Protein AF-0000000080388816 (afdb_homodimer)

Secondary structure (DSSP, 8-state):
-EEEEEEEESGGGGS-HHHHHHHHHHHHHHHHHHHHHTT---SEEEEETTEEEEE-S-THHHHHHHTSTTEEEEEEEEEEESSHHHHHHHHHHHHTTTSPTT-EEEEEEEEES--SS-HHHHHHHHHHHHHHHHHHTT---EE-SSS-SEEEEEEEETTEEEEES--EE---SB-TTSS-EEEEE--SSSHHHHHHHHHHHBT-EEEEEEEE-TTSS-HHHHHHHHHHHHHHHTT-TTSPPEEEEEE-HHHHHHHHHHS-GGGHHHHHHHHHHHHHHHHHHHHT---EE----TTSSGGGSHHHHHHHHTT----EE-TTTT--HHHHHHHHHHHT-HHHHTS-----TT--SS--SS--TTHHHHHHTTTTHHHHHHHHHHT-EEEE----/-EEEEEEEESGGGGS-HHHHHHHHHHHHHHHHHHHHHTT---SEEEEETTEEEEE-S-THHHHHHHTSTTEEEEEEEEEEESSHHHHHHHHHHHHTTTSPTT-EEEEEEEEES--SS-HHHHHHHHHHHHHHHHHHTT---EE-SSS-SEEEEEEEETTEEEEES--EE---SB-TTSS-EEEEE--SSSHHHHHHHHHHHBT-EEEEEEEE-TTSS-HHHHHHHHHHHHHHHTT-TTSPPEEEEEE-HHHHHHHHHHS-GGGHHHHHHHHHHHHHHHHHHHHT---EE----TTSSGGGSHHHHHHHHTT----EE-TTTT--HHHHHHHHHHHT-HHHHTS-----TT--SS--SS--TTHHHHHHTTTTHHHHHHHHHHT-EEEE----

Structure (mmCIF, N/CA/C/O backbone):
data_AF-0000000080388816-model_v1
#
loop_
_entity.id
_entity.type
_entity.pdbx_description
1 polymer 'Probable tRNA sulfurtransferase'
#
loop_
_atom_site.group_PDB
_atom_site.id
_atom_site.type_symbol
_atom_site.label_atom_id
_atom_site.label_alt_id
_atom_site.label_comp_id
_atom_site.label_asym_id
_atom_site.label_entity_id
_atom_site.label_seq_id
_atom_site.pdbx_PDB_ins_code
_atom_site.Cartn_x
_atom_site.Cartn_y
_atom_site.Cartn_z
_atom_site.occupancy
_atom_site.B_iso_or_equiv
_atom_site.auth_seq_id
_atom_site.auth_comp_id
_atom_site.auth_asym_id
_atom_site.auth_atom_id
_atom_site.pdbx_PDB_model_num
ATOM 1 N N . MET A 1 1 ? -26.344 27.422 20.781 1 66.5 1 MET A N 1
ATOM 2 C CA . MET A 1 1 ? -25.297 26.922 19.891 1 66.5 1 MET A CA 1
ATOM 3 C C . MET A 1 1 ? -25.203 25.406 19.984 1 66.5 1 MET A C 1
ATOM 5 O O . MET A 1 1 ? -25.312 24.828 21.062 1 66.5 1 MET A O 1
ATOM 9 N N . GLU A 1 2 ? -25.359 24.797 18.859 1 89.94 2 GLU A N 1
ATOM 10 C CA . GLU A 1 2 ? -25.312 23.328 18.797 1 89.94 2 GLU A CA 1
ATOM 11 C C . GLU A 1 2 ? -23.969 22.844 18.25 1 89.94 2 GLU A C 1
ATOM 13 O O . GLU A 1 2 ? -23.359 23.516 17.406 1 89.94 2 GLU A O 1
ATOM 18 N N . ASN A 1 3 ? -23.422 21.875 18.969 1 96.12 3 ASN A N 1
ATOM 19 C CA . ASN A 1 3 ? -22.172 21.281 18.5 1 96.12 3 ASN A CA 1
ATOM 20 C C . ASN A 1 3 ? -22.438 20.016 17.672 1 96.12 3 ASN A C 1
ATOM 22 O O . ASN A 1 3 ? -23.344 19.25 17.984 1 96.12 3 ASN A O 1
ATOM 26 N N . VAL A 1 4 ? -21.641 19.953 16.594 1 97.44 4 VAL A N 1
ATOM 27 C CA . VAL A 1 4 ? -21.781 18.766 15.742 1 97.44 4 VAL A CA 1
ATOM 28 C C . VAL A 1 4 ? -20.406 18.312 15.273 1 97.44 4 VAL A C 1
ATOM 30 O O . VAL A 1 4 ? -19.453 19.094 15.273 1 97.44 4 VAL A O 1
ATOM 33 N N . ILE A 1 5 ? -20.297 17.031 15 1 98.44 5 ILE A N 1
ATOM 34 C CA . ILE A 1 5 ? -19.141 16.516 14.266 1 98.44 5 ILE A CA 1
ATOM 35 C C . ILE A 1 5 ? -19.516 16.328 12.797 1 98.44 5 ILE A C 1
ATOM 37 O O . ILE A 1 5 ? -20.438 15.586 12.469 1 98.44 5 ILE A O 1
ATOM 41 N N . ILE A 1 6 ? -18.781 17.016 11.945 1 97.75 6 ILE A N 1
ATOM 42 C CA . ILE A 1 6 ? -18.938 16.797 10.508 1 97.75 6 ILE A CA 1
ATOM 43 C C . ILE A 1 6 ? -18.094 15.602 10.07 1 97.75 6 ILE A C 1
ATOM 45 O O . ILE A 1 6 ? -16.891 15.547 10.328 1 97.75 6 ILE A O 1
ATOM 49 N N . VAL A 1 7 ? -18.703 14.633 9.453 1 98.19 7 VAL A N 1
ATOM 50 C CA . VAL A 1 7 ? -18.016 13.453 8.953 1 98.19 7 VAL A CA 1
ATOM 51 C C . VAL A 1 7 ? -18.016 13.469 7.426 1 98.19 7 VAL A C 1
ATOM 53 O O . VAL A 1 7 ? -19.062 13.531 6.797 1 98.19 7 VAL A O 1
ATOM 56 N N . ARG A 1 8 ? -16.797 13.438 6.926 1 96.12 8 ARG A N 1
ATOM 57 C CA . ARG A 1 8 ? -16.641 13.438 5.477 1 96.12 8 ARG A CA 1
ATOM 58 C C . ARG A 1 8 ? -16.156 12.078 4.98 1 96.12 8 ARG A 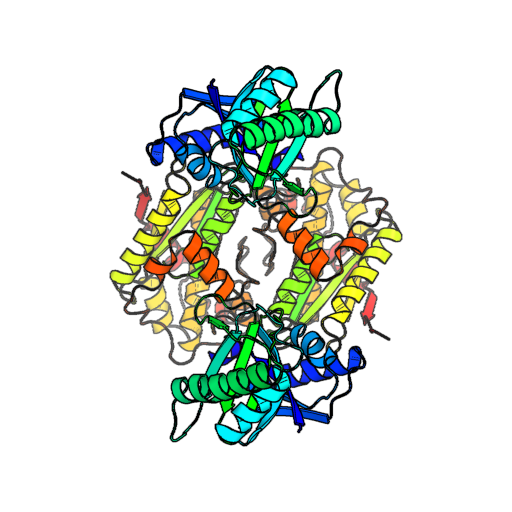C 1
ATOM 60 O O . ARG A 1 8 ? -15.312 11.438 5.613 1 96.12 8 ARG A O 1
ATOM 67 N N . TYR A 1 9 ? -16.75 11.602 3.883 1 93.44 9 TYR A N 1
ATOM 68 C CA . TYR A 1 9 ? -16.312 10.383 3.217 1 93.44 9 TYR A CA 1
ATOM 69 C C . TYR A 1 9 ? -15.914 10.656 1.774 1 93.44 9 TYR A C 1
ATOM 71 O O . TYR A 1 9 ? -16.297 11.68 1.201 1 93.44 9 TYR A O 1
ATOM 79 N N . GLY A 1 10 ? -15.016 9.812 1.164 1 84.56 10 GLY A N 1
ATOM 80 C CA . GLY A 1 10 ? -14.445 10.086 -0.144 1 84.56 10 GLY A CA 1
ATOM 81 C C . GLY A 1 10 ? -15.047 9.242 -1.25 1 84.56 10 GLY A C 1
ATOM 82 O O . GLY A 1 10 ? -16.016 9.648 -1.89 1 84.56 10 GLY A O 1
ATOM 83 N N . GLU A 1 11 ? -14.742 8.008 -1.357 1 83.19 11 GLU A N 1
ATOM 84 C CA . GLU A 1 11 ? -15.023 7.105 -2.473 1 83.19 11 GLU A CA 1
ATOM 85 C C . GLU A 1 11 ? -16.516 6.84 -2.596 1 83.19 11 GLU A C 1
ATOM 87 O O . GLU A 1 11 ? -17.016 6.508 -3.678 1 83.19 11 GLU A O 1
ATOM 92 N N . LEU A 1 12 ? -17.25 7.012 -1.536 1 85.06 12 LEU A N 1
ATOM 93 C CA . LEU A 1 12 ? -18.672 6.754 -1.532 1 85.06 12 LEU A CA 1
ATOM 94 C C . LEU A 1 12 ? -19.406 7.707 -2.477 1 85.06 12 LEU A C 1
ATOM 96 O O . LEU A 1 12 ? -20.438 7.352 -3.049 1 85.06 12 LEU A O 1
ATOM 100 N N . ALA A 1 13 ? -18.859 8.891 -2.584 1 78 13 ALA A N 1
ATOM 101 C CA . ALA A 1 13 ? -19.516 9.953 -3.348 1 78 13 ALA A CA 1
ATOM 102 C C . ALA A 1 13 ? -19.547 9.617 -4.836 1 78 13 ALA A C 1
ATOM 104 O O . ALA A 1 13 ? -20.344 10.172 -5.586 1 78 13 ALA A O 1
ATOM 105 N N . LEU A 1 14 ? -18.719 8.68 -5.25 1 77.12 14 LEU A N 1
ATOM 106 C CA . LEU A 1 14 ? -18.594 8.344 -6.664 1 77.12 14 LEU A CA 1
ATOM 107 C C . LEU A 1 14 ? -19.531 7.215 -7.047 1 77.12 14 LEU A C 1
ATOM 109 O O . LEU A 1 14 ? -19.719 6.918 -8.234 1 77.12 14 LEU A O 1
ATOM 113 N N . LYS A 1 15 ? -20.203 6.66 -6.062 1 80.31 15 LYS A N 1
ATOM 114 C CA . LYS A 1 15 ? -21.094 5.523 -6.312 1 80.31 15 LYS A CA 1
ATOM 115 C C . LYS A 1 15 ? -22.469 5.992 -6.785 1 80.31 15 LYS A C 1
ATOM 117 O O . LYS A 1 15 ? -22.812 7.164 -6.629 1 80.31 15 LYS A O 1
ATOM 122 N N . SER A 1 16 ? -23.203 5.012 -7.414 1 84.44 16 SER A N 1
ATOM 123 C CA . SER A 1 16 ? -24.578 5.301 -7.77 1 84.44 16 SER A CA 1
ATOM 124 C C . SER A 1 16 ? -25.406 5.648 -6.535 1 84.44 16 SER A C 1
ATOM 126 O O . SER A 1 16 ? -25.016 5.316 -5.41 1 84.44 16 SER A O 1
ATOM 128 N N . THR A 1 17 ? -26.516 6.289 -6.738 1 86.75 17 THR A N 1
ATOM 129 C CA . THR A 1 17 ? -27.328 6.789 -5.648 1 86.75 17 THR A CA 1
ATOM 130 C C . THR A 1 17 ? -27.75 5.652 -4.719 1 86.75 17 THR A C 1
ATOM 132 O O . THR A 1 17 ? -27.672 5.785 -3.496 1 86.75 17 THR A O 1
ATOM 135 N N . GLY A 1 18 ? -28.188 4.562 -5.277 1 87.94 18 GLY A N 1
ATOM 136 C CA . GLY A 1 18 ? -28.609 3.428 -4.473 1 87.94 18 GLY A CA 1
ATOM 137 C C . GLY A 1 18 ? -27.484 2.848 -3.631 1 87.94 18 GLY A C 1
ATOM 138 O O . GLY A 1 18 ? -27.656 2.621 -2.432 1 87.94 18 GLY A O 1
ATOM 139 N N . VAL A 1 19 ? -26.406 2.666 -4.258 1 87.69 19 VAL A N 1
ATOM 140 C CA . VAL A 1 19 ? -25.234 2.102 -3.58 1 87.69 19 VAL A CA 1
ATOM 141 C C . VAL A 1 19 ? -24.719 3.082 -2.529 1 87.69 19 VAL A C 1
ATOM 143 O O . VAL A 1 19 ? -24.375 2.684 -1.414 1 87.69 19 VAL A O 1
ATOM 146 N N . ARG A 1 20 ? -24.688 4.312 -2.877 1 91.62 20 ARG A N 1
ATOM 147 C CA . ARG A 1 20 ? -24.234 5.34 -1.94 1 91.62 20 ARG A CA 1
ATOM 148 C C . ARG A 1 20 ? -25.109 5.355 -0.688 1 91.62 20 ARG A C 1
ATOM 150 O O . ARG A 1 20 ? -24.594 5.41 0.431 1 91.62 20 ARG A O 1
ATOM 157 N N . ASN A 1 21 ? -26.406 5.285 -0.888 1 94.06 21 ASN A N 1
ATOM 158 C CA . ASN A 1 21 ? -27.328 5.254 0.235 1 94.06 21 ASN A CA 1
ATOM 159 C C . ASN A 1 21 ? -27.078 4.059 1.147 1 94.06 21 ASN A C 1
ATOM 161 O O . ASN A 1 21 ? -27.078 4.195 2.371 1 94.06 21 ASN A O 1
ATOM 165 N N . TRP A 1 22 ? -26.875 2.977 0.525 1 93.94 22 TRP A N 1
ATOM 166 C CA . TRP A 1 22 ? -26.578 1.759 1.271 1 93.94 22 TRP A CA 1
ATOM 167 C C . TRP A 1 22 ? -25.281 1.904 2.061 1 93.94 22 TRP A C 1
ATOM 169 O O . TRP A 1 22 ? -25.234 1.586 3.252 1 93.94 22 TRP A O 1
ATOM 179 N N . TYR A 1 23 ? -24.25 2.404 1.461 1 94.56 23 TYR A N 1
ATOM 180 C CA . TYR A 1 23 ? -22.953 2.6 2.098 1 94.56 23 TYR A CA 1
ATOM 181 C C . TYR A 1 23 ? -23.062 3.588 3.254 1 94.56 23 TYR A C 1
ATOM 183 O O . TYR A 1 23 ? -22.469 3.373 4.316 1 94.56 23 TYR A O 1
ATOM 191 N N . GLU A 1 24 ? -23.812 4.641 3.037 1 96.69 24 GLU A N 1
ATOM 192 C CA . GLU A 1 24 ? -23.984 5.645 4.082 1 96.69 24 GLU A CA 1
ATOM 193 C C . GLU A 1 24 ? -24.672 5.051 5.309 1 96.69 24 GLU A C 1
ATOM 195 O O . GLU A 1 24 ? -24.281 5.348 6.445 1 96.69 24 GLU A O 1
ATOM 200 N N . LYS A 1 25 ? -25.641 4.246 5.094 1 97.25 25 LYS A N 1
ATOM 201 C CA . LYS A 1 25 ? -26.359 3.613 6.203 1 97.25 25 LYS A CA 1
ATOM 202 C C . LYS A 1 25 ? -25.422 2.727 7.02 1 97.25 25 LYS A C 1
ATOM 204 O O . LYS A 1 25 ? -25.438 2.764 8.25 1 97.25 25 LYS A O 1
ATOM 209 N N . ILE A 1 26 ? -24.641 1.998 6.332 1 97.69 26 ILE A N 1
ATOM 210 C CA . ILE A 1 26 ? -23.688 1.13 7.008 1 97.69 26 ILE A CA 1
ATOM 211 C C . ILE A 1 26 ? -22.672 1.979 7.762 1 97.69 26 ILE A C 1
ATOM 213 O O . ILE A 1 26 ? -22.297 1.653 8.891 1 97.69 26 ILE A O 1
ATOM 217 N N . LEU A 1 27 ? -22.219 3.057 7.133 1 97.94 27 LEU A N 1
ATOM 218 C CA . LEU A 1 27 ? -21.25 3.945 7.758 1 97.94 27 LEU A CA 1
ATOM 219 C C . LEU A 1 27 ? -21.797 4.531 9.055 1 97.94 27 LEU A C 1
ATOM 221 O O . LEU A 1 27 ? -21.094 4.574 10.07 1 97.94 27 LEU A O 1
ATOM 225 N N . VAL A 1 28 ? -23.047 4.938 9.031 1 98.44 28 VAL A N 1
ATOM 226 C CA . VAL A 1 28 ? -23.703 5.496 10.211 1 98.44 28 VAL A CA 1
ATOM 227 C C . VAL A 1 28 ? -23.75 4.449 11.32 1 98.44 28 VAL A C 1
ATOM 229 O O . VAL A 1 28 ? -23.438 4.746 12.477 1 98.44 28 VAL A O 1
ATOM 232 N N . LYS A 1 29 ? -24.094 3.258 10.938 1 98.38 29 LYS A N 1
ATOM 233 C CA . LYS A 1 29 ? -24.125 2.168 11.906 1 98.38 29 LYS A CA 1
ATOM 234 C C . LYS A 1 29 ? -22.75 1.927 12.523 1 98.38 29 LYS A C 1
ATOM 236 O O . LYS A 1 29 ? -22.641 1.751 13.734 1 98.38 29 LYS A O 1
ATOM 241 N N . ASN A 1 30 ? -21.734 1.908 11.711 1 98.62 30 ASN A N 1
ATOM 242 C CA . ASN A 1 30 ? -20.375 1.684 12.18 1 98.62 30 ASN A CA 1
ATOM 243 C C . ASN A 1 30 ? -19.906 2.805 13.102 1 98.62 30 ASN A C 1
ATOM 245 O O . ASN A 1 30 ? -19.234 2.551 14.109 1 98.62 30 ASN A O 1
ATOM 249 N N . ILE A 1 31 ? -20.25 4.055 12.742 1 98.75 31 ILE A N 1
ATOM 250 C CA . ILE A 1 31 ? -19.891 5.211 13.555 1 98.75 31 ILE A CA 1
ATOM 251 C C . ILE A 1 31 ? -20.562 5.105 14.922 1 98.75 31 ILE A C 1
ATOM 253 O O . ILE A 1 31 ? -19.906 5.293 15.953 1 98.75 31 ILE A O 1
ATOM 257 N N . SER A 1 32 ? -21.859 4.773 14.898 1 98.69 32 SER A N 1
ATOM 258 C CA . SER A 1 32 ? -22.594 4.609 16.156 1 98.69 32 SER A CA 1
ATOM 259 C C . SER A 1 32 ? -21.938 3.547 17.031 1 98.69 32 SER A C 1
ATOM 261 O O . SER A 1 32 ? -21.734 3.764 18.234 1 98.69 32 SER A O 1
ATOM 263 N N . ALA A 1 33 ? -21.578 2.465 16.484 1 98.25 33 ALA A N 1
ATOM 264 C CA . ALA A 1 33 ? -20.953 1.369 17.219 1 98.25 33 ALA A CA 1
ATOM 265 C C . ALA A 1 33 ? -19.625 1.803 17.828 1 98.25 33 ALA A C 1
ATOM 267 O O . ALA A 1 33 ? -19.312 1.443 18.969 1 98.25 33 ALA A O 1
ATOM 268 N N . MET A 1 34 ? -18.859 2.541 17.094 1 98.62 34 MET A N 1
ATOM 269 C CA . MET A 1 34 ? -17.547 3.002 17.562 1 98.62 34 MET A CA 1
ATOM 270 C C . MET A 1 34 ? -17.703 3.986 18.719 1 98.62 34 MET A C 1
ATOM 272 O O . MET A 1 34 ? -17 3.891 19.719 1 98.62 34 MET A O 1
ATOM 276 N N . LEU A 1 35 ? -18.625 4.949 18.562 1 98.69 35 LEU A N 1
ATOM 277 C CA . LEU A 1 35 ? -18.875 5.91 19.625 1 98.69 35 LEU A CA 1
ATOM 278 C C . LEU A 1 35 ? -19.312 5.195 20.906 1 98.69 35 LEU A C 1
ATOM 280 O O . LEU A 1 35 ? -18.812 5.504 22 1 98.69 35 LEU A O 1
ATOM 284 N N . ASP A 1 36 ? -20.188 4.242 20.766 1 98.25 36 ASP A N 1
ATOM 285 C CA . ASP A 1 36 ? -20.656 3.471 21.922 1 98.25 36 ASP A CA 1
ATOM 286 C C . ASP A 1 36 ? -19.516 2.699 22.562 1 98.25 36 ASP A C 1
ATOM 288 O O . ASP A 1 36 ? -19.359 2.709 23.797 1 98.25 36 ASP A O 1
ATOM 292 N N . HIS A 1 37 ? -18.75 2.082 21.766 1 97.25 37 HIS A N 1
ATOM 293 C CA . HIS A 1 37 ? -17.641 1.279 22.234 1 97.25 37 HIS A CA 1
ATOM 294 C C . HIS A 1 37 ? -16.641 2.125 23.031 1 97.25 37 HIS A C 1
ATOM 296 O O . HIS A 1 37 ? -16.094 1.666 24.031 1 97.25 37 HIS A O 1
ATOM 302 N N . ARG A 1 38 ? -16.453 3.328 22.594 1 97.81 38 ARG A N 1
ATOM 303 C CA . ARG A 1 38 ? -15.477 4.203 23.234 1 97.81 38 ARG A CA 1
ATOM 304 C C . ARG A 1 38 ? -16.125 5.051 24.328 1 97.81 38 ARG A C 1
ATOM 306 O O . ARG A 1 38 ? -15.492 5.938 24.891 1 97.81 38 ARG A O 1
ATOM 313 N N . GLY A 1 39 ? -17.359 4.871 24.562 1 97.94 39 GLY A N 1
ATOM 314 C CA . GLY A 1 39 ? -18.078 5.57 25.625 1 97.94 39 GLY A CA 1
ATOM 315 C C . GLY A 1 39 ? -18.281 7.047 25.328 1 97.94 39 GLY A C 1
ATOM 316 O O . GLY A 1 39 ? -18.219 7.875 26.234 1 97.94 39 GLY A O 1
ATOM 317 N N . VAL A 1 40 ? -18.453 7.418 24.125 1 98.38 40 VAL A N 1
ATOM 318 C CA . VAL A 1 40 ? -18.641 8.812 23.734 1 98.38 40 VAL A CA 1
ATOM 319 C C . VAL A 1 40 ? -20.125 9.102 23.562 1 98.38 40 VAL A C 1
ATOM 321 O O . VAL A 1 40 ? -20.781 8.523 22.688 1 98.38 40 VAL A O 1
ATOM 324 N N . PRO A 1 41 ? -20.656 10.008 24.328 1 98.19 41 PRO A N 1
ATOM 325 C CA . PRO A 1 41 ? -22.078 10.32 24.219 1 98.19 41 PRO A CA 1
ATOM 326 C C . PRO A 1 41 ? -22.406 11.133 22.969 1 98.19 41 PRO A C 1
ATOM 328 O O . PRO A 1 41 ? -21.625 11.984 22.562 1 98.19 41 PRO A O 1
ATOM 331 N N . TYR A 1 42 ? -23.5 10.883 22.375 1 98.19 42 TYR A N 1
ATOM 332 C CA . TYR A 1 42 ? -24.062 11.617 21.25 1 98.19 42 TYR A CA 1
ATOM 333 C C . TYR A 1 42 ? -25.578 11.547 21.25 1 98.19 42 TYR A C 1
ATOM 335 O O . TYR A 1 42 ? -26.172 10.648 21.859 1 98.19 42 TYR A O 1
ATOM 343 N N . SER A 1 43 ? -26.25 12.508 20.609 1 97.69 43 SER A N 1
ATOM 344 C CA . SER A 1 43 ? -27.703 12.539 20.656 1 97.69 43 SER A CA 1
ATOM 345 C C . SER A 1 43 ? -28.312 12.008 19.359 1 97.69 43 SER A C 1
ATOM 347 O O . SER A 1 43 ? -29.422 11.461 19.359 1 97.69 43 SER A O 1
ATOM 349 N N . SER A 1 44 ? -27.609 12.25 18.188 1 97.31 44 SER A N 1
ATOM 350 C CA . SER A 1 44 ? -28.125 11.758 16.906 1 97.31 44 SER A CA 1
ATOM 351 C C . SER A 1 44 ? -27.016 11.727 15.852 1 97.31 44 SER A C 1
ATOM 353 O O . SER A 1 44 ? -25.984 12.383 16 1 97.31 44 SER A O 1
ATOM 355 N N . ILE A 1 45 ? -27.188 10.938 14.93 1 98.25 45 ILE A N 1
ATOM 356 C CA . ILE A 1 45 ? -26.391 10.875 13.711 1 98.25 45 ILE A CA 1
ATOM 357 C C . ILE A 1 45 ? -27.297 11 12.492 1 98.25 45 ILE A C 1
ATOM 359 O O . ILE A 1 45 ? -28.234 10.211 12.32 1 98.25 45 ILE A O 1
ATOM 363 N N . THR A 1 46 ? -27.031 11.93 11.664 1 96.38 46 THR A N 1
ATOM 364 C CA . THR A 1 46 ? -27.906 12.18 10.516 1 96.38 46 THR A CA 1
ATOM 365 C C . THR A 1 46 ? -27.094 12.266 9.227 1 96.38 46 THR A C 1
ATOM 367 O O . THR A 1 46 ? -25.891 12.547 9.266 1 96.38 46 THR A O 1
ATOM 370 N N . ARG A 1 47 ? -27.656 11.867 8.125 1 93.94 47 ARG A N 1
ATOM 371 C CA . ARG A 1 47 ? -27.094 11.992 6.789 1 93.94 47 ARG A CA 1
ATOM 372 C C . ARG A 1 47 ? -27.75 13.133 6.02 1 93.94 47 ARG A C 1
ATOM 374 O O . ARG A 1 47 ? -28.969 13.117 5.793 1 93.94 47 ARG A O 1
ATOM 381 N N . GLU A 1 48 ? -26.984 14.133 5.688 1 86.88 48 GLU A N 1
ATOM 382 C CA . GLU A 1 48 ? -27.531 15.297 4.996 1 86.88 48 GLU A CA 1
ATOM 383 C C . GLU A 1 48 ? -26.578 15.82 3.936 1 86.88 48 GLU A C 1
ATOM 385 O O . GLU A 1 48 ? -25.438 16.172 4.242 1 86.88 48 GLU A O 1
ATOM 390 N N . TRP A 1 49 ? -27.078 15.961 2.648 1 79.56 49 TRP A N 1
ATOM 391 C CA . TRP A 1 49 ? -26.406 16.656 1.557 1 79.56 49 TRP A CA 1
ATOM 392 C C . TRP A 1 49 ? -24.969 16.141 1.4 1 79.56 49 TRP A C 1
ATOM 394 O O . TRP A 1 49 ? -24.031 16.938 1.324 1 79.56 49 TRP A O 1
ATOM 404 N N . GLY A 1 50 ? -24.734 14.898 1.536 1 82.75 50 GLY A N 1
ATOM 405 C CA . GLY A 1 50 ? -23.438 14.305 1.234 1 82.75 50 GLY A CA 1
ATOM 406 C C . GLY A 1 50 ? -22.5 14.281 2.426 1 82.75 50 GLY A C 1
ATOM 407 O O . GLY A 1 50 ? -21.297 14.047 2.273 1 82.75 50 GLY A O 1
ATOM 408 N N . ARG A 1 51 ? -23.078 14.617 3.586 1 91.69 51 ARG A N 1
ATOM 409 C CA . ARG A 1 51 ? -22.328 14.562 4.832 1 91.69 51 ARG A CA 1
ATOM 410 C C . ARG A 1 51 ? -23.078 13.773 5.898 1 91.69 51 ARG A C 1
ATOM 412 O O . ARG A 1 51 ? -24.281 13.555 5.773 1 91.69 51 ARG A O 1
ATOM 419 N N . ILE A 1 52 ? -22.281 13.336 6.801 1 96.94 52 ILE A N 1
ATOM 420 C CA . ILE A 1 52 ? -22.844 12.773 8.023 1 96.94 52 ILE A CA 1
ATOM 421 C C . ILE A 1 52 ? -22.562 13.695 9.203 1 96.94 52 ILE A C 1
ATOM 423 O O . ILE A 1 52 ? -21.453 14.227 9.328 1 96.94 52 ILE A O 1
ATOM 427 N N . PHE A 1 53 ? -23.594 13.938 10.016 1 97.38 53 PHE A N 1
ATOM 428 C CA . PHE A 1 53 ? -23.453 14.82 11.164 1 97.38 53 PHE A CA 1
ATOM 429 C C . PHE A 1 53 ? -23.75 14.078 12.461 1 97.38 53 PHE A C 1
ATOM 431 O O . PHE A 1 53 ? -24.766 13.391 12.578 1 97.38 53 PHE A O 1
ATOM 438 N N . ILE A 1 54 ? -22.844 14.172 13.375 1 98.44 54 ILE A N 1
ATOM 439 C CA . ILE A 1 54 ? -23.016 13.625 14.719 1 98.44 54 ILE A CA 1
ATOM 440 C C . ILE A 1 54 ? -23.297 14.75 15.711 1 98.44 54 ILE A C 1
ATOM 442 O O . ILE A 1 54 ? -22.438 15.617 15.914 1 98.44 54 ILE A O 1
ATOM 446 N N . LYS A 1 55 ? -24.422 14.797 16.312 1 98.12 55 LYS A N 1
ATOM 447 C CA . LYS A 1 55 ? -24.688 15.781 17.359 1 98.12 55 LYS A CA 1
ATOM 448 C C . LYS A 1 55 ? -24.094 15.344 18.688 1 98.12 55 LYS A C 1
ATOM 450 O O . LYS A 1 55 ? -24.562 14.367 19.297 1 98.12 55 LYS A O 1
ATOM 455 N N . SER A 1 56 ? -23.062 15.984 19.094 1 97.94 56 SER A N 1
ATOM 456 C CA . SER A 1 56 ? -22.375 15.672 20.344 1 97.94 56 SER A CA 1
ATOM 457 C C . SER A 1 56 ? -21.594 16.875 20.859 1 97.94 56 SER A C 1
ATOM 459 O O . SER A 1 56 ? -21.031 17.641 20.078 1 97.94 56 SER A O 1
ATOM 461 N N . ASP A 1 57 ? -21.547 17.016 22.156 1 97 57 ASP A N 1
ATOM 462 C CA . ASP A 1 57 ? -20.75 18.047 22.797 1 97 57 ASP A CA 1
ATOM 463 C C . ASP A 1 57 ? -19.359 17.531 23.156 1 97 57 ASP A C 1
ATOM 465 O O . ASP A 1 57 ? -18.484 18.297 23.594 1 97 57 ASP A O 1
ATOM 469 N N . ASP A 1 58 ? -19.234 16.234 23.047 1 97.12 58 ASP A N 1
ATOM 470 C CA . ASP A 1 58 ? -17.969 15.602 23.391 1 97.12 58 ASP A CA 1
ATOM 471 C C . ASP A 1 58 ? -16.984 15.648 22.219 1 97.12 58 ASP A C 1
ATOM 473 O O . ASP A 1 58 ? -17.188 14.984 21.203 1 97.12 58 ASP A O 1
ATOM 477 N N . THR A 1 59 ? -15.883 16.344 22.359 1 95.69 59 THR A N 1
ATOM 478 C CA . THR A 1 59 ? -14.914 16.547 21.297 1 95.69 59 THR A CA 1
ATOM 479 C C . THR A 1 59 ? -14.25 15.227 20.906 1 95.69 59 THR A C 1
ATOM 481 O O . THR A 1 59 ? -13.695 15.109 19.812 1 95.69 59 THR A O 1
ATOM 484 N N . ARG A 1 60 ? -14.352 14.195 21.844 1 97.19 60 ARG A N 1
ATOM 485 C CA . ARG A 1 60 ? -13.781 12.883 21.562 1 97.19 60 ARG A CA 1
ATOM 486 C C . ARG A 1 60 ? -14.5 12.203 20.406 1 97.19 60 ARG A C 1
ATOM 488 O O . ARG A 1 60 ? -13.984 11.258 19.812 1 97.19 60 ARG A O 1
ATOM 495 N N . ALA A 1 61 ? -15.633 12.711 20.047 1 98.44 61 ALA A N 1
ATOM 496 C CA . ALA A 1 61 ? -16.453 12.109 18.984 1 98.44 61 ALA A CA 1
ATOM 497 C C . ALA A 1 61 ? -15.781 12.227 17.625 1 98.44 61 ALA A C 1
ATOM 499 O O . ALA A 1 61 ? -15.922 11.344 16.781 1 98.44 61 ALA A O 1
ATOM 500 N N . ALA A 1 62 ? -15.07 13.312 17.453 1 98.44 62 ALA A N 1
ATOM 501 C CA . ALA A 1 62 ? -14.406 13.523 16.172 1 98.44 62 ALA A CA 1
ATOM 502 C C . ALA A 1 62 ? -13.367 12.438 15.891 1 98.44 62 ALA A C 1
ATOM 504 O O . ALA A 1 62 ? -13.375 11.812 14.836 1 98.44 62 ALA A O 1
ATOM 505 N N . LYS A 1 63 ? -12.531 12.195 16.875 1 98.31 63 LYS A N 1
ATOM 506 C CA . LYS A 1 63 ? -11.508 11.172 16.703 1 98.31 63 LYS A CA 1
ATOM 507 C C . LYS A 1 63 ? -12.125 9.781 16.625 1 98.31 63 LYS A C 1
ATOM 509 O O . LYS A 1 63 ? -11.688 8.953 15.812 1 98.31 63 LYS A O 1
ATOM 514 N N . ALA A 1 64 ? -13.125 9.508 17.406 1 98.5 64 ALA A N 1
ATOM 515 C CA . ALA A 1 64 ? -13.805 8.211 17.375 1 98.5 64 ALA A CA 1
ATOM 516 C C . ALA A 1 64 ? -14.375 7.938 15.977 1 98.5 64 ALA A C 1
ATOM 518 O O . ALA A 1 64 ? -14.188 6.852 15.43 1 98.5 64 ALA A O 1
ATOM 519 N N . ALA A 1 65 ? -14.977 8.953 15.445 1 98.69 65 ALA A N 1
ATOM 520 C CA . ALA A 1 65 ? -15.57 8.805 14.125 1 98.69 65 ALA A CA 1
ATOM 521 C C . ALA A 1 65 ? -14.492 8.695 13.047 1 98.69 65 ALA A C 1
ATOM 523 O O . ALA A 1 65 ? -14.656 7.969 12.062 1 98.69 65 ALA A O 1
ATOM 524 N N . ALA A 1 66 ? -13.406 9.414 13.234 1 98.5 66 ALA A N 1
ATOM 525 C CA . ALA A 1 66 ? -12.312 9.422 12.266 1 98.5 66 ALA A CA 1
ATOM 526 C C . ALA A 1 66 ? -11.688 8.039 12.141 1 98.5 66 ALA A C 1
ATOM 528 O O . ALA A 1 66 ? -11.102 7.707 11.102 1 98.5 66 ALA A O 1
ATOM 529 N N . ASP A 1 67 ? -11.836 7.191 13.141 1 98.38 67 ASP A N 1
ATOM 530 C CA . ASP A 1 67 ? -11.219 5.867 13.172 1 98.38 67 ASP A CA 1
ATOM 531 C C . ASP A 1 67 ? -12.133 4.824 12.523 1 98.38 67 ASP A C 1
ATOM 533 O O . ASP A 1 67 ? -11.797 3.641 12.477 1 98.38 67 ASP A O 1
ATOM 537 N N . VAL A 1 68 ? -13.219 5.301 12.016 1 98.62 68 VAL A N 1
ATOM 538 C CA . VAL A 1 68 ? -14.148 4.371 11.375 1 98.62 68 VAL A CA 1
ATOM 539 C C . VAL A 1 68 ? -13.797 4.234 9.891 1 98.62 68 VAL A C 1
ATOM 541 O O . VAL A 1 68 ? -13.578 5.23 9.203 1 98.62 68 VAL A O 1
ATOM 544 N N . PHE A 1 69 ? -13.727 2.994 9.43 1 97.94 69 PHE A N 1
ATOM 545 C CA . PHE A 1 69 ? -13.406 2.738 8.031 1 97.94 69 PHE A CA 1
ATOM 546 C C . PHE A 1 69 ? -14.422 3.406 7.113 1 97.94 69 PHE A C 1
ATOM 548 O O . PHE A 1 69 ? -15.633 3.275 7.316 1 97.94 69 PHE A O 1
ATOM 555 N N . GLY A 1 70 ? -13.883 4.074 6.125 1 96.31 70 GLY A N 1
ATOM 556 C CA . GLY A 1 70 ? -14.734 4.812 5.211 1 96.31 70 GLY A CA 1
ATOM 557 C C . GLY A 1 70 ? -14.742 6.309 5.469 1 96.31 70 GLY A C 1
ATOM 558 O O . GLY A 1 70 ? -15.195 7.086 4.629 1 96.31 70 GLY A O 1
ATOM 559 N N . VAL A 1 71 ? -14.258 6.738 6.617 1 97.56 71 VAL A N 1
ATOM 560 C CA . VAL A 1 71 ? -14.242 8.148 6.977 1 97.56 71 VAL A CA 1
ATOM 561 C C . VAL A 1 71 ? -12.93 8.789 6.516 1 97.56 71 VAL A C 1
ATOM 563 O O . VAL A 1 71 ? -11.852 8.297 6.84 1 97.56 71 VAL A O 1
ATOM 566 N N . VAL A 1 72 ? -13.016 9.859 5.82 1 96.5 72 VAL A N 1
ATOM 567 C CA . VAL A 1 72 ? -11.836 10.539 5.285 1 96.5 72 VAL A CA 1
ATOM 568 C C . VAL A 1 72 ? -11.352 11.594 6.273 1 96.5 72 VAL A C 1
ATOM 570 O O . VAL A 1 72 ? -10.148 11.789 6.449 1 96.5 72 VAL A O 1
ATOM 573 N N . SER A 1 73 ? -12.352 12.258 6.895 1 97.69 73 SER A N 1
ATOM 574 C CA . SER A 1 73 ? -12 13.266 7.895 1 97.69 73 SER A CA 1
ATOM 575 C C . SER A 1 73 ? -13.203 13.641 8.75 1 97.69 73 SER A C 1
ATOM 577 O O . SER A 1 73 ? -14.344 13.305 8.406 1 97.69 73 SER A O 1
ATOM 579 N N . THR A 1 74 ? -12.898 14.25 9.828 1 98.44 74 THR A N 1
ATOM 580 C CA . THR A 1 74 ? -13.945 14.75 10.719 1 98.44 74 THR A CA 1
ATOM 581 C C . THR A 1 74 ? -13.578 16.125 11.266 1 98.44 74 THR A C 1
ATOM 583 O O . THR A 1 74 ? -12.406 16.516 11.258 1 98.44 74 THR A O 1
ATOM 586 N N . SER A 1 75 ? -14.578 16.906 11.648 1 98.06 75 SER A N 1
ATOM 587 C CA . SER A 1 75 ? -14.367 18.203 12.281 1 98.06 75 SER A CA 1
ATOM 588 C C . SER A 1 75 ? -15.414 18.453 13.367 1 98.06 75 SER A C 1
ATOM 590 O O . SER A 1 75 ? -16.609 18.328 13.125 1 98.06 75 SER A O 1
ATOM 592 N N . PHE A 1 76 ? -14.953 18.734 14.523 1 98.06 76 PHE A N 1
ATOM 593 C CA . PHE A 1 76 ? -15.844 19.266 15.547 1 98.06 76 PHE A CA 1
ATOM 594 C C . PHE A 1 76 ? -16.25 20.688 15.227 1 98.06 76 PHE A C 1
ATOM 596 O O . PHE A 1 76 ? -15.406 21.594 15.203 1 98.06 76 PHE A O 1
ATOM 603 N N . ALA A 1 77 ? -17.531 20.938 15.016 1 97.62 77 ALA A N 1
ATOM 604 C CA . ALA A 1 77 ? -17.984 22.234 14.531 1 97.62 77 ALA A CA 1
ATOM 605 C C . ALA A 1 77 ? -19.109 22.781 15.398 1 97.62 77 ALA A C 1
ATOM 607 O O . ALA A 1 77 ? -19.844 22.016 16.031 1 97.62 77 ALA A O 1
ATOM 608 N N . GLN A 1 78 ? -19.172 24.062 15.406 1 97.44 78 GLN A N 1
ATOM 609 C CA . GLN A 1 78 ? -20.328 24.766 15.961 1 97.44 78 GLN A CA 1
ATOM 610 C C . GLN A 1 78 ? -21.266 25.234 14.852 1 97.44 78 GLN A C 1
ATOM 612 O O . GLN A 1 78 ? -20.828 25.641 13.781 1 97.44 78 GLN A O 1
ATOM 617 N N . VAL A 1 79 ? -22.547 25.172 15.195 1 96.44 79 VAL A N 1
ATOM 618 C CA . VAL A 1 79 ? -23.562 25.391 14.164 1 96.44 79 VAL A CA 1
ATOM 619 C C . VAL A 1 79 ? -24.297 26.703 14.453 1 96.44 79 VAL A C 1
ATOM 621 O O . VAL A 1 79 ? -24.609 27.016 15.609 1 96.44 79 VAL A O 1
ATOM 624 N N . THR A 1 80 ? -24.5 27.484 13.422 1 95.62 80 THR A N 1
ATOM 625 C CA . THR A 1 80 ? -25.328 28.688 13.484 1 95.62 80 THR A CA 1
ATOM 626 C C . THR A 1 80 ? -26.141 28.844 12.211 1 95.62 80 THR A C 1
ATOM 628 O O . THR A 1 80 ? -26.172 27.938 11.367 1 95.62 80 THR A O 1
ATOM 631 N N . SER A 1 81 ? -26.922 29.938 12.18 1 94.19 81 SER A N 1
ATOM 632 C CA . SER A 1 81 ? -27.734 30.172 10.984 1 94.19 81 SER A CA 1
ATOM 633 C C . SER A 1 81 ? -26.859 30.469 9.781 1 94.19 81 SER A C 1
ATOM 635 O O . SER A 1 81 ? -25.719 30.922 9.93 1 94.19 81 SER A O 1
ATOM 637 N N . ALA A 1 82 ? -27.453 30.219 8.609 1 92.19 82 ALA A N 1
ATOM 638 C CA . ALA A 1 82 ? -26.703 30.406 7.375 1 92.19 82 ALA A CA 1
ATOM 639 C C . ALA A 1 82 ? -26.688 31.859 6.957 1 92.19 82 ALA A C 1
ATOM 641 O O . ALA A 1 82 ? -27.141 32.219 5.863 1 92.19 82 ALA A O 1
ATOM 642 N N . SER A 1 83 ? -26.172 32.75 7.77 1 94 83 SER A N 1
ATOM 643 C CA . SER A 1 83 ? -25.938 34.156 7.465 1 94 83 SER A CA 1
ATOM 644 C C . SER A 1 83 ? -24.484 34.562 7.742 1 94 83 SER A C 1
ATOM 646 O O . SER A 1 83 ? -23.859 34.031 8.664 1 94 83 SER A O 1
ATOM 648 N N . ILE A 1 84 ? -24.062 35.438 7.004 1 95.75 84 ILE A N 1
ATOM 649 C CA . ILE A 1 84 ? -22.672 35.875 7.117 1 95.75 84 ILE A CA 1
ATOM 650 C C . ILE A 1 84 ? -22.438 36.5 8.492 1 95.75 84 ILE A C 1
ATOM 652 O O . ILE A 1 84 ? -21.375 36.312 9.094 1 95.75 84 ILE A O 1
ATOM 656 N N . GLU A 1 85 ? -23.438 37.219 8.93 1 95.88 85 GLU A N 1
ATOM 657 C CA . GLU A 1 85 ? -23.344 37.875 10.227 1 95.88 85 GLU A CA 1
ATOM 658 C C . GLU A 1 85 ? -23.219 36.875 11.359 1 95.88 85 GLU A C 1
ATOM 660 O O . GLU A 1 85 ? -22.359 37 12.234 1 95.88 85 GLU A O 1
ATOM 665 N N . ALA A 1 86 ? -24.062 35.938 11.273 1 96.25 86 ALA A N 1
ATOM 666 C CA . ALA A 1 86 ? -24.047 34.906 12.305 1 96.25 86 ALA A CA 1
ATOM 667 C C . ALA A 1 86 ? -22.734 34.094 12.266 1 96.25 86 ALA A C 1
ATOM 669 O O . ALA A 1 86 ? -22.141 33.812 13.305 1 96.25 86 ALA A O 1
ATOM 670 N N . ALA A 1 87 ? -22.312 33.688 11.117 1 97.06 87 ALA A N 1
ATOM 671 C CA . ALA A 1 87 ? -21.062 32.969 10.953 1 97.06 87 ALA A CA 1
ATOM 672 C C . ALA A 1 87 ? -19.875 33.812 11.43 1 97.06 87 ALA A C 1
ATOM 674 O O . ALA A 1 87 ? -18.969 33.281 12.07 1 97.06 87 ALA A O 1
ATOM 675 N N . GLY A 1 88 ? -19.891 35.062 11.07 1 97.69 88 GLY A N 1
ATOM 676 C CA . GLY A 1 88 ? -18.828 35.969 11.492 1 97.69 88 GLY A CA 1
ATOM 677 C C . GLY A 1 88 ? -18.703 36.062 13 1 97.69 88 GLY A C 1
ATOM 678 O O . GLY A 1 88 ? -17.594 36.031 13.539 1 97.69 88 GLY A O 1
ATOM 679 N N . SER A 1 89 ? -19.859 36.281 13.586 1 97.25 89 SER A N 1
ATOM 680 C CA . SER A 1 89 ? -19.875 36.344 15.047 1 97.25 89 SER A CA 1
ATOM 681 C C . SER A 1 89 ? -19.297 35.062 15.672 1 97.25 89 SER A C 1
ATOM 683 O O . SER A 1 89 ? -18.516 35.156 16.625 1 97.25 89 SER A O 1
ATOM 685 N N . LEU A 1 90 ? -19.688 34 15.133 1 97 90 LEU A N 1
ATOM 686 C CA . LEU A 1 90 ? -19.203 32.719 15.648 1 97 90 LEU A CA 1
ATOM 687 C C . LEU A 1 90 ? -17.703 32.562 15.398 1 97 90 LEU A C 1
ATOM 689 O O . LEU A 1 90 ? -16.969 32.062 16.266 1 97 90 LEU A O 1
ATOM 693 N N . CYS A 1 91 ? -17.203 32.969 14.273 1 98.12 91 CYS A N 1
ATOM 694 C CA . CYS A 1 91 ? -15.766 32.938 13.977 1 98.12 91 CYS A CA 1
ATOM 695 C C . CYS A 1 91 ? -14.984 33.75 15 1 98.12 91 CYS A C 1
ATOM 697 O O . CYS A 1 91 ? -13.945 33.312 15.484 1 98.12 91 CYS A O 1
ATOM 699 N N . ALA A 1 92 ? -15.539 34.906 15.25 1 97.75 92 ALA A N 1
ATOM 700 C CA . ALA A 1 92 ? -14.883 35.781 16.219 1 97.75 92 ALA A CA 1
ATOM 701 C C . ALA A 1 92 ? -14.82 35.125 17.594 1 97.75 92 ALA A C 1
ATOM 703 O O . ALA A 1 92 ? -13.797 35.219 18.281 1 97.75 92 ALA A O 1
ATOM 704 N N . GLU A 1 93 ? -15.898 34.562 17.922 1 96.44 93 GLU A N 1
ATOM 705 C CA . GLU A 1 93 ? -15.953 33.875 19.203 1 96.44 93 GLU A CA 1
ATOM 706 C C . GLU A 1 93 ? -14.906 32.75 19.266 1 96.44 93 GLU A C 1
ATOM 708 O O . GLU A 1 93 ? -14.203 32.625 20.281 1 96.44 93 GLU A O 1
ATOM 713 N N . LEU A 1 94 ? -14.789 31.938 18.25 1 95.88 94 LEU A N 1
ATOM 714 C CA . LEU A 1 94 ? -13.859 30.828 18.219 1 95.88 94 LEU A CA 1
ATOM 715 C C . LEU A 1 94 ? -12.422 31.312 18.172 1 95.88 94 LEU A C 1
ATOM 717 O O . LEU A 1 94 ? -11.523 30.656 18.703 1 95.88 94 LEU A O 1
ATOM 721 N N . ALA A 1 95 ? -12.211 32.406 17.547 1 96.56 95 ALA A N 1
ATOM 722 C CA . ALA A 1 95 ? -10.867 32.969 17.406 1 96.56 95 ALA A CA 1
ATOM 723 C C . ALA A 1 95 ? -10.305 33.406 18.766 1 96.56 95 ALA A C 1
ATOM 725 O O . ALA A 1 95 ? -9.086 33.438 18.953 1 96.56 95 ALA A O 1
ATOM 726 N N . ASP A 1 96 ? -11.273 33.75 19.578 1 95.62 96 ASP A N 1
ATOM 727 C CA . ASP A 1 96 ? -10.867 34.188 20.922 1 95.62 96 ASP A CA 1
ATOM 728 C C . ASP A 1 96 ? -10.148 33.062 21.656 1 95.62 96 ASP A C 1
ATOM 730 O O . ASP A 1 96 ? -10.742 32 21.938 1 95.62 96 ASP A O 1
ATOM 734 N N . GLY A 1 97 ? -8.852 33.219 21.922 1 93.25 97 GLY A N 1
ATOM 735 C CA . GLY A 1 97 ? -8.047 32.219 22.594 1 93.25 97 GLY A CA 1
ATOM 736 C C . GLY A 1 97 ? -7.387 31.234 21.625 1 93.25 97 GLY A C 1
ATOM 737 O O . GLY A 1 97 ? -6.496 30.484 22.016 1 93.25 97 GLY A O 1
ATOM 738 N N . TYR A 1 98 ? -7.918 31.25 20.438 1 95.62 98 TYR A N 1
ATOM 739 C CA . TYR A 1 98 ? -7.367 30.359 19.422 1 95.62 98 TYR A CA 1
ATOM 740 C C . TYR A 1 98 ? -6.223 31.031 18.672 1 95.62 98 TYR A C 1
ATOM 742 O O . TYR A 1 98 ? -5.215 30.391 18.359 1 95.62 98 TYR A O 1
ATOM 750 N N . ILE A 1 99 ? -6.426 32.344 18.406 1 96.25 99 ILE A N 1
ATOM 751 C CA . ILE A 1 99 ? -5.402 33.125 17.719 1 96.25 99 ILE A CA 1
ATOM 752 C C . ILE A 1 99 ? -4.648 33.969 18.734 1 96.25 99 ILE A C 1
ATOM 754 O O . ILE A 1 99 ? -5.258 34.781 19.453 1 96.25 99 ILE A O 1
ATOM 758 N N . SER A 1 100 ? -3.377 33.844 18.719 1 95 100 SER A N 1
ATOM 759 C CA . SER A 1 100 ? -2.543 34.594 19.641 1 95 100 SER A CA 1
ATOM 760 C C . SER A 1 100 ? -1.914 35.812 18.938 1 95 100 SER A C 1
ATOM 762 O O . SER A 1 100 ? -1.91 35.875 17.703 1 95 100 SER A O 1
ATOM 764 N N . GLU A 1 101 ? -1.446 36.625 19.891 1 93.56 101 GLU A N 1
ATOM 765 C CA . GLU A 1 101 ? -0.765 37.812 19.344 1 93.56 101 GLU A CA 1
ATOM 766 C C . GLU A 1 101 ? 0.416 37.406 18.469 1 93.56 101 GLU A C 1
ATOM 768 O O . GLU A 1 101 ? 1.18 36.5 18.828 1 93.56 101 GLU A O 1
ATOM 773 N N . GLY A 1 102 ? 0.467 38.062 17.344 1 93.25 102 GLY A N 1
ATOM 774 C CA . GLY A 1 102 ? 1.578 37.812 16.453 1 93.25 102 GLY A CA 1
ATOM 775 C C . GLY A 1 102 ? 1.277 36.719 15.43 1 93.25 102 GLY A C 1
ATOM 776 O O . GLY A 1 102 ? 2.027 36.531 14.469 1 93.25 102 GLY A O 1
ATOM 777 N N . GLN A 1 103 ? 0.229 35.969 15.625 1 95.62 103 GLN A N 1
ATOM 778 C CA . GLN A 1 103 ? -0.14 34.906 14.703 1 95.62 103 GLN A CA 1
ATOM 779 C C . GLN A 1 103 ? -1.031 35.406 13.586 1 95.62 103 GLN A C 1
ATOM 781 O O . GLN A 1 103 ? -1.928 36.219 13.82 1 95.62 103 GLN A O 1
ATOM 786 N N . SER A 1 104 ? -0.706 35 12.438 1 97.44 104 SER A N 1
ATOM 787 C CA . SER A 1 104 ? -1.571 35.312 11.305 1 97.44 104 SER A CA 1
ATOM 788 C C . SER A 1 104 ? -2.721 34.312 11.203 1 97.44 104 SER A C 1
ATOM 790 O O . SER A 1 104 ? -2.635 33.188 11.727 1 97.44 104 SER A O 1
ATOM 792 N N . PHE A 1 105 ? -3.861 34.75 10.562 1 98.06 105 PHE A N 1
ATOM 793 C CA . PHE A 1 105 ? -4.988 33.844 10.43 1 98.06 105 PHE A CA 1
ATOM 794 C C . PHE A 1 105 ? -5.605 33.938 9.039 1 98.06 105 PHE A C 1
ATOM 796 O O . PHE A 1 105 ? -5.293 34.844 8.281 1 98.06 105 PHE A O 1
ATOM 803 N N . ALA A 1 106 ? -6.355 32.969 8.648 1 98.12 106 ALA A N 1
ATOM 804 C CA . ALA A 1 106 ? -7.145 32.938 7.422 1 98.12 106 ALA A CA 1
ATOM 805 C C . ALA A 1 106 ? -8.5 32.281 7.648 1 98.12 106 ALA A C 1
ATOM 807 O O . ALA A 1 106 ? -8.609 31.344 8.438 1 98.12 106 ALA A O 1
ATOM 808 N N . ILE A 1 107 ? -9.539 32.812 6.953 1 98.06 107 ILE A N 1
ATOM 809 C CA . ILE A 1 107 ? -10.844 32.156 6.906 1 98.06 107 ILE A CA 1
ATOM 810 C C . ILE A 1 107 ? -10.953 31.312 5.641 1 98.06 107 ILE A C 1
ATOM 812 O O . ILE A 1 107 ? -10.766 31.812 4.531 1 98.06 107 ILE A O 1
ATOM 816 N N . ARG A 1 108 ? -11.141 30.047 5.863 1 97.88 108 ARG A N 1
ATOM 817 C CA . ARG A 1 108 ? -11.406 29.156 4.746 1 97.88 108 ARG A CA 1
ATOM 818 C C . ARG A 1 108 ? -12.906 28.906 4.594 1 97.88 108 ARG A C 1
ATOM 820 O O . ARG A 1 108 ? -13.516 28.219 5.41 1 97.88 108 ARG A O 1
ATOM 827 N N . ALA A 1 109 ? -13.531 29.438 3.523 1 96.81 109 ALA A N 1
ATOM 828 C CA . ALA A 1 109 ? -14.977 29.406 3.369 1 96.81 109 ALA A CA 1
ATOM 829 C C . ALA A 1 109 ? -15.391 28.484 2.227 1 96.81 109 ALA A C 1
ATOM 831 O O . ALA A 1 109 ? -14.727 28.438 1.184 1 96.81 109 ALA A O 1
ATOM 832 N N . ARG A 1 110 ? -16.359 27.703 2.48 1 93.56 110 ARG A N 1
ATOM 833 C CA . ARG A 1 110 ? -17 26.891 1.461 1 93.56 110 ARG A CA 1
ATOM 834 C C . ARG A 1 110 ? -18.516 27.031 1.514 1 93.56 110 ARG A C 1
ATOM 836 O O . ARG A 1 110 ? -19.094 27.234 2.588 1 93.56 110 ARG A O 1
ATOM 843 N N . ARG A 1 111 ? -19.125 27.016 0.348 1 92.06 111 ARG A N 1
ATOM 844 C CA . ARG A 1 111 ? -20.562 27.203 0.272 1 92.06 111 ARG A CA 1
ATOM 845 C C . ARG A 1 111 ? -21.203 26.141 -0.62 1 92.06 111 ARG A C 1
ATOM 847 O O . ARG A 1 111 ? -20.656 25.797 -1.664 1 92.06 111 ARG A O 1
ATOM 854 N N . THR A 1 112 ? -22.203 25.531 -0.138 1 88.94 112 THR A N 1
ATOM 855 C CA . THR A 1 112 ? -23.031 24.609 -0.919 1 88.94 112 THR A CA 1
ATOM 856 C C . THR A 1 112 ? -24.5 24.984 -0.784 1 88.94 112 THR A C 1
ATOM 858 O O . THR A 1 112 ? -25.031 25.047 0.327 1 88.94 112 THR A O 1
ATOM 861 N N . GLY A 1 113 ? -25.172 25.156 -1.788 1 87.44 113 GLY A N 1
ATOM 862 C CA . GLY A 1 113 ? -26.562 25.578 -1.792 1 87.44 113 GLY A CA 1
ATOM 863 C C . GLY A 1 113 ? -26.797 26.906 -2.48 1 87.44 113 GLY A C 1
ATOM 864 O O . GLY A 1 113 ? -25.953 27.359 -3.268 1 87.44 113 GLY A O 1
ATOM 865 N N . ASN A 1 114 ? -28.016 27.438 -2.305 1 89.06 114 ASN A N 1
ATOM 866 C CA . ASN A 1 114 ? -28.375 28.688 -2.959 1 89.06 114 ASN A CA 1
ATOM 867 C C . ASN A 1 114 ? -28.344 29.859 -1.984 1 89.06 114 ASN A C 1
ATOM 869 O O . ASN A 1 114 ? -29.203 29.984 -1.121 1 89.06 114 ASN A O 1
ATOM 873 N N . HIS A 1 115 ? -27.312 30.656 -2.049 1 91.88 115 HIS A N 1
ATOM 874 C CA . HIS A 1 115 ? -27.141 31.828 -1.197 1 91.88 115 HIS A CA 1
ATOM 875 C C . HIS A 1 115 ? -26.922 33.094 -2.031 1 91.88 115 HIS A C 1
ATOM 877 O O . HIS A 1 115 ? -26.516 33 -3.189 1 91.88 115 HIS A O 1
ATOM 883 N N . SER A 1 116 ? -27.203 34.25 -1.449 1 93 116 SER A N 1
ATOM 884 C CA . SER A 1 116 ? -27.062 35.531 -2.135 1 93 116 SER A CA 1
ATOM 885 C C . SER A 1 116 ? -25.625 36.031 -2.059 1 93 116 SER A C 1
ATOM 887 O O . SER A 1 116 ? -25.328 37.125 -2.52 1 93 116 SER A O 1
ATOM 889 N N . PHE A 1 117 ? -24.781 35.312 -1.443 1 95.06 117 PHE A N 1
ATOM 890 C CA . PHE A 1 117 ? -23.391 35.688 -1.274 1 95.06 117 PHE A CA 1
ATOM 891 C C . PHE A 1 117 ? -22.469 34.562 -1.736 1 95.06 117 PHE A C 1
ATOM 893 O O . PHE A 1 117 ? -22.906 33.438 -1.912 1 95.06 117 PHE A O 1
ATOM 900 N N . SER A 1 118 ? -21.188 34.906 -1.97 1 94.56 118 SER A N 1
ATOM 901 C CA . SER A 1 118 ? -20.188 33.938 -2.412 1 94.56 118 SER A CA 1
ATOM 902 C C . SER A 1 118 ? -19.297 33.5 -1.257 1 94.56 118 SER A C 1
ATOM 904 O O . SER A 1 118 ? -19.359 34.062 -0.167 1 94.56 118 SER A O 1
ATOM 906 N N . SER A 1 119 ? -18.547 32.469 -1.498 1 95.12 119 SER A N 1
ATOM 907 C CA . SER A 1 119 ? -17.562 32.031 -0.513 1 95.12 119 SER A CA 1
ATOM 908 C C . SER A 1 119 ? -16.562 33.156 -0.195 1 95.12 119 SER A C 1
ATOM 910 O O . SER A 1 119 ? -16.078 33.25 0.938 1 95.12 119 SER A O 1
ATOM 912 N N . ARG A 1 120 ? -16.234 33.906 -1.188 1 94.31 120 ARG A N 1
ATOM 913 C CA . ARG A 1 120 ? -15.336 35.031 -0.988 1 94.31 120 ARG A CA 1
ATOM 914 C C . ARG A 1 120 ? -15.922 36.031 -0.001 1 94.31 120 ARG A C 1
ATOM 916 O O . ARG A 1 120 ? -15.211 36.562 0.858 1 94.31 120 ARG A O 1
ATOM 923 N N . ASP A 1 121 ? -17.203 36.281 -0.17 1 96.12 121 ASP A N 1
ATOM 924 C CA . ASP A 1 121 ? -17.906 37.188 0.747 1 96.12 121 ASP A CA 1
ATOM 925 C C . ASP A 1 121 ? -17.828 36.656 2.184 1 96.12 121 ASP A C 1
ATOM 927 O O . ASP A 1 121 ? -17.594 37.438 3.111 1 96.12 121 ASP A O 1
ATOM 931 N N . ILE A 1 122 ? -18.047 35.406 2.297 1 96.62 122 ILE A N 1
ATOM 932 C CA . ILE A 1 122 ? -17.969 34.75 3.611 1 96.62 122 ILE A CA 1
ATOM 933 C C . ILE A 1 122 ? -16.578 34.969 4.207 1 96.62 122 ILE A C 1
ATOM 935 O O . ILE A 1 122 ? -16.438 35.406 5.355 1 96.62 122 ILE A O 1
ATOM 939 N N . GLY A 1 123 ? -15.555 34.656 3.436 1 96.88 123 GLY A N 1
ATOM 940 C CA . GLY A 1 123 ? -14.18 34.812 3.891 1 96.88 123 GLY A CA 1
ATOM 941 C C . GLY A 1 123 ? -13.852 36.219 4.359 1 96.88 123 GLY A C 1
ATOM 942 O O . GLY A 1 123 ? -13.25 36.406 5.422 1 96.88 123 GLY A O 1
ATOM 943 N N . MET A 1 124 ? -14.297 37.156 3.623 1 96.81 124 MET A N 1
ATOM 944 C CA . MET A 1 124 ? -13.992 38.531 3.91 1 96.81 124 MET A CA 1
ATOM 945 C C . MET A 1 124 ? -14.719 39.031 5.164 1 96.81 124 MET A C 1
ATOM 947 O O . MET A 1 124 ? -14.109 39.594 6.059 1 96.81 124 MET A O 1
ATOM 951 N N . LYS A 1 125 ? -15.992 38.781 5.188 1 97.19 125 LYS A N 1
ATOM 952 C CA . LYS A 1 125 ? -16.812 39.312 6.277 1 97.19 125 LYS A CA 1
ATOM 953 C C . LYS A 1 125 ? -16.5 38.594 7.59 1 97.19 125 LYS A C 1
ATOM 955 O O . LYS A 1 125 ? -16.469 39.219 8.648 1 97.19 125 LYS A O 1
ATOM 960 N N . 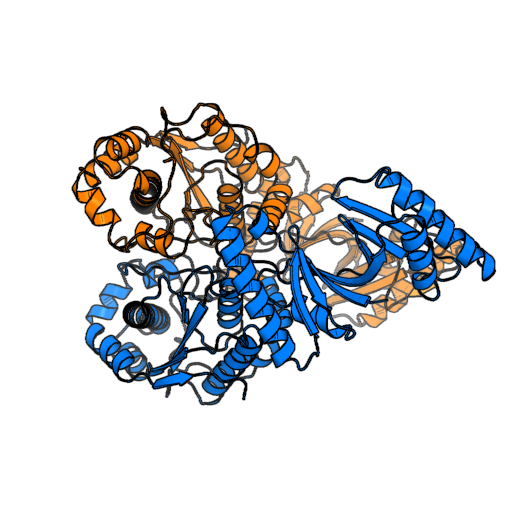CYS A 1 126 ? -16.375 37.312 7.527 1 97.69 126 CYS A N 1
ATOM 961 C CA . CYS A 1 126 ? -15.961 36.594 8.719 1 97.69 126 CYS A CA 1
ATOM 962 C C . CYS A 1 126 ? -14.555 37 9.156 1 97.69 126 CYS A C 1
ATOM 964 O O . CYS A 1 126 ? -14.273 37.094 10.352 1 97.69 126 CYS A O 1
ATOM 966 N N . GLY A 1 127 ? -13.68 37.188 8.18 1 97.94 127 GLY A N 1
ATOM 967 C CA . GLY A 1 127 ? -12.352 37.688 8.477 1 97.94 127 GLY A CA 1
ATOM 968 C C . GLY A 1 127 ? -12.375 39.031 9.195 1 97.94 127 GLY A C 1
ATOM 969 O O . GLY A 1 127 ? -11.625 39.25 10.148 1 97.94 127 GLY A O 1
ATOM 970 N N . ASP A 1 128 ? -13.211 39.906 8.703 1 97.88 128 ASP A N 1
ATOM 971 C CA . ASP A 1 128 ? -13.375 41.219 9.32 1 97.88 128 ASP A CA 1
ATOM 972 C C . ASP A 1 128 ? -13.82 41.062 10.781 1 97.88 128 ASP A C 1
ATOM 974 O O . ASP A 1 128 ? -13.352 41.812 11.641 1 97.88 128 ASP A O 1
ATOM 978 N N . ALA A 1 129 ? -14.766 40.188 10.93 1 97.88 129 ALA A N 1
ATOM 979 C CA . ALA A 1 129 ? -15.273 39.969 12.281 1 97.88 129 ALA A CA 1
ATOM 980 C C . ALA A 1 129 ? -14.164 39.531 13.219 1 97.88 129 ALA A C 1
ATOM 982 O O . ALA A 1 129 ? -14.047 40 14.344 1 97.88 129 ALA A O 1
ATOM 983 N N . VAL A 1 130 ? -13.344 38.594 12.805 1 98.12 130 VAL A N 1
ATOM 984 C CA . VAL A 1 130 ? -12.227 38.094 13.594 1 98.12 130 VAL A CA 1
ATOM 985 C C . VAL A 1 130 ? -11.203 39.188 13.82 1 98.12 130 VAL A C 1
ATOM 987 O O . VAL A 1 130 ? -10.688 39.344 14.93 1 98.12 130 VAL A O 1
ATOM 990 N N . TRP A 1 131 ? -10.969 39.938 12.781 1 97.81 131 TRP A N 1
ATOM 991 C CA . TRP A 1 131 ? -10.031 41.062 12.852 1 97.81 131 TRP A CA 1
ATOM 992 C C . TRP A 1 131 ? -10.438 42.031 13.945 1 97.81 131 TRP A C 1
ATOM 994 O O . TRP A 1 131 ? -9.617 42.406 14.789 1 97.81 131 TRP A O 1
ATOM 1004 N N . LYS A 1 132 ? -11.664 42.438 13.898 1 97.81 132 LYS A N 1
ATOM 1005 C CA . LYS A 1 132 ? -12.188 43.406 14.867 1 97.81 132 LYS A CA 1
ATOM 1006 C C . LYS A 1 132 ? -12.094 42.844 16.281 1 97.81 132 LYS A C 1
ATOM 1008 O O . LYS A 1 132 ? -11.742 43.594 17.219 1 97.81 132 LYS A O 1
ATOM 1013 N N . MET A 1 133 ? -12.422 41.625 16.406 1 97.44 133 MET A N 1
ATOM 1014 C CA . MET A 1 133 ? -12.336 41 17.719 1 97.44 133 MET A CA 1
ATOM 1015 C C . MET A 1 133 ? -10.906 41 18.234 1 97.44 133 MET A C 1
ATOM 1017 O O . MET A 1 133 ? -10.656 41.312 19.391 1 97.44 133 MET A O 1
ATOM 1021 N N . LEU A 1 134 ? -9.953 40.719 17.453 1 97.31 134 LEU A N 1
ATOM 1022 C CA . LEU A 1 134 ? -8.555 40.656 17.859 1 97.31 134 LEU A CA 1
ATOM 1023 C C . LEU A 1 134 ? -8.055 42.062 18.234 1 97.31 134 LEU A C 1
ATOM 1025 O O . LEU A 1 134 ? -7.336 42.219 19.219 1 97.31 134 LEU A O 1
ATOM 1029 N N . GLU A 1 135 ? -8.5 43 17.469 1 97.19 135 GLU A N 1
ATOM 1030 C CA . GLU A 1 135 ? -8.156 44.406 17.781 1 97.19 135 GLU A CA 1
ATOM 1031 C C . GLU A 1 135 ? -8.695 44.781 19.156 1 97.19 135 GLU A C 1
ATOM 1033 O O . GLU A 1 135 ? -8.016 45.5 19.906 1 97.19 135 GLU A O 1
ATOM 1038 N N . SER A 1 136 ? -9.812 44.375 19.328 1 97 136 SER A N 1
ATOM 1039 C CA . SER A 1 136 ? -10.461 44.719 20.594 1 97 136 SER A CA 1
ATOM 1040 C C . SER A 1 136 ? -9.711 44.125 21.781 1 97 136 SER A C 1
ATOM 1042 O O . SER A 1 136 ? -9.812 44.625 22.906 1 97 136 SER A O 1
ATOM 1044 N N . LYS A 1 137 ? -8.938 43.156 21.578 1 95.5 137 LYS A N 1
ATOM 1045 C CA . LYS A 1 137 ? -8.141 42.531 22.625 1 95.5 137 LYS A CA 1
ATOM 1046 C C . LYS A 1 137 ? -6.746 43.156 22.703 1 95.5 137 LYS A C 1
ATOM 1048 O O . LYS A 1 137 ? -5.902 42.688 23.484 1 95.5 137 LYS A O 1
ATOM 1053 N N . GLY A 1 138 ? -6.512 44.125 21.781 1 95.25 138 GLY A N 1
ATOM 1054 C CA . GLY A 1 138 ? -5.238 44.812 21.781 1 95.25 138 GLY A CA 1
ATOM 1055 C C . GLY A 1 138 ? -4.188 44.156 20.906 1 95.25 138 GLY A C 1
ATOM 1056 O O . GLY A 1 138 ? -3.002 44.469 21 1 95.25 138 GLY A O 1
ATOM 1057 N N . PHE A 1 139 ? -4.723 43.125 20.156 1 94.88 139 PHE A N 1
ATOM 1058 C CA . PHE A 1 139 ? -3.779 42.469 19.25 1 94.88 139 PHE A CA 1
ATOM 1059 C C . PHE A 1 139 ? -3.615 43.281 17.969 1 94.88 139 PHE A C 1
ATOM 1061 O O . PHE A 1 139 ? -4.457 44.094 17.641 1 94.88 139 PHE A O 1
ATOM 1068 N N . SER A 1 140 ? -2.504 43.062 17.312 1 95.38 140 SER A N 1
ATOM 1069 C CA . SER A 1 140 ? -2.318 43.5 15.93 1 95.38 140 SER A CA 1
ATOM 1070 C C . SER A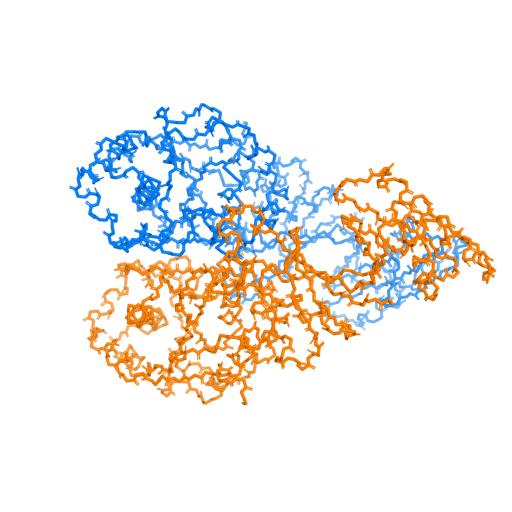 1 140 ? -2.559 42.344 14.953 1 95.38 140 SER A C 1
ATOM 1072 O O . SER A 1 140 ? -1.674 41.531 14.734 1 95.38 140 SER A O 1
ATOM 1074 N N . PRO A 1 141 ? -3.695 42.344 14.445 1 94.31 141 PRO A N 1
ATOM 1075 C CA . PRO A 1 141 ? -4.055 41.156 13.633 1 94.31 141 PRO A CA 1
ATOM 1076 C C . PRO A 1 141 ? -3.266 41.094 12.328 1 94.31 141 PRO A C 1
ATOM 1078 O O . PRO A 1 141 ? -2.77 42.125 11.844 1 94.31 141 PRO A O 1
ATOM 1081 N N . SER A 1 142 ? -3.104 40 11.797 1 96.19 142 SER A N 1
ATOM 1082 C CA . SER A 1 142 ? -2.473 39.75 10.508 1 96.19 142 SER A CA 1
ATOM 1083 C C . SER A 1 142 ? -3.17 38.594 9.766 1 96.19 142 SER A C 1
ATOM 1085 O O . SER A 1 142 ? -3.488 37.562 10.352 1 96.19 142 SER A O 1
ATOM 1087 N N . VAL A 1 143 ? -3.451 38.906 8.461 1 95.81 143 VAL A N 1
ATOM 1088 C CA . VAL A 1 143 ? -4.094 37.906 7.617 1 95.81 143 VAL A CA 1
ATOM 1089 C C . VAL A 1 143 ? -3.09 37.344 6.609 1 95.81 143 VAL A C 1
ATOM 1091 O O . VAL A 1 143 ? -2.336 38.094 5.996 1 95.81 143 VAL A O 1
ATOM 1094 N N . ASP A 1 144 ? -2.99 36.062 6.52 1 95.88 144 ASP A N 1
ATOM 1095 C CA . ASP A 1 144 ? -2.184 35.375 5.512 1 95.88 144 ASP A CA 1
ATOM 1096 C C . ASP A 1 144 ? -2.984 34.281 4.816 1 95.88 144 ASP A C 1
ATOM 1098 O O . ASP A 1 144 ? -3.238 33.25 5.398 1 95.88 144 ASP A O 1
ATOM 1102 N N . LEU A 1 145 ? -3.316 34.562 3.568 1 94.56 145 LEU A N 1
ATOM 1103 C CA . LEU A 1 145 ? -4.184 33.625 2.865 1 94.56 145 LEU A CA 1
ATOM 1104 C C . LEU A 1 145 ? -3.385 32.438 2.342 1 94.56 145 LEU A C 1
ATOM 1106 O O . LEU A 1 145 ? -3.961 31.406 1.994 1 94.56 145 LEU A O 1
ATOM 1110 N N . THR A 1 146 ? -2.102 32.562 2.309 1 92.69 146 THR A N 1
ATOM 1111 C CA . THR A 1 146 ? -1.268 31.516 1.708 1 92.69 146 THR A CA 1
ATOM 1112 C C . THR A 1 146 ? -0.759 30.547 2.771 1 92.69 146 THR A C 1
ATOM 1114 O O . THR A 1 146 ? -1.009 29.344 2.689 1 92.69 146 THR A O 1
ATOM 1117 N N . ASN A 1 147 ? -0.115 31.047 3.746 1 92.44 147 ASN A N 1
ATOM 1118 C CA . ASN A 1 147 ? 0.436 30.219 4.816 1 92.44 147 ASN A CA 1
ATOM 1119 C C . ASN A 1 147 ? 0.139 30.812 6.191 1 92.44 147 ASN A C 1
ATOM 1121 O O . ASN A 1 147 ? 1.052 31.25 6.895 1 92.44 147 ASN A O 1
ATOM 1125 N N . PRO A 1 148 ? -1.087 30.688 6.645 1 96.69 148 PRO A N 1
ATOM 1126 C CA . PRO A 1 148 ? -1.462 31.266 7.938 1 96.69 148 PRO A CA 1
ATOM 1127 C C . PRO A 1 148 ? -1.004 30.406 9.117 1 96.69 148 PRO A C 1
ATOM 1129 O O . PRO A 1 148 ? -0.86 29.188 8.977 1 96.69 148 PRO A O 1
ATOM 1132 N N . ASP A 1 149 ? -0.858 31 10.156 1 94.75 149 ASP A N 1
ATOM 1133 C CA . ASP A 1 149 ? -0.573 30.266 11.391 1 94.75 149 ASP A CA 1
ATOM 1134 C C . ASP A 1 149 ? -1.812 29.531 11.891 1 94.75 149 ASP A C 1
ATOM 1136 O O . ASP A 1 149 ? -1.703 28.453 12.484 1 94.75 149 ASP A O 1
ATOM 1140 N N . ARG A 1 150 ? -2.951 30.25 11.766 1 97.25 150 ARG A N 1
ATOM 1141 C CA . ARG A 1 150 ? -4.215 29.672 12.227 1 97.25 150 ARG A CA 1
ATOM 1142 C C . ARG A 1 150 ? -5.289 29.781 11.156 1 97.25 150 ARG A C 1
ATOM 1144 O O . ARG A 1 150 ? -5.359 30.781 10.43 1 97.25 150 ARG A O 1
ATOM 1151 N N . GLU A 1 151 ? -6.074 28.766 11.125 1 98.06 151 GLU A N 1
ATOM 1152 C CA . GLU A 1 151 ? -7.168 28.766 10.156 1 98.06 151 GLU A CA 1
ATOM 1153 C C . GLU A 1 151 ? -8.516 28.531 10.844 1 98.06 151 GLU A C 1
ATOM 1155 O O . GLU A 1 151 ? -8.602 27.75 11.797 1 98.06 151 GLU A O 1
ATOM 1160 N N . ILE A 1 152 ? -9.5 29.203 10.43 1 98.31 152 ILE A N 1
ATOM 1161 C CA . ILE A 1 152 ? -10.891 28.969 10.805 1 98.31 152 ILE A CA 1
ATOM 1162 C C . ILE A 1 152 ? -11.703 28.609 9.57 1 98.31 152 ILE A C 1
ATOM 1164 O O . ILE A 1 152 ? -11.609 29.297 8.539 1 98.31 152 ILE A O 1
ATOM 1168 N N . PHE A 1 153 ? -12.469 27.578 9.68 1 98.25 153 PHE A N 1
ATOM 1169 C CA . PHE A 1 153 ? -13.227 27.078 8.539 1 98.25 153 PHE A CA 1
ATOM 1170 C C . PHE A 1 153 ? -14.711 27.406 8.695 1 98.25 153 PHE A C 1
ATOM 1172 O O . PHE A 1 153 ? -15.266 27.281 9.789 1 98.25 153 PHE A O 1
ATOM 1179 N N . VAL A 1 154 ? -15.328 27.859 7.574 1 97.88 154 VAL A N 1
ATOM 1180 C CA . VAL A 1 154 ? -16.75 28.156 7.535 1 97.88 154 VAL A CA 1
ATOM 1181 C C . VAL A 1 154 ? -17.406 27.391 6.379 1 97.88 154 VAL A C 1
ATOM 1183 O O . VAL A 1 154 ? -17.109 27.656 5.215 1 97.88 154 VAL A O 1
ATOM 1186 N N . GLU A 1 155 ? -18.25 26.484 6.707 1 95.38 155 GLU A N 1
ATOM 1187 C CA . GLU A 1 155 ? -19.031 25.781 5.695 1 95.38 155 GLU A CA 1
ATOM 1188 C C . GLU A 1 155 ? -20.5 26.172 5.758 1 95.38 155 GLU A C 1
ATOM 1190 O O . GLU A 1 155 ? -21.188 25.875 6.742 1 95.38 155 GLU A O 1
ATOM 1195 N N . MET A 1 156 ? -20.906 26.891 4.727 1 94.25 156 MET A N 1
ATOM 1196 C CA . MET A 1 156 ? -22.312 27.266 4.605 1 94.25 156 MET A CA 1
ATOM 1197 C C . MET A 1 156 ? -23.078 26.234 3.766 1 94.25 156 MET A C 1
ATOM 1199 O O . MET A 1 156 ? -22.734 26.016 2.6 1 94.25 156 MET A O 1
ATOM 1203 N N . ARG A 1 157 ? -24 25.547 4.387 1 91.44 157 ARG A N 1
ATOM 1204 C CA . ARG A 1 157 ? -24.781 24.531 3.68 1 91.44 157 ARG A CA 1
ATOM 1205 C C . ARG A 1 157 ? -26.266 24.781 3.865 1 91.44 157 ARG A C 1
ATOM 1207 O O . ARG A 1 157 ? -26.812 24.516 4.941 1 91.44 157 ARG A O 1
ATOM 1214 N N . GLN A 1 158 ? -26.891 25.141 2.84 1 89.94 158 GLN A N 1
ATOM 1215 C CA . GLN A 1 158 ? -28.328 25.422 2.842 1 89.94 158 GLN A CA 1
ATOM 1216 C C . GLN A 1 158 ? -28.703 26.391 3.953 1 89.94 158 GLN A C 1
ATOM 1218 O O . GLN A 1 158 ? -28.281 27.547 3.934 1 89.94 158 GLN A O 1
ATOM 1223 N N . SER A 1 159 ? -29.266 25.844 5.062 1 91.06 159 SER A N 1
ATOM 1224 C CA . SER A 1 159 ? -29.812 26.781 6.047 1 91.06 159 SER A CA 1
ATOM 1225 C C . SER A 1 159 ? -28.938 26.859 7.285 1 91.06 159 SER A C 1
ATOM 1227 O O . SER A 1 159 ? -29.266 27.547 8.25 1 91.06 159 SER A O 1
ATOM 1229 N N . LYS A 1 160 ? -27.828 26.203 7.207 1 93.56 160 LYS A N 1
ATOM 1230 C CA . LYS A 1 160 ? -26.953 26.188 8.391 1 93.56 160 LYS A CA 1
ATOM 1231 C C . LYS A 1 160 ? -25.516 26.547 8.016 1 93.56 160 LYS A C 1
ATOM 1233 O O . LYS A 1 160 ? -25.125 26.406 6.859 1 93.56 160 LYS A O 1
ATOM 1238 N N . SER A 1 161 ? -24.844 27.078 8.992 1 95.31 161 SER A N 1
ATOM 1239 C CA . SER A 1 161 ? -23.406 27.328 8.883 1 95.31 161 SER A CA 1
ATOM 1240 C C . SER A 1 161 ? -22.625 26.531 9.93 1 95.31 161 SER A C 1
ATOM 1242 O O . SER A 1 161 ? -23.047 26.438 11.078 1 95.31 161 SER A O 1
ATOM 1244 N N . TYR A 1 162 ? -21.594 25.953 9.492 1 96.38 162 TYR A N 1
ATOM 1245 C CA . TYR A 1 162 ? -20.703 25.188 10.359 1 96.38 162 TYR A CA 1
ATOM 1246 C C . TYR A 1 162 ? -19.328 25.844 10.453 1 96.38 162 TYR A C 1
ATOM 1248 O O . TYR A 1 162 ? -18.672 26.047 9.438 1 96.38 162 TYR A O 1
ATOM 1256 N N . VAL A 1 163 ? -18.922 26.172 11.656 1 97.81 163 VAL A N 1
ATOM 1257 C CA . VAL A 1 163 ? -17.641 26.828 11.875 1 97.81 163 VAL A CA 1
ATOM 1258 C C . VAL A 1 163 ? -16.734 25.922 12.727 1 97.81 163 VAL A C 1
ATOM 1260 O O . VAL A 1 163 ? -17.156 25.406 13.758 1 97.81 163 VAL A O 1
ATOM 1263 N N . PHE A 1 164 ? -15.539 25.672 12.211 1 97.81 164 PHE A N 1
ATOM 1264 C CA . PHE A 1 164 ? -14.625 24.812 12.953 1 97.81 164 PHE A CA 1
ATOM 1265 C C . PHE A 1 164 ? -13.18 25.219 12.711 1 97.81 164 PHE A C 1
ATOM 1267 O O . PHE A 1 164 ? -12.898 26.016 11.812 1 97.81 164 PHE A O 1
ATOM 1274 N N . THR A 1 165 ? -12.211 24.703 13.539 1 97.06 165 THR A N 1
ATOM 1275 C CA . THR A 1 165 ? -10.828 25.156 13.477 1 97.06 165 THR A CA 1
ATOM 1276 C C . THR A 1 165 ? -9.891 23.984 13.203 1 97.06 165 THR A C 1
ATOM 1278 O O . THR A 1 165 ? -8.695 24.172 12.961 1 97.06 165 THR A O 1
ATOM 1281 N N . GLU A 1 166 ? -10.43 22.797 13.266 1 95.88 166 GLU A N 1
ATOM 1282 C CA . GLU A 1 166 ? -9.555 21.625 13.109 1 95.88 166 GLU A CA 1
ATOM 1283 C C . GLU A 1 166 ? -10.219 20.547 12.273 1 95.88 166 GLU A C 1
ATOM 1285 O O . GLU A 1 166 ? -11.445 20.438 12.25 1 95.88 166 GLU A O 1
ATOM 1290 N N . THR A 1 167 ? -9.43 19.859 11.547 1 97.38 167 THR A N 1
ATOM 1291 C CA . THR A 1 167 ? -9.836 18.672 10.82 1 97.38 167 THR A CA 1
ATOM 1292 C C . THR A 1 167 ? -9.023 17.453 11.258 1 97.38 167 THR A C 1
ATOM 1294 O O . THR A 1 167 ? -7.797 17.516 11.312 1 97.38 167 THR A O 1
ATOM 1297 N N . VAL A 1 168 ? -9.727 16.469 11.688 1 97.81 168 VAL A N 1
ATOM 1298 C CA . VAL A 1 168 ? -9.094 15.211 12.062 1 97.81 168 VAL A CA 1
ATOM 1299 C C . VAL A 1 168 ? -9.094 14.266 10.867 1 97.81 168 VAL A C 1
ATOM 1301 O O . VAL A 1 168 ? -10.133 14.016 10.266 1 97.81 168 VAL A O 1
ATOM 1304 N N . GLU A 1 169 ? -7.902 13.812 10.531 1 97.12 169 GLU A N 1
ATOM 1305 C CA . GLU A 1 169 ? -7.785 12.898 9.406 1 97.12 169 GLU A CA 1
ATOM 1306 C C . GLU A 1 169 ? -8.344 11.523 9.75 1 97.12 169 GLU A C 1
ATOM 1308 O O . GLU A 1 169 ? -8.055 10.984 10.82 1 97.12 169 GLU A O 1
ATOM 1313 N N . GLY A 1 170 ? -9.125 11.008 8.875 1 97.31 170 GLY A N 1
ATOM 1314 C CA . GLY A 1 170 ? -9.656 9.664 9.047 1 97.31 170 GLY A CA 1
ATOM 1315 C C . GLY A 1 170 ? -8.797 8.594 8.406 1 97.31 170 GLY A C 1
ATOM 1316 O O . GLY A 1 170 ? -7.809 8.906 7.742 1 97.31 170 GLY A O 1
ATOM 1317 N N . VAL A 1 171 ? -9.234 7.363 8.594 1 96.12 171 VAL A N 1
ATOM 1318 C CA . VAL A 1 171 ? -8.445 6.242 8.086 1 96.12 171 VAL A CA 1
ATOM 1319 C C . VAL A 1 171 ? -8.773 5.996 6.617 1 96.12 171 VAL A C 1
ATOM 1321 O O . VAL A 1 171 ? -8.031 5.309 5.918 1 96.12 171 VAL A O 1
ATOM 1324 N N . GLY A 1 172 ? -9.906 6.551 6.16 1 95.44 172 GLY A N 1
ATOM 1325 C CA . GLY A 1 172 ? -10.289 6.367 4.77 1 95.44 172 GLY A CA 1
ATOM 1326 C C . GLY A 1 172 ? -10.852 4.988 4.488 1 95.44 172 GLY A C 1
ATOM 1327 O O . GLY A 1 172 ? -11.336 4.309 5.395 1 95.44 172 GLY A O 1
ATOM 1328 N N . GLY A 1 173 ? -10.922 4.66 3.16 1 95.12 173 GLY A N 1
ATOM 1329 C CA . GLY A 1 173 ? -11.422 3.354 2.752 1 95.12 173 GLY A CA 1
ATOM 1330 C C . GLY A 1 173 ? -12.922 3.332 2.523 1 95.12 173 GLY A C 1
ATOM 1331 O O . GLY A 1 173 ? -13.5 4.316 2.061 1 95.12 173 GLY A O 1
ATOM 1332 N N . LEU A 1 174 ? -13.484 2.129 2.76 1 95.94 174 LEU A N 1
ATOM 1333 C CA . LEU A 1 174 ? -14.914 1.876 2.594 1 95.94 174 LEU A CA 1
ATOM 1334 C C . LEU A 1 174 ? -15.531 1.39 3.9 1 95.94 174 LEU A C 1
ATOM 1336 O O . LEU A 1 174 ? -14.844 0.813 4.742 1 95.94 174 LEU A O 1
ATOM 1340 N N . PRO A 1 175 ? -16.797 1.626 4.062 1 97.06 175 PRO A N 1
ATOM 1341 C CA . PRO A 1 175 ? -17.422 1.144 5.297 1 97.06 175 PRO A CA 1
ATOM 1342 C C . PRO A 1 175 ? -17.344 -0.374 5.445 1 97.06 175 PRO A C 1
ATOM 1344 O O . PRO A 1 175 ? -17.672 -1.109 4.512 1 97.06 175 PRO A O 1
ATOM 1347 N N . LEU A 1 176 ? -16.891 -0.792 6.602 1 97.88 176 LEU A N 1
ATOM 1348 C CA . LEU A 1 176 ? -16.812 -2.223 6.879 1 97.88 176 LEU A CA 1
ATOM 1349 C C . LEU A 1 176 ? -18.188 -2.879 6.688 1 97.88 176 LEU A C 1
ATOM 1351 O O . LEU A 1 176 ? -19.188 -2.361 7.164 1 97.88 176 LEU A O 1
ATOM 1355 N N . GLY A 1 177 ? -18.188 -4.016 5.941 1 96.31 177 GLY A N 1
ATOM 1356 C CA . GLY A 1 177 ? -19.438 -4.73 5.691 1 96.31 177 GLY A CA 1
ATOM 1357 C C . GLY A 1 177 ? -19.969 -4.52 4.285 1 96.31 177 GLY A C 1
ATOM 1358 O O . GLY A 1 177 ? -20.953 -5.148 3.891 1 96.31 177 GLY A O 1
ATOM 1359 N N . THR A 1 178 ? -19.312 -3.699 3.514 1 94.69 178 THR A N 1
ATOM 1360 C CA . THR A 1 178 ? -19.859 -3.357 2.199 1 94.69 178 THR A CA 1
ATOM 1361 C C . THR A 1 178 ? -19.234 -4.23 1.116 1 94.69 178 THR A C 1
ATOM 1363 O O . THR A 1 178 ? -19.719 -4.266 -0.017 1 94.69 178 THR A O 1
ATOM 1366 N N . GLN A 1 179 ? -18.172 -4.973 1.429 1 94.56 179 GLN A N 1
ATOM 1367 C CA . GLN A 1 179 ? -17.453 -5.699 0.382 1 94.56 179 GLN A CA 1
ATOM 1368 C C . GLN A 1 179 ? -17.406 -7.195 0.689 1 94.56 179 GLN A C 1
ATOM 1370 O O . GLN A 1 179 ? -16.453 -7.883 0.309 1 94.56 179 GLN A O 1
ATOM 1375 N N . GLY A 1 180 ? -18.312 -7.691 1.461 1 94.38 180 GLY A N 1
ATOM 1376 C CA . GLY A 1 180 ? -18.406 -9.117 1.721 1 94.38 180 GLY A CA 1
ATOM 1377 C C . GLY A 1 180 ? -17.422 -9.602 2.771 1 94.38 180 GLY A C 1
ATOM 1378 O O . GLY A 1 180 ? -17 -8.828 3.639 1 94.38 180 GLY A O 1
ATOM 1379 N N . LYS A 1 181 ? -17.172 -10.953 2.73 1 97 181 LYS A N 1
ATOM 1380 C CA . LYS A 1 181 ? -16.359 -11.594 3.766 1 97 181 LYS A CA 1
ATOM 1381 C C . LYS A 1 181 ? -15.148 -12.297 3.164 1 97 181 LYS A C 1
ATOM 1383 O O . LYS A 1 181 ? -15.219 -12.82 2.053 1 97 181 LYS A O 1
ATOM 1388 N N . MET A 1 182 ? -14.047 -12.273 3.91 1 98.38 182 MET A N 1
ATOM 1389 C CA . MET A 1 182 ? -12.859 -13.031 3.533 1 98.38 182 MET A CA 1
ATOM 1390 C C . MET A 1 182 ? -12.25 -13.719 4.75 1 98.38 182 MET A C 1
ATOM 1392 O O . MET A 1 182 ? -12.5 -13.32 5.887 1 98.38 182 MET A O 1
ATOM 1396 N N . ILE A 1 183 ? -11.477 -14.773 4.473 1 98.81 183 ILE A N 1
ATOM 1397 C CA . ILE A 1 183 ? -10.695 -15.461 5.492 1 98.81 183 ILE A CA 1
ATOM 1398 C C . ILE A 1 183 ? -9.344 -14.766 5.66 1 98.81 183 ILE A C 1
ATOM 1400 O O . ILE A 1 183 ? -8.688 -14.422 4.672 1 98.81 183 ILE A O 1
ATOM 1404 N N . SER A 1 184 ? -8.992 -14.477 6.902 1 98.75 184 SER A N 1
ATOM 1405 C CA . SER A 1 184 ? -7.676 -13.891 7.16 1 98.75 184 SER A CA 1
ATOM 1406 C C . SER A 1 184 ? -6.789 -14.852 7.941 1 98.75 184 SER A C 1
ATOM 1408 O O . SER A 1 184 ? -7.121 -15.234 9.07 1 98.75 184 SER A O 1
ATOM 1410 N N . LEU A 1 185 ? -5.715 -15.32 7.309 1 98.56 185 LEU A N 1
ATOM 1411 C CA . LEU A 1 185 ? -4.723 -16.094 8.039 1 98.56 185 LEU A CA 1
ATOM 1412 C C . LEU A 1 185 ? -3.914 -15.211 8.977 1 98.56 185 LEU A C 1
ATOM 1414 O O . LEU A 1 185 ? -3.201 -14.305 8.523 1 98.56 185 LEU A O 1
ATOM 1418 N N . VAL A 1 186 ? -4.008 -15.484 10.297 1 97.88 186 VAL A N 1
ATOM 1419 C CA . VAL A 1 186 ? -3.369 -14.609 11.281 1 97.88 186 VAL A CA 1
ATOM 1420 C C . VAL A 1 186 ? -2.408 -15.422 12.148 1 97.88 186 VAL A C 1
ATOM 1422 O O . VAL A 1 186 ? -2.709 -16.562 12.516 1 97.88 186 VAL A O 1
ATOM 1425 N N . SER A 1 187 ? -1.225 -14.953 12.461 1 93.56 187 SER A N 1
ATOM 1426 C CA . SER A 1 187 ? -0.221 -15.633 13.266 1 93.56 187 SER A CA 1
ATOM 1427 C C . SER A 1 187 ? 0.167 -14.805 14.484 1 93.56 187 SER A C 1
ATOM 1429 O O . SER A 1 187 ? 0.835 -15.305 15.398 1 93.56 187 SER A O 1
ATOM 1431 N N . GLY A 1 188 ? -0.075 -13.555 14.562 1 90.31 188 GLY A N 1
ATOM 1432 C CA . GLY A 1 188 ? 0.325 -12.664 15.641 1 90.31 188 GLY A CA 1
ATOM 1433 C C . GLY A 1 188 ? 1.623 -11.938 15.359 1 90.31 188 GLY A C 1
ATOM 1434 O O . GLY A 1 188 ? 2.016 -11.039 16.109 1 90.31 188 GLY A O 1
ATOM 1435 N N . GLY A 1 189 ? 2.301 -12.367 14.336 1 94.31 189 GLY A N 1
ATOM 1436 C CA . GLY A 1 189 ? 3.434 -11.57 13.898 1 94.31 189 GLY A CA 1
ATOM 1437 C C . GLY A 1 189 ? 3.039 -10.172 13.453 1 94.31 189 GLY A C 1
ATOM 1438 O O . GLY A 1 189 ? 1.871 -9.789 13.547 1 94.31 189 GLY A O 1
ATOM 1439 N N . ILE A 1 190 ? 3.971 -9.445 13.008 1 96.44 190 ILE A N 1
ATOM 1440 C CA . ILE A 1 190 ? 3.738 -8.039 12.688 1 96.44 190 ILE A CA 1
ATOM 1441 C C . ILE A 1 190 ? 2.855 -7.938 11.445 1 96.44 190 ILE A C 1
ATOM 1443 O O . ILE A 1 190 ? 1.948 -7.102 11.391 1 96.44 190 ILE A O 1
ATOM 1447 N N . ASP A 1 191 ? 3.004 -8.789 10.484 1 97.19 191 ASP A N 1
ATOM 1448 C CA . ASP A 1 191 ? 2.496 -8.578 9.133 1 97.19 191 ASP A CA 1
ATOM 1449 C C . ASP A 1 191 ? 1.02 -8.953 9.039 1 97.19 191 ASP A C 1
ATOM 1451 O O . ASP A 1 191 ? 0.214 -8.188 8.5 1 97.19 191 ASP A O 1
ATOM 1455 N N . SER A 1 192 ? 0.645 -10.102 9.555 1 97.94 192 SER A N 1
ATOM 1456 C CA . SER A 1 192 ? -0.69 -10.648 9.312 1 97.94 192 SER A CA 1
ATOM 1457 C C . SER A 1 192 ? -1.767 -9.734 9.891 1 97.94 192 SER A C 1
ATOM 1459 O O . SER A 1 192 ? -2.787 -9.484 9.25 1 97.94 192 SER A O 1
ATOM 1461 N N . PRO A 1 193 ? -1.577 -9.164 11.094 1 98.38 193 PRO A N 1
ATOM 1462 C CA . PRO A 1 193 ? -2.594 -8.219 11.57 1 98.38 193 PRO A CA 1
ATOM 1463 C C . PRO A 1 193 ? -2.682 -6.961 10.703 1 98.38 193 PRO A C 1
ATOM 1465 O O . PRO A 1 193 ? -3.775 -6.438 10.484 1 98.38 193 PRO A O 1
ATOM 1468 N N . VAL A 1 194 ? -1.582 -6.488 10.242 1 98.62 194 VAL A N 1
ATOM 1469 C CA . VAL A 1 194 ? -1.573 -5.301 9.398 1 98.62 194 VAL A CA 1
ATOM 1470 C C . VAL A 1 194 ? -2.307 -5.594 8.086 1 98.62 194 VAL A C 1
ATOM 1472 O O . VAL A 1 194 ? -3.131 -4.793 7.641 1 98.62 194 VAL A O 1
ATOM 1475 N N . ALA A 1 195 ? -2.018 -6.762 7.512 1 98.62 195 ALA A N 1
ATOM 1476 C CA . ALA A 1 195 ? -2.707 -7.18 6.293 1 98.62 195 ALA A CA 1
ATOM 1477 C C . ALA A 1 195 ? -4.215 -7.246 6.516 1 98.62 195 ALA A C 1
ATOM 1479 O O . ALA A 1 195 ? -4.992 -6.773 5.684 1 98.62 195 ALA A O 1
ATOM 1480 N N . THR A 1 196 ? -4.59 -7.801 7.594 1 98.75 196 THR A N 1
ATOM 1481 C CA . THR A 1 196 ? -6 -7.93 7.945 1 98.75 196 THR A CA 1
ATOM 1482 C C . THR A 1 196 ? -6.66 -6.555 8.055 1 98.75 196 THR A C 1
ATOM 1484 O O . THR A 1 196 ? -7.715 -6.32 7.465 1 98.75 196 THR A O 1
ATOM 1487 N N . TRP A 1 197 ? -6.031 -5.652 8.742 1 98.75 197 TRP A N 1
ATOM 1488 C CA . TRP A 1 197 ? -6.559 -4.309 8.945 1 98.75 197 TRP A CA 1
ATOM 1489 C C . TRP A 1 197 ? -6.73 -3.582 7.621 1 98.75 197 TRP A C 1
ATOM 1491 O O . TRP A 1 197 ? -7.734 -2.902 7.402 1 98.75 197 TRP A O 1
ATOM 1501 N N . LEU A 1 198 ? -5.777 -3.725 6.785 1 98.69 198 LEU A N 1
ATOM 1502 C CA . LEU A 1 198 ? -5.828 -3.051 5.492 1 98.69 198 LEU A CA 1
ATOM 1503 C C . LEU A 1 198 ? -7.031 -3.527 4.68 1 98.69 198 LEU A C 1
ATOM 1505 O O . LEU A 1 198 ? -7.676 -2.73 3.992 1 98.69 198 LEU A O 1
ATOM 1509 N N . MET A 1 199 ? -7.289 -4.805 4.766 1 98.5 199 MET A N 1
ATOM 1510 C CA . MET A 1 199 ? -8.422 -5.336 4.016 1 98.5 199 MET A CA 1
ATOM 1511 C C . MET A 1 199 ? -9.742 -4.922 4.664 1 98.5 199 MET A C 1
ATOM 1513 O O . MET A 1 199 ? -10.734 -4.68 3.967 1 98.5 199 MET A O 1
ATOM 1517 N N . MET A 1 200 ? -9.766 -4.832 5.953 1 98.5 200 MET A N 1
ATOM 1518 C CA . MET A 1 200 ? -10.922 -4.273 6.637 1 98.5 200 MET A CA 1
ATOM 1519 C C . MET A 1 200 ? -11.172 -2.834 6.195 1 98.5 200 MET A C 1
ATOM 1521 O O . MET A 1 200 ? -12.32 -2.438 5.98 1 98.5 200 MET A O 1
ATOM 1525 N N . LYS A 1 201 ? -10.117 -2.092 6.055 1 97.56 201 LYS A N 1
ATOM 1526 C CA . LYS A 1 201 ? -10.195 -0.701 5.617 1 97.56 201 LYS A CA 1
ATOM 1527 C C . LYS A 1 201 ? -10.914 -0.586 4.273 1 97.56 201 LYS A C 1
ATOM 1529 O O . LYS A 1 201 ? -11.531 0.438 3.982 1 97.56 201 LYS A O 1
ATOM 1534 N N . ARG A 1 202 ? -10.883 -1.7 3.547 1 96.81 202 ARG A N 1
ATOM 1535 C CA . ARG A 1 202 ? -11.523 -1.687 2.238 1 96.81 202 ARG A CA 1
ATOM 1536 C C . ARG A 1 202 ? -12.938 -2.248 2.32 1 96.81 202 ARG A C 1
ATOM 1538 O O . ARG A 1 202 ? -13.531 -2.607 1.299 1 96.81 202 ARG A O 1
ATOM 1545 N N . GLY A 1 203 ? -13.477 -2.391 3.504 1 96.69 203 GLY A N 1
ATOM 1546 C CA . GLY A 1 203 ? -14.883 -2.709 3.688 1 96.69 203 GLY A CA 1
ATOM 1547 C C . GLY A 1 203 ? -15.141 -4.195 3.834 1 96.69 203 GLY A C 1
ATOM 1548 O O . GLY A 1 203 ? -16.297 -4.637 3.785 1 96.69 203 GLY A O 1
ATOM 1549 N N . ILE A 1 204 ? -14.148 -5.004 4.055 1 97.81 204 ILE A N 1
ATOM 1550 C CA . ILE A 1 204 ? -14.273 -6.457 4.094 1 97.81 204 ILE A CA 1
ATOM 1551 C C . ILE A 1 204 ? -14.445 -6.922 5.539 1 97.81 204 ILE A C 1
ATOM 1553 O O . ILE A 1 204 ? -13.672 -6.535 6.418 1 97.81 204 ILE A O 1
ATOM 1557 N N . GLU A 1 205 ? -15.484 -7.703 5.766 1 98.06 205 GLU A N 1
ATOM 1558 C CA . GLU A 1 205 ? -15.57 -8.438 7.02 1 98.06 205 GLU A CA 1
ATOM 1559 C C . GLU A 1 205 ? -14.617 -9.633 7.035 1 98.06 205 GLU A C 1
ATOM 1561 O O . GLU A 1 205 ? -14.578 -10.414 6.082 1 98.06 205 GLU A O 1
ATOM 1566 N N . VAL A 1 206 ? -13.867 -9.773 8.117 1 98.38 206 VAL A N 1
ATOM 1567 C CA . VAL A 1 206 ? -12.844 -10.805 8.094 1 98.38 206 VAL A CA 1
ATOM 1568 C C . VAL A 1 206 ? -13.195 -11.906 9.086 1 98.38 206 VAL A C 1
ATOM 1570 O O . VAL A 1 206 ? -13.828 -11.648 10.117 1 98.38 206 VAL A O 1
ATOM 1573 N N . ILE A 1 207 ? -12.852 -13.086 8.727 1 98.69 207 ILE A N 1
ATOM 1574 C CA . ILE A 1 207 ? -12.859 -14.258 9.602 1 98.69 207 ILE A CA 1
ATOM 1575 C C . ILE A 1 207 ? -11.422 -14.734 9.828 1 98.69 207 ILE A C 1
ATOM 1577 O O . ILE A 1 207 ? -10.836 -15.383 8.961 1 98.69 207 ILE A O 1
ATOM 1581 N N . PRO A 1 208 ? -10.906 -14.391 11.016 1 98.62 208 PRO A N 1
ATOM 1582 C CA . PRO A 1 208 ? -9.531 -14.805 11.289 1 98.62 208 PRO A CA 1
ATOM 1583 C C . PRO A 1 208 ? -9.398 -16.312 11.5 1 98.62 208 PRO A C 1
ATOM 1585 O O . PRO A 1 208 ? -10.266 -16.938 12.125 1 98.62 208 PRO A O 1
ATOM 1588 N N . VAL A 1 209 ? -8.391 -16.859 10.93 1 98.75 209 VAL A N 1
ATOM 1589 C CA . VAL A 1 209 ? -8.016 -18.266 11.102 1 98.75 209 VAL A CA 1
ATOM 1590 C C . VAL A 1 209 ? -6.586 -18.359 11.633 1 98.75 209 VAL A C 1
ATOM 1592 O O . VAL A 1 209 ? -5.656 -17.828 11.023 1 98.75 209 VAL A O 1
ATOM 1595 N N . TYR A 1 210 ? -6.453 -18.938 12.734 1 97.94 210 TYR A N 1
ATOM 1596 C CA . TYR A 1 210 ? -5.156 -19.188 13.359 1 97.94 210 TYR A CA 1
ATOM 1597 C C . TYR A 1 210 ? -4.805 -20.672 13.32 1 97.94 210 TYR A C 1
ATOM 1599 O O . TYR A 1 210 ? -5.527 -21.5 13.867 1 97.94 210 TYR A O 1
ATOM 1607 N N . CYS A 1 211 ? -3.738 -21.031 12.594 1 97.69 211 CYS A N 1
ATOM 1608 C CA . CYS A 1 211 ? -3.223 -22.391 12.586 1 97.69 211 CYS A CA 1
ATOM 1609 C C . CYS A 1 211 ? -2.289 -22.625 13.766 1 97.69 211 CYS A C 1
ATOM 1611 O O . CYS A 1 211 ? -1.153 -22.141 13.773 1 97.69 211 CYS A O 1
ATOM 1613 N N . ASN A 1 212 ? -2.764 -23.344 14.719 1 96.62 212 ASN A N 1
ATOM 1614 C CA . ASN A 1 212 ? -2.021 -23.641 15.945 1 96.62 212 ASN A CA 1
ATOM 1615 C C . ASN A 1 212 ? -1.014 -24.766 15.734 1 96.62 212 ASN A C 1
ATOM 1617 O O . ASN A 1 212 ? -1.396 -25.922 15.57 1 96.62 212 ASN A O 1
ATOM 1621 N N . ASN A 1 213 ? 0.266 -24.438 15.82 1 95.31 213 ASN A N 1
ATOM 1622 C CA . ASN A 1 213 ? 1.353 -25.359 15.492 1 95.31 213 ASN A CA 1
ATOM 1623 C C . ASN A 1 213 ? 1.807 -26.156 16.703 1 95.31 213 ASN A C 1
ATOM 1625 O O . ASN A 1 213 ? 2.822 -26.859 16.656 1 95.31 213 ASN A O 1
ATOM 1629 N N . THR A 1 214 ? 1.146 -26.062 17.828 1 93.25 214 THR A N 1
ATOM 1630 C CA . THR A 1 214 ? 1.518 -26.859 18.984 1 93.25 214 THR A CA 1
ATOM 1631 C C . THR A 1 214 ? 1.681 -28.328 18.609 1 93.25 214 THR A C 1
ATOM 1633 O O . THR A 1 214 ? 0.83 -28.891 17.922 1 93.25 214 THR A O 1
ATOM 1636 N N . PRO A 1 215 ? 2.715 -28.969 18.953 1 93.94 215 PRO A N 1
ATOM 1637 C CA . PRO A 1 215 ? 3.67 -28.594 20 1 93.94 215 PRO A CA 1
ATOM 1638 C C . PRO A 1 215 ? 4.902 -27.891 19.438 1 93.94 215 PRO A C 1
ATOM 1640 O O . PRO A 1 215 ? 5.863 -27.656 20.172 1 93.94 215 PRO A O 1
ATOM 1643 N N . PHE A 1 216 ? 4.918 -27.562 18.234 1 92.75 216 PHE A N 1
ATOM 1644 C CA . PHE A 1 216 ? 6.09 -26.922 17.641 1 92.75 216 PHE A CA 1
ATOM 1645 C C . PHE A 1 216 ? 6.195 -25.469 18.094 1 92.75 216 PHE A C 1
ATOM 1647 O O . PHE A 1 216 ? 7.258 -24.859 17.969 1 92.75 216 PHE A O 1
ATOM 1654 N N . ASN A 1 217 ? 5.125 -24.859 18.391 1 90.75 217 ASN A N 1
ATOM 1655 C CA . ASN A 1 217 ? 5.121 -23.531 18.984 1 90.75 217 ASN A CA 1
ATOM 1656 C C . ASN A 1 217 ? 4.629 -23.562 20.438 1 90.75 217 ASN A C 1
ATOM 1658 O O . ASN A 1 217 ? 4.223 -24.625 20.922 1 90.75 217 ASN A O 1
ATOM 1662 N N . ASP A 1 218 ? 4.781 -22.422 21.125 1 89.19 218 ASP A N 1
ATOM 1663 C CA . ASP A 1 218 ? 4.406 -22.406 22.547 1 89.19 218 ASP A CA 1
ATOM 1664 C C . ASP A 1 218 ? 3.184 -21.516 22.766 1 89.19 218 ASP A C 1
ATOM 1666 O O . ASP A 1 218 ? 2.621 -20.969 21.828 1 89.19 218 ASP A O 1
ATOM 1670 N N . ASP A 1 219 ? 2.818 -21.438 24.031 1 91.38 219 ASP A N 1
ATOM 1671 C CA . ASP A 1 219 ? 1.594 -20.75 24.422 1 91.38 219 ASP A CA 1
ATOM 1672 C C . ASP A 1 219 ? 1.727 -19.25 24.203 1 91.38 219 ASP A C 1
ATOM 1674 O O . ASP A 1 219 ? 0.725 -18.547 24.031 1 91.38 219 ASP A O 1
ATOM 1678 N N . ARG A 1 220 ? 2.9 -18.766 24.297 1 92.75 220 ARG A N 1
ATOM 1679 C CA . ARG A 1 220 ? 3.133 -17.328 24.094 1 92.75 220 ARG A CA 1
ATOM 1680 C C . ARG A 1 220 ? 2.713 -16.891 22.703 1 92.75 220 ARG A C 1
ATOM 1682 O O . ARG A 1 220 ? 2.193 -15.789 22.531 1 92.75 220 ARG A O 1
ATOM 1689 N N . ALA A 1 221 ? 2.938 -17.766 21.703 1 92.69 221 ALA A N 1
ATOM 1690 C CA . ALA A 1 221 ? 2.523 -17.469 20.328 1 92.69 221 ALA A CA 1
ATOM 1691 C C . ALA A 1 221 ? 1.004 -17.359 20.234 1 92.69 221 ALA A C 1
ATOM 1693 O O . ALA A 1 221 ? 0.484 -16.469 19.562 1 92.69 221 ALA A O 1
ATOM 1694 N N . HIS A 1 222 ? 0.349 -18.25 20.875 1 94.25 222 HIS A N 1
ATOM 1695 C CA . HIS A 1 222 ? -1.109 -18.234 20.906 1 94.25 222 HIS A CA 1
ATOM 1696 C C . HIS A 1 222 ? -1.632 -16.953 21.547 1 94.25 222 HIS A C 1
ATOM 1698 O O . HIS A 1 222 ? -2.502 -16.281 20.984 1 94.25 222 HIS A O 1
ATOM 1704 N N . ARG A 1 223 ? -1.121 -16.609 22.656 1 95.12 223 ARG A N 1
ATOM 1705 C CA . ARG A 1 223 ? -1.546 -15.414 23.375 1 95.12 223 ARG A CA 1
ATOM 1706 C C . ARG A 1 223 ? -1.307 -14.164 22.547 1 95.12 223 ARG A C 1
ATOM 1708 O O . ARG A 1 223 ? -2.15 -13.266 22.5 1 95.12 223 ARG A O 1
ATOM 1715 N N . ARG A 1 224 ? -0.158 -14.125 21.953 1 95.69 224 ARG A N 1
ATOM 1716 C CA . ARG A 1 224 ? 0.168 -13 21.078 1 95.69 224 ARG A CA 1
ATOM 1717 C C . ARG A 1 224 ? -0.877 -12.836 19.984 1 95.69 224 ARG A C 1
ATOM 1719 O O . ARG A 1 224 ? -1.327 -11.727 19.703 1 95.69 224 ARG A O 1
ATOM 1726 N N . THR A 1 225 ? -1.233 -13.922 19.375 1 96.06 225 THR A N 1
ATOM 1727 C CA . THR A 1 225 ? -2.227 -13.898 18.312 1 96.06 225 THR A CA 1
ATOM 1728 C C . THR A 1 225 ? -3.574 -13.414 18.828 1 96.06 225 THR A C 1
ATOM 1730 O O . THR A 1 225 ? -4.207 -12.555 18.219 1 96.06 225 THR A O 1
ATOM 1733 N N . MET A 1 226 ? -3.973 -13.922 19.953 1 95.94 226 MET A N 1
ATOM 1734 C CA . MET A 1 226 ? -5.246 -13.523 20.547 1 95.94 226 MET A CA 1
ATOM 1735 C C . MET A 1 226 ? -5.25 -12.039 20.891 1 95.94 226 MET A C 1
ATOM 1737 O O . MET A 1 226 ? -6.23 -11.344 20.625 1 95.94 226 MET A O 1
ATOM 1741 N N . ASP A 1 227 ? -4.176 -11.586 21.422 1 97.06 227 ASP A N 1
ATOM 1742 C CA . ASP A 1 227 ? -4.082 -10.18 21.781 1 97.06 227 ASP A CA 1
ATOM 1743 C C . ASP A 1 227 ? -4.117 -9.289 20.547 1 97.06 227 ASP A C 1
ATOM 1745 O O . ASP A 1 227 ? -4.703 -8.211 20.562 1 97.06 227 ASP A O 1
ATOM 1749 N N . CYS A 1 228 ? -3.475 -9.727 19.5 1 97.5 228 CYS A N 1
ATOM 1750 C CA . CYS A 1 228 ? -3.531 -8.984 18.234 1 97.5 228 CYS A CA 1
ATOM 1751 C C . CYS A 1 228 ? -4.961 -8.914 17.719 1 97.5 228 CYS A C 1
ATOM 1753 O O . CYS A 1 228 ? -5.395 -7.863 17.234 1 97.5 228 CYS A O 1
ATOM 1755 N N . LEU A 1 229 ? -5.664 -10.023 17.797 1 97.38 229 LEU A N 1
ATOM 1756 C CA . LEU A 1 229 ? -7.043 -10.07 17.328 1 97.38 229 LEU A CA 1
ATOM 1757 C C . LEU A 1 229 ? -7.93 -9.133 18.156 1 97.38 229 LEU A C 1
ATOM 1759 O O . LEU A 1 229 ? -8.82 -8.484 17.609 1 97.38 229 LEU A O 1
ATOM 1763 N N . LYS A 1 230 ? -7.688 -9.086 19.406 1 96.94 230 LYS A N 1
ATOM 1764 C CA . LYS A 1 230 ? -8.438 -8.164 20.25 1 96.94 230 LYS A CA 1
ATOM 1765 C C . LYS A 1 230 ? -8.188 -6.715 19.844 1 96.94 230 LYS A C 1
ATOM 1767 O O . LYS A 1 230 ? -9.117 -5.91 19.781 1 96.94 230 LYS A O 1
ATOM 1772 N N . ALA A 1 231 ? -6.926 -6.426 19.641 1 97.25 231 ALA A N 1
ATOM 1773 C CA . ALA A 1 231 ? -6.582 -5.082 19.172 1 97.25 231 ALA A CA 1
ATOM 1774 C C . ALA A 1 231 ? -7.297 -4.746 17.875 1 97.25 231 ALA A C 1
ATOM 1776 O O . ALA A 1 231 ? -7.812 -3.639 17.703 1 97.25 231 ALA A O 1
ATOM 1777 N N . LEU A 1 232 ? -7.359 -5.688 16.953 1 97.69 232 LEU A N 1
ATOM 1778 C CA . LEU A 1 232 ? -8.055 -5.484 15.688 1 97.69 232 LEU A CA 1
ATOM 1779 C C . LEU A 1 232 ? -9.555 -5.332 15.906 1 97.69 232 LEU A C 1
ATOM 1781 O O . LEU A 1 232 ? -10.211 -4.551 15.219 1 97.69 232 LEU A O 1
ATOM 1785 N N . GLN A 1 233 ? -10.055 -6.121 16.828 1 97.5 233 GLN A N 1
ATOM 1786 C CA . GLN A 1 233 ? -11.484 -6.059 17.125 1 97.5 233 GLN A CA 1
ATOM 1787 C C . GLN A 1 233 ? -11.891 -4.652 17.578 1 97.5 233 GLN A C 1
ATOM 1789 O O . GLN A 1 233 ? -12.992 -4.199 17.281 1 97.5 233 GLN A O 1
ATOM 1794 N N . ASP A 1 234 ? -11.023 -3.938 18.203 1 96.81 234 ASP A N 1
ATOM 1795 C CA . ASP A 1 234 ? -11.281 -2.578 18.656 1 96.81 234 ASP A CA 1
ATOM 1796 C C . ASP A 1 234 ? -11.562 -1.64 17.484 1 96.81 234 ASP A C 1
ATOM 1798 O O . ASP A 1 234 ? -12.148 -0.572 17.672 1 96.81 234 ASP A O 1
ATOM 1802 N N . TRP A 1 235 ? -11.18 -2.008 16.328 1 97.75 235 TRP A N 1
ATOM 1803 C CA . TRP A 1 235 ? -11.375 -1.18 15.141 1 97.75 235 TRP A CA 1
ATOM 1804 C C . TRP A 1 235 ? -12.742 -1.44 14.516 1 97.75 235 TRP A C 1
ATOM 1806 O O . TRP A 1 235 ? -13.195 -0.686 13.656 1 97.75 235 TRP A O 1
ATOM 1816 N N . CYS A 1 236 ? -13.406 -2.498 14.953 1 96.88 236 CYS A N 1
ATOM 1817 C CA . CYS A 1 236 ? -14.688 -2.834 14.344 1 96.88 236 CYS A CA 1
ATOM 1818 C C . CYS A 1 236 ? -15.664 -3.361 15.383 1 96.88 236 CYS A C 1
ATOM 1820 O O . CYS A 1 236 ? -16.203 -4.457 15.234 1 96.88 236 CYS A O 1
ATOM 1822 N N . PRO A 1 237 ? -15.992 -2.604 16.359 1 96.19 237 PRO A N 1
ATOM 1823 C CA . PRO A 1 237 ? -16.844 -3.062 17.453 1 96.19 237 PRO A CA 1
ATOM 1824 C C . PRO A 1 237 ? -18.234 -3.512 16.984 1 96.19 237 PRO A C 1
ATOM 1826 O O . PRO A 1 237 ? -18.891 -4.312 17.641 1 96.19 237 PRO A O 1
ATOM 1829 N N . GLY A 1 238 ? -18.734 -3.148 15.938 1 94.38 238 GLY A N 1
ATOM 1830 C CA . GLY A 1 238 ? -20.031 -3.566 15.43 1 94.38 238 GLY A CA 1
ATOM 1831 C C . GLY A 1 238 ? -19.984 -4.887 14.688 1 94.38 238 GLY A C 1
ATOM 1832 O O . GLY A 1 238 ? -21.016 -5.406 14.273 1 94.38 238 GLY A O 1
ATOM 1833 N N . TYR A 1 239 ? -18.797 -5.457 14.547 1 96.06 239 TYR A N 1
ATOM 1834 C CA . TYR A 1 239 ? -18.594 -6.691 13.805 1 96.06 239 TYR A CA 1
ATOM 1835 C C . TYR A 1 239 ? -17.719 -7.66 14.594 1 96.06 239 TYR A C 1
ATOM 1837 O O . TYR A 1 239 ? -16.531 -7.832 14.281 1 96.06 239 TYR A O 1
ATOM 1845 N N . PRO A 1 240 ? -18.266 -8.344 15.539 1 95.88 240 PRO A N 1
ATOM 1846 C CA . PRO A 1 240 ? -17.453 -9.305 16.281 1 95.88 240 PRO A CA 1
ATOM 1847 C C . PRO A 1 240 ? -16.844 -10.383 15.391 1 95.88 240 PRO A C 1
ATOM 1849 O O . PRO A 1 240 ? -17.547 -10.961 14.555 1 95.88 240 PRO A O 1
ATOM 1852 N N . PHE A 1 241 ? -15.617 -10.641 15.594 1 97.12 241 PHE A N 1
ATOM 1853 C CA . PHE A 1 241 ? -14.938 -11.633 14.766 1 97.12 241 PHE A CA 1
ATOM 1854 C C . PHE A 1 241 ? -15.438 -13.039 15.094 1 97.12 241 PHE A C 1
ATOM 1856 O O . PHE A 1 241 ? -15.492 -13.43 16.266 1 97.12 241 PHE A O 1
ATOM 1863 N N . LYS A 1 242 ? -15.836 -13.742 14.086 1 97.69 242 LYS A N 1
ATOM 1864 C CA . LYS A 1 242 ? -15.82 -15.203 14.156 1 97.69 242 LYS A CA 1
ATOM 1865 C C . LYS A 1 242 ? -14.414 -15.75 13.945 1 97.69 242 LYS A C 1
ATOM 1867 O O . LYS A 1 242 ? -13.781 -15.477 12.922 1 97.69 242 LYS A O 1
ATOM 1872 N N . PHE A 1 243 ? -13.891 -16.5 14.922 1 97 243 PHE A N 1
ATOM 1873 C CA . PHE A 1 243 ? -12.484 -16.875 14.938 1 97 243 PHE A CA 1
ATOM 1874 C C . PHE A 1 243 ? -12.328 -18.391 14.867 1 97 243 PHE A C 1
ATOM 1876 O O . PHE A 1 243 ? -13.008 -19.125 15.594 1 97 243 PHE A O 1
ATOM 1883 N N . TYR A 1 244 ? -11.5 -18.875 13.906 1 98.44 244 TYR A N 1
ATOM 1884 C CA . TYR A 1 244 ? -11.148 -20.297 13.805 1 98.44 244 TYR A CA 1
ATOM 1885 C C . TYR A 1 244 ? -9.758 -20.547 14.375 1 98.44 244 TYR A C 1
ATOM 1887 O O . TYR A 1 244 ? -8.781 -19.938 13.945 1 98.44 244 TYR A O 1
ATOM 1895 N N . GLU A 1 245 ? -9.656 -21.375 15.336 1 97.94 245 GLU A N 1
ATOM 1896 C CA . GLU A 1 245 ? -8.383 -21.969 15.727 1 97.94 245 GLU A CA 1
ATOM 1897 C C . GLU A 1 245 ? -8.258 -23.391 15.203 1 97.94 245 GLU A C 1
ATOM 1899 O O . GLU A 1 245 ? -8.992 -24.281 15.625 1 97.94 245 GLU A O 1
ATOM 1904 N N . VAL A 1 246 ? -7.316 -23.625 14.375 1 98.44 246 VAL A N 1
ATOM 1905 C CA . VAL A 1 246 ? -7.191 -24.891 13.672 1 98.44 246 VAL A CA 1
ATOM 1906 C C . VAL A 1 246 ? -5.926 -25.609 14.133 1 98.44 246 VAL A C 1
ATOM 1908 O O . VAL A 1 246 ? -4.836 -25.047 14.109 1 98.44 246 VAL A O 1
ATOM 1911 N N . PRO A 1 247 ? -6.066 -26.891 14.57 1 98 247 PRO A N 1
ATOM 1912 C CA . PRO A 1 247 ? -4.852 -27.641 14.898 1 98 247 PRO A CA 1
ATOM 1913 C C . PRO A 1 247 ? -3.988 -27.922 13.672 1 98 247 PRO A C 1
ATOM 1915 O O . PRO A 1 247 ? -4.488 -28.422 12.664 1 98 247 PRO A O 1
ATOM 1918 N N . HIS A 1 248 ? -2.73 -27.609 13.758 1 97.5 248 HIS A N 1
ATOM 1919 C CA . HIS A 1 248 ? -1.833 -27.75 12.617 1 97.5 248 HIS A CA 1
ATOM 1920 C C . HIS A 1 248 ? -0.568 -28.5 13.008 1 97.5 248 HIS A C 1
ATOM 1922 O O . HIS A 1 248 ? 0.269 -28.797 12.148 1 97.5 248 HIS A O 1
ATOM 1928 N N . GLY A 1 249 ? -0.383 -28.875 14.242 1 96.31 249 GLY A N 1
ATOM 1929 C CA . GLY A 1 249 ? 0.785 -29.578 14.734 1 96.31 249 GLY A CA 1
ATOM 1930 C C . GLY A 1 249 ? 0.999 -30.922 14.055 1 96.31 249 GLY A C 1
ATOM 1931 O O . GLY A 1 249 ? 2.121 -31.25 13.672 1 96.31 249 GLY A O 1
ATOM 1932 N N . ASN A 1 250 ? -0.054 -31.656 13.914 1 96.5 250 ASN A N 1
ATOM 1933 C CA . ASN A 1 250 ? 0.018 -32.969 13.289 1 96.5 250 ASN A CA 1
ATOM 1934 C C . ASN A 1 250 ? 0.486 -32.875 11.844 1 96.5 250 ASN A C 1
ATOM 1936 O O . ASN A 1 250 ? 1.189 -33.75 11.352 1 96.5 250 ASN A O 1
ATOM 1940 N N . ASN A 1 251 ? 0.024 -31.875 11.133 1 97.56 251 ASN A N 1
ATOM 1941 C CA . ASN A 1 251 ? 0.5 -31.656 9.766 1 97.56 251 ASN A CA 1
ATOM 1942 C C . ASN A 1 251 ? 2.01 -31.438 9.734 1 97.56 251 ASN A C 1
ATOM 1944 O O . ASN A 1 251 ? 2.713 -32.094 8.945 1 97.56 251 ASN A O 1
ATOM 1948 N N . LEU A 1 252 ? 2.473 -30.562 10.609 1 96.44 252 LEU A N 1
ATOM 1949 C CA . LEU A 1 252 ? 3.9 -30.266 10.672 1 96.44 252 LEU A CA 1
ATOM 1950 C C . LEU A 1 252 ? 4.699 -31.516 11 1 96.44 252 LEU A C 1
ATOM 1952 O O . LEU A 1 252 ? 5.75 -31.766 10.398 1 96.44 252 LEU A O 1
ATOM 1956 N N . GLN A 1 253 ? 4.215 -32.25 11.945 1 96.44 253 GLN A N 1
ATOM 1957 C CA . GLN A 1 253 ? 4.883 -33.5 12.297 1 96.44 253 GLN A CA 1
ATOM 1958 C C . GLN A 1 253 ? 4.988 -34.406 11.086 1 96.44 253 GLN A C 1
ATOM 1960 O O . GLN A 1 253 ? 6.035 -35.031 10.859 1 96.44 253 GLN A O 1
ATOM 1965 N N . SER A 1 254 ? 3.951 -34.469 10.359 1 97.31 254 SER A N 1
ATOM 1966 C CA . SER A 1 254 ? 3.945 -35.312 9.164 1 97.31 254 SER A CA 1
ATOM 1967 C C . SER A 1 254 ? 4.988 -34.844 8.156 1 97.31 254 SER A C 1
ATOM 1969 O O . SER A 1 254 ? 5.668 -35.656 7.531 1 97.31 254 SER A O 1
ATOM 1971 N N . PHE A 1 255 ? 5.145 -33.531 7.934 1 96.88 255 PHE A N 1
ATOM 1972 C CA . PHE A 1 255 ? 6.129 -32.969 7.016 1 96.88 255 PHE A CA 1
ATOM 1973 C C . PHE A 1 255 ? 7.543 -33.312 7.465 1 96.88 255 PHE A C 1
ATOM 1975 O O . PHE A 1 255 ? 8.359 -33.781 6.66 1 96.88 255 PHE A O 1
ATOM 1982 N N . VAL A 1 256 ? 7.789 -33.062 8.742 1 94.88 256 VAL A N 1
ATOM 1983 C CA . VAL A 1 256 ? 9.117 -33.281 9.305 1 94.88 256 VAL A CA 1
ATOM 1984 C C . VAL A 1 256 ? 9.508 -34.75 9.164 1 94.88 256 VAL A C 1
ATOM 1986 O O . VAL A 1 256 ? 10.656 -35.094 8.859 1 94.88 256 VAL A O 1
ATOM 1989 N N . ASP A 1 257 ? 8.602 -35.625 9.305 1 96.5 257 ASP A N 1
ATOM 1990 C CA . ASP A 1 257 ? 8.859 -37.062 9.32 1 96.5 257 ASP A CA 1
ATOM 1991 C C . ASP A 1 257 ? 9.016 -37.625 7.906 1 96.5 257 ASP A C 1
ATOM 1993 O O . ASP A 1 257 ? 9.758 -38.594 7.684 1 96.5 257 ASP A O 1
ATOM 1997 N N . ASN A 1 258 ? 8.328 -37.031 6.977 1 97.12 258 ASN A N 1
ATOM 1998 C CA . ASN A 1 258 ? 8.148 -37.75 5.723 1 97.12 258 ASN A CA 1
ATOM 1999 C C . ASN A 1 258 ? 8.664 -36.938 4.535 1 97.12 258 ASN A C 1
ATOM 2001 O O . ASN A 1 258 ? 8.844 -37.5 3.441 1 97.12 258 ASN A O 1
ATOM 2005 N N . CYS A 1 259 ? 8.898 -35.656 4.703 1 96.44 259 CYS A N 1
ATOM 2006 C CA . CYS A 1 259 ? 9.242 -34.781 3.57 1 96.44 259 CYS A CA 1
ATOM 2007 C C . CYS A 1 259 ? 10.633 -34.188 3.74 1 96.44 259 CYS A C 1
ATOM 2009 O O . CYS A 1 259 ? 11.312 -34.469 4.734 1 96.44 259 CYS A O 1
ATOM 2011 N N . SER A 1 260 ? 11.094 -33.5 2.646 1 94.62 260 SER A N 1
ATOM 2012 C CA . SER A 1 260 ? 12.383 -32.812 2.715 1 94.62 260 SER A CA 1
ATOM 2013 C C . SER A 1 260 ? 12.359 -31.672 3.738 1 94.62 260 SER A C 1
ATOM 2015 O O . SER A 1 260 ? 11.523 -30.781 3.656 1 94.62 260 SER A O 1
ATOM 2017 N N . LYS A 1 261 ? 13.32 -31.641 4.543 1 92.25 261 LYS A N 1
ATOM 2018 C CA . LYS A 1 261 ? 13.336 -30.719 5.676 1 92.25 261 LYS A CA 1
ATOM 2019 C C . LYS A 1 261 ? 13.375 -29.266 5.207 1 92.25 261 LYS A C 1
ATOM 2021 O O . LYS A 1 261 ? 12.75 -28.406 5.812 1 92.25 261 LYS A O 1
ATOM 2026 N N . ASN A 1 262 ? 14.078 -29.016 4.18 1 92.38 262 ASN A N 1
ATOM 2027 C CA . ASN A 1 262 ? 14.234 -27.641 3.699 1 92.38 262 ASN A CA 1
ATOM 2028 C C . ASN A 1 262 ? 12.938 -27.109 3.105 1 92.38 262 ASN A C 1
ATOM 2030 O O . ASN A 1 262 ? 12.836 -25.906 2.83 1 92.38 262 ASN A O 1
ATOM 2034 N N . LYS A 1 263 ? 11.906 -27.953 2.967 1 94.12 263 LYS A N 1
ATOM 2035 C CA . LYS A 1 263 ? 10.648 -27.547 2.346 1 94.12 263 LYS A CA 1
ATOM 2036 C C . LYS A 1 263 ? 9.523 -27.453 3.375 1 94.12 263 LYS A C 1
ATOM 2038 O O . LYS A 1 263 ? 8.375 -27.203 3.021 1 94.12 263 LYS A O 1
ATOM 2043 N N . THR A 1 264 ? 9.859 -27.672 4.594 1 93.69 264 THR A N 1
ATOM 2044 C CA . THR A 1 264 ? 8.867 -27.75 5.66 1 93.69 264 THR A CA 1
ATOM 2045 C C . THR A 1 264 ? 8.023 -26.484 5.719 1 93.69 264 THR A C 1
ATOM 2047 O O . THR A 1 264 ? 6.797 -26.547 5.742 1 93.69 264 THR A O 1
ATOM 2050 N N . CYS A 1 265 ? 8.641 -25.328 5.637 1 92.5 265 CYS A N 1
ATOM 2051 C CA . CYS A 1 265 ? 7.93 -24.062 5.75 1 92.5 265 CYS A CA 1
ATOM 2052 C C . CYS A 1 265 ? 7.027 -23.844 4.543 1 92.5 265 CYS A C 1
ATOM 2054 O O . CYS A 1 265 ? 5.93 -23.281 4.676 1 92.5 265 CYS A O 1
ATOM 2056 N N . LEU A 1 266 ? 7.461 -24.203 3.396 1 94.56 266 LEU A N 1
ATOM 2057 C CA . LEU A 1 266 ? 6.652 -24.078 2.191 1 94.56 266 LEU A CA 1
ATOM 2058 C C . LEU A 1 266 ? 5.43 -24.984 2.252 1 94.56 266 LEU A C 1
ATOM 2060 O O . LEU A 1 266 ? 4.324 -24.562 1.905 1 94.56 266 LEU A O 1
ATOM 2064 N N . LEU A 1 267 ? 5.68 -26.203 2.723 1 96 267 LEU A N 1
ATOM 2065 C CA . LEU A 1 267 ? 4.582 -27.156 2.885 1 96 267 LEU A CA 1
ATOM 2066 C C . LEU A 1 267 ? 3.576 -26.641 3.914 1 96 267 LEU A C 1
ATOM 2068 O O . LEU A 1 267 ? 2.365 -26.797 3.734 1 96 267 LEU A O 1
ATOM 2072 N N . CYS A 1 268 ? 4.105 -26.109 4.926 1 95.75 268 CYS A N 1
ATOM 2073 C CA . CYS A 1 268 ? 3.273 -25.547 5.984 1 95.75 268 CYS A CA 1
ATOM 2074 C C . CYS A 1 268 ? 2.34 -24.469 5.43 1 95.75 268 CYS A C 1
ATOM 2076 O O . CYS A 1 268 ? 1.122 -24.562 5.594 1 95.75 268 CYS A O 1
ATOM 2078 N N . LYS A 1 269 ? 2.879 -23.531 4.742 1 95.5 269 LYS A N 1
ATOM 2079 C CA . LYS A 1 269 ? 2.1 -22.438 4.176 1 95.5 269 LYS A CA 1
ATOM 2080 C C . LYS A 1 269 ? 1.073 -22.953 3.17 1 95.5 269 LYS A C 1
ATOM 2082 O O . LYS A 1 269 ? -0.088 -22.547 3.193 1 95.5 269 LYS A O 1
ATOM 2087 N N . ARG A 1 270 ? 1.503 -23.766 2.32 1 96.81 270 ARG A N 1
ATOM 2088 C CA . ARG A 1 270 ? 0.626 -24.375 1.32 1 96.81 270 ARG A CA 1
ATOM 2089 C C . ARG A 1 270 ? -0.556 -25.078 1.979 1 96.81 270 ARG A C 1
ATOM 2091 O O . ARG A 1 270 ? -1.694 -24.938 1.526 1 96.81 270 ARG A O 1
ATOM 2098 N N . THR A 1 271 ? -0.287 -25.844 3.021 1 98 271 THR A N 1
ATOM 2099 C CA . THR A 1 271 ? -1.339 -26.547 3.746 1 98 271 THR A CA 1
ATOM 2100 C C . THR A 1 271 ? -2.293 -25.562 4.41 1 98 271 THR A C 1
ATOM 2102 O O . THR A 1 271 ? -3.506 -25.766 4.426 1 98 271 THR A O 1
ATOM 2105 N N . MET A 1 272 ? -1.771 -24.484 4.926 1 98.06 272 MET A N 1
ATOM 2106 C CA . MET A 1 272 ? -2.613 -23.438 5.492 1 98.06 272 MET A CA 1
ATOM 2107 C C . MET A 1 272 ? -3.562 -22.875 4.438 1 98.06 272 MET A C 1
ATOM 2109 O O . MET A 1 272 ? -4.719 -22.562 4.738 1 98.06 272 MET A O 1
ATOM 2113 N N . TYR A 1 273 ? -3.092 -22.703 3.207 1 98 273 TYR A N 1
ATOM 2114 C CA . TYR A 1 273 ? -3.945 -22.25 2.119 1 98 273 TYR A CA 1
ATOM 2115 C C . TYR A 1 273 ? -5.09 -23.219 1.872 1 98 273 TYR A C 1
ATOM 2117 O O . TYR A 1 273 ? -6.234 -22.812 1.684 1 98 273 TYR A O 1
ATOM 2125 N N . ARG A 1 274 ? -4.785 -24.5 1.884 1 98.06 274 ARG A N 1
ATOM 2126 C CA . ARG A 1 274 ? -5.805 -25.516 1.688 1 98.06 274 ARG A CA 1
ATOM 2127 C C . ARG A 1 274 ? -6.859 -25.453 2.787 1 98.06 274 ARG A C 1
ATOM 2129 O O . ARG A 1 274 ? -8.062 -25.531 2.508 1 98.06 274 ARG A O 1
ATOM 2136 N N . ILE A 1 275 ? -6.391 -25.359 4.023 1 98.62 275 ILE A N 1
ATOM 2137 C CA . ILE A 1 275 ? -7.277 -25.281 5.18 1 98.62 275 ILE A CA 1
ATOM 2138 C C . ILE A 1 275 ? -8.172 -24.047 5.055 1 98.62 275 ILE A C 1
ATOM 2140 O O . ILE A 1 275 ? -9.391 -24.141 5.203 1 98.62 275 ILE A O 1
ATOM 2144 N N . ALA A 1 276 ? -7.551 -22.906 4.742 1 98.62 276 ALA A N 1
ATOM 2145 C CA . ALA A 1 276 ? -8.281 -21.641 4.602 1 98.62 276 ALA A CA 1
ATOM 2146 C C . ALA A 1 276 ? -9.32 -21.734 3.488 1 98.62 276 ALA A C 1
ATOM 2148 O O . ALA A 1 276 ? -10.414 -21.188 3.605 1 98.62 276 ALA A O 1
ATOM 2149 N N . LEU A 1 277 ? -8.977 -22.406 2.41 1 97.88 277 LEU A N 1
ATOM 2150 C CA . LEU A 1 277 ? -9.906 -22.562 1.293 1 97.88 277 LEU A CA 1
ATOM 2151 C C . LEU A 1 277 ? -11.148 -23.344 1.725 1 97.88 277 LEU A C 1
ATOM 2153 O O . LEU A 1 277 ? -12.266 -22.969 1.372 1 97.88 277 LEU A O 1
ATOM 2157 N N . LYS A 1 278 ? -10.969 -24.406 2.453 1 98.25 278 LYS A N 1
ATOM 2158 C CA . LYS A 1 278 ? -12.094 -25.188 2.941 1 98.25 278 LYS A CA 1
ATOM 2159 C C . LYS A 1 278 ? -12.984 -24.359 3.859 1 98.25 278 LYS A C 1
ATOM 2161 O O . LYS A 1 278 ? -14.211 -24.391 3.74 1 98.25 278 LYS A O 1
ATOM 2166 N N . ILE A 1 279 ? -12.375 -23.609 4.723 1 98.62 279 ILE A N 1
ATOM 2167 C CA . ILE A 1 279 ? -13.133 -22.766 5.641 1 98.62 279 ILE A CA 1
ATOM 2168 C C . ILE A 1 279 ? -13.836 -21.656 4.859 1 98.62 279 ILE A C 1
ATOM 2170 O O . ILE A 1 279 ? -14.977 -21.297 5.172 1 98.62 279 ILE A O 1
ATOM 2174 N N . MET A 1 280 ? -13.141 -21.094 3.889 1 98.06 280 MET A N 1
ATOM 2175 C CA . MET A 1 280 ? -13.719 -20.078 3.014 1 98.06 280 MET A CA 1
ATOM 2176 C C . MET A 1 280 ? -15.023 -20.562 2.396 1 98.06 280 MET A C 1
ATOM 2178 O O . MET A 1 280 ? -16.031 -19.844 2.396 1 98.06 280 MET A O 1
ATOM 2182 N N . LYS A 1 281 ? -15.031 -21.766 1.905 1 96.62 281 LYS A N 1
ATOM 2183 C CA . LYS A 1 281 ? -16.219 -22.359 1.304 1 96.62 281 LYS A CA 1
ATOM 2184 C C . LYS A 1 281 ? -17.328 -22.547 2.34 1 96.62 281 LYS A C 1
ATOM 2186 O O . LYS A 1 281 ? -18.484 -22.219 2.088 1 96.62 281 LYS A O 1
ATOM 2191 N N . LYS A 1 282 ? -16.922 -23.062 3.496 1 97.69 282 LYS A N 1
ATOM 2192 C CA . LYS A 1 282 ? -17.875 -23.281 4.582 1 97.69 282 LYS A CA 1
ATOM 2193 C C . LYS A 1 282 ? -18.562 -21.969 4.977 1 97.69 282 LYS A C 1
ATOM 2195 O O . LYS A 1 282 ? -19.75 -21.953 5.273 1 97.69 282 LYS A O 1
ATOM 2200 N N . GLU A 1 283 ? -17.875 -20.859 4.938 1 97.69 283 GLU A N 1
ATOM 2201 C CA . GLU A 1 283 ? -18.344 -19.594 5.465 1 97.69 283 GLU A CA 1
ATOM 2202 C C . GLU A 1 283 ? -18.938 -18.719 4.359 1 97.69 283 GLU A C 1
ATOM 2204 O O . GLU A 1 283 ? -19.469 -17.641 4.625 1 97.69 283 GLU A O 1
ATOM 2209 N N . GLY A 1 284 ? -18.875 -19.188 3.115 1 96 284 GLY A N 1
ATOM 2210 C CA . GLY A 1 284 ? -19.359 -18.391 1.998 1 96 284 GLY A CA 1
ATOM 2211 C C . GLY A 1 284 ? -18.531 -17.141 1.759 1 96 284 GLY A C 1
ATOM 2212 O O . GLY A 1 284 ? -19.078 -16.094 1.371 1 96 284 GLY A O 1
ATOM 2213 N N . ALA A 1 285 ? -17.25 -17.172 2.162 1 97 285 ALA A N 1
ATOM 2214 C CA . ALA A 1 285 ? -16.344 -16.062 1.938 1 97 285 ALA A CA 1
ATOM 2215 C C . ALA A 1 285 ? -15.805 -16.062 0.508 1 97 285 ALA A C 1
ATOM 2217 O O . ALA A 1 285 ? -15.977 -17.047 -0.221 1 97 285 ALA A O 1
ATOM 2218 N N . SER A 1 286 ? -15.164 -14.977 0.104 1 95.62 286 SER A N 1
ATOM 2219 C CA . SER A 1 286 ? -14.82 -14.836 -1.31 1 95.62 286 SER A CA 1
ATOM 2220 C C . SER A 1 286 ? -13.32 -14.688 -1.506 1 95.62 286 SER A C 1
ATOM 2222 O O . SER A 1 286 ? -12.859 -14.391 -2.609 1 95.62 286 SER A O 1
ATOM 2224 N N . GLY A 1 287 ? -12.562 -14.867 -0.459 1 97.31 287 GLY A N 1
ATOM 2225 C CA . GLY A 1 287 ? -11.117 -14.734 -0.604 1 97.31 287 GLY A CA 1
ATOM 2226 C C . GLY A 1 287 ? -10.359 -15.047 0.669 1 97.31 287 GLY A C 1
ATOM 2227 O O . GLY A 1 287 ? -10.961 -15.234 1.729 1 97.31 287 GLY A O 1
ATOM 2228 N N . ILE A 1 288 ? -9.023 -15.164 0.524 1 98.5 288 ILE A N 1
ATOM 2229 C CA . ILE A 1 288 ? -8.109 -15.453 1.62 1 98.5 288 ILE A CA 1
ATOM 2230 C C . ILE A 1 288 ? -7.016 -14.391 1.678 1 98.5 288 ILE A C 1
ATOM 2232 O O . ILE A 1 288 ? -6.402 -14.07 0.659 1 98.5 288 ILE A O 1
ATOM 2236 N N . ILE A 1 289 ? -6.832 -13.828 2.859 1 98.5 289 ILE A N 1
ATOM 2237 C CA . ILE A 1 289 ? -5.867 -12.758 3.078 1 98.5 289 ILE A CA 1
ATOM 2238 C C . ILE A 1 289 ? -4.629 -13.305 3.777 1 98.5 289 ILE A C 1
ATOM 2240 O O . ILE A 1 289 ? -4.738 -14.086 4.727 1 98.5 289 ILE A O 1
ATOM 2244 N N . THR A 1 290 ? -3.457 -12.93 3.305 1 96.94 290 THR A N 1
ATOM 2245 C CA . THR A 1 290 ? -2.207 -13.273 3.971 1 96.94 290 THR A CA 1
ATOM 2246 C C . THR A 1 290 ? -1.326 -12.039 4.137 1 96.94 290 THR A C 1
ATOM 2248 O O . THR A 1 290 ? -1.509 -11.039 3.439 1 96.94 290 THR A O 1
ATOM 2251 N N . GLY A 1 291 ? -0.386 -12.133 5.043 1 96.5 291 GLY A N 1
ATOM 2252 C CA . GLY A 1 291 ? 0.514 -11.016 5.312 1 96.5 291 GLY A CA 1
ATOM 2253 C C . GLY A 1 291 ? 1.831 -11.125 4.57 1 96.5 291 GLY A C 1
ATOM 2254 O O . GLY A 1 291 ? 2.834 -10.539 4.988 1 96.5 291 GLY A O 1
ATOM 2255 N N . SER A 1 292 ? 1.831 -11.789 3.451 1 94.75 292 SER A N 1
ATOM 2256 C CA . SER A 1 292 ? 3.08 -12.008 2.729 1 94.75 292 SER A CA 1
ATOM 2257 C C . SER A 1 292 ? 3.551 -10.727 2.047 1 94.75 292 SER A C 1
ATOM 2259 O O . SER A 1 292 ? 2.738 -9.961 1.527 1 94.75 292 SER A O 1
ATOM 2261 N N . SER A 1 293 ? 4.836 -10.5 2.078 1 93.88 293 SER A N 1
ATOM 2262 C CA . SER A 1 293 ? 5.52 -9.398 1.405 1 93.88 293 SER A CA 1
ATOM 2263 C C . SER A 1 293 ? 6.781 -9.883 0.701 1 93.88 293 SER A C 1
ATOM 2265 O O . SER A 1 293 ? 7.598 -10.594 1.293 1 93.88 293 SER A O 1
ATOM 2267 N N . ILE A 1 294 ? 6.996 -9.484 -0.493 1 92.88 294 ILE A N 1
ATOM 2268 C CA . ILE A 1 294 ? 8.062 -10.023 -1.327 1 92.88 294 ILE A CA 1
ATOM 2269 C C . ILE A 1 294 ? 9.422 -9.672 -0.716 1 92.88 294 ILE A C 1
ATOM 2271 O O . ILE A 1 294 ? 9.664 -8.523 -0.346 1 92.88 294 ILE A O 1
ATOM 2275 N N . GLY A 1 295 ? 10.297 -10.672 -0.619 1 85.12 295 GLY A N 1
ATOM 2276 C CA . GLY A 1 295 ? 11.703 -10.484 -0.324 1 85.12 295 GLY A CA 1
ATOM 2277 C C . GLY A 1 295 ? 11.984 -10.234 1.146 1 85.12 295 GLY A C 1
ATOM 2278 O O . GLY A 1 295 ? 13.125 -9.984 1.536 1 85.12 295 GLY A O 1
ATOM 2279 N N . GLN A 1 296 ? 11 -10.219 1.999 1 73.75 296 GLN A N 1
ATOM 2280 C CA . GLN A 1 296 ? 11.172 -9.938 3.42 1 73.75 296 GLN A CA 1
ATOM 2281 C C . GLN A 1 296 ? 11.891 -11.086 4.125 1 73.75 296 GLN A C 1
ATOM 2283 O O . GLN A 1 296 ? 12.797 -10.852 4.934 1 73.75 296 GLN A O 1
ATOM 2288 N N . VAL A 1 297 ? 11.406 -12.211 3.865 1 72.62 297 VAL A N 1
ATOM 2289 C CA . VAL A 1 297 ? 12.062 -13.383 4.438 1 72.62 297 VAL A CA 1
ATOM 2290 C C . VAL A 1 297 ? 12.328 -14.414 3.342 1 72.62 297 VAL A C 1
ATOM 2292 O O . VAL A 1 297 ? 11.867 -14.258 2.209 1 72.62 297 VAL A O 1
ATOM 2295 N N . ALA A 1 298 ? 13.055 -15.453 3.695 1 66.19 298 ALA A N 1
ATOM 2296 C CA . ALA A 1 298 ? 13.539 -16.469 2.756 1 66.19 298 ALA A CA 1
ATOM 2297 C C . ALA A 1 298 ? 12.383 -17.203 2.1 1 66.19 298 ALA A C 1
ATOM 2299 O O . ALA A 1 298 ? 12.484 -17.641 0.951 1 66.19 298 ALA A O 1
ATOM 2300 N N . SER A 1 299 ? 11.375 -17.297 2.75 1 73.75 299 SER A N 1
ATOM 2301 C CA . SER A 1 299 ? 10.234 -18.047 2.238 1 73.75 299 SER A CA 1
ATOM 2302 C C . SER A 1 299 ? 9.367 -17.188 1.336 1 73.75 299 SER A C 1
ATOM 2304 O O . SER A 1 299 ? 8.461 -17.688 0.662 1 73.75 299 SER A O 1
ATOM 2306 N N . GLN A 1 300 ? 9.734 -15.953 1.254 1 81.5 300 GLN A N 1
ATOM 2307 C CA . GLN A 1 300 ? 8.852 -15.07 0.505 1 81.5 300 GLN A CA 1
ATOM 2308 C C . GLN A 1 300 ? 9.547 -14.516 -0.734 1 81.5 300 GLN A C 1
ATOM 2310 O O . GLN A 1 300 ? 9.516 -13.305 -0.988 1 81.5 300 GLN A O 1
ATOM 2315 N N . THR A 1 301 ? 10.336 -15.438 -1.32 1 85.31 301 THR A N 1
ATOM 2316 C CA . THR A 1 301 ? 10.789 -15.156 -2.678 1 85.31 301 THR A CA 1
ATOM 2317 C C . THR A 1 301 ? 9.672 -15.414 -3.686 1 85.31 301 THR A C 1
ATOM 2319 O O . THR A 1 301 ? 8.703 -16.109 -3.377 1 85.31 301 THR A O 1
ATOM 2322 N N . THR A 1 302 ? 9.812 -14.891 -4.867 1 90.88 302 THR A N 1
ATOM 2323 C CA . THR A 1 302 ? 8.773 -15.039 -5.883 1 90.88 302 THR A CA 1
ATOM 2324 C C . THR A 1 302 ? 8.617 -16.5 -6.281 1 90.88 302 THR A C 1
ATOM 2326 O O . THR A 1 302 ? 7.496 -16.984 -6.473 1 90.88 302 THR A O 1
ATOM 2329 N N . PHE A 1 303 ? 9.688 -17.25 -6.32 1 90.38 303 PHE A N 1
ATOM 2330 C CA . PHE A 1 303 ? 9.641 -18.656 -6.691 1 90.38 303 PHE A CA 1
ATOM 2331 C C . PHE A 1 303 ? 8.984 -19.484 -5.598 1 90.38 303 PHE A C 1
ATOM 2333 O O . PHE A 1 303 ? 8.164 -20.359 -5.887 1 90.38 303 PHE A O 1
ATOM 2340 N N . ASN A 1 304 ? 9.359 -19.188 -4.391 1 92.31 304 ASN A N 1
ATOM 2341 C CA . ASN A 1 304 ? 8.758 -19.922 -3.271 1 92.31 304 ASN A CA 1
ATOM 2342 C C . ASN A 1 304 ? 7.266 -19.625 -3.154 1 92.31 304 ASN A C 1
ATOM 2344 O O . ASN A 1 304 ? 6.473 -20.531 -2.91 1 92.31 304 ASN A O 1
ATOM 2348 N N . MET A 1 305 ? 6.902 -18.406 -3.375 1 93.81 305 MET A N 1
ATOM 2349 C CA . MET A 1 305 ? 5.488 -18.047 -3.305 1 93.81 305 MET A CA 1
ATOM 2350 C C . MET A 1 305 ? 4.691 -18.75 -4.395 1 93.81 305 MET A C 1
ATOM 2352 O O . MET A 1 305 ? 3.574 -19.219 -4.152 1 93.81 305 MET A O 1
ATOM 2356 N N . TYR A 1 306 ? 5.27 -18.797 -5.555 1 94.38 306 TYR A N 1
ATOM 2357 C CA . TYR A 1 306 ? 4.605 -19.516 -6.633 1 94.38 306 TYR A CA 1
ATOM 2358 C C . TYR A 1 306 ? 4.512 -21.016 -6.32 1 94.38 306 TYR A C 1
ATOM 2360 O O . TYR A 1 306 ? 3.473 -21.641 -6.543 1 94.38 306 TYR A O 1
ATOM 2368 N N . ALA A 1 307 ? 5.559 -21.562 -5.762 1 94 307 ALA A N 1
ATOM 2369 C CA . ALA A 1 307 ? 5.578 -22.984 -5.418 1 94 307 ALA A CA 1
ATOM 2370 C C . ALA A 1 307 ? 4.5 -23.312 -4.387 1 94 307 ALA A C 1
ATOM 2372 O O . ALA A 1 307 ? 3.869 -24.359 -4.457 1 94 307 ALA A O 1
ATOM 2373 N N . GLU A 1 308 ? 4.285 -22.438 -3.453 1 94.06 308 GLU A N 1
ATOM 2374 C CA . GLU A 1 308 ? 3.268 -22.641 -2.422 1 94.06 308 GLU A CA 1
ATOM 2375 C C . GLU A 1 308 ? 1.87 -22.703 -3.029 1 94.06 308 GLU A C 1
ATOM 2377 O O . GLU A 1 308 ? 0.994 -23.391 -2.512 1 94.06 308 GLU A O 1
ATOM 2382 N N . LEU A 1 309 ? 1.708 -21.984 -4.113 1 94 309 LEU A N 1
ATOM 2383 C CA . LEU A 1 309 ? 0.38 -21.812 -4.691 1 94 309 LEU A CA 1
ATOM 2384 C C . LEU A 1 309 ? 0.156 -22.766 -5.855 1 94 309 LEU A C 1
ATOM 2386 O O . LEU A 1 309 ? -0.983 -22.984 -6.27 1 94 309 LEU A O 1
ATOM 2390 N N . TYR A 1 310 ? 1.209 -23.328 -6.355 1 94.12 310 TYR A N 1
ATOM 2391 C CA . TYR A 1 310 ? 1.164 -24.078 -7.605 1 94.12 310 TYR A CA 1
ATOM 2392 C C . TYR A 1 310 ? 0.114 -25.172 -7.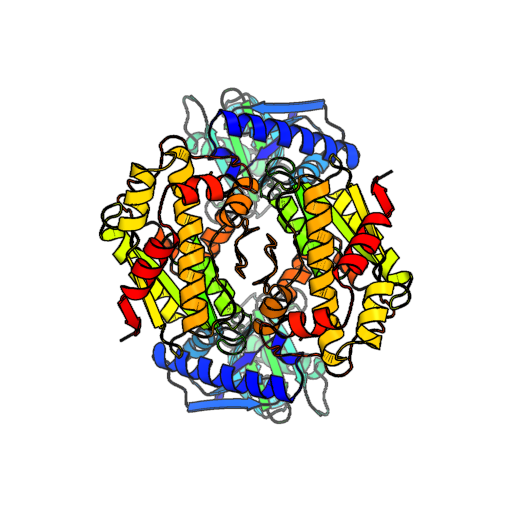539 1 94.12 310 TYR A C 1
ATOM 2394 O O . TYR A 1 310 ? 0.143 -26.016 -6.641 1 94.12 310 TYR A O 1
ATOM 2402 N N . GLY A 1 311 ? -0.803 -25.031 -8.492 1 93.06 311 GLY A N 1
ATOM 2403 C CA . GLY A 1 311 ? -1.817 -26.062 -8.602 1 93.06 311 GLY A CA 1
ATOM 2404 C C . GLY A 1 311 ? -3.004 -25.844 -7.688 1 93.06 311 GLY A C 1
ATOM 2405 O O . GLY A 1 311 ? -3.977 -26.609 -7.727 1 93.06 311 GLY A O 1
ATOM 2406 N N . LEU A 1 312 ? -2.889 -24.875 -6.82 1 93.94 312 LEU A N 1
ATOM 2407 C CA . LEU A 1 312 ? -4.012 -24.547 -5.949 1 93.94 312 LEU A CA 1
ATOM 2408 C C . LEU A 1 312 ? -4.855 -23.422 -6.543 1 93.94 312 LEU A C 1
ATOM 2410 O O . LEU A 1 312 ? -4.316 -22.438 -7.051 1 93.94 312 LEU A O 1
ATOM 2414 N N . CYS A 1 313 ? -6.102 -23.562 -6.762 1 93.62 313 CYS A N 1
ATOM 2415 C CA . CYS A 1 313 ? -7.02 -22.547 -7.262 1 93.62 313 CYS A CA 1
ATOM 2416 C C . CYS A 1 313 ? -7.621 -21.734 -6.113 1 93.62 313 CYS A C 1
ATOM 2418 O O . CYS A 1 313 ? -8.844 -21.719 -5.945 1 93.62 313 CYS A O 1
ATOM 2420 N N . VAL A 1 314 ? -6.75 -21.078 -5.391 1 94.06 314 VAL A N 1
ATOM 2421 C CA . VAL A 1 314 ? -7.164 -20.328 -4.207 1 94.06 314 VAL A CA 1
ATOM 2422 C C . VAL A 1 314 ? -7.137 -18.828 -4.512 1 94.06 314 VAL A C 1
ATOM 2424 O O . VAL A 1 314 ? -6.195 -18.328 -5.133 1 94.06 314 VAL A O 1
ATOM 2427 N N . PRO A 1 315 ? -8.242 -18.109 -4.254 1 96 315 PRO A N 1
ATOM 2428 C CA . PRO A 1 315 ? -8.203 -16.641 -4.359 1 96 315 PRO A CA 1
ATOM 2429 C C . PRO A 1 315 ? -7.438 -15.992 -3.215 1 96 315 PRO A C 1
ATOM 2431 O O . PRO A 1 315 ? -8.039 -15.57 -2.225 1 96 315 PRO A O 1
ATOM 2434 N N . LEU A 1 316 ? -6.176 -15.867 -3.393 1 96.62 316 LEU A N 1
ATOM 2435 C CA . LEU A 1 316 ? -5.27 -15.391 -2.354 1 96.62 316 LEU A CA 1
ATOM 2436 C C . LEU A 1 316 ? -4.91 -13.922 -2.578 1 96.62 316 LEU A C 1
ATOM 2438 O O . LEU A 1 316 ? -4.555 -13.531 -3.691 1 96.62 316 LEU A O 1
ATOM 2442 N N . TYR A 1 317 ? -5.039 -13.109 -1.549 1 97.31 317 TYR A N 1
ATOM 2443 C CA . TYR A 1 317 ? -4.738 -11.68 -1.609 1 97.31 317 TYR A CA 1
ATOM 2444 C C . TYR A 1 317 ? -3.631 -11.312 -0.628 1 97.31 317 TYR A C 1
ATOM 2446 O O . TYR A 1 317 ? -3.648 -11.75 0.527 1 97.31 317 TYR A O 1
ATOM 2454 N N . HIS A 1 318 ? -2.684 -10.562 -1.1 1 97.38 318 HIS A N 1
ATOM 2455 C CA . HIS A 1 318 ? -1.527 -10.125 -0.325 1 97.38 318 HIS A CA 1
ATOM 2456 C C . HIS A 1 318 ? -1.476 -8.609 -0.222 1 97.38 318 HIS A C 1
ATOM 2458 O O . HIS A 1 318 ? -0.675 -7.961 -0.901 1 97.38 318 HIS A O 1
ATOM 2464 N N . PRO A 1 319 ? -2.152 -8.023 0.723 1 97.94 319 PRO A N 1
ATOM 2465 C CA . PRO A 1 319 ? -2.188 -6.562 0.793 1 97.94 319 PRO A CA 1
ATOM 2466 C C . PRO A 1 319 ? -0.812 -5.953 1.047 1 97.94 319 PRO A C 1
ATOM 2468 O O . PRO A 1 319 ? -0.588 -4.777 0.738 1 97.94 319 PRO A O 1
ATOM 2471 N N . LEU A 1 320 ? 0.125 -6.684 1.539 1 97.81 320 LEU A N 1
ATOM 2472 C CA . LEU A 1 320 ? 1.433 -6.152 1.909 1 97.81 320 LEU A CA 1
ATOM 2473 C C . LEU A 1 320 ? 2.48 -6.508 0.861 1 97.81 320 LEU A C 1
ATOM 2475 O O . LEU A 1 320 ? 3.674 -6.266 1.062 1 97.81 320 LEU A O 1
ATOM 2479 N N . ILE A 1 321 ? 2.076 -7.012 -0.263 1 97.5 321 ILE A N 1
ATOM 2480 C CA . ILE A 1 321 ? 2.977 -7.699 -1.184 1 97.5 321 ILE A CA 1
ATOM 2481 C C . ILE A 1 321 ? 4.094 -6.75 -1.613 1 97.5 321 ILE A C 1
ATOM 2483 O O . ILE A 1 321 ? 5.234 -7.176 -1.815 1 97.5 321 ILE A O 1
ATOM 2487 N N . ALA A 1 322 ? 3.826 -5.441 -1.7 1 96.75 322 ALA A N 1
ATOM 2488 C CA . ALA A 1 322 ? 4.809 -4.492 -2.215 1 96.75 322 ALA A CA 1
ATOM 2489 C C . ALA A 1 322 ? 5.301 -3.559 -1.112 1 96.75 322 ALA A C 1
ATOM 2491 O O . ALA A 1 322 ? 5.941 -2.543 -1.391 1 96.75 322 ALA A O 1
ATOM 2492 N N . PHE A 1 323 ? 5.02 -3.863 0.143 1 95 323 PHE A N 1
ATOM 2493 C CA . PHE A 1 323 ? 5.43 -3.016 1.256 1 95 323 PHE A CA 1
ATOM 2494 C C . PHE A 1 323 ? 6.82 -3.404 1.75 1 95 323 PHE A C 1
ATOM 2496 O O . PHE A 1 323 ? 7.16 -4.586 1.787 1 95 323 PHE A O 1
ATOM 2503 N N . ASP A 1 324 ? 7.512 -2.414 2.125 1 90.69 324 ASP A N 1
ATOM 2504 C CA . ASP A 1 324 ? 8.742 -2.709 2.855 1 90.69 324 ASP A CA 1
ATOM 2505 C C . ASP A 1 324 ? 8.461 -2.891 4.348 1 90.69 324 ASP A C 1
ATOM 2507 O 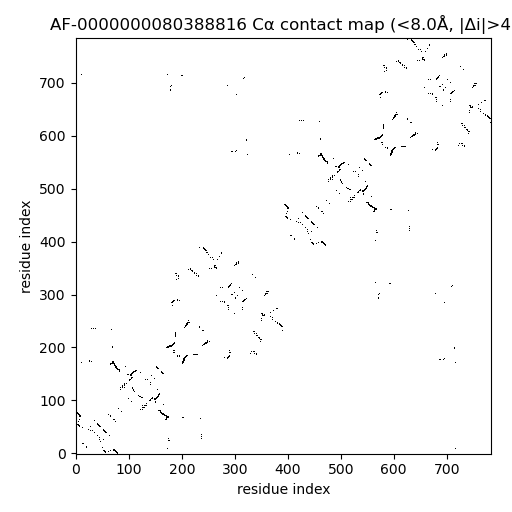O . ASP A 1 324 ? 7.359 -2.6 4.816 1 90.69 324 ASP A O 1
ATOM 2511 N N . LYS A 1 325 ? 9.406 -3.402 5 1 90.12 325 LYS A N 1
ATOM 2512 C CA . LYS A 1 325 ? 9.258 -3.746 6.414 1 90.12 325 LYS A CA 1
ATOM 2513 C C . LYS A 1 325 ? 8.906 -2.516 7.242 1 90.12 325 LYS A C 1
ATOM 2515 O O . LYS A 1 325 ? 8.039 -2.576 8.117 1 90.12 325 LYS A O 1
ATOM 2520 N N . ASN A 1 326 ? 9.531 -1.391 7.012 1 90.69 326 ASN A N 1
ATOM 2521 C CA . ASN A 1 326 ? 9.289 -0.186 7.801 1 90.69 326 ASN A CA 1
ATOM 2522 C C . ASN A 1 326 ? 7.871 0.344 7.594 1 90.69 326 ASN A C 1
ATOM 2524 O O . ASN A 1 326 ? 7.25 0.843 8.531 1 90.69 326 ASN A O 1
ATOM 2528 N N . GLU A 1 327 ? 7.453 0.318 6.359 1 93.75 327 GLU A N 1
ATOM 2529 C CA . GLU A 1 327 ? 6.074 0.717 6.09 1 93.75 327 GLU A CA 1
ATOM 2530 C C . GLU A 1 327 ? 5.09 -0.122 6.898 1 93.75 327 GLU A C 1
ATOM 2532 O O . GLU A 1 327 ? 4.133 0.411 7.465 1 93.75 327 GLU A O 1
ATOM 2537 N N . ILE A 1 328 ? 5.316 -1.406 6.969 1 96.25 328 ILE A N 1
ATOM 2538 C CA . ILE A 1 328 ? 4.449 -2.33 7.688 1 96.25 328 ILE A CA 1
ATOM 2539 C C . ILE A 1 328 ? 4.488 -2.021 9.18 1 96.25 328 ILE A C 1
ATOM 2541 O O . ILE A 1 328 ? 3.447 -1.959 9.836 1 96.25 328 ILE A O 1
ATOM 2545 N N . ILE A 1 329 ? 5.641 -1.8 9.656 1 96.38 329 ILE A N 1
ATOM 2546 C CA . ILE A 1 329 ? 5.832 -1.498 11.07 1 96.38 329 ILE A CA 1
ATOM 2547 C C . ILE A 1 329 ? 5.09 -0.213 11.43 1 96.38 329 ILE A C 1
ATOM 2549 O O . ILE A 1 329 ? 4.43 -0.139 12.469 1 96.38 329 ILE A O 1
ATOM 2553 N N . ASP A 1 330 ? 5.211 0.768 10.578 1 97 330 ASP A N 1
ATOM 2554 C CA . ASP A 1 330 ? 4.535 2.039 10.82 1 97 330 ASP A CA 1
ATOM 2555 C C . ASP A 1 330 ? 3.025 1.844 10.93 1 97 330 ASP A C 1
ATOM 2557 O O . ASP A 1 330 ? 2.387 2.414 11.82 1 97 330 ASP A O 1
ATOM 2561 N N . ILE A 1 331 ? 2.477 1.081 10.086 1 97.88 331 ILE A N 1
ATOM 2562 C CA . ILE A 1 331 ? 1.044 0.812 10.141 1 97.88 331 ILE A CA 1
ATOM 2563 C C . ILE A 1 331 ? 0.715 0.022 11.406 1 97.88 331 ILE A C 1
ATOM 2565 O O . ILE A 1 331 ? -0.266 0.318 12.094 1 97.88 331 ILE A O 1
ATOM 2569 N N . ALA A 1 332 ? 1.565 -0.97 11.719 1 98.5 332 ALA A N 1
ATOM 2570 C CA . ALA A 1 332 ? 1.347 -1.777 12.914 1 98.5 332 ALA A CA 1
ATOM 2571 C C . ALA A 1 332 ? 1.29 -0.902 14.164 1 98.5 332 ALA A C 1
ATOM 2573 O O . ALA A 1 332 ? 0.468 -1.133 15.055 1 98.5 332 ALA A O 1
ATOM 2574 N N . ARG A 1 333 ? 2.127 0.081 14.211 1 98.31 333 ARG A N 1
ATOM 2575 C CA . ARG A 1 333 ? 2.131 1.02 15.336 1 98.31 333 ARG A CA 1
ATOM 2576 C C . ARG A 1 333 ? 0.851 1.849 15.359 1 98.31 333 ARG A C 1
ATOM 2578 O O . ARG A 1 333 ? 0.24 2.027 16.406 1 98.31 333 ARG A O 1
ATOM 2585 N N . LYS A 1 334 ? 0.521 2.271 14.234 1 97.38 334 LYS A N 1
ATOM 2586 C CA . LYS A 1 334 ? -0.682 3.09 14.117 1 97.38 334 LYS A CA 1
ATOM 2587 C C . LYS A 1 334 ? -1.916 2.324 14.586 1 97.38 334 LYS A C 1
ATOM 2589 O O . LYS A 1 334 ? -2.801 2.895 15.227 1 97.38 334 LYS A O 1
ATOM 2594 N N . ILE A 1 335 ? -1.964 1.034 14.336 1 97.88 335 ILE A N 1
ATOM 2595 C CA . ILE A 1 335 ? -3.207 0.316 14.594 1 97.88 335 ILE A CA 1
ATOM 2596 C C . ILE A 1 335 ? -3.119 -0.404 15.938 1 97.88 335 ILE A C 1
ATOM 2598 O O . ILE A 1 335 ? -4.07 -1.073 16.344 1 97.88 335 ILE A O 1
ATOM 2602 N N . GLY A 1 336 ? -1.942 -0.343 16.609 1 97.81 336 GLY A N 1
ATOM 2603 C CA . GLY A 1 336 ? -1.819 -0.803 17.984 1 97.81 336 GLY A CA 1
ATOM 2604 C C . GLY A 1 336 ? -1.423 -2.264 18.094 1 97.81 336 GLY A C 1
ATOM 2605 O O . GLY A 1 336 ? -1.581 -2.879 19.141 1 97.81 336 GLY A O 1
ATOM 2606 N N . THR A 1 337 ? -0.929 -2.842 17.031 1 98.38 337 THR A N 1
ATOM 2607 C CA . THR A 1 337 ? -0.601 -4.262 17.078 1 98.38 337 THR A CA 1
ATOM 2608 C C . THR A 1 337 ? 0.906 -4.465 17.203 1 98.38 337 THR A C 1
ATOM 2610 O O . THR A 1 337 ? 1.363 -5.562 17.531 1 98.38 337 THR A O 1
ATOM 2613 N N . TYR A 1 338 ? 1.736 -3.428 17.016 1 98.44 338 TYR A N 1
ATOM 2614 C CA . TYR A 1 338 ? 3.186 -3.586 16.938 1 98.44 338 TYR A CA 1
ATOM 2615 C C . TYR A 1 338 ? 3.746 -4.133 18.25 1 98.44 338 TYR A C 1
ATOM 2617 O O . TYR A 1 338 ? 4.438 -5.152 18.25 1 98.44 338 TYR A O 1
ATOM 2625 N N . ASP A 1 339 ? 3.367 -3.482 19.328 1 98.19 339 ASP A N 1
ATOM 2626 C CA . ASP A 1 339 ? 3.924 -3.854 20.625 1 98.19 339 ASP A CA 1
ATOM 2627 C C . ASP A 1 339 ? 3.535 -5.281 21 1 98.19 339 ASP A C 1
ATOM 2629 O O . ASP A 1 339 ? 4.301 -5.988 21.656 1 98.19 339 ASP A O 1
ATOM 2633 N N . ILE A 1 340 ? 2.428 -5.699 20.609 1 98.06 340 ILE A N 1
ATOM 2634 C CA . ILE A 1 340 ? 1.963 -7.059 20.859 1 98.06 340 ILE A CA 1
ATOM 2635 C C . ILE A 1 340 ? 2.77 -8.047 20.016 1 98.06 340 ILE A C 1
ATOM 2637 O O . ILE A 1 340 ? 3.291 -9.031 20.531 1 98.06 340 ILE A O 1
ATOM 2641 N N . SER A 1 341 ? 2.93 -7.707 18.781 1 97.31 341 SER A N 1
ATOM 2642 C CA . SER A 1 341 ? 3.5 -8.602 17.781 1 97.31 341 SER A CA 1
ATOM 2643 C C . SER A 1 341 ? 4.98 -8.859 18.047 1 97.31 341 SER A C 1
ATOM 2645 O O . SER A 1 341 ? 5.535 -9.867 17.609 1 97.31 341 SER A O 1
ATOM 2647 N N . ILE A 1 342 ? 5.652 -7.953 18.719 1 96.12 342 ILE A N 1
ATOM 2648 C CA . ILE A 1 342 ? 7.094 -8.102 18.891 1 96.12 342 ILE A CA 1
ATOM 2649 C C . ILE A 1 342 ? 7.391 -8.805 20.219 1 96.12 342 ILE A C 1
ATOM 2651 O O . ILE A 1 342 ? 8.555 -9.008 20.562 1 96.12 342 ILE A O 1
ATOM 2655 N N . ARG A 1 343 ? 6.316 -9.141 20.938 1 95.5 343 ARG A N 1
ATOM 2656 C CA . ARG A 1 343 ? 6.535 -9.938 22.141 1 95.5 343 ARG A CA 1
ATOM 2657 C C . ARG A 1 343 ? 7.25 -11.242 21.812 1 95.5 343 ARG A C 1
ATOM 2659 O O . ARG A 1 343 ? 6.98 -11.859 20.781 1 95.5 343 ARG A O 1
ATOM 2666 N N . GLU A 1 344 ? 8.086 -11.625 22.656 1 90.06 344 GLU A N 1
ATOM 2667 C CA . GLU A 1 344 ? 8.922 -12.805 22.422 1 90.06 344 GLU A CA 1
ATOM 2668 C C . GLU A 1 344 ? 8.094 -14.078 22.469 1 90.06 344 GLU A C 1
ATOM 2670 O O . GLU A 1 344 ? 7.188 -14.211 23.281 1 90.06 344 GLU A O 1
ATOM 2675 N N . THR A 1 345 ? 8.43 -14.93 21.484 1 88.38 345 THR A N 1
ATOM 2676 C CA . THR A 1 345 ? 7.887 -16.281 21.469 1 88.38 345 THR A CA 1
ATOM 2677 C C . THR A 1 345 ? 9 -17.312 21.312 1 88.38 345 THR A C 1
ATOM 2679 O O . THR A 1 345 ? 10.164 -16.953 21.125 1 88.38 345 THR A O 1
ATOM 2682 N N . GLY A 1 346 ? 8.758 -18.578 21.531 1 80.56 346 GLY A N 1
ATOM 2683 C CA . GLY A 1 346 ? 9.75 -19.625 21.406 1 80.56 346 GLY A CA 1
ATOM 2684 C C . GLY A 1 346 ? 10.086 -19.953 19.953 1 80.56 346 GLY A C 1
ATOM 2685 O O . GLY A 1 346 ? 11.008 -20.719 19.688 1 80.56 346 GLY A O 1
ATOM 2686 N N . GLY A 1 347 ? 9.438 -19.234 19.062 1 80.62 347 GLY A N 1
ATOM 2687 C CA . GLY A 1 347 ? 9.617 -19.594 17.656 1 80.62 347 GLY A CA 1
ATOM 2688 C C . GLY A 1 347 ? 9.008 -20.938 17.312 1 80.62 347 GLY A C 1
ATOM 2689 O O . GLY A 1 347 ? 8.398 -21.594 18.172 1 80.62 347 GLY A O 1
ATOM 2690 N N . CYS A 1 348 ? 9.086 -21.25 16.016 1 83.81 348 CYS A N 1
ATOM 2691 C CA . CYS A 1 348 ? 8.586 -22.547 15.578 1 83.81 348 CYS A CA 1
ATOM 2692 C C . CYS A 1 348 ? 9.719 -23.578 15.492 1 83.81 348 CYS A C 1
ATOM 2694 O O . CYS A 1 348 ? 10.68 -23.375 14.742 1 83.81 348 CYS A O 1
ATOM 2696 N N . GLY A 1 349 ? 9.594 -24.594 16.141 1 82.81 349 GLY A N 1
ATOM 2697 C CA . GLY A 1 349 ? 10.609 -25.625 16.203 1 82.81 349 GLY A CA 1
ATOM 2698 C C . GLY A 1 349 ? 10.734 -26.422 14.914 1 82.81 349 GLY A C 1
ATOM 2699 O O . GLY A 1 349 ? 11.688 -27.172 14.734 1 82.81 349 GLY A O 1
ATOM 2700 N N . ALA A 1 350 ? 9.875 -26.203 13.977 1 83.12 350 ALA A N 1
ATOM 2701 C CA . ALA A 1 350 ? 9.883 -26.969 12.734 1 83.12 350 ALA A CA 1
ATOM 2702 C C . ALA A 1 350 ? 10.633 -26.234 11.633 1 83.12 350 ALA A C 1
ATOM 2704 O O . ALA A 1 350 ? 10.82 -26.766 10.531 1 83.12 350 ALA A O 1
ATOM 2705 N N . VAL A 1 351 ? 11.102 -25.031 11.867 1 82.56 351 VAL A N 1
ATOM 2706 C CA . VAL A 1 351 ? 11.812 -24.25 10.859 1 82.56 351 VAL A CA 1
ATOM 2707 C C . VAL A 1 351 ? 13.148 -24.922 10.555 1 82.56 351 VAL A C 1
ATOM 2709 O O . VAL A 1 351 ? 13.945 -25.188 11.461 1 82.56 351 VAL A O 1
ATOM 2712 N N . PRO A 1 352 ? 13.398 -25.156 9.305 1 83.81 352 PRO A N 1
ATOM 2713 C CA . PRO A 1 352 ? 14.672 -25.797 8.969 1 83.81 352 PRO A CA 1
ATOM 2714 C C . PRO A 1 352 ? 15.859 -24.844 9.102 1 83.81 352 PRO A C 1
ATOM 2716 O O . PRO A 1 352 ? 15.688 -23.609 9.023 1 83.81 352 PRO A O 1
ATOM 2719 N N . VAL A 1 353 ? 17.031 -25.328 9.273 1 79.56 353 VAL A N 1
ATOM 2720 C CA . VAL A 1 353 ? 18.266 -24.562 9.383 1 79.56 353 VAL A CA 1
ATOM 2721 C C . VAL A 1 353 ? 18.547 -23.844 8.07 1 79.56 353 VAL A C 1
ATOM 2723 O O . VAL A 1 353 ? 18.938 -22.672 8.062 1 79.56 353 VAL A O 1
ATOM 2726 N N . HIS A 1 354 ? 18.281 -24.562 6.988 1 81.25 354 HIS A N 1
ATOM 2727 C CA . HIS A 1 354 ? 18.469 -23.984 5.66 1 81.25 354 HIS A CA 1
ATOM 2728 C C . HIS A 1 354 ? 17.188 -24.047 4.844 1 81.25 354 HIS A C 1
ATOM 2730 O O . HIS A 1 354 ? 17 -24.953 4.031 1 81.25 354 HIS A O 1
ATOM 2736 N N . PRO A 1 355 ? 16.438 -23.062 4.973 1 80.75 355 PRO A N 1
ATOM 2737 C CA . PRO A 1 355 ? 15.172 -23.062 4.242 1 80.75 355 PRO A CA 1
ATOM 2738 C C . PRO A 1 355 ? 15.359 -22.875 2.734 1 80.75 355 PRO A C 1
ATOM 2740 O O . PRO A 1 355 ? 16.328 -22.25 2.299 1 80.75 355 PRO A O 1
ATOM 2743 N N . GLU A 1 356 ? 14.461 -23.5 2.008 1 82.06 356 GLU A N 1
ATOM 2744 C CA . GLU A 1 356 ? 14.477 -23.391 0.552 1 82.06 356 GLU A CA 1
ATOM 2745 C C . GLU A 1 356 ? 14.219 -21.969 0.104 1 82.06 356 GLU A C 1
ATOM 2747 O O . GLU A 1 356 ? 13.266 -21.328 0.563 1 82.06 356 GLU A O 1
ATOM 2752 N N . VAL A 1 357 ? 15.109 -21.422 -0.778 1 77.62 357 VAL A N 1
ATOM 2753 C CA . VAL A 1 357 ? 14.992 -20.031 -1.195 1 77.62 357 VAL A CA 1
ATOM 2754 C C . VAL A 1 357 ? 14.477 -19.969 -2.631 1 77.62 357 VAL A C 1
ATOM 2756 O O . VAL A 1 357 ? 13.898 -18.953 -3.043 1 77.62 357 VAL A O 1
ATOM 2759 N N . LYS A 1 358 ? 14.703 -21.031 -3.359 1 84.94 358 LYS A N 1
ATOM 2760 C CA . LYS A 1 358 ? 14.258 -21.094 -4.746 1 84.94 358 LYS A CA 1
ATOM 2761 C C . LYS A 1 358 ? 13.719 -22.484 -5.082 1 84.94 358 LYS A C 1
ATOM 2763 O O . LYS A 1 358 ? 14.414 -23.297 -5.699 1 84.94 358 LYS A O 1
ATOM 2768 N N . ALA A 1 359 ? 12.477 -22.625 -4.805 1 86 359 ALA A N 1
ATOM 2769 C CA . ALA A 1 359 ? 11.836 -23.922 -5.008 1 86 359 ALA A CA 1
ATOM 2770 C C . ALA A 1 359 ? 11.367 -24.078 -6.453 1 86 359 ALA A C 1
ATOM 2772 O O . ALA A 1 359 ? 10.922 -23.125 -7.078 1 86 359 ALA A O 1
ATOM 2773 N N . ALA A 1 360 ? 11.523 -25.297 -6.891 1 86.75 360 ALA A N 1
ATOM 2774 C CA . ALA A 1 360 ? 10.867 -25.609 -8.156 1 86.75 360 ALA A CA 1
ATOM 2775 C C . ALA A 1 360 ? 9.352 -25.469 -8.047 1 86.75 360 ALA A C 1
ATOM 2777 O O . ALA A 1 360 ? 8.773 -25.766 -6.996 1 86.75 360 ALA A O 1
ATOM 2778 N N . ILE A 1 361 ? 8.711 -25.109 -9.102 1 88.81 361 ILE A N 1
ATOM 2779 C CA . ILE A 1 361 ? 7.309 -24.703 -9.07 1 88.81 361 ILE A CA 1
ATOM 2780 C C . ILE A 1 361 ? 6.445 -25.891 -8.641 1 88.81 361 ILE A C 1
ATOM 2782 O O . ILE A 1 361 ? 5.445 -25.719 -7.941 1 88.81 361 ILE A O 1
ATOM 2786 N N . ASP A 1 362 ? 6.816 -27.094 -8.969 1 91.38 362 ASP A N 1
ATOM 2787 C CA . ASP A 1 362 ? 5.961 -28.25 -8.695 1 91.38 362 ASP A CA 1
ATOM 2788 C C . ASP A 1 362 ? 6.547 -29.109 -7.574 1 91.38 362 ASP A C 1
ATOM 2790 O O . ASP A 1 362 ? 6.094 -30.234 -7.348 1 91.38 362 ASP A O 1
ATOM 2794 N N . SER A 1 363 ? 7.5 -28.594 -6.895 1 92.44 363 SER A N 1
ATOM 2795 C CA . SER A 1 363 ? 8.211 -29.391 -5.895 1 92.44 363 SER A CA 1
ATOM 2796 C C . SER A 1 363 ? 7.297 -29.734 -4.723 1 92.44 363 SER A C 1
ATOM 2798 O O . SER A 1 363 ? 7.445 -30.797 -4.113 1 92.44 363 SER A O 1
ATOM 2800 N N . MET A 1 364 ? 6.336 -28.875 -4.43 1 93.75 364 MET A N 1
ATOM 2801 C CA . MET A 1 364 ? 5.453 -29.141 -3.297 1 93.75 364 MET A CA 1
ATOM 2802 C C . MET A 1 364 ? 4.508 -30.297 -3.605 1 93.75 364 MET A C 1
ATOM 2804 O O . MET A 1 364 ? 4.113 -31.047 -2.703 1 93.75 364 MET A O 1
ATOM 2808 N N . ILE A 1 365 ? 4.148 -30.422 -4.812 1 94.88 365 ILE A N 1
ATOM 2809 C CA . ILE A 1 365 ? 3.273 -31.531 -5.207 1 94.88 365 ILE A CA 1
ATOM 2810 C C . ILE A 1 365 ? 3.971 -32.875 -4.953 1 94.88 365 ILE A C 1
ATOM 2812 O O . ILE A 1 365 ? 3.357 -33.812 -4.438 1 94.88 365 ILE A O 1
ATOM 2816 N N . THR A 1 366 ? 5.23 -32.875 -5.32 1 95.44 366 THR A N 1
ATOM 2817 C CA . THR A 1 366 ? 6.031 -34.094 -5.102 1 95.44 366 THR A CA 1
ATOM 2818 C C . THR A 1 366 ? 6.113 -34.406 -3.615 1 95.44 366 THR A C 1
ATOM 2820 O O . THR A 1 366 ? 5.984 -35.594 -3.229 1 95.44 366 THR A O 1
ATOM 2823 N N . GLU A 1 367 ? 6.312 -33.438 -2.836 1 96.06 367 GLU A N 1
ATOM 2824 C CA . GLU A 1 367 ? 6.406 -33.625 -1.393 1 96.06 367 GLU A CA 1
ATOM 2825 C C . GLU A 1 367 ? 5.062 -34.062 -0.811 1 96.06 367 GLU A C 1
ATOM 2827 O O . GLU A 1 367 ? 5.012 -34.969 0.034 1 96.06 367 GLU A O 1
ATOM 2832 N N . GLU A 1 368 ? 3.971 -33.469 -1.253 1 96.62 368 GLU A N 1
ATOM 2833 C CA . GLU A 1 368 ? 2.635 -33.781 -0.754 1 96.62 368 GLU A CA 1
ATOM 2834 C C . GLU A 1 368 ? 2.246 -35.219 -1.08 1 96.62 368 GLU A C 1
ATOM 2836 O O . GLU A 1 368 ? 1.454 -35.844 -0.362 1 96.62 368 GLU A O 1
ATOM 2841 N N . ALA A 1 369 ? 2.811 -35.75 -2.131 1 96.5 369 ALA A N 1
ATOM 2842 C CA . ALA A 1 369 ? 2.514 -37.125 -2.537 1 96.5 369 ALA A CA 1
ATOM 2843 C C . ALA A 1 369 ? 3.064 -38.125 -1.526 1 96.5 369 ALA A C 1
ATOM 2845 O O . ALA A 1 369 ? 2.646 -39.281 -1.503 1 96.5 369 ALA A O 1
ATOM 2846 N N . LYS A 1 370 ? 3.967 -37.688 -0.709 1 97.25 370 LYS A N 1
ATOM 2847 C CA . LYS A 1 370 ? 4.586 -38.562 0.292 1 97.25 370 LYS A CA 1
ATOM 2848 C C . LYS A 1 370 ? 3.699 -38.688 1.526 1 97.25 370 LYS A C 1
ATOM 2850 O O . LYS A 1 370 ? 3.963 -39.531 2.398 1 97.25 370 LYS A O 1
ATOM 2855 N N . ILE A 1 371 ? 2.664 -37.906 1.626 1 97.38 371 ILE A N 1
ATOM 2856 C CA . ILE A 1 371 ? 1.778 -37.906 2.785 1 97.38 371 ILE A CA 1
ATOM 2857 C C . ILE A 1 371 ? 0.324 -37.875 2.324 1 97.38 371 ILE A C 1
ATOM 2859 O O . ILE A 1 371 ? 0.047 -37.688 1.137 1 97.38 371 ILE A O 1
ATOM 2863 N N . ASP A 1 372 ? -0.612 -38.094 3.225 1 96.69 372 ASP A N 1
ATOM 2864 C CA . ASP A 1 372 ? -2.033 -37.969 2.92 1 96.69 372 ASP A CA 1
ATOM 2865 C C . ASP A 1 372 ? -2.539 -36.562 3.23 1 96.69 372 ASP A C 1
ATOM 2867 O O . ASP A 1 372 ? -3.291 -36.344 4.188 1 96.69 372 ASP A O 1
ATOM 2871 N N . ILE A 1 373 ? -2.18 -35.688 2.359 1 97.75 373 ILE A N 1
ATOM 2872 C CA . ILE A 1 373 ? -2.377 -34.281 2.607 1 97.75 373 ILE A CA 1
ATOM 2873 C C . ILE A 1 373 ? -3.869 -33.969 2.723 1 97.75 373 ILE A C 1
ATOM 2875 O O . ILE A 1 373 ? -4.281 -33.156 3.541 1 97.75 373 ILE A O 1
ATOM 2879 N N . GLU A 1 374 ? -4.703 -34.594 1.932 1 97.5 374 GLU A N 1
ATOM 2880 C CA . GLU A 1 374 ? -6.141 -34.344 1.958 1 97.5 374 GLU A CA 1
ATOM 2881 C C . GLU A 1 374 ? -6.746 -34.719 3.309 1 97.5 374 GLU A C 1
ATOM 2883 O O . GLU A 1 374 ? -7.555 -33.969 3.861 1 97.5 374 GLU A O 1
ATOM 2888 N N . ASP A 1 375 ? -6.332 -35.812 3.807 1 98 375 ASP A N 1
ATOM 2889 C CA . ASP A 1 375 ? -6.82 -36.281 5.109 1 98 375 ASP A CA 1
ATOM 2890 C C . ASP A 1 375 ? -6.348 -35.344 6.223 1 98 375 ASP A C 1
ATOM 2892 O O . ASP A 1 375 ? -7.098 -35.031 7.156 1 98 375 ASP A O 1
ATOM 2896 N N . LEU A 1 376 ? -5.121 -34.938 6.109 1 98.25 376 LEU A N 1
ATOM 2897 C CA . LEU A 1 376 ? -4.562 -34.031 7.105 1 98.25 376 LEU A CA 1
ATOM 2898 C C . LEU A 1 376 ? -5.332 -32.719 7.141 1 98.25 376 LEU A C 1
ATOM 2900 O O . LEU A 1 376 ? -5.684 -32.219 8.211 1 98.25 376 LEU A O 1
ATOM 2904 N N . VAL A 1 377 ? -5.625 -32.188 5.98 1 98.44 377 VAL A N 1
ATOM 2905 C CA . VAL A 1 377 ? -6.355 -30.922 5.859 1 98.44 377 VAL A CA 1
ATOM 2906 C C . VAL A 1 377 ? -7.77 -31.094 6.41 1 98.44 377 VAL A C 1
ATOM 2908 O O . VAL A 1 377 ? -8.242 -30.25 7.188 1 98.44 377 VAL A O 1
ATOM 2911 N N . GLU A 1 378 ? -8.406 -32.156 6.023 1 98.31 378 GLU A N 1
ATOM 2912 C CA . GLU A 1 378 ? -9.766 -32.438 6.484 1 98.31 378 GLU A CA 1
ATOM 2913 C C . GLU A 1 378 ? -9.82 -32.531 8.008 1 98.31 378 GLU A C 1
ATOM 2915 O O . GLU A 1 378 ? -10.711 -31.969 8.648 1 98.31 378 GLU A O 1
ATOM 2920 N N . ALA A 1 379 ? -8.914 -33.281 8.531 1 98.19 379 ALA A N 1
ATOM 2921 C CA . ALA A 1 379 ? -8.852 -33.438 9.984 1 98.19 379 ALA A CA 1
ATOM 2922 C C . ALA A 1 379 ? -8.648 -32.125 10.688 1 98.19 379 ALA A C 1
ATOM 2924 O O . ALA A 1 379 ? -9.258 -31.859 11.734 1 98.19 379 ALA A O 1
ATOM 2925 N N . SER A 1 380 ? -7.793 -31.25 10.164 1 98.44 380 SER A N 1
ATOM 2926 C CA . SER A 1 380 ? -7.535 -29.938 10.742 1 98.44 380 SER A CA 1
ATOM 2927 C C . SER A 1 380 ? -8.805 -29.094 10.781 1 98.44 380 SER A C 1
ATOM 2929 O O . SER A 1 380 ? -9.117 -28.484 11.805 1 98.44 380 SER A O 1
ATOM 2931 N N . VAL A 1 381 ? -9.555 -29.062 9.648 1 98.56 381 VAL A N 1
ATOM 2932 C CA . VAL A 1 381 ? -10.75 -28.25 9.531 1 98.56 381 VAL A CA 1
ATOM 2933 C C . VAL A 1 381 ? -11.844 -28.797 10.453 1 98.56 381 VAL A C 1
ATOM 2935 O O . VAL A 1 381 ? -12.516 -28.031 11.141 1 98.56 381 VAL A O 1
ATOM 2938 N N . GLU A 1 382 ? -11.992 -30.109 10.508 1 98.06 382 GLU A N 1
ATOM 2939 C CA . GLU A 1 382 ? -13.016 -30.75 11.312 1 98.06 382 GLU A CA 1
ATOM 2940 C C . GLU A 1 382 ? -12.773 -30.531 12.805 1 98.06 382 GLU A C 1
ATOM 2942 O O . GLU A 1 382 ? -13.727 -30.438 13.586 1 98.06 382 GLU A O 1
ATOM 2947 N N . ASN A 1 383 ? -11.602 -30.438 13.172 1 98.19 383 ASN A N 1
ATOM 2948 C CA . ASN A 1 383 ? -11.266 -30.328 14.586 1 98.19 383 ASN A CA 1
ATOM 2949 C C . ASN A 1 383 ? -10.992 -28.875 14.977 1 98.19 383 ASN A C 1
ATOM 2951 O O . ASN A 1 383 ? -10.469 -28.609 16.062 1 98.19 383 ASN A O 1
ATOM 2955 N N . ALA A 1 384 ? -11.336 -27.969 14.156 1 98.38 384 ALA A N 1
ATOM 2956 C CA . ALA A 1 384 ? -11.141 -26.547 14.453 1 98.38 384 ALA A CA 1
ATOM 2957 C C . ALA A 1 384 ? -12.062 -26.094 15.578 1 98.38 384 ALA A C 1
ATOM 2959 O O . ALA A 1 384 ? -13.219 -26.516 15.656 1 98.38 384 ALA A O 1
ATOM 2960 N N . SER A 1 385 ? -11.523 -25.266 16.469 1 97.75 385 SER A N 1
ATOM 2961 C CA . SER A 1 385 ? -12.336 -24.594 17.469 1 97.75 385 SER A CA 1
ATOM 2962 C C . SER A 1 385 ? -12.836 -23.25 16.953 1 97.75 385 SER A C 1
ATOM 2964 O O . SER A 1 385 ? -12.055 -22.453 16.422 1 97.75 385 SER A O 1
ATOM 2966 N N . ILE A 1 386 ? -14.141 -23.047 17.031 1 97.38 386 ILE A N 1
ATOM 2967 C CA . ILE A 1 386 ? -14.75 -21.812 16.547 1 97.38 386 ILE A CA 1
ATOM 2968 C C . ILE A 1 386 ? -15.234 -20.969 17.734 1 97.38 386 ILE A C 1
ATOM 2970 O O . ILE A 1 386 ? -15.922 -21.484 18.625 1 97.38 386 ILE A O 1
ATOM 2974 N N . SER A 1 387 ? -14.797 -19.734 17.766 1 95.12 387 SER A N 1
ATOM 2975 C CA . SER A 1 387 ? -15.203 -18.844 18.844 1 95.12 387 SER A CA 1
ATOM 2976 C C . SER A 1 387 ? -15.422 -17.422 18.328 1 95.12 387 SER A C 1
ATOM 2978 O O . SER A 1 387 ? -15.289 -17.172 17.141 1 95.12 387 SER A O 1
ATOM 2980 N N . ARG A 1 388 ? -15.977 -16.609 19.172 1 92.62 388 ARG A N 1
ATOM 2981 C CA . ARG A 1 388 ? -16.125 -15.188 18.875 1 92.62 388 ARG A CA 1
ATOM 2982 C C . ARG A 1 388 ? -15.227 -14.336 19.766 1 92.62 388 ARG A C 1
ATOM 2984 O O . ARG A 1 388 ? -15.055 -14.633 20.953 1 92.62 388 ARG A O 1
ATOM 2991 N N . ILE A 1 389 ? -14.617 -13.422 19.109 1 83.12 389 ILE A N 1
ATOM 2992 C CA . ILE A 1 389 ? -13.797 -12.484 19.859 1 83.12 389 ILE A CA 1
ATOM 2993 C C . ILE A 1 389 ? -14.664 -11.344 20.375 1 83.12 389 ILE A C 1
ATOM 2995 O O . ILE A 1 389 ? -15.383 -10.695 19.609 1 83.12 389 ILE A O 1
ATOM 2999 N N . ASN A 1 390 ? -15.211 -11.336 21.594 1 68.81 390 ASN A N 1
ATOM 3000 C CA . ASN A 1 390 ? -16.031 -10.25 22.109 1 68.81 390 ASN A CA 1
ATOM 3001 C C . ASN A 1 390 ? -15.203 -9.258 22.922 1 68.81 390 ASN A C 1
ATOM 3003 O O . ASN A 1 390 ? -14.195 -9.633 23.516 1 68.81 390 ASN A O 1
ATOM 3007 N N . ASN A 1 391 ? -15.359 -7.91 22.562 1 60.97 391 ASN A N 1
ATOM 3008 C CA . ASN A 1 391 ? -14.758 -6.855 23.375 1 60.97 391 ASN A CA 1
ATOM 3009 C C . ASN A 1 391 ? -15.328 -6.848 24.797 1 60.97 391 ASN A C 1
ATOM 3011 O O . ASN A 1 391 ? -15.047 -5.934 25.562 1 60.97 391 ASN A O 1
ATOM 3015 N N . GLU A 1 392 ? -16.109 -7.805 25.328 1 49.09 392 GLU A N 1
ATOM 3016 C CA . GLU A 1 392 ? -16.562 -7.625 26.703 1 49.09 392 GLU A CA 1
ATOM 3017 C C . GLU A 1 392 ? -15.461 -7.957 27.703 1 49.09 392 GLU A C 1
ATOM 3019 O O . GLU A 1 392 ? -14.625 -8.828 27.453 1 49.09 392 GLU A O 1
ATOM 3024 N N . MET B 1 1 ? 39.688 18.469 -1.436 1 66.25 1 MET B N 1
ATOM 3025 C CA . MET B 1 1 ? 38.375 18.062 -0.945 1 66.25 1 MET B CA 1
ATOM 3026 C C . MET B 1 1 ? 37.625 17.219 -1.991 1 66.25 1 MET B C 1
ATOM 3028 O O . MET B 1 1 ? 37.688 17.547 -3.182 1 66.25 1 MET B O 1
ATOM 3032 N N . GLU B 1 2 ? 37.281 16.047 -1.606 1 89.69 2 GLU B N 1
ATOM 3033 C CA . GLU B 1 2 ? 36.594 15.133 -2.508 1 89.69 2 GLU B CA 1
ATOM 3034 C C . GLU B 1 2 ? 35.094 15.07 -2.186 1 89.69 2 GLU B C 1
ATOM 3036 O O . GLU B 1 2 ? 34.688 15.172 -1.022 1 89.69 2 GLU B O 1
ATOM 3041 N N . ASN B 1 3 ? 34.312 15.203 -3.254 1 96.12 3 ASN B N 1
ATOM 3042 C CA . ASN B 1 3 ? 32.875 15.078 -3.09 1 96.12 3 ASN B CA 1
ATOM 3043 C C . ASN B 1 3 ? 32.406 13.656 -3.369 1 96.12 3 ASN B C 1
ATOM 3045 O O . ASN B 1 3 ? 32.906 12.992 -4.277 1 96.12 3 ASN B O 1
ATOM 3049 N N . VAL B 1 4 ? 31.469 13.242 -2.49 1 97.44 4 VAL B N 1
ATOM 3050 C CA . VAL B 1 4 ? 30.922 11.906 -2.68 1 97.44 4 VAL B CA 1
ATOM 3051 C C . VAL B 1 4 ? 29.422 11.922 -2.391 1 97.44 4 VAL B C 1
ATOM 3053 O O . VAL B 1 4 ? 28.922 12.812 -1.692 1 97.44 4 VAL B O 1
ATOM 3056 N N . ILE B 1 5 ? 28.703 11.016 -3.004 1 98.44 5 ILE B N 1
ATOM 3057 C CA . ILE B 1 5 ? 27.328 10.719 -2.615 1 98.44 5 ILE B CA 1
ATOM 3058 C C . ILE B 1 5 ? 27.312 9.469 -1.741 1 98.44 5 ILE B C 1
ATOM 3060 O O . ILE B 1 5 ? 27.75 8.398 -2.166 1 98.44 5 ILE B O 1
ATOM 3064 N N . ILE B 1 6 ? 26.812 9.633 -0.531 1 97.75 6 ILE B N 1
ATOM 3065 C CA . ILE B 1 6 ? 26.594 8.484 0.34 1 97.75 6 ILE B CA 1
ATOM 3066 C C . ILE B 1 6 ? 25.25 7.84 0.008 1 97.75 6 ILE B C 1
ATOM 3068 O O . ILE B 1 6 ? 24.219 8.508 0.006 1 97.75 6 ILE B O 1
ATOM 3072 N N . VAL B 1 7 ? 25.25 6.578 -0.301 1 98.19 7 VAL B N 1
ATOM 3073 C CA . VAL B 1 7 ? 24.031 5.836 -0.596 1 98.19 7 VAL B CA 1
ATOM 3074 C C . VAL B 1 7 ? 23.75 4.832 0.518 1 98.19 7 VAL B C 1
ATOM 3076 O O . VAL B 1 7 ? 24.594 3.98 0.818 1 98.19 7 VAL B O 1
ATOM 3079 N N . ARG B 1 8 ? 22.594 5.008 1.075 1 96.12 8 ARG B N 1
ATOM 3080 C CA . ARG B 1 8 ? 22.188 4.117 2.158 1 96.12 8 ARG B CA 1
ATOM 3081 C C . ARG B 1 8 ? 21.062 3.176 1.704 1 96.12 8 ARG B C 1
ATOM 3083 O O . ARG B 1 8 ? 20.156 3.586 0.978 1 96.12 8 ARG B O 1
ATOM 3090 N N . TYR B 1 9 ? 21.172 1.907 2.08 1 93.38 9 TYR B N 1
ATOM 3091 C CA . TYR B 1 9 ? 20.141 0.919 1.83 1 93.38 9 TYR B CA 1
ATOM 3092 C C . TYR B 1 9 ? 19.641 0.304 3.135 1 93.38 9 TYR B C 1
ATOM 3094 O O . TYR B 1 9 ? 20.328 0.372 4.156 1 93.38 9 TYR B O 1
ATOM 3102 N N . GLY B 1 10 ? 18.375 -0.226 3.182 1 84.62 10 GLY B N 1
ATOM 3103 C CA . GLY B 1 10 ? 17.766 -0.675 4.426 1 84.62 10 GLY B CA 1
ATOM 3104 C C . GLY B 1 10 ? 17.703 -2.186 4.543 1 84.62 10 GLY B C 1
ATOM 3105 O O . GLY B 1 10 ? 18.609 -2.811 5.09 1 84.62 10 GLY B O 1
ATOM 3106 N N . GLU B 1 11 ? 16.875 -2.865 3.85 1 83.12 11 GLU B N 1
ATOM 3107 C CA . GLU B 1 11 ? 16.516 -4.273 4 1 83.12 11 GLU B CA 1
ATOM 3108 C C . GLU B 1 11 ? 17.688 -5.18 3.637 1 83.12 11 GLU B C 1
ATOM 3110 O O . GLU B 1 11 ? 17.781 -6.312 4.109 1 83.12 11 GLU B O 1
ATOM 3115 N N . LEU B 1 12 ? 18.594 -4.676 2.846 1 85.12 12 LEU B N 1
ATOM 3116 C CA . LEU B 1 12 ? 19.734 -5.465 2.406 1 85.12 12 LEU B CA 1
ATOM 3117 C C . LEU B 1 12 ? 20.625 -5.836 3.588 1 85.12 12 LEU B C 1
ATOM 3119 O O . LEU B 1 12 ? 21.281 -6.883 3.576 1 85.12 12 LEU B O 1
ATOM 3123 N N . ALA B 1 13 ? 20.641 -4.949 4.559 1 78.12 13 ALA B N 1
ATOM 3124 C CA . ALA B 1 13 ? 21.547 -5.105 5.691 1 78.12 13 ALA B CA 1
ATOM 3125 C C . ALA B 1 13 ? 21.156 -6.312 6.543 1 78.12 13 ALA B C 1
ATOM 3127 O O . ALA B 1 13 ? 21.984 -6.832 7.305 1 78.12 13 ALA B O 1
ATOM 3128 N N . LEU B 1 14 ? 19.953 -6.793 6.367 1 77.38 14 LEU B N 1
ATOM 3129 C CA . LEU B 1 14 ? 19.438 -7.875 7.191 1 77.38 14 LEU B CA 1
ATOM 3130 C C . LEU B 1 14 ? 19.703 -9.227 6.543 1 77.38 14 LEU B C 1
ATOM 3132 O O . LEU B 1 14 ? 19.5 -10.273 7.168 1 77.38 14 LEU B O 1
ATOM 3136 N N . LYS B 1 15 ? 20.219 -9.203 5.34 1 80.38 15 LYS B N 1
ATOM 3137 C CA . LYS B 1 15 ? 20.453 -10.445 4.605 1 80.38 15 LYS B CA 1
ATOM 3138 C C . LYS B 1 15 ? 21.781 -11.078 5.004 1 80.38 15 LYS B C 1
ATOM 3140 O O . LYS B 1 15 ? 22.625 -10.422 5.605 1 80.38 15 LYS B O 1
ATOM 3145 N N . SER B 1 16 ? 21.875 -12.406 4.684 1 84.69 16 SER B N 1
ATOM 3146 C CA . SER B 1 16 ? 23.156 -13.078 4.875 1 84.69 16 SER B CA 1
ATOM 3147 C C . SER B 1 16 ? 24.266 -12.406 4.059 1 84.69 16 SER B C 1
ATOM 3149 O O . SER B 1 16 ? 23.969 -11.688 3.096 1 84.69 16 SER B O 1
ATOM 3151 N N . THR B 1 17 ? 25.469 -12.633 4.426 1 87 17 THR B N 1
ATOM 3152 C CA . THR B 1 17 ? 26.609 -11.969 3.816 1 87 17 THR B CA 1
ATOM 3153 C C . THR B 1 17 ? 26.641 -12.227 2.311 1 87 17 THR B C 1
ATOM 3155 O O . THR B 1 17 ? 26.859 -11.297 1.525 1 87 17 THR B O 1
ATOM 3158 N N . GLY B 1 18 ? 26.453 -13.453 1.915 1 88.25 18 GLY B N 1
ATOM 3159 C CA . GLY B 1 18 ? 26.469 -13.789 0.5 1 88.25 18 GLY B CA 1
ATOM 3160 C C . GLY B 1 18 ? 25.375 -13.086 -0.286 1 88.25 18 GLY B C 1
ATOM 3161 O O . GLY B 1 18 ? 25.641 -12.5 -1.337 1 88.25 18 GLY B O 1
ATOM 3162 N N . VAL B 1 19 ? 24.219 -13.133 0.249 1 87.81 19 VAL B N 1
ATOM 3163 C CA . VAL B 1 19 ? 23.078 -12.508 -0.405 1 87.81 19 VAL B CA 1
ATOM 3164 C C . VAL B 1 19 ? 23.25 -10.992 -0.421 1 87.81 19 VAL B C 1
ATOM 3166 O O . VAL B 1 19 ? 22.969 -10.344 -1.431 1 87.81 19 VAL B O 1
ATOM 3169 N N . ARG B 1 20 ? 23.703 -10.461 0.654 1 91.69 20 ARG B N 1
ATOM 3170 C CA . ARG B 1 20 ? 23.922 -9.023 0.738 1 91.69 20 ARG B CA 1
ATOM 3171 C C . ARG B 1 20 ? 24.922 -8.57 -0.319 1 91.69 20 ARG B C 1
ATOM 3173 O O . ARG B 1 20 ? 24.703 -7.562 -1 1 91.69 20 ARG B O 1
ATOM 3180 N N . ASN B 1 21 ? 26 -9.312 -0.462 1 94.06 21 ASN B N 1
ATOM 3181 C CA . ASN B 1 21 ? 27 -9 -1.47 1 94.06 21 ASN B CA 1
ATOM 3182 C C . ASN B 1 21 ? 26.406 -9 -2.875 1 94.06 21 ASN B C 1
ATOM 3184 O O . ASN B 1 21 ? 26.688 -8.102 -3.674 1 94.06 21 ASN B O 1
ATOM 3188 N N . TRP B 1 22 ? 25.641 -9.977 -3.1 1 94 22 TRP B N 1
ATOM 3189 C CA . TRP B 1 22 ? 24.984 -10.086 -4.395 1 94 22 TRP B CA 1
ATOM 3190 C C . TRP B 1 22 ? 24.047 -8.906 -4.633 1 94 22 TRP B C 1
ATOM 3192 O O . TRP B 1 22 ? 24.078 -8.281 -5.699 1 94 22 TRP B O 1
ATOM 3202 N N . TYR B 1 23 ? 23.266 -8.539 -3.672 1 94.56 23 TYR B N 1
ATOM 3203 C CA . TYR B 1 23 ? 22.328 -7.426 -3.766 1 94.56 23 TYR B CA 1
ATOM 3204 C C . TYR B 1 23 ? 23.062 -6.109 -3.969 1 94.56 23 TYR B C 1
ATOM 3206 O O . TYR B 1 23 ? 22.641 -5.273 -4.773 1 94.56 23 TYR B O 1
ATOM 3214 N N . GLU B 1 24 ? 24.156 -5.949 -3.25 1 96.75 24 GLU B N 1
ATOM 3215 C CA . GLU B 1 24 ? 24.938 -4.723 -3.375 1 96.75 24 GLU B CA 1
ATOM 3216 C C . GLU B 1 24 ? 25.5 -4.566 -4.785 1 96.75 24 GLU B C 1
ATOM 3218 O O . GLU B 1 24 ? 25.5 -3.469 -5.34 1 96.75 24 GLU B O 1
ATOM 3223 N N . LYS B 1 25 ? 25.953 -5.633 -5.344 1 97.25 25 LYS B N 1
ATOM 3224 C CA . LYS B 1 25 ? 26.5 -5.59 -6.699 1 97.25 25 LYS B CA 1
ATOM 3225 C C . LYS B 1 25 ? 25.438 -5.164 -7.707 1 97.25 25 LYS B C 1
ATOM 3227 O O . LYS B 1 25 ? 25.703 -4.332 -8.578 1 97.25 25 LYS B O 1
ATOM 3232 N N . ILE B 1 26 ? 24.312 -5.719 -7.547 1 97.62 26 ILE B N 1
ATOM 3233 C CA . ILE B 1 26 ? 23.203 -5.371 -8.438 1 97.62 26 ILE B CA 1
ATOM 3234 C C . ILE B 1 26 ? 22.828 -3.906 -8.227 1 97.62 26 ILE B C 1
ATOM 3236 O O . ILE B 1 26 ? 22.547 -3.186 -9.195 1 97.62 26 ILE B O 1
ATOM 3240 N N . LEU B 1 27 ? 22.797 -3.475 -6.977 1 97.94 27 LEU B N 1
ATOM 3241 C CA . LEU B 1 27 ? 22.453 -2.094 -6.66 1 97.94 27 LEU B CA 1
ATOM 3242 C C . LEU B 1 27 ? 23.438 -1.122 -7.309 1 97.94 27 LEU B C 1
ATOM 3244 O O . LEU B 1 27 ? 23.016 -0.114 -7.891 1 97.94 27 LEU B O 1
ATOM 3248 N N . VAL B 1 28 ? 24.703 -1.446 -7.25 1 98.44 28 VAL B N 1
ATOM 3249 C CA . VAL B 1 28 ? 25.734 -0.615 -7.855 1 98.44 28 VAL B CA 1
ATOM 3250 C C . VAL B 1 28 ? 25.516 -0.525 -9.367 1 98.44 28 VAL B C 1
ATOM 3252 O O . VAL B 1 28 ? 25.578 0.561 -9.945 1 98.44 28 VAL B O 1
ATOM 3255 N N . LYS B 1 29 ? 25.219 -1.653 -9.953 1 98.38 29 LYS B N 1
ATOM 3256 C CA . LYS B 1 29 ? 24.953 -1.683 -11.383 1 98.38 29 LYS B CA 1
ATOM 3257 C C . LYS B 1 29 ? 23.75 -0.813 -11.734 1 98.38 29 LYS B C 1
ATOM 3259 O O . LYS B 1 29 ? 23.781 -0.059 -12.711 1 98.38 29 LYS B O 1
ATOM 3264 N N . ASN B 1 30 ? 22.703 -0.914 -10.961 1 98.62 30 ASN B N 1
ATOM 3265 C CA . ASN B 1 30 ? 21.484 -0.134 -11.195 1 98.62 30 ASN B CA 1
ATOM 3266 C C . ASN B 1 30 ? 21.734 1.361 -11.031 1 98.62 30 ASN B C 1
ATOM 3268 O O . ASN B 1 30 ? 21.219 2.172 -11.805 1 98.62 30 ASN B O 1
ATOM 3272 N N . ILE B 1 31 ? 22.531 1.72 -10.008 1 98.75 31 ILE B N 1
ATOM 3273 C CA . ILE B 1 31 ? 22.875 3.117 -9.766 1 98.75 31 ILE B CA 1
ATOM 3274 C C . ILE B 1 31 ? 23.656 3.672 -10.953 1 98.75 31 ILE B C 1
ATOM 3276 O O . ILE B 1 31 ? 23.359 4.758 -11.453 1 98.75 31 ILE B O 1
ATOM 3280 N N . SER B 1 32 ? 24.656 2.883 -11.391 1 98.62 32 SER B N 1
ATOM 3281 C CA . SER B 1 32 ? 25.453 3.299 -12.547 1 98.62 32 SER B CA 1
ATOM 3282 C C . SER B 1 32 ? 24.562 3.529 -13.766 1 98.62 32 SER B C 1
ATOM 3284 O O . SER B 1 32 ? 24.703 4.547 -14.445 1 98.62 32 SER B O 1
ATOM 3286 N N . ALA B 1 33 ? 23.672 2.662 -14.016 1 98.31 33 ALA B N 1
ATOM 3287 C CA . ALA B 1 33 ? 22.766 2.77 -15.164 1 98.31 33 ALA B CA 1
ATOM 3288 C C . ALA B 1 33 ? 21.906 4.023 -15.07 1 98.31 33 ALA B C 1
ATOM 3290 O O . ALA B 1 33 ? 21.672 4.703 -16.062 1 98.31 33 ALA B O 1
ATOM 3291 N N . MET B 1 34 ? 21.422 4.316 -13.898 1 98.62 34 MET B N 1
ATOM 3292 C CA . MET B 1 34 ? 20.562 5.484 -13.695 1 98.62 34 MET B CA 1
ATOM 3293 C C . MET B 1 34 ? 21.344 6.773 -13.906 1 98.62 34 MET B C 1
ATOM 3295 O O . MET B 1 34 ? 20.859 7.699 -14.562 1 98.62 34 MET B O 1
ATOM 3299 N N . LEU B 1 35 ? 22.547 6.844 -13.32 1 98.69 35 LEU B N 1
ATOM 3300 C CA . LEU B 1 35 ? 23.391 8.016 -13.508 1 98.69 35 LEU B CA 1
ATOM 3301 C C . LEU B 1 35 ? 23.688 8.242 -14.984 1 98.69 35 LEU B C 1
ATOM 3303 O O . LEU B 1 35 ? 23.578 9.375 -15.477 1 98.69 35 LEU B O 1
ATOM 3307 N N . ASP B 1 36 ? 24.016 7.195 -15.68 1 98.25 36 ASP B N 1
ATOM 3308 C CA . ASP B 1 36 ? 24.297 7.289 -17.109 1 98.25 36 ASP B CA 1
ATOM 3309 C C . ASP B 1 36 ? 23.062 7.758 -17.875 1 98.25 36 ASP B C 1
ATOM 3311 O O . ASP B 1 36 ? 23.156 8.641 -18.734 1 98.25 36 ASP B O 1
ATOM 3315 N N . HIS B 1 37 ? 21.984 7.195 -17.578 1 97.25 37 HIS B N 1
ATOM 3316 C CA . HIS B 1 37 ? 20.719 7.52 -18.234 1 97.25 37 HIS B CA 1
ATOM 3317 C C . HIS B 1 37 ? 20.375 8.992 -18.062 1 97.25 37 HIS B C 1
ATOM 3319 O O . HIS B 1 37 ? 19.859 9.625 -19 1 97.25 37 HIS B O 1
ATOM 3325 N N . ARG B 1 38 ? 20.672 9.508 -16.922 1 97.81 38 ARG B N 1
ATOM 3326 C CA . ARG B 1 38 ? 20.312 10.891 -16.625 1 97.81 38 ARG B CA 1
ATOM 3327 C C . ARG B 1 38 ? 21.453 11.836 -16.969 1 97.81 38 ARG B C 1
ATOM 3329 O O . ARG B 1 38 ? 21.391 13.031 -16.672 1 97.81 38 ARG B O 1
ATOM 3336 N N . GLY B 1 39 ? 22.5 11.344 -17.484 1 97.94 39 GLY B N 1
ATOM 3337 C CA . GLY B 1 39 ? 23.625 12.148 -17.922 1 97.94 39 GLY B CA 1
ATOM 3338 C C . GLY B 1 39 ? 24.391 12.766 -16.766 1 97.94 39 GLY B C 1
ATOM 3339 O O . GLY B 1 39 ? 24.875 13.898 -16.859 1 97.94 39 GLY B O 1
ATOM 3340 N N . VAL B 1 40 ? 24.5 12.109 -15.672 1 98.38 40 VAL B N 1
ATOM 3341 C CA . VAL B 1 40 ? 25.203 12.609 -14.492 1 98.38 40 VAL B CA 1
ATOM 3342 C C . VAL B 1 40 ? 26.609 12.008 -14.438 1 98.38 40 VAL B C 1
ATOM 3344 O O . VAL B 1 40 ? 26.766 10.797 -14.312 1 98.38 40 VAL B O 1
ATOM 3347 N N . PRO B 1 41 ? 27.609 12.836 -14.492 1 98.19 41 PRO B N 1
ATOM 3348 C CA . PRO B 1 41 ? 28.984 12.32 -14.477 1 98.19 41 PRO B CA 1
ATOM 3349 C C . PRO B 1 41 ? 29.406 11.828 -13.094 1 98.19 41 PRO B C 1
ATOM 3351 O O . PRO B 1 41 ? 29.016 12.414 -12.078 1 98.19 41 PRO B O 1
ATOM 3354 N N . TYR B 1 42 ? 30.141 10.805 -13.031 1 98.19 42 TYR B N 1
ATOM 3355 C CA . TYR B 1 42 ? 30.75 10.25 -11.828 1 98.19 42 TYR B CA 1
ATOM 3356 C C . TYR B 1 42 ? 32.062 9.539 -12.164 1 98.19 42 TYR B C 1
ATOM 3358 O O . TYR B 1 42 ? 32.281 9.148 -13.312 1 98.19 42 TYR B O 1
ATOM 3366 N N . SER B 1 43 ? 32.969 9.398 -11.164 1 97.62 43 SER B N 1
ATOM 3367 C CA . SER B 1 43 ? 34.25 8.805 -11.445 1 97.62 43 SER B CA 1
ATOM 3368 C C . SER B 1 43 ? 34.312 7.355 -10.977 1 97.62 43 SER B C 1
ATOM 3370 O O . SER B 1 43 ? 35.062 6.543 -11.547 1 97.62 43 SER B O 1
ATOM 3372 N N . SER B 1 44 ? 33.594 7.035 -9.852 1 97.31 44 SER B N 1
ATOM 3373 C CA . SER B 1 44 ? 33.594 5.664 -9.352 1 97.31 44 SER B CA 1
ATOM 3374 C C . SER B 1 44 ? 32.406 5.43 -8.406 1 97.31 44 SER B C 1
ATOM 3376 O O . SER B 1 44 ? 31.812 6.383 -7.895 1 97.31 44 SER B O 1
ATOM 3378 N N . ILE B 1 45 ? 32.031 4.258 -8.289 1 98.25 45 ILE B N 1
ATOM 3379 C CA . ILE B 1 45 ? 31.094 3.764 -7.301 1 98.25 45 ILE B CA 1
ATOM 3380 C C . ILE B 1 45 ? 31.719 2.621 -6.504 1 98.25 45 ILE B C 1
ATOM 3382 O O . ILE B 1 45 ? 32.156 1.621 -7.078 1 98.25 45 ILE B O 1
ATOM 3386 N N . THR B 1 46 ? 31.766 2.754 -5.242 1 96.44 46 THR B N 1
ATOM 3387 C CA . THR B 1 46 ? 32.438 1.759 -4.414 1 96.44 46 THR B CA 1
ATOM 3388 C C . THR B 1 46 ? 31.516 1.309 -3.271 1 96.44 46 THR B C 1
ATOM 3390 O O . THR B 1 46 ? 30.609 2.031 -2.881 1 96.44 46 THR B O 1
ATOM 3393 N N . ARG B 1 47 ? 31.641 0.086 -2.846 1 94.06 47 ARG B N 1
ATOM 3394 C CA . ARG B 1 47 ? 30.953 -0.479 -1.688 1 94.06 47 ARG B CA 1
ATOM 3395 C C . ARG B 1 47 ? 31.906 -0.594 -0.495 1 94.06 47 ARG B C 1
ATOM 3397 O O . ARG B 1 47 ? 32.906 -1.288 -0.566 1 94.06 47 ARG B O 1
ATOM 3404 N N . GLU B 1 48 ? 31.609 0.13 0.56 1 86.94 48 GLU B N 1
ATOM 3405 C CA . GLU B 1 48 ? 32.5 0.124 1.725 1 86.94 48 GLU B CA 1
ATOM 3406 C C . GLU B 1 48 ? 31.688 0.158 3.023 1 86.94 48 GLU B C 1
ATOM 3408 O O . GLU B 1 48 ? 30.906 1.077 3.246 1 86.94 48 GLU B O 1
ATOM 3413 N N . TRP B 1 49 ? 31.953 -0.842 3.955 1 79.69 49 TRP B N 1
ATOM 3414 C CA . TRP B 1 49 ? 31.469 -0.855 5.328 1 79.69 49 TRP B CA 1
ATOM 3415 C C . TRP B 1 49 ? 29.953 -0.634 5.367 1 79.69 49 TRP B C 1
ATOM 3417 O O . TRP B 1 49 ? 29.469 0.209 6.121 1 79.69 49 TRP B O 1
ATOM 3427 N N . GLY B 1 50 ? 29.219 -1.191 4.48 1 82.69 50 GLY B N 1
ATOM 3428 C CA . GLY B 1 50 ? 27.766 -1.176 4.547 1 82.69 50 GLY B CA 1
ATOM 3429 C C . GLY B 1 50 ? 27.156 0.017 3.842 1 82.69 50 GLY B C 1
ATOM 3430 O O . GLY B 1 50 ? 25.969 0.301 4.012 1 82.69 50 GLY B O 1
ATOM 3431 N N . ARG B 1 51 ? 28.031 0.745 3.121 1 91.69 51 ARG B N 1
ATOM 3432 C CA . ARG B 1 51 ? 27.562 1.873 2.32 1 91.69 51 ARG B CA 1
ATOM 3433 C C . ARG B 1 51 ? 28.078 1.774 0.886 1 91.69 51 ARG B C 1
ATOM 3435 O O . ARG B 1 51 ? 29.016 1.03 0.606 1 91.69 51 ARG B O 1
ATOM 3442 N N . ILE B 1 52 ? 27.344 2.463 0.098 1 96.94 52 ILE B N 1
ATOM 3443 C CA . ILE B 1 52 ? 27.797 2.682 -1.269 1 96.94 52 ILE B CA 1
ATOM 3444 C C . ILE B 1 52 ? 28.172 4.148 -1.46 1 96.94 52 ILE B C 1
ATOM 3446 O O . ILE B 1 52 ? 27.453 5.043 -0.994 1 96.94 52 ILE B O 1
ATOM 3450 N N . PHE B 1 53 ? 29.344 4.383 -2.078 1 97.38 53 PHE B N 1
ATOM 3451 C CA . PHE B 1 53 ? 29.812 5.746 -2.295 1 97.38 53 PHE B CA 1
ATOM 3452 C C . PHE B 1 53 ? 29.969 6.031 -3.783 1 97.38 53 PHE B C 1
ATOM 3454 O O . PHE B 1 53 ? 30.594 5.25 -4.512 1 97.38 53 PHE B O 1
ATOM 3461 N N . ILE B 1 54 ? 29.391 7.094 -4.215 1 98.5 54 ILE B N 1
ATOM 3462 C CA . ILE B 1 54 ? 29.547 7.57 -5.582 1 98.5 54 ILE B CA 1
ATOM 3463 C C . ILE B 1 54 ? 30.469 8.797 -5.602 1 98.5 54 ILE B C 1
ATOM 3465 O O . ILE B 1 54 ? 30.141 9.828 -5.02 1 98.5 54 ILE B O 1
ATOM 3469 N N . LYS B 1 55 ? 31.578 8.734 -6.207 1 98.12 55 LYS B N 1
ATOM 3470 C CA . LYS B 1 55 ? 32.438 9.898 -6.363 1 98.12 55 LYS B CA 1
ATOM 3471 C C . LYS B 1 55 ? 31.969 10.789 -7.512 1 98.12 55 LYS B C 1
ATOM 3473 O O . LYS B 1 55 ? 32.062 10.398 -8.68 1 98.12 55 LYS B O 1
ATOM 3478 N N . SER B 1 56 ? 31.422 11.891 -7.188 1 97.88 56 SER B N 1
ATOM 3479 C CA . SER B 1 56 ? 30.906 12.836 -8.172 1 97.88 56 SER B CA 1
ATOM 3480 C C . SER B 1 56 ? 30.859 14.25 -7.605 1 97.88 56 SER B C 1
ATOM 3482 O O . SER B 1 56 ? 30.562 14.445 -6.426 1 97.88 56 SER B O 1
ATOM 3484 N N . ASP B 1 57 ? 31.094 15.227 -8.453 1 96.94 57 ASP B N 1
ATOM 3485 C CA . ASP B 1 57 ? 30.969 16.625 -8.078 1 96.94 57 ASP B CA 1
ATOM 3486 C C . ASP B 1 57 ? 29.594 17.172 -8.43 1 96.94 57 ASP B C 1
ATOM 3488 O O . ASP B 1 57 ? 29.25 18.297 -8.07 1 96.94 57 ASP B O 1
ATOM 3492 N N . ASP B 1 58 ? 28.875 16.375 -9.172 1 97.06 58 ASP B N 1
ATOM 3493 C CA . ASP B 1 58 ? 27.547 16.781 -9.617 1 97.06 58 ASP B CA 1
ATOM 3494 C C . ASP B 1 58 ? 26.5 16.453 -8.555 1 97.06 58 ASP B C 1
ATOM 3496 O O . ASP B 1 58 ? 26.203 15.289 -8.297 1 97.06 58 ASP B O 1
ATOM 3500 N N . THR B 1 59 ? 25.859 17.453 -7.996 1 95.69 59 THR B N 1
ATOM 3501 C CA . THR B 1 59 ? 24.906 17.281 -6.902 1 95.69 59 THR B CA 1
ATOM 3502 C C . THR B 1 59 ? 23.672 16.516 -7.371 1 95.69 59 THR B C 1
ATOM 3504 O O . THR B 1 59 ? 22.938 15.961 -6.559 1 95.69 59 THR B O 1
ATOM 3507 N N . ARG B 1 60 ? 23.484 16.469 -8.75 1 97.19 60 ARG B N 1
ATOM 3508 C CA . ARG B 1 60 ? 22.344 15.75 -9.312 1 97.19 60 ARG B CA 1
ATOM 3509 C C . ARG B 1 60 ? 22.469 14.25 -9.062 1 97.19 60 ARG B C 1
ATOM 3511 O O . ARG B 1 60 ? 21.484 13.508 -9.164 1 97.19 60 ARG B O 1
ATOM 3518 N N . ALA B 1 61 ? 23.625 13.812 -8.672 1 98.44 61 ALA B N 1
ATOM 3519 C CA . ALA B 1 61 ? 23.891 12.391 -8.469 1 98.44 61 ALA B CA 1
ATOM 3520 C C . ALA B 1 61 ? 23.094 11.852 -7.277 1 98.44 61 ALA B C 1
ATOM 3522 O O . ALA B 1 61 ? 22.688 10.695 -7.281 1 98.44 61 ALA B O 1
ATOM 3523 N N . ALA B 1 62 ? 22.922 12.703 -6.297 1 98.44 62 ALA B N 1
ATOM 3524 C CA . ALA B 1 62 ? 22.203 12.273 -5.102 1 98.44 62 ALA B CA 1
ATOM 3525 C C . ALA B 1 62 ? 20.75 11.891 -5.438 1 98.44 62 ALA B C 1
ATOM 3527 O O . ALA B 1 62 ? 20.297 10.797 -5.09 1 98.44 62 ALA B O 1
ATOM 3528 N N . LYS B 1 63 ? 20.094 12.75 -6.156 1 98.31 63 LYS B N 1
ATOM 3529 C CA . LYS B 1 63 ? 18.703 12.469 -6.523 1 98.31 63 LYS B CA 1
ATOM 3530 C C . LYS B 1 63 ? 18.625 11.305 -7.504 1 98.31 63 LYS B C 1
ATOM 3532 O O . LYS B 1 63 ? 17.734 10.461 -7.395 1 98.31 63 LYS B O 1
ATOM 3537 N N . ALA B 1 64 ? 19.531 11.234 -8.445 1 98.5 64 ALA B N 1
ATOM 3538 C CA . ALA B 1 64 ? 19.547 10.125 -9.398 1 98.5 64 ALA B CA 1
ATOM 3539 C C . ALA B 1 64 ? 19.672 8.789 -8.68 1 98.5 64 ALA B C 1
ATOM 3541 O O . ALA B 1 64 ? 18.938 7.848 -8.969 1 98.5 64 ALA B O 1
ATOM 3542 N N . ALA B 1 65 ? 20.547 8.781 -7.73 1 98.69 65 ALA B N 1
ATOM 3543 C CA . ALA B 1 65 ? 20.781 7.555 -6.973 1 98.69 65 ALA B CA 1
ATOM 3544 C C . ALA B 1 65 ? 19.578 7.246 -6.066 1 98.69 65 ALA B C 1
ATOM 3546 O O . ALA B 1 65 ? 19.234 6.078 -5.875 1 98.69 65 ALA B O 1
ATOM 3547 N N . ALA B 1 66 ? 18.984 8.281 -5.531 1 98.5 66 ALA B N 1
ATOM 3548 C CA . ALA B 1 66 ? 17.859 8.125 -4.621 1 98.5 66 ALA B CA 1
ATOM 3549 C C . ALA B 1 66 ? 16.672 7.48 -5.332 1 98.5 66 ALA B C 1
ATOM 3551 O O . ALA B 1 66 ? 15.828 6.844 -4.695 1 98.5 66 ALA B O 1
ATOM 3552 N N . ASP B 1 67 ? 16.594 7.57 -6.645 1 98.38 67 ASP B N 1
ATOM 3553 C CA . ASP B 1 67 ? 15.477 7.062 -7.43 1 98.38 67 ASP B CA 1
ATOM 3554 C C . ASP B 1 67 ? 15.695 5.602 -7.82 1 98.38 67 ASP B C 1
ATOM 3556 O O . ASP B 1 67 ? 14.867 5.008 -8.508 1 98.38 67 ASP B O 1
ATOM 3560 N N . VAL B 1 68 ? 16.781 5.074 -7.344 1 98.62 68 VAL B N 1
ATOM 3561 C CA . VAL B 1 68 ? 17.062 3.68 -7.668 1 98.62 68 VAL B CA 1
ATOM 3562 C C . VAL B 1 68 ? 16.422 2.766 -6.621 1 98.62 68 VAL B C 1
ATOM 3564 O O . VAL B 1 68 ? 16.562 3.004 -5.418 1 98.62 68 VAL B O 1
ATOM 3567 N N . PHE B 1 69 ? 15.734 1.742 -7.105 1 97.94 69 PHE B N 1
ATOM 3568 C CA . PHE B 1 69 ? 15.086 0.801 -6.199 1 97.94 69 PHE B CA 1
ATOM 3569 C C . PHE B 1 69 ? 16.109 0.142 -5.277 1 97.94 69 PHE B C 1
ATOM 3571 O O . PHE B 1 69 ? 17.141 -0.338 -5.734 1 97.94 69 PHE B O 1
ATOM 3578 N N . GLY B 1 70 ? 15.75 0.122 -4.012 1 96.31 70 GLY B N 1
ATOM 3579 C CA . GLY B 1 70 ? 16.656 -0.42 -3.016 1 96.31 70 GLY B CA 1
ATOM 3580 C C . GLY B 1 70 ? 17.359 0.651 -2.209 1 96.31 70 GLY B C 1
ATOM 3581 O O . GLY B 1 70 ? 17.953 0.361 -1.168 1 96.31 70 GLY B O 1
ATOM 3582 N N . VAL B 1 71 ? 17.344 1.886 -2.668 1 97.62 71 VAL B N 1
ATOM 3583 C CA . VAL B 1 71 ? 18.016 2.986 -1.988 1 97.62 71 VAL B CA 1
ATOM 3584 C C . VAL B 1 71 ? 17.062 3.639 -0.988 1 97.62 71 VAL B C 1
ATOM 3586 O O . VAL B 1 71 ? 15.961 4.035 -1.348 1 97.62 71 VAL B O 1
ATOM 3589 N N . VAL B 1 72 ? 17.484 3.793 0.209 1 96.5 72 VAL B N 1
ATOM 3590 C CA . VAL B 1 72 ? 16.656 4.363 1.266 1 96.5 72 VAL B CA 1
ATOM 3591 C C . VAL B 1 72 ? 16.875 5.875 1.34 1 96.5 72 VAL B C 1
ATOM 3593 O O . VAL B 1 72 ? 15.938 6.637 1.565 1 96.5 72 VAL B O 1
ATOM 3596 N N . SER B 1 73 ? 18.156 6.246 1.146 1 97.69 73 SER B N 1
ATOM 3597 C CA . SER B 1 73 ? 18.469 7.672 1.15 1 97.69 73 SER B CA 1
ATOM 3598 C C . SER B 1 73 ? 19.844 7.934 0.559 1 97.69 73 SER B C 1
ATOM 3600 O O . SER B 1 73 ? 20.641 7.004 0.38 1 97.69 73 SER B O 1
ATOM 3602 N N . THR B 1 74 ? 20.062 9.156 0.252 1 98.44 74 THR B N 1
ATOM 3603 C CA . THR B 1 74 ? 21.359 9.586 -0.258 1 98.44 74 THR B CA 1
ATOM 3604 C C . THR B 1 74 ? 21.734 10.945 0.324 1 98.44 74 THR B C 1
ATOM 3606 O O . THR B 1 74 ? 20.875 11.688 0.805 1 98.44 74 THR B O 1
ATOM 3609 N N . SER B 1 75 ? 23.031 11.227 0.378 1 98.06 75 SER B N 1
ATOM 3610 C CA . SER B 1 75 ? 23.531 12.523 0.819 1 98.06 75 SER B CA 1
ATOM 3611 C C . SER B 1 75 ? 24.766 12.945 0.016 1 98.06 75 SER B C 1
ATOM 3613 O O . SER B 1 75 ? 25.719 12.18 -0.112 1 98.06 75 SER B O 1
ATOM 3615 N N . PHE B 1 76 ? 24.688 14.078 -0.554 1 98.06 76 PHE B N 1
ATOM 3616 C CA . PHE B 1 76 ? 25.891 14.688 -1.11 1 98.06 76 PHE B CA 1
ATOM 3617 C C . PHE B 1 76 ? 26.828 15.164 -0.001 1 98.06 76 PHE B C 1
ATOM 3619 O O . PHE B 1 76 ? 26.469 16.062 0.768 1 98.06 76 PHE B O 1
ATOM 3626 N N . ALA B 1 77 ? 28.016 14.594 0.072 1 97.62 77 ALA B N 1
ATOM 3627 C CA . ALA B 1 77 ? 28.906 14.859 1.206 1 97.62 77 ALA B CA 1
ATOM 3628 C C . ALA B 1 77 ? 30.297 15.266 0.735 1 97.62 77 ALA B C 1
ATOM 3630 O O . ALA B 1 77 ? 30.703 14.914 -0.37 1 97.62 77 ALA B O 1
ATOM 3631 N N . GLN B 1 78 ? 30.922 16.031 1.569 1 97.44 78 GLN B N 1
ATOM 3632 C CA . GLN B 1 78 ? 32.344 16.297 1.418 1 97.44 78 GLN B CA 1
ATOM 3633 C C . GLN B 1 78 ? 33.188 15.43 2.354 1 97.44 78 GLN B C 1
ATOM 3635 O O . GLN B 1 78 ? 32.781 15.164 3.484 1 97.44 78 GLN B O 1
ATOM 3640 N N . VAL B 1 79 ? 34.344 15.047 1.831 1 96.44 79 VAL B N 1
ATOM 3641 C CA . VAL B 1 79 ? 35.125 14.062 2.549 1 96.44 79 VAL B CA 1
ATOM 3642 C C . VAL B 1 79 ? 36.406 14.711 3.066 1 96.44 79 VAL B C 1
ATOM 3644 O O . VAL B 1 79 ? 37.031 15.539 2.379 1 96.44 79 VAL B O 1
ATOM 3647 N N . THR B 1 80 ? 36.75 14.43 4.297 1 95.56 80 THR B N 1
ATOM 3648 C CA . THR B 1 80 ? 38 14.828 4.891 1 95.56 80 THR B CA 1
ATOM 3649 C C . THR B 1 80 ? 38.562 13.711 5.77 1 95.56 80 THR B C 1
ATOM 3651 O O . THR B 1 80 ? 38.031 12.594 5.773 1 95.56 80 THR B O 1
ATOM 3654 N N . SER B 1 81 ? 39.719 14.016 6.379 1 94 81 SER B N 1
ATOM 3655 C CA . SER B 1 81 ? 40.312 13.008 7.246 1 94 81 SER B CA 1
ATOM 3656 C C . SER B 1 81 ? 39.469 12.766 8.492 1 94 81 SER B C 1
ATOM 3658 O O . SER B 1 81 ? 38.688 13.633 8.883 1 94 81 SER B O 1
ATOM 3660 N N . ALA B 1 82 ? 39.656 11.578 9.047 1 91.94 82 ALA B N 1
ATOM 3661 C CA . ALA B 1 82 ? 38.844 11.195 10.203 1 91.94 82 ALA B CA 1
ATOM 3662 C C . ALA B 1 82 ? 39.406 11.812 11.484 1 91.94 82 ALA B C 1
ATOM 3664 O O . ALA B 1 82 ? 39.75 11.094 12.422 1 91.94 82 ALA B O 1
ATOM 3665 N N . SER B 1 83 ? 39.531 13.117 11.578 1 93.81 83 SER B N 1
ATOM 3666 C CA . SER B 1 83 ? 39.875 13.867 12.781 1 93.81 83 SER B CA 1
ATOM 3667 C C . SER B 1 83 ? 38.812 14.922 13.109 1 93.81 83 SER B C 1
ATOM 3669 O O . SER B 1 83 ? 38.219 15.484 12.203 1 93.81 83 SER B O 1
ATOM 3671 N N . ILE B 1 84 ? 38.719 15.164 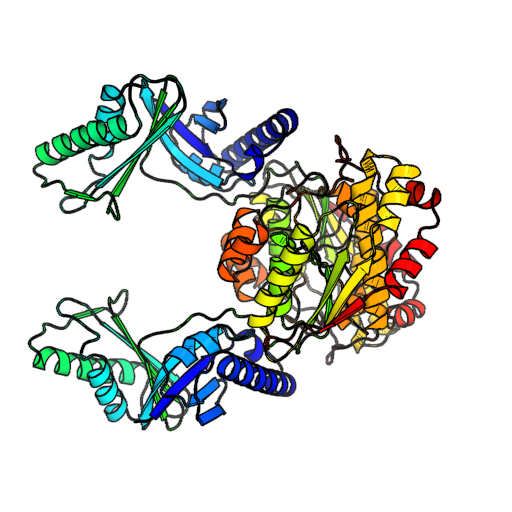14.312 1 95.62 84 ILE B N 1
ATOM 3672 C CA . ILE B 1 84 ? 37.688 16.109 14.773 1 95.62 84 ILE B CA 1
ATOM 3673 C C . ILE B 1 84 ? 38.031 17.5 14.227 1 95.62 84 ILE B C 1
ATOM 3675 O O . ILE B 1 84 ? 37.125 18.25 13.852 1 95.62 84 ILE B O 1
ATOM 3679 N N . GLU B 1 85 ? 39.281 17.781 14.203 1 95.81 85 GLU B N 1
ATOM 3680 C CA . GLU B 1 85 ? 39.719 19.078 13.727 1 95.81 85 GLU B CA 1
ATOM 3681 C C . GLU B 1 85 ? 39.375 19.281 12.258 1 95.81 85 GLU B C 1
ATOM 3683 O O . GLU B 1 85 ? 38.844 20.328 11.883 1 95.81 85 GLU B O 1
ATOM 3688 N N . ALA B 1 86 ? 39.688 18.297 11.539 1 96.19 86 ALA B N 1
ATOM 3689 C CA . ALA B 1 86 ? 39.406 18.375 10.109 1 96.19 86 ALA B CA 1
ATOM 3690 C C . ALA B 1 86 ? 37.906 18.438 9.852 1 96.19 86 ALA B C 1
ATOM 3692 O O . ALA B 1 86 ? 37.438 19.219 9.023 1 96.19 86 ALA B O 1
ATOM 3693 N N . ALA B 1 87 ? 37.156 17.609 10.492 1 97 87 ALA B N 1
ATOM 3694 C CA . ALA B 1 87 ? 35.688 17.609 10.352 1 97 87 ALA B CA 1
ATOM 3695 C C . ALA B 1 87 ? 35.094 18.938 10.789 1 97 87 ALA B C 1
ATOM 3697 O O . ALA B 1 87 ? 34.188 19.469 10.141 1 97 87 ALA B O 1
ATOM 3698 N N . GLY B 1 88 ? 35.625 19.469 11.883 1 97.62 88 GLY B N 1
ATOM 3699 C CA . GLY B 1 88 ? 35.156 20.766 12.367 1 97.62 88 GLY B CA 1
ATOM 3700 C C . GLY B 1 88 ? 35.375 21.891 11.375 1 97.62 88 GLY B C 1
ATOM 3701 O O . GLY B 1 88 ? 34.469 22.719 11.156 1 97.62 88 GLY B O 1
ATOM 3702 N N . SER B 1 89 ? 36.562 21.875 10.859 1 97.19 89 SER B N 1
ATOM 3703 C CA . SER B 1 89 ? 36.875 22.891 9.852 1 97.19 89 SER B CA 1
ATOM 3704 C C . SER B 1 89 ? 35.938 22.797 8.664 1 97.19 89 SER B C 1
ATOM 3706 O O . SER B 1 89 ? 35.469 23.812 8.156 1 97.19 89 SER B O 1
ATOM 3708 N N . LEU B 1 90 ? 35.688 21.625 8.266 1 96.94 90 LEU B N 1
ATOM 3709 C CA . LEU B 1 90 ? 34.812 21.406 7.133 1 96.94 90 LEU B CA 1
ATOM 3710 C C . LEU B 1 90 ? 33.375 21.812 7.488 1 96.94 90 LEU B C 1
ATOM 3712 O O . LEU B 1 90 ? 32.656 22.406 6.668 1 96.94 90 LEU B O 1
ATOM 3716 N N . CYS B 1 91 ? 32.906 21.516 8.672 1 98.12 91 CYS B N 1
ATOM 3717 C CA . CYS B 1 91 ? 31.594 21.938 9.133 1 98.12 91 CYS B CA 1
ATOM 3718 C C . CYS B 1 91 ? 31.453 23.453 9.07 1 98.12 91 CYS B C 1
ATOM 3720 O O . CYS B 1 91 ? 30.422 23.969 8.617 1 98.12 91 CYS B O 1
ATOM 3722 N N . ALA B 1 92 ? 32.5 24.062 9.555 1 97.75 92 ALA B N 1
ATOM 3723 C CA . ALA B 1 92 ? 32.469 25.531 9.555 1 97.75 92 ALA B CA 1
ATOM 3724 C C . ALA B 1 92 ? 32.375 26.078 8.133 1 97.75 92 ALA B C 1
ATOM 3726 O O . ALA B 1 92 ? 31.641 27.031 7.875 1 97.75 92 ALA B O 1
ATOM 3727 N N . GLU B 1 93 ? 33.125 25.484 7.328 1 96.44 93 GLU B N 1
ATOM 3728 C CA . GLU B 1 93 ? 33.094 25.891 5.926 1 96.44 93 GLU B CA 1
ATOM 3729 C C . GLU B 1 93 ? 31.703 25.719 5.328 1 96.44 93 GLU B C 1
ATOM 3731 O O . GLU B 1 93 ? 31.203 26.625 4.648 1 96.44 93 GLU B O 1
ATOM 3736 N N . LEU B 1 94 ? 31.062 24.609 5.547 1 95.81 94 LEU B N 1
ATOM 3737 C CA . LEU B 1 94 ? 29.734 24.312 5 1 95.81 94 LEU B CA 1
ATOM 3738 C C . LEU B 1 94 ? 28.688 25.219 5.621 1 95.81 94 LEU B C 1
ATOM 3740 O O . LEU B 1 94 ? 27.703 25.578 4.965 1 95.81 94 LEU B O 1
ATOM 3744 N N . ALA B 1 95 ? 28.875 25.562 6.848 1 96.56 95 ALA B N 1
ATOM 3745 C CA . ALA B 1 95 ? 27.922 26.406 7.57 1 96.56 95 ALA B CA 1
ATOM 3746 C C . ALA B 1 95 ? 27.859 27.797 6.969 1 96.56 95 ALA B C 1
ATOM 3748 O O . ALA B 1 95 ? 26.844 28.484 7.074 1 96.56 95 ALA B O 1
ATOM 3749 N N . ASP B 1 96 ? 29.016 28.125 6.43 1 95.62 96 ASP B N 1
ATOM 3750 C CA . ASP B 1 96 ? 29.094 29.453 5.828 1 95.62 96 ASP B CA 1
ATOM 3751 C C . ASP B 1 96 ? 28.109 29.594 4.672 1 95.62 96 ASP B C 1
ATOM 3753 O O . ASP B 1 96 ? 28.203 28.891 3.668 1 95.62 96 ASP B O 1
ATOM 3757 N N . GLY B 1 97 ? 27.062 30.422 4.832 1 93.19 97 GLY B N 1
ATOM 3758 C CA . GLY B 1 97 ? 26.031 30.609 3.824 1 93.19 97 GLY B CA 1
ATOM 3759 C C . GLY B 1 97 ? 24.844 29.688 3.998 1 93.19 97 GLY B C 1
ATOM 3760 O O . GLY B 1 97 ? 23.797 29.875 3.371 1 93.19 97 GLY B O 1
ATOM 3761 N N . TYR B 1 98 ? 25.109 28.672 4.793 1 95.62 98 TYR B N 1
ATOM 3762 C CA . TYR B 1 98 ? 24.047 27.703 5.039 1 95.62 98 TYR B CA 1
ATOM 3763 C C . TYR B 1 98 ? 23.203 28.109 6.242 1 95.62 98 TYR B C 1
ATOM 3765 O O . TYR B 1 98 ? 21.969 27.953 6.23 1 95.62 98 TYR B O 1
ATOM 3773 N N . ILE B 1 99 ? 23.922 28.641 7.254 1 96.25 99 ILE B N 1
ATOM 3774 C CA . ILE B 1 99 ? 23.234 29.109 8.461 1 96.25 99 ILE B CA 1
ATOM 3775 C C . ILE B 1 99 ? 23.141 30.625 8.445 1 96.25 99 ILE B C 1
ATOM 3777 O O . ILE B 1 99 ? 24.156 31.312 8.352 1 96.25 99 ILE B O 1
ATOM 3781 N N . SER B 1 100 ? 21.953 31.094 8.594 1 94.94 100 SER B N 1
ATOM 3782 C CA . SER B 1 100 ? 21.734 32.531 8.594 1 94.94 100 SER B CA 1
ATOM 3783 C C . SER B 1 100 ? 21.578 33.062 10.016 1 94.94 100 SER B C 1
ATOM 3785 O O . SER B 1 100 ? 21.391 32.312 10.961 1 94.94 100 SER B O 1
ATOM 3787 N N . GLU B 1 101 ? 21.703 34.406 9.953 1 93.44 101 GLU B N 1
ATOM 3788 C CA . GLU B 1 101 ? 21.516 35.031 11.258 1 93.44 101 GLU B CA 1
ATOM 3789 C C . GLU B 1 101 ? 20.141 34.719 11.828 1 93.44 101 GLU B C 1
ATOM 3791 O O . GLU B 1 101 ? 19.141 34.75 11.117 1 93.44 101 GLU B O 1
ATOM 3796 N N . GLY B 1 102 ? 20.188 34.406 13.102 1 93.19 102 GLY B N 1
ATOM 3797 C CA . GLY B 1 102 ? 18.922 34.125 13.773 1 93.19 102 GLY B CA 1
ATOM 3798 C C . GLY B 1 102 ? 18.531 32.688 13.727 1 93.19 102 GLY B C 1
ATOM 3799 O O . GLY B 1 102 ? 17.609 32.25 14.438 1 93.19 102 GLY B O 1
ATOM 3800 N N . GLN B 1 103 ? 19.172 31.891 12.898 1 95.56 103 GLN B N 1
ATOM 3801 C CA . GLN B 1 103 ? 18.859 30.469 12.789 1 95.56 103 GLN B CA 1
ATOM 3802 C C . GLN B 1 103 ? 19.672 29.656 13.781 1 95.56 103 GLN B C 1
ATOM 3804 O O . GLN B 1 103 ? 20.859 29.906 13.977 1 95.56 103 GLN B O 1
ATOM 3809 N N . SER B 1 104 ? 19 28.781 14.383 1 97.38 104 SER B N 1
ATOM 3810 C CA . SER B 1 104 ? 19.688 27.828 15.25 1 97.38 104 SER B CA 1
ATOM 3811 C C . SER B 1 104 ? 20.234 26.656 14.453 1 97.38 104 SER B C 1
ATOM 3813 O O . SER B 1 104 ? 19.75 26.375 13.352 1 97.38 104 SER B O 1
ATOM 3815 N N . PHE B 1 105 ? 21.312 26 15.008 1 98 105 PHE B N 1
ATOM 3816 C CA . PHE B 1 105 ? 21.875 24.859 14.289 1 98 105 PHE B CA 1
ATOM 3817 C C . PHE B 1 105 ? 22.219 23.719 15.242 1 98 105 PHE B C 1
ATOM 3819 O O . PHE B 1 105 ? 22.219 23.906 16.469 1 98 105 PHE B O 1
ATOM 3826 N N . ALA B 1 106 ? 22.375 22.547 14.734 1 98.12 106 ALA B N 1
ATOM 3827 C CA . ALA B 1 106 ? 22.828 21.375 15.469 1 98.12 106 ALA B CA 1
ATOM 3828 C C . ALA B 1 106 ? 23.766 20.516 14.609 1 98.12 106 ALA B C 1
ATOM 3830 O O . ALA B 1 106 ? 23.594 20.422 13.391 1 98.12 106 ALA B O 1
ATOM 3831 N N . ILE B 1 107 ? 24.781 19.922 15.273 1 98.06 107 ILE B N 1
ATOM 3832 C CA . ILE B 1 107 ? 25.641 18.922 14.633 1 98.06 107 ILE B CA 1
ATOM 3833 C C . ILE B 1 107 ? 25.141 17.516 14.969 1 98.06 107 ILE B C 1
ATOM 3835 O O . ILE B 1 107 ? 24.984 17.172 16.141 1 98.06 107 ILE B O 1
ATOM 3839 N N . ARG B 1 108 ? 24.781 16.828 13.938 1 97.88 108 ARG B N 1
ATOM 3840 C CA . ARG B 1 108 ? 24.406 15.422 14.094 1 97.88 108 ARG B CA 1
ATOM 3841 C C . ARG B 1 108 ? 25.594 14.516 13.766 1 97.88 108 ARG B C 1
ATOM 3843 O O . ARG B 1 108 ? 25.969 14.367 12.602 1 97.88 108 ARG B O 1
ATOM 3850 N N . ALA B 1 109 ? 26.188 13.852 14.789 1 96.81 109 ALA B N 1
ATOM 3851 C CA . ALA B 1 109 ? 27.422 13.094 14.602 1 96.81 109 ALA B CA 1
ATOM 3852 C C . ALA B 1 109 ? 27.156 11.594 14.742 1 96.81 109 ALA B C 1
ATOM 3854 O O . ALA B 1 109 ? 26.375 11.172 15.602 1 96.81 109 ALA B O 1
ATOM 3855 N N . ARG B 1 110 ? 27.703 10.859 13.867 1 93.56 110 ARG B N 1
ATOM 3856 C CA . ARG B 1 110 ? 27.719 9.406 13.945 1 93.56 110 ARG B CA 1
ATOM 3857 C C . ARG B 1 110 ? 29.125 8.859 13.719 1 93.56 110 ARG B C 1
ATOM 3859 O O . ARG B 1 110 ? 29.906 9.438 12.961 1 93.56 110 ARG B O 1
ATOM 3866 N N . ARG B 1 111 ? 29.438 7.82 14.445 1 92.06 111 ARG B N 1
ATOM 3867 C CA . ARG B 1 111 ? 30.766 7.242 14.344 1 92.06 111 ARG B CA 1
ATOM 3868 C C . ARG B 1 111 ? 30.703 5.73 14.164 1 92.06 111 ARG B C 1
ATOM 3870 O O . ARG B 1 111 ? 29.875 5.062 14.789 1 92.06 111 ARG B O 1
ATOM 3877 N N . THR B 1 112 ? 31.375 5.234 13.219 1 88.88 112 THR B N 1
ATOM 3878 C CA . THR B 1 112 ? 31.562 3.799 13.016 1 88.88 112 THR B CA 1
ATOM 3879 C C . THR B 1 112 ? 33.031 3.455 12.891 1 88.88 112 THR B C 1
ATOM 3881 O O . THR B 1 112 ? 33.75 4.004 12.031 1 88.88 112 THR B O 1
ATOM 3884 N N . GLY B 1 113 ? 33.5 2.605 13.617 1 87.31 113 GLY B N 1
ATOM 3885 C CA . GLY B 1 113 ? 34.906 2.234 13.641 1 87.31 113 GLY B CA 1
ATOM 3886 C C . GLY B 1 113 ? 35.594 2.496 14.977 1 87.31 113 GLY B C 1
ATOM 3887 O O . GLY B 1 113 ? 34.906 2.635 16 1 87.31 113 GLY B O 1
ATOM 3888 N N . ASN B 1 114 ? 36.906 2.387 14.977 1 88.88 114 ASN B N 1
ATOM 3889 C CA . ASN B 1 114 ? 37.688 2.561 16.219 1 88.88 114 ASN B CA 1
ATOM 3890 C C . ASN B 1 114 ? 38.344 3.934 16.281 1 88.88 114 ASN B C 1
ATOM 3892 O O . ASN B 1 114 ? 39.281 4.207 15.539 1 88.88 114 ASN B O 1
ATOM 3896 N N . HIS B 1 115 ? 37.812 4.797 17.094 1 91.5 115 HIS B N 1
ATOM 3897 C CA . HIS B 1 115 ? 38.312 6.152 17.281 1 91.5 115 HIS B CA 1
ATOM 3898 C C . HIS B 1 115 ? 38.531 6.453 18.75 1 91.5 115 HIS B C 1
ATOM 3900 O O . HIS B 1 115 ? 37.938 5.824 19.625 1 91.5 115 HIS B O 1
ATOM 3906 N N . SER B 1 116 ? 39.375 7.422 19.047 1 92.88 116 SER B N 1
ATOM 3907 C CA . SER B 1 116 ? 39.719 7.809 20.422 1 92.88 116 SER B CA 1
ATOM 3908 C C . SER B 1 116 ? 38.688 8.805 20.969 1 92.88 116 SER B C 1
ATOM 3910 O O . SER B 1 116 ? 38.844 9.305 22.078 1 92.88 116 SER B O 1
ATOM 3912 N N . PHE B 1 117 ? 37.75 9.141 20.188 1 95 117 PHE B N 1
ATOM 3913 C CA . PHE B 1 117 ? 36.719 10.094 20.578 1 95 117 PHE B CA 1
ATOM 3914 C C . PHE B 1 117 ? 35.344 9.516 20.344 1 95 117 PHE B C 1
ATOM 3916 O O . PHE B 1 117 ? 35.188 8.516 19.641 1 95 117 PHE B O 1
ATOM 3923 N N . SER B 1 118 ? 34.312 10.133 20.969 1 94.44 118 SER B N 1
ATOM 3924 C CA . SER B 1 118 ? 32.938 9.695 20.828 1 94.44 118 SER B CA 1
ATOM 3925 C C . SER B 1 118 ? 32.156 10.594 19.875 1 94.44 118 SER B C 1
ATOM 3927 O O . SER B 1 118 ? 32.656 11.641 19.453 1 94.44 118 SER B O 1
ATOM 3929 N N . SER B 1 119 ? 31 10.148 19.516 1 95.06 119 SER B N 1
ATOM 3930 C CA . SER B 1 119 ? 30.125 10.969 18.688 1 95.06 119 SER B CA 1
ATOM 3931 C C . SER B 1 119 ? 29.797 12.289 19.375 1 95.06 119 SER B C 1
ATOM 3933 O O . SER B 1 119 ? 29.625 13.32 18.719 1 95.06 119 SER B O 1
ATOM 3935 N N . ARG B 1 120 ? 29.672 12.234 20.656 1 94.25 120 ARG B N 1
ATOM 3936 C CA . ARG B 1 120 ? 29.406 13.445 21.422 1 94.25 120 ARG B CA 1
ATOM 3937 C C . ARG B 1 120 ? 30.547 14.445 21.266 1 94.25 120 ARG B C 1
ATOM 3939 O O . ARG B 1 120 ? 30.312 15.648 21.125 1 94.25 120 ARG B O 1
ATOM 3946 N N . ASP B 1 121 ? 31.766 13.906 21.328 1 96.12 121 ASP B N 1
ATOM 3947 C CA . ASP B 1 121 ? 32.938 14.75 21.125 1 96.12 121 ASP B CA 1
ATOM 3948 C C . ASP B 1 121 ? 32.906 15.43 19.766 1 96.12 121 ASP B C 1
ATOM 3950 O O . ASP B 1 121 ? 33.219 16.625 19.641 1 96.12 121 ASP B O 1
ATOM 3954 N N . ILE B 1 122 ? 32.531 14.641 18.797 1 96.62 122 ILE B N 1
ATOM 3955 C CA . ILE B 1 122 ? 32.438 15.164 17.438 1 96.62 122 ILE B CA 1
ATOM 3956 C C . ILE B 1 122 ? 31.422 16.297 17.406 1 96.62 122 ILE B C 1
ATOM 3958 O O . ILE B 1 122 ? 31.703 17.375 16.875 1 96.62 122 ILE B O 1
ATOM 3962 N N . GLY B 1 123 ? 30.25 16.062 17.953 1 96.88 123 GLY B N 1
ATOM 3963 C CA . GLY B 1 123 ? 29.188 17.062 17.969 1 96.88 123 GLY B CA 1
ATOM 3964 C C . GLY B 1 123 ? 29.609 18.359 18.609 1 96.88 123 GLY B C 1
ATOM 3965 O O . GLY B 1 123 ? 29.359 19.438 18.078 1 96.88 123 GLY B O 1
ATOM 3966 N N . MET B 1 124 ? 30.281 18.234 19.688 1 96.81 124 MET B N 1
ATOM 3967 C CA . MET B 1 124 ? 30.688 19.406 20.469 1 96.81 124 MET B CA 1
ATOM 3968 C C . MET B 1 124 ? 31.766 20.188 19.734 1 96.81 124 MET B C 1
ATOM 3970 O O . MET B 1 124 ? 31.656 21.406 19.578 1 96.81 124 MET B O 1
ATOM 3974 N N . LYS B 1 125 ? 32.781 19.5 19.328 1 97.19 125 LYS B N 1
ATOM 3975 C CA . LYS B 1 125 ? 33.938 20.188 18.75 1 97.19 125 LYS B CA 1
ATOM 3976 C C . LYS B 1 125 ? 33.562 20.766 17.375 1 97.19 125 LYS B C 1
ATOM 3978 O O . LYS B 1 125 ? 34 21.859 17.031 1 97.19 125 LYS B O 1
ATOM 3983 N N . CYS B 1 126 ? 32.875 20.016 16.594 1 97.69 126 CYS B N 1
ATOM 3984 C CA . CYS B 1 126 ? 32.406 20.547 15.328 1 97.69 126 CYS B CA 1
ATOM 3985 C C . CYS B 1 126 ? 31.453 21.703 15.547 1 97.69 126 CYS B C 1
ATOM 3987 O O . CYS B 1 126 ? 31.453 22.688 14.789 1 97.69 126 CYS B O 1
ATOM 3989 N N . GLY B 1 127 ? 30.578 21.547 16.531 1 97.88 127 GLY B N 1
ATOM 3990 C CA . GLY B 1 127 ? 29.688 22.656 16.891 1 97.88 127 GLY B CA 1
ATOM 3991 C C . GLY B 1 127 ? 30.438 23.922 17.266 1 97.88 127 GLY B C 1
ATOM 3992 O O . GLY B 1 127 ? 30.047 25.016 16.844 1 97.88 127 GLY B O 1
ATOM 3993 N N . ASP B 1 128 ? 31.469 23.734 18.031 1 97.88 128 ASP B N 1
ATOM 3994 C CA . ASP B 1 128 ? 32.312 24.875 18.422 1 97.88 128 ASP B CA 1
ATOM 3995 C C . ASP B 1 128 ? 32.906 25.562 17.203 1 97.88 128 ASP B C 1
ATOM 3997 O O . ASP B 1 128 ? 32.969 26.797 17.156 1 97.88 128 ASP B O 1
ATOM 4001 N N . ALA B 1 129 ? 33.375 24.719 16.344 1 97.88 129 ALA B N 1
ATOM 4002 C CA . ALA B 1 129 ? 33.969 25.266 15.125 1 97.88 129 ALA B CA 1
ATOM 4003 C C . ALA B 1 129 ? 32.938 26.094 14.344 1 97.88 129 ALA B C 1
ATOM 4005 O O . ALA B 1 129 ? 33.281 27.188 13.867 1 97.88 129 ALA B O 1
ATOM 4006 N N . VAL B 1 130 ? 31.75 25.625 14.18 1 98.06 130 VAL B N 1
ATOM 4007 C CA . VAL B 1 130 ? 30.688 26.344 13.469 1 98.06 130 VAL B CA 1
ATOM 4008 C C . VAL B 1 130 ? 30.312 27.609 14.227 1 98.06 130 VAL B C 1
ATOM 4010 O O . VAL B 1 130 ? 30.125 28.672 13.625 1 98.06 130 VAL B O 1
ATOM 4013 N N . TRP B 1 131 ? 30.266 27.484 15.523 1 97.81 131 TRP B N 1
ATOM 4014 C CA . TRP B 1 131 ? 29.938 28.609 16.391 1 97.81 131 TRP B CA 1
ATOM 4015 C C . TRP B 1 131 ? 30.938 29.75 16.172 1 97.81 131 TRP B C 1
ATOM 4017 O O . TRP B 1 131 ? 30.531 30.906 15.953 1 97.81 131 TRP B O 1
ATOM 4027 N N . LYS B 1 132 ? 32.188 29.422 16.25 1 97.81 132 LYS B N 1
ATOM 4028 C CA . LYS B 1 132 ? 33.25 30.406 16.094 1 97.81 132 LYS B CA 1
ATOM 4029 C C . LYS B 1 132 ? 33.156 31.062 14.711 1 97.81 132 LYS B C 1
ATOM 4031 O O . LYS B 1 132 ? 33.375 32.281 14.594 1 97.81 132 LYS B O 1
ATOM 4036 N N . MET B 1 133 ? 32.938 30.25 13.75 1 97.38 133 MET B N 1
ATOM 4037 C CA . MET B 1 133 ? 32.812 30.781 12.391 1 97.38 133 MET B CA 1
ATOM 4038 C C . MET B 1 133 ? 31.656 31.766 12.289 1 97.38 133 MET B C 1
ATOM 4040 O O . MET B 1 133 ? 31.812 32.844 11.719 1 97.38 133 MET B O 1
ATOM 4044 N N . LEU B 1 134 ? 30.562 31.5 12.844 1 97.31 134 LEU B N 1
ATOM 4045 C CA . LEU B 1 134 ? 29.375 32.375 12.781 1 97.31 134 LEU B CA 1
ATOM 4046 C C . LEU B 1 134 ? 29.641 33.688 13.531 1 97.31 134 LEU B C 1
ATOM 4048 O O . LEU B 1 134 ? 29.25 34.75 13.062 1 97.31 134 LEU B O 1
ATOM 4052 N N . GLU B 1 135 ? 30.297 33.531 14.617 1 97.19 135 GLU B N 1
ATOM 4053 C CA . GLU B 1 135 ? 30.672 34.719 15.375 1 97.19 135 GLU B CA 1
ATOM 4054 C C . GLU B 1 135 ? 31.578 35.656 14.547 1 97.19 135 GLU B C 1
ATOM 4056 O O . GLU B 1 135 ? 31.438 36.875 14.594 1 97.19 135 GLU B O 1
ATOM 4061 N N . SER B 1 136 ? 32.406 35 13.938 1 97 136 SER B N 1
ATOM 4062 C CA . SER B 1 136 ? 33.344 35.781 13.141 1 97 136 SER B CA 1
ATOM 4063 C C . SER B 1 136 ? 32.656 36.531 12.023 1 97 136 SER B C 1
ATOM 4065 O O . SER B 1 136 ? 33.156 37.531 11.523 1 97 136 SER B O 1
ATOM 4067 N N . LYS B 1 137 ? 31.5 36.156 11.664 1 95.44 137 LYS B N 1
ATOM 4068 C CA . LYS B 1 137 ? 30.703 36.812 10.633 1 95.44 137 LYS B CA 1
ATOM 4069 C C . LYS B 1 137 ? 29.781 37.875 11.242 1 95.44 137 LYS B C 1
ATOM 4071 O O . LYS B 1 137 ? 28.969 38.469 10.531 1 95.44 137 LYS B O 1
ATOM 4076 N N . GLY B 1 138 ? 29.828 37.938 12.609 1 95.19 138 GLY B N 1
ATOM 4077 C CA . GLY B 1 138 ? 29.016 38.906 13.297 1 95.19 138 GLY B CA 1
ATOM 4078 C C . GLY B 1 138 ? 27.641 38.406 13.695 1 95.19 138 GLY B C 1
ATOM 4079 O O . GLY B 1 138 ? 26.766 39.188 14.055 1 95.19 138 GLY B O 1
ATOM 4080 N N . PHE B 1 139 ? 27.531 37.031 13.461 1 94.81 139 PHE B N 1
ATOM 4081 C CA . PHE B 1 139 ? 26.25 36.469 13.844 1 94.81 139 PHE B CA 1
ATOM 4082 C C . PHE B 1 139 ? 26.219 36.156 15.336 1 94.81 139 PHE B C 1
ATOM 4084 O O . PHE B 1 139 ? 27.281 36.062 15.977 1 94.81 139 PHE B O 1
ATOM 4091 N N . SER B 1 140 ? 25.047 36.094 15.891 1 95.38 140 SER B N 1
ATOM 4092 C CA . SER B 1 140 ? 24.828 35.531 17.203 1 95.38 140 SER B CA 1
ATOM 4093 C C . SER B 1 140 ? 24.359 34.094 17.109 1 95.38 140 SER B C 1
ATOM 4095 O O . SER B 1 140 ? 23.172 33.844 16.891 1 95.38 140 SER B O 1
ATOM 4097 N N . PRO B 1 141 ? 25.234 33.219 17.25 1 94.25 141 PRO B N 1
ATOM 4098 C CA . PRO B 1 141 ? 24.891 31.828 17 1 94.25 141 PRO B CA 1
ATOM 4099 C C . PRO B 1 141 ? 23.922 31.266 18.047 1 94.25 141 PRO B C 1
ATOM 4101 O O . PRO B 1 141 ? 23.859 31.781 19.172 1 94.25 141 PRO B O 1
ATOM 4104 N N . SER B 1 142 ? 23.203 30.328 17.734 1 96.12 142 SER B N 1
ATOM 4105 C CA . SER B 1 142 ? 22.297 29.594 18.609 1 96.12 142 SER B CA 1
ATOM 4106 C C . SER B 1 142 ? 22.281 28.109 18.266 1 96.12 142 SER B C 1
ATOM 4108 O O . SER B 1 142 ? 22.203 27.734 17.094 1 96.12 142 SER B O 1
ATOM 4110 N N . VAL B 1 143 ? 22.406 27.281 19.344 1 95.75 143 VAL B N 1
ATOM 4111 C CA . VAL B 1 143 ? 22.391 25.844 19.172 1 95.75 143 VAL B CA 1
ATOM 4112 C C . VAL B 1 143 ? 21.078 25.281 19.734 1 95.75 143 VAL B C 1
ATOM 4114 O O . VAL B 1 143 ? 20.641 25.656 20.812 1 95.75 143 VAL B O 1
ATOM 4117 N N . ASP B 1 144 ? 20.422 24.484 18.969 1 95.88 144 ASP B N 1
ATOM 4118 C CA . ASP B 1 144 ? 19.219 23.766 19.391 1 95.88 144 ASP B CA 1
ATOM 4119 C C . ASP B 1 144 ? 19.312 22.281 19.016 1 95.88 144 ASP B C 1
ATOM 4121 O O . ASP B 1 144 ? 19.188 21.922 17.844 1 95.88 144 ASP B O 1
ATOM 4125 N N . LEU B 1 145 ? 19.5 21.469 20.047 1 94.56 145 LEU B N 1
ATOM 4126 C CA . LEU B 1 145 ? 19.719 20.062 19.781 1 94.56 145 LEU B CA 1
ATOM 4127 C C . LEU B 1 145 ? 18.406 19.344 19.516 1 94.56 145 LEU B C 1
ATOM 4129 O O . LEU B 1 145 ? 18.391 18.234 18.969 1 94.56 145 LEU B O 1
ATOM 4133 N N . THR B 1 146 ? 17.312 19.938 19.859 1 92.75 146 THR B N 1
ATOM 4134 C CA . THR B 1 146 ? 16.016 19.281 19.75 1 92.75 146 THR B CA 1
ATOM 4135 C C . THR B 1 146 ? 15.336 19.625 18.438 1 92.75 146 THR B C 1
ATOM 4137 O O . THR B 1 146 ? 15.016 18.734 17.641 1 92.75 146 THR B O 1
ATOM 4140 N N . ASN B 1 147 ? 15.172 20.875 18.188 1 92.5 147 ASN B N 1
ATOM 4141 C CA . ASN B 1 147 ? 14.516 21.328 16.969 1 92.5 147 ASN B CA 1
ATOM 4142 C C . ASN B 1 147 ? 15.289 22.469 16.312 1 92.5 147 ASN B C 1
ATOM 4144 O O . ASN B 1 147 ? 14.805 23.594 16.25 1 92.5 147 ASN B O 1
ATOM 4148 N N . PRO B 1 148 ? 16.391 22.156 15.664 1 96.75 148 PRO B N 1
ATOM 4149 C CA . PRO B 1 148 ? 17.203 23.203 15.031 1 96.75 148 PRO B CA 1
ATOM 4150 C C . PRO B 1 148 ? 16.641 23.656 13.695 1 96.75 148 PRO B C 1
ATOM 4152 O O . PRO B 1 148 ? 15.953 22.891 13.016 1 96.75 148 PRO B O 1
ATOM 4155 N N . ASP B 1 149 ? 16.953 24.781 13.359 1 94.75 149 ASP B N 1
ATOM 4156 C CA . ASP B 1 149 ? 16.594 25.297 12.039 1 94.75 149 ASP B CA 1
ATOM 4157 C C . ASP B 1 149 ? 17.453 24.641 10.953 1 94.75 149 ASP B C 1
ATOM 4159 O O . ASP B 1 149 ? 16.984 24.422 9.828 1 94.75 149 ASP B O 1
ATOM 4163 N N . ARG B 1 150 ? 18.734 24.469 11.305 1 97.25 150 ARG B N 1
ATOM 4164 C CA . ARG B 1 150 ? 19.672 23.891 10.359 1 97.25 150 ARG B CA 1
ATOM 4165 C C . ARG B 1 150 ? 20.484 22.766 11.008 1 97.25 150 ARG B C 1
ATOM 4167 O O . ARG B 1 150 ? 20.844 22.859 12.18 1 97.25 150 ARG B O 1
ATOM 4174 N N . GLU B 1 151 ? 20.719 21.781 10.203 1 98 151 GLU B N 1
ATOM 4175 C CA . GLU B 1 151 ? 21.5 20.672 10.703 1 98 151 GLU B CA 1
ATOM 4176 C C . GLU B 1 151 ? 22.703 20.391 9.805 1 98 151 GLU B C 1
ATOM 4178 O O . GLU B 1 151 ? 22.609 20.516 8.578 1 98 151 GLU B O 1
ATOM 4183 N N . ILE B 1 152 ? 23.781 20.078 10.375 1 98.25 152 ILE B N 1
ATOM 4184 C CA . ILE B 1 152 ? 24.969 19.578 9.688 1 98.25 152 ILE B CA 1
ATOM 4185 C C . ILE B 1 152 ? 25.312 18.172 10.195 1 98.25 152 ILE B C 1
ATOM 4187 O O . ILE B 1 152 ? 25.344 17.938 11.406 1 98.25 152 ILE B O 1
ATOM 4191 N N . PHE B 1 153 ? 25.531 17.281 9.289 1 98.25 153 PHE B N 1
ATOM 4192 C CA . PHE B 1 153 ? 25.781 15.891 9.641 1 98.25 153 PHE B CA 1
ATOM 4193 C C . PHE B 1 153 ? 27.25 15.539 9.469 1 98.25 153 PHE B C 1
ATOM 4195 O O . PHE B 1 153 ? 27.891 15.945 8.492 1 98.25 153 PHE B O 1
ATOM 4202 N N . VAL B 1 154 ? 27.797 14.797 10.469 1 97.88 154 VAL B N 1
ATOM 4203 C CA . VAL B 1 154 ? 29.172 14.32 10.422 1 97.88 154 VAL B CA 1
ATOM 4204 C C . VAL B 1 154 ? 29.203 12.805 10.641 1 97.88 154 VAL B C 1
ATOM 4206 O O . VAL B 1 154 ? 28.844 12.32 11.711 1 97.88 154 VAL B O 1
ATOM 4209 N N . GLU B 1 155 ? 29.594 12.102 9.633 1 95.38 155 GLU B N 1
ATOM 4210 C CA . GLU B 1 155 ? 29.781 10.664 9.758 1 95.38 155 GLU B CA 1
ATOM 4211 C C . GLU B 1 155 ? 31.266 10.289 9.695 1 95.38 155 GLU B C 1
ATOM 4213 O O . GLU B 1 155 ? 31.906 10.469 8.664 1 95.38 155 GLU B O 1
ATOM 4218 N N . MET B 1 156 ? 31.75 9.859 10.859 1 94.19 156 MET B N 1
ATOM 4219 C CA . MET B 1 156 ? 33.125 9.375 10.922 1 94.19 156 MET B CA 1
ATOM 4220 C C . MET B 1 156 ? 33.188 7.867 10.703 1 94.19 156 MET B C 1
ATOM 4222 O O . MET B 1 156 ? 32.594 7.102 11.461 1 94.19 156 MET B O 1
ATOM 4226 N N . ARG B 1 157 ? 33.781 7.461 9.625 1 91.38 157 ARG B N 1
ATOM 4227 C CA . ARG B 1 157 ? 33.906 6.039 9.32 1 91.38 157 ARG B CA 1
ATOM 4228 C C . ARG B 1 157 ? 35.344 5.645 9.062 1 91.38 157 ARG B C 1
ATOM 4230 O O . ARG B 1 157 ? 35.906 5.965 8.016 1 91.38 157 ARG B O 1
ATOM 4237 N N . GLN B 1 158 ? 35.875 4.906 9.93 1 89.81 158 GLN B N 1
ATOM 4238 C CA . GLN B 1 158 ? 37.25 4.438 9.844 1 89.81 158 GLN B CA 1
ATOM 4239 C C . GLN B 1 158 ? 38.219 5.602 9.625 1 89.81 158 GLN B C 1
ATOM 4241 O O . GLN B 1 158 ? 38.375 6.469 10.492 1 89.81 158 GLN B O 1
ATOM 4246 N N . SER B 1 159 ? 38.688 5.773 8.359 1 90.81 159 SER B N 1
ATOM 4247 C CA . SER B 1 159 ? 39.75 6.746 8.164 1 90.81 159 SER B CA 1
ATOM 4248 C C 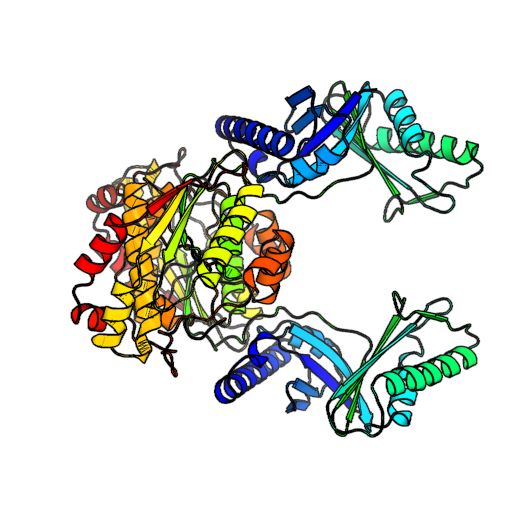. SER B 1 159 ? 39.25 8.008 7.484 1 90.81 159 SER B C 1
ATOM 4250 O O . SER B 1 159 ? 40 8.922 7.184 1 90.81 159 SER B O 1
ATOM 4252 N N . LYS B 1 160 ? 37.969 8.055 7.324 1 93.44 160 LYS B N 1
ATOM 4253 C CA . LYS B 1 160 ? 37.406 9.211 6.621 1 93.44 160 LYS B CA 1
ATOM 4254 C C . LYS B 1 160 ? 36.219 9.812 7.387 1 93.44 160 LYS B C 1
ATOM 4256 O O . LYS B 1 160 ? 35.625 9.141 8.211 1 93.44 160 LYS B O 1
ATOM 4261 N N . SER B 1 161 ? 36.062 11.078 7.168 1 95.25 161 SER B N 1
ATOM 4262 C CA . SER B 1 161 ? 34.875 11.789 7.68 1 95.25 161 SER B CA 1
ATOM 4263 C C . SER B 1 161 ? 34.031 12.352 6.543 1 95.25 161 SER B C 1
ATOM 4265 O O . SER B 1 161 ? 34.594 12.883 5.566 1 95.25 161 SER B O 1
ATOM 4267 N N . TYR B 1 162 ? 32.781 12.172 6.664 1 96.38 162 TYR B N 1
ATOM 4268 C CA . TYR B 1 162 ? 31.828 12.672 5.688 1 96.38 162 TYR B CA 1
ATOM 4269 C C . TYR B 1 162 ? 30.938 13.734 6.305 1 96.38 162 TYR B C 1
ATOM 4271 O O . TYR B 1 162 ? 30.25 13.477 7.305 1 96.38 162 TYR B O 1
ATOM 4279 N N . VAL B 1 163 ? 30.938 14.914 5.719 1 97.75 163 VAL B N 1
ATOM 4280 C CA . VAL B 1 163 ? 30.141 16.016 6.234 1 97.75 163 VAL B CA 1
ATOM 4281 C C . VAL B 1 163 ? 29.109 16.438 5.188 1 97.75 163 VAL B C 1
ATOM 4283 O O . VAL B 1 163 ? 29.453 16.641 4.02 1 97.75 163 VAL B O 1
ATOM 4286 N N . PHE B 1 164 ? 27.844 16.469 5.605 1 97.81 164 PHE B N 1
ATOM 4287 C CA . PHE B 1 164 ? 26.797 16.844 4.668 1 97.81 164 PHE B CA 1
ATOM 4288 C C . PHE B 1 164 ? 25.672 17.578 5.391 1 97.81 164 PHE B C 1
ATOM 4290 O O . PHE B 1 164 ? 25.609 17.578 6.621 1 97.81 164 PHE B O 1
ATOM 4297 N N . THR B 1 165 ? 24.75 18.234 4.625 1 97.06 165 THR B N 1
ATOM 4298 C CA . THR B 1 165 ? 23.719 19.078 5.223 1 97.06 165 THR B CA 1
ATOM 4299 C C . THR B 1 165 ? 22.328 18.594 4.82 1 97.06 165 THR B C 1
ATOM 4301 O O . THR B 1 165 ? 21.312 19.078 5.352 1 97.06 165 THR B O 1
ATOM 4304 N N . GLU B 1 166 ? 22.281 17.688 3.881 1 95.88 166 GLU B N 1
ATOM 4305 C CA . GLU B 1 166 ? 20.969 17.281 3.385 1 95.88 166 GLU B CA 1
ATOM 4306 C C . GLU B 1 166 ? 20.922 15.766 3.148 1 95.88 166 GLU B C 1
ATOM 4308 O O . GLU B 1 166 ? 21.953 15.141 2.867 1 95.88 166 GLU B O 1
ATOM 4313 N N . THR B 1 167 ? 19.797 15.227 3.365 1 97.38 167 THR B N 1
ATOM 4314 C CA . THR B 1 167 ? 19.5 13.836 3.027 1 97.38 167 THR B CA 1
ATOM 4315 C C . THR B 1 167 ? 18.328 13.758 2.049 1 97.38 167 THR B C 1
ATOM 4317 O O . THR B 1 167 ? 17.281 14.375 2.273 1 97.38 167 THR B O 1
ATOM 4320 N N . VAL B 1 168 ? 18.578 13.141 0.952 1 97.81 168 VAL B N 1
ATOM 4321 C CA . VAL B 1 168 ? 17.547 12.906 -0.04 1 97.81 168 VAL B CA 1
ATOM 4322 C C . VAL B 1 168 ? 16.906 11.539 0.195 1 97.81 168 VAL B C 1
ATOM 4324 O O . VAL B 1 168 ? 17.594 10.523 0.275 1 97.81 168 VAL B O 1
ATOM 4327 N N . GLU B 1 169 ? 15.602 11.57 0.364 1 97.12 169 GLU B N 1
ATOM 4328 C CA . GLU B 1 169 ? 14.891 10.312 0.597 1 97.12 169 GLU B CA 1
ATOM 4329 C C . GLU B 1 169 ? 14.836 9.469 -0.671 1 97.12 169 GLU B C 1
ATOM 4331 O O . GLU B 1 169 ? 14.531 9.984 -1.753 1 97.12 169 GLU B O 1
ATOM 4336 N N . GLY B 1 170 ? 15.133 8.234 -0.526 1 97.31 170 GLY B N 1
ATOM 4337 C CA . GLY B 1 170 ? 15.047 7.301 -1.638 1 97.31 170 GLY B CA 1
ATOM 4338 C C . GLY B 1 170 ? 13.695 6.609 -1.728 1 97.31 170 GLY B C 1
ATOM 4339 O O . GLY B 1 170 ? 12.844 6.789 -0.855 1 97.31 170 GLY B O 1
ATOM 4340 N N . VAL B 1 171 ? 13.5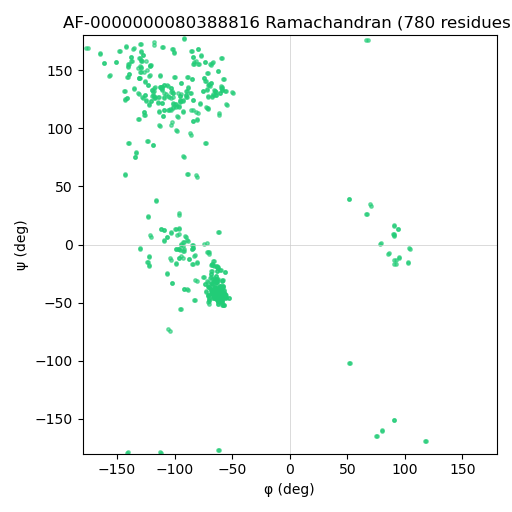62 5.797 -2.762 1 96.19 171 VAL B N 1
ATOM 4341 C CA . VAL B 1 171 ? 12.281 5.137 -2.998 1 96.19 171 VAL B CA 1
ATOM 4342 C C . VAL B 1 171 ? 12.195 3.865 -2.16 1 96.19 171 VAL B C 1
ATOM 4344 O O . VAL B 1 171 ? 11.102 3.314 -1.968 1 96.19 171 VAL B O 1
ATOM 4347 N N . GLY B 1 172 ? 13.344 3.393 -1.662 1 95.44 172 GLY B N 1
ATOM 4348 C CA . GLY B 1 172 ? 13.352 2.186 -0.85 1 95.44 172 GLY B CA 1
ATOM 4349 C C . GLY B 1 172 ? 13.18 0.918 -1.665 1 95.44 172 GLY B C 1
ATOM 4350 O O . GLY B 1 172 ? 13.461 0.904 -2.865 1 95.44 172 GLY B O 1
ATOM 4351 N N . GLY B 1 173 ? 12.859 -0.194 -0.937 1 95.19 173 GLY B N 1
ATOM 4352 C CA . GLY B 1 173 ? 12.648 -1.471 -1.599 1 95.19 173 GLY B CA 1
ATOM 4353 C C . GLY B 1 173 ? 13.914 -2.299 -1.726 1 95.19 173 GLY B C 1
ATOM 4354 O O . GLY B 1 173 ? 14.773 -2.266 -0.844 1 95.19 173 GLY B O 1
ATOM 4355 N N . LEU B 1 174 ? 13.914 -3.111 -2.805 1 95.94 174 LEU B N 1
ATOM 4356 C CA . LEU B 1 174 ? 15.031 -4.004 -3.117 1 95.94 174 LEU B CA 1
ATOM 4357 C C . LEU B 1 174 ? 15.594 -3.701 -4.5 1 95.94 174 LEU B C 1
ATOM 4359 O O . LEU B 1 174 ? 14.883 -3.186 -5.367 1 95.94 174 LEU B O 1
ATOM 4363 N N . PRO B 1 175 ? 16.844 -4.008 -4.699 1 97.06 175 PRO B N 1
ATOM 4364 C CA . PRO B 1 175 ? 17.406 -3.748 -6.027 1 97.06 175 PRO B CA 1
ATOM 4365 C C . PRO B 1 175 ? 16.688 -4.527 -7.129 1 97.06 175 PRO B C 1
ATOM 4367 O O . PRO B 1 175 ? 16.484 -5.738 -7.004 1 97.06 175 PRO B O 1
ATOM 4370 N N . LEU B 1 176 ? 16.312 -3.818 -8.156 1 97.88 176 LEU B N 1
ATOM 4371 C CA . LEU B 1 176 ? 15.672 -4.465 -9.297 1 97.88 176 LEU B CA 1
ATOM 4372 C C . LEU B 1 176 ? 16.547 -5.586 -9.844 1 97.88 176 LEU B C 1
ATOM 4374 O O . LEU B 1 176 ? 17.75 -5.402 -10.031 1 97.88 176 LEU B O 1
ATOM 4378 N N . GLY B 1 177 ? 15.914 -6.77 -10.062 1 96.31 177 GLY B N 1
ATOM 4379 C CA . GLY B 1 177 ? 16.641 -7.914 -10.586 1 96.31 177 GLY B CA 1
ATOM 4380 C C . GLY B 1 177 ? 16.953 -8.953 -9.531 1 96.31 177 GLY B C 1
ATOM 4381 O O . GLY B 1 177 ? 17.469 -10.031 -9.844 1 96.31 177 GLY B O 1
ATOM 4382 N N . THR B 1 178 ? 16.609 -8.688 -8.305 1 94.69 178 THR B N 1
ATOM 4383 C CA . THR B 1 178 ? 16.984 -9.594 -7.227 1 94.69 178 THR B CA 1
ATOM 4384 C C . THR B 1 178 ? 15.852 -10.562 -6.91 1 94.69 178 THR B C 1
ATOM 4386 O O . THR B 1 178 ? 16.047 -11.555 -6.199 1 94.69 178 THR B O 1
ATOM 4389 N N . GLN B 1 179 ? 14.641 -10.336 -7.438 1 94.56 179 GLN B N 1
ATOM 4390 C CA . GLN B 1 179 ? 13.508 -11.156 -7.035 1 94.56 179 GLN B CA 1
ATOM 4391 C C . GLN B 1 179 ? 12.859 -11.828 -8.242 1 94.56 179 GLN B C 1
ATOM 4393 O O . GLN B 1 179 ? 11.648 -12.062 -8.25 1 94.56 179 GLN B O 1
ATOM 4398 N N . GLY B 1 180 ? 13.57 -12.016 -9.297 1 94.38 180 GLY B N 1
ATOM 4399 C CA . GLY B 1 180 ? 13.062 -12.734 -10.453 1 94.38 180 GLY B CA 1
ATOM 4400 C C . GLY B 1 180 ? 12.18 -11.891 -11.344 1 94.38 180 GLY B C 1
ATOM 4401 O O . GLY B 1 180 ? 12.305 -10.664 -11.375 1 94.38 180 GLY B O 1
ATOM 4402 N N . LYS B 1 181 ? 11.359 -12.617 -12.172 1 97 181 LYS B N 1
ATOM 4403 C CA . LYS B 1 181 ? 10.555 -11.961 -13.195 1 97 181 LYS B CA 1
ATOM 4404 C C . LYS B 1 181 ? 9.07 -12.25 -13 1 97 181 LYS B C 1
ATOM 4406 O O . LYS B 1 181 ? 8.695 -13.336 -12.562 1 97 181 LYS B O 1
ATOM 4411 N N . MET B 1 182 ? 8.25 -11.25 -13.328 1 98.38 182 MET B N 1
ATOM 4412 C CA . MET B 1 182 ? 6.801 -11.438 -13.344 1 98.38 182 MET B CA 1
ATOM 4413 C C . MET B 1 182 ? 6.18 -10.773 -14.57 1 98.38 182 MET B C 1
ATOM 4415 O O . MET B 1 182 ? 6.789 -9.891 -15.172 1 98.38 182 MET B O 1
ATOM 4419 N N . ILE B 1 183 ? 4.992 -11.258 -14.93 1 98.81 183 ILE B N 1
ATOM 4420 C CA . ILE B 1 183 ? 4.188 -10.641 -15.977 1 98.81 183 ILE B CA 1
ATOM 4421 C C . ILE B 1 183 ? 3.344 -9.516 -15.391 1 98.81 183 ILE B C 1
ATOM 4423 O O . ILE B 1 183 ? 2.742 -9.68 -14.32 1 98.81 183 ILE B O 1
ATOM 4427 N N . SER B 1 184 ? 3.383 -8.359 -16.031 1 98.75 184 SER B N 1
ATOM 4428 C CA . SER B 1 184 ? 2.529 -7.258 -15.586 1 98.75 184 SER B CA 1
ATOM 4429 C C . SER B 1 184 ? 1.47 -6.926 -16.641 1 98.75 184 SER B C 1
ATOM 4431 O O . SER B 1 184 ? 1.798 -6.551 -17.766 1 98.75 184 SER B O 1
ATOM 4433 N N . LEU B 1 185 ? 0.208 -7.152 -16.281 1 98.56 185 LEU B N 1
ATOM 4434 C CA . LEU B 1 185 ? -0.875 -6.699 -17.156 1 98.56 185 LEU B CA 1
ATOM 4435 C C . LEU B 1 185 ? -1.022 -5.184 -17.094 1 98.56 185 LEU B C 1
ATOM 4437 O O . LEU B 1 185 ? -1.335 -4.629 -16.031 1 98.56 185 LEU B O 1
ATOM 4441 N N . VAL B 1 186 ? -0.818 -4.504 -18.234 1 97.88 186 VAL B N 1
ATOM 4442 C CA . VAL B 1 186 ? -0.813 -3.047 -18.25 1 97.88 186 VAL B CA 1
ATOM 4443 C C . VAL B 1 186 ? -1.853 -2.531 -19.234 1 97.88 186 VAL B C 1
ATOM 4445 O O . VAL B 1 186 ? -2.018 -3.098 -20.328 1 97.88 186 VAL B O 1
ATOM 4448 N N . SER B 1 187 ? -2.633 -1.522 -18.938 1 93.69 187 SER B N 1
ATOM 4449 C CA . SER B 1 187 ? -3.67 -0.955 -19.797 1 93.69 187 SER B CA 1
ATOM 4450 C C . SER B 1 187 ? -3.424 0.527 -20.062 1 93.69 187 SER B C 1
ATOM 4452 O O . SER B 1 187 ? -4.062 1.125 -20.922 1 93.69 187 SER B O 1
ATOM 4454 N N . GLY B 1 188 ? -2.629 1.218 -19.312 1 90.5 188 GLY B N 1
ATOM 4455 C CA . GLY B 1 188 ? -2.389 2.646 -19.438 1 90.5 188 GLY B CA 1
ATOM 4456 C C . GLY B 1 188 ? -3.26 3.477 -18.516 1 90.5 188 GLY B C 1
ATOM 4457 O O . GLY B 1 188 ? -3.078 4.691 -18.406 1 90.5 188 GLY B O 1
ATOM 4458 N N . GLY B 1 189 ? -4.238 2.84 -17.922 1 94.31 189 GLY B N 1
ATOM 4459 C CA . GLY B 1 189 ? -4.961 3.535 -16.875 1 94.31 189 GLY B CA 1
ATOM 4460 C C . GLY B 1 189 ? -4.086 3.906 -15.695 1 94.31 189 GLY B C 1
ATOM 4461 O O . GLY B 1 189 ? -2.873 3.686 -15.719 1 94.31 189 GLY B O 1
ATOM 4462 N N . ILE B 1 190 ? -4.664 4.457 -14.727 1 96.44 190 ILE B N 1
ATOM 4463 C CA . ILE B 1 190 ? -3.898 4.988 -13.602 1 96.44 190 ILE B CA 1
ATOM 4464 C C . ILE B 1 190 ? -3.305 3.838 -12.789 1 96.44 190 ILE B C 1
ATOM 4466 O O . ILE B 1 190 ? -2.152 3.908 -12.352 1 96.44 190 ILE B O 1
ATOM 4470 N N . ASP B 1 191 ? -3.982 2.748 -12.641 1 97.19 191 ASP B N 1
ATOM 4471 C CA . ASP B 1 191 ? -3.691 1.75 -11.617 1 97.19 191 ASP B CA 1
ATOM 4472 C C . ASP B 1 191 ? -2.574 0.81 -12.062 1 97.19 191 ASP B C 1
ATOM 4474 O O . ASP B 1 191 ? -1.628 0.56 -11.32 1 97.19 191 ASP B O 1
ATOM 4478 N N . SER B 1 192 ? -2.654 0.301 -13.266 1 98 192 SER B N 1
ATOM 4479 C CA . SER B 1 192 ? -1.765 -0.772 -13.695 1 98 192 SER B CA 1
ATOM 4480 C C . SER B 1 192 ? -0.31 -0.315 -13.703 1 98 192 SER B C 1
ATOM 4482 O O . SER B 1 192 ? 0.579 -1.044 -13.258 1 98 192 SER B O 1
ATOM 4484 N N . PRO B 1 193 ? 0.003 0.911 -14.172 1 98.38 193 PRO B N 1
ATOM 4485 C CA . PRO B 1 193 ? 1.399 1.342 -14.078 1 98.38 193 PRO B CA 1
ATOM 4486 C C . PRO B 1 193 ? 1.874 1.481 -12.633 1 98.38 193 PRO B C 1
ATOM 4488 O O . PRO B 1 193 ? 3.025 1.165 -12.32 1 98.38 193 PRO B O 1
ATOM 4491 N N . VAL B 1 194 ? 1.027 1.944 -11.766 1 98.62 194 VAL B N 1
ATOM 4492 C CA . VAL B 1 194 ? 1.386 2.098 -10.359 1 98.62 194 VAL B CA 1
ATOM 4493 C C . VAL B 1 194 ? 1.661 0.727 -9.742 1 98.62 194 VAL B C 1
ATOM 4495 O O . VAL B 1 194 ? 2.654 0.546 -9.039 1 98.62 194 VAL B O 1
ATOM 4498 N N . ALA B 1 195 ? 0.79 -0.225 -10.055 1 98.62 195 ALA B N 1
ATOM 4499 C CA . ALA B 1 195 ? 0.987 -1.592 -9.578 1 98.62 195 ALA B CA 1
ATOM 4500 C C . ALA B 1 195 ? 2.32 -2.154 -10.062 1 98.62 195 ALA B C 1
ATOM 4502 O O . ALA B 1 195 ? 3.061 -2.764 -9.289 1 98.62 195 ALA B O 1
ATOM 4503 N N . THR B 1 196 ? 2.604 -1.935 -11.281 1 98.75 196 THR B N 1
ATOM 4504 C CA . THR B 1 196 ? 3.85 -2.4 -11.875 1 98.75 196 THR B CA 1
ATOM 4505 C C . THR B 1 196 ? 5.055 -1.795 -11.164 1 98.75 196 THR B C 1
ATOM 4507 O O . THR B 1 196 ? 5.98 -2.514 -10.773 1 98.75 196 THR B O 1
ATOM 4510 N N . TRP B 1 197 ? 5.027 -0.515 -10.945 1 98.75 197 TRP B N 1
ATOM 4511 C CA . TRP B 1 197 ? 6.125 0.197 -10.297 1 98.75 197 TRP B CA 1
ATOM 4512 C C . TRP B 1 197 ? 6.352 -0.326 -8.883 1 98.75 197 TRP B C 1
ATOM 4514 O O . TRP B 1 197 ? 7.496 -0.507 -8.461 1 98.75 197 TRP B O 1
ATOM 4524 N N . LEU B 1 198 ? 5.301 -0.547 -8.203 1 98.69 198 LEU B N 1
ATOM 4525 C CA . LEU B 1 198 ? 5.402 -1.026 -6.824 1 98.69 198 LEU B CA 1
ATOM 4526 C C . LEU B 1 198 ? 6.098 -2.383 -6.773 1 98.69 198 LEU B C 1
ATOM 4528 O O . LEU B 1 198 ? 6.887 -2.646 -5.863 1 98.69 198 LEU B O 1
ATOM 4532 N N . MET B 1 199 ? 5.777 -3.209 -7.73 1 98.5 199 MET B N 1
ATOM 4533 C CA . MET B 1 199 ? 6.402 -4.527 -7.75 1 98.5 199 MET B CA 1
ATOM 4534 C C . MET B 1 199 ? 7.863 -4.434 -8.188 1 98.5 199 MET B C 1
ATOM 4536 O O . MET B 1 199 ? 8.711 -5.184 -7.695 1 98.5 199 MET B O 1
ATOM 4540 N N . MET B 1 200 ? 8.156 -3.529 -9.062 1 98.56 200 MET B N 1
ATOM 4541 C CA . MET B 1 200 ? 9.555 -3.25 -9.398 1 98.56 200 MET B CA 1
ATOM 4542 C C . MET B 1 200 ? 10.328 -2.787 -8.172 1 98.56 200 MET B C 1
ATOM 4544 O O . MET B 1 200 ? 11.469 -3.197 -7.961 1 98.56 200 MET B O 1
ATOM 4548 N N . LYS B 1 201 ? 9.695 -1.974 -7.375 1 97.62 201 LYS B N 1
ATOM 4549 C CA . LYS B 1 201 ? 10.297 -1.462 -6.145 1 97.62 201 LYS B CA 1
ATOM 4550 C C . LYS B 1 201 ? 10.742 -2.604 -5.23 1 97.62 201 LYS B C 1
ATOM 4552 O O . LYS B 1 201 ? 11.68 -2.453 -4.453 1 97.62 201 LYS B O 1
ATOM 4557 N N . ARG B 1 202 ? 10.086 -3.738 -5.449 1 96.81 202 ARG B N 1
ATOM 4558 C CA . ARG B 1 202 ? 10.422 -4.887 -4.609 1 96.81 202 ARG B CA 1
ATOM 4559 C C . ARG B 1 202 ? 11.43 -5.793 -5.305 1 96.81 202 ARG B C 1
ATOM 4561 O O . ARG B 1 202 ? 11.609 -6.949 -4.91 1 96.81 202 ARG B O 1
ATOM 4568 N N . GLY B 1 203 ? 12.047 -5.324 -6.355 1 96.69 203 GLY B N 1
ATOM 4569 C CA . GLY B 1 203 ? 13.172 -6.016 -6.961 1 96.69 203 GLY B CA 1
ATOM 4570 C C . GLY B 1 203 ? 12.773 -6.93 -8.102 1 96.69 203 GLY B C 1
ATOM 4571 O O . GLY B 1 203 ? 13.578 -7.734 -8.57 1 96.69 203 GLY B O 1
ATOM 4572 N N . ILE B 1 204 ? 11.578 -6.836 -8.617 1 97.81 204 ILE B N 1
ATOM 4573 C CA . ILE B 1 204 ? 11.055 -7.738 -9.641 1 97.81 204 ILE B CA 1
ATOM 4574 C C . ILE B 1 204 ? 11.266 -7.133 -11.023 1 97.81 204 ILE B C 1
ATOM 4576 O O . ILE B 1 204 ? 10.914 -5.973 -11.258 1 97.81 204 ILE B O 1
ATOM 4580 N N . GLU B 1 205 ? 11.867 -7.906 -11.891 1 98.06 205 GLU B N 1
ATOM 4581 C CA . GLU B 1 205 ? 11.852 -7.555 -13.305 1 98.06 205 GLU B CA 1
ATOM 4582 C C . GLU B 1 205 ? 10.492 -7.84 -13.93 1 98.06 205 GLU B C 1
ATOM 4584 O O . GLU B 1 205 ? 9.938 -8.922 -13.758 1 98.06 205 GLU B O 1
ATOM 4589 N N . VAL B 1 206 ? 9.969 -6.875 -14.672 1 98.38 206 VAL B N 1
ATOM 4590 C CA . VAL B 1 206 ? 8.609 -7.055 -15.156 1 98.38 206 VAL B CA 1
ATOM 4591 C C . VAL B 1 206 ? 8.617 -7.215 -16.672 1 98.38 206 VAL B C 1
ATOM 4593 O O . VAL B 1 206 ? 9.469 -6.648 -17.359 1 98.38 206 VAL B O 1
ATOM 4596 N N . ILE B 1 207 ? 7.727 -8.023 -17.141 1 98.69 207 ILE B N 1
ATOM 4597 C CA . ILE B 1 207 ? 7.375 -8.141 -18.547 1 98.69 207 ILE B CA 1
ATOM 4598 C C . ILE B 1 207 ? 5.949 -7.645 -18.766 1 98.69 207 ILE B C 1
ATOM 4600 O O . ILE B 1 207 ? 4.984 -8.352 -18.469 1 98.69 207 ILE B O 1
ATOM 4604 N N . PRO B 1 208 ? 5.859 -6.414 -19.297 1 98.62 208 PRO B N 1
ATOM 4605 C CA . PRO B 1 208 ? 4.516 -5.871 -19.531 1 98.62 208 PRO B CA 1
ATOM 4606 C C . PRO B 1 208 ? 3.771 -6.586 -20.656 1 98.62 208 PRO B C 1
ATOM 4608 O O . PRO B 1 208 ? 4.371 -6.93 -21.672 1 98.62 208 PRO B O 1
ATOM 4611 N N . VAL B 1 209 ? 2.541 -6.855 -20.422 1 98.75 209 VAL B N 1
ATOM 4612 C CA . VAL B 1 209 ? 1.628 -7.418 -21.406 1 98.75 209 VAL B CA 1
ATOM 4613 C C . VAL B 1 209 ? 0.429 -6.488 -21.594 1 98.75 209 VAL B C 1
ATOM 4615 O O . VAL B 1 209 ? -0.265 -6.164 -20.625 1 98.75 209 VAL B O 1
ATOM 4618 N N . TYR B 1 210 ? 0.249 -6.047 -22.766 1 97.94 210 TYR B N 1
ATOM 4619 C CA . TYR B 1 210 ? -0.885 -5.211 -23.141 1 97.94 210 TYR B CA 1
ATOM 4620 C C . TYR B 1 210 ? -1.858 -5.977 -24.016 1 97.94 210 TYR B C 1
ATOM 4622 O O . TYR B 1 210 ? -1.492 -6.426 -25.109 1 97.94 210 TYR B O 1
ATOM 4630 N N . CYS B 1 211 ? -3.078 -6.199 -23.531 1 97.62 211 CYS B N 1
ATOM 4631 C CA . CYS B 1 211 ? -4.137 -6.801 -24.344 1 97.62 211 CYS B CA 1
ATOM 4632 C C . CYS B 1 211 ? -4.848 -5.746 -25.188 1 97.62 211 CYS B C 1
ATOM 4634 O O . CYS B 1 211 ? -5.633 -4.957 -24.656 1 97.62 211 CYS B O 1
ATOM 4636 N N . ASN B 1 212 ? -4.578 -5.766 -26.438 1 96.56 212 ASN B N 1
ATOM 4637 C CA . ASN B 1 212 ? -5.133 -4.797 -27.375 1 96.56 212 ASN B CA 1
ATOM 4638 C C . ASN B 1 212 ? -6.555 -5.168 -27.797 1 96.56 212 ASN B C 1
ATOM 4640 O O . ASN B 1 212 ? -6.762 -6.145 -28.516 1 96.56 212 ASN B O 1
ATOM 4644 N N . ASN B 1 213 ? -7.523 -4.348 -27.406 1 95.31 213 ASN B N 1
ATOM 4645 C CA . ASN B 1 213 ? -8.945 -4.641 -27.578 1 95.31 213 ASN B CA 1
ATOM 4646 C C . ASN B 1 213 ? -9.477 -4.109 -28.906 1 95.31 213 ASN B C 1
ATOM 4648 O O . ASN B 1 213 ? -10.68 -4.105 -29.141 1 95.31 213 ASN B O 1
ATOM 4652 N N . THR B 1 214 ? -8.641 -3.611 -29.781 1 93.25 214 THR B N 1
ATOM 4653 C CA . THR B 1 214 ? -9.109 -3.152 -31.078 1 93.25 214 THR B CA 1
ATOM 4654 C C . THR B 1 214 ? -9.969 -4.215 -31.75 1 93.25 214 THR B C 1
ATOM 4656 O O . THR B 1 214 ? -9.602 -5.395 -31.781 1 93.25 214 THR B O 1
ATOM 4659 N N . PRO B 1 215 ? -11.102 -3.908 -32.25 1 93.94 215 PRO B N 1
ATOM 4660 C CA . PRO B 1 215 ? -11.578 -2.562 -32.562 1 93.94 215 PRO B CA 1
ATOM 4661 C C . PRO B 1 215 ? -12.445 -1.958 -31.469 1 93.94 215 PRO B C 1
ATOM 4663 O O . PRO B 1 215 ? -13.039 -0.897 -31.656 1 93.94 215 PRO B O 1
ATOM 4666 N N . PHE B 1 216 ? -12.531 -2.555 -30.375 1 92.75 216 PHE B N 1
ATOM 4667 C CA . PHE B 1 216 ? -13.383 -2.047 -29.312 1 92.75 216 PHE B CA 1
ATOM 4668 C C . PHE B 1 216 ? -12.75 -0.837 -28.641 1 92.75 216 PHE B C 1
ATOM 4670 O O . PHE B 1 216 ? -13.422 -0.077 -27.938 1 92.75 216 PHE B O 1
ATOM 4677 N N . ASN B 1 217 ? -11.484 -0.737 -28.641 1 90.81 217 ASN B N 1
ATOM 4678 C CA . ASN B 1 217 ? -10.773 0.46 -28.203 1 90.81 217 ASN B CA 1
ATOM 4679 C C . ASN B 1 217 ? -10.102 1.179 -29.359 1 90.81 217 ASN B C 1
ATOM 4681 O O . ASN B 1 217 ? -10.109 0.688 -30.484 1 90.81 217 ASN B O 1
ATOM 4685 N N . ASP B 1 218 ? -9.602 2.402 -29.078 1 89.19 218 ASP B N 1
ATOM 4686 C CA . ASP B 1 218 ? -9.008 3.191 -30.156 1 89.19 218 ASP B CA 1
ATOM 4687 C C . ASP B 1 218 ? -7.5 3.336 -29.953 1 89.19 218 ASP B C 1
ATOM 4689 O O . ASP B 1 218 ? -6.938 2.787 -29.016 1 89.19 218 ASP B O 1
ATOM 4693 N N . ASP B 1 219 ? -6.922 4.051 -30.891 1 91.44 219 ASP B N 1
ATOM 4694 C CA . ASP B 1 219 ? -5.469 4.188 -30.922 1 91.44 219 ASP B CA 1
ATOM 4695 C C . ASP B 1 219 ? -4.961 5.008 -29.75 1 91.44 219 ASP B C 1
ATOM 4697 O O . ASP B 1 219 ? -3.801 4.883 -29.344 1 91.44 219 ASP B O 1
ATOM 4701 N N . ARG B 1 220 ? -5.766 5.875 -29.281 1 92.88 220 ARG B N 1
ATOM 4702 C CA . ARG B 1 220 ? -5.375 6.711 -28.141 1 92.88 220 ARG B CA 1
ATOM 4703 C C . ARG B 1 220 ? -5.07 5.859 -26.922 1 92.88 220 ARG B C 1
ATOM 4705 O O . ARG B 1 220 ? -4.16 6.18 -26.141 1 92.88 220 ARG B O 1
ATOM 4712 N N . ALA B 1 221 ? -5.832 4.773 -26.734 1 92.75 221 ALA B N 1
ATOM 4713 C CA . ALA B 1 221 ? -5.59 3.852 -25.625 1 92.75 221 ALA B CA 1
ATOM 4714 C C . ALA B 1 221 ? -4.227 3.182 -25.766 1 92.75 221 ALA B C 1
ATOM 4716 O O . ALA B 1 221 ? -3.5 3.041 -24.781 1 92.75 221 ALA B O 1
ATOM 4717 N N . HIS B 1 222 ? -3.932 2.787 -26.953 1 94.25 222 HIS B N 1
ATOM 4718 C CA . HIS B 1 222 ? -2.639 2.174 -27.219 1 94.25 222 HIS B CA 1
ATOM 4719 C C . HIS B 1 222 ? -1.496 3.141 -26.922 1 94.25 222 HIS B C 1
ATOM 4721 O O . HIS B 1 222 ? -0.538 2.787 -26.234 1 94.25 222 HIS B O 1
ATOM 4727 N N . ARG B 1 223 ? -1.582 4.305 -27.391 1 95.19 223 ARG B N 1
ATOM 4728 C CA . ARG B 1 223 ? -0.55 5.316 -27.203 1 95.19 223 ARG B CA 1
ATOM 4729 C C . ARG B 1 223 ? -0.359 5.629 -25.719 1 95.19 223 ARG B C 1
ATOM 4731 O O . ARG B 1 223 ? 0.771 5.773 -25.25 1 95.19 223 ARG B O 1
ATOM 4738 N N . ARG B 1 224 ? -1.463 5.758 -25.062 1 95.75 224 ARG B N 1
ATOM 4739 C CA . ARG B 1 224 ? -1.413 6 -23.625 1 95.75 224 ARG B CA 1
ATOM 4740 C C . ARG B 1 224 ? -0.623 4.906 -22.906 1 95.75 224 ARG B C 1
ATOM 4742 O O . ARG B 1 224 ? 0.214 5.199 -22.047 1 95.75 224 ARG B O 1
ATOM 4749 N N . THR B 1 225 ? -0.903 3.697 -23.266 1 96.12 225 THR B N 1
ATOM 4750 C CA . THR B 1 225 ? -0.217 2.562 -22.656 1 96.12 225 THR B CA 1
ATOM 4751 C C . THR B 1 225 ? 1.277 2.607 -22.953 1 96.12 225 THR B C 1
ATOM 4753 O O . THR B 1 225 ? 2.105 2.445 -22.062 1 96.12 225 THR B O 1
ATOM 4756 N N . MET B 1 226 ? 1.609 2.869 -24.172 1 96 226 MET B N 1
ATOM 4757 C CA . MET B 1 226 ? 3.012 2.941 -24.578 1 96 226 MET B CA 1
ATOM 4758 C C . MET B 1 226 ? 3.734 4.059 -23.828 1 96 226 MET B C 1
ATOM 4760 O O . MET B 1 226 ? 4.855 3.873 -23.359 1 96 226 MET B O 1
ATOM 4764 N N . ASP B 1 227 ? 3.092 5.164 -23.734 1 97.12 227 ASP B N 1
ATOM 4765 C CA . ASP B 1 227 ? 3.701 6.293 -23.031 1 97.12 227 ASP B CA 1
ATOM 4766 C C . ASP B 1 227 ? 3.895 5.988 -21.547 1 97.12 227 ASP B C 1
ATOM 4768 O O . ASP B 1 227 ? 4.891 6.395 -20.953 1 97.12 227 ASP B O 1
ATOM 4772 N N . CYS B 1 228 ? 2.943 5.309 -20.969 1 97.56 228 CYS B N 1
ATOM 4773 C CA . CYS B 1 228 ? 3.092 4.898 -19.578 1 97.56 228 CYS B CA 1
ATOM 4774 C C . CYS B 1 228 ? 4.285 3.963 -19.406 1 97.56 228 CYS B C 1
ATOM 4776 O O . CYS B 1 228 ? 5.043 4.082 -18.438 1 97.56 228 CYS B O 1
ATOM 4778 N N . LEU B 1 229 ? 4.426 3.049 -20.328 1 97.44 229 LEU B N 1
ATOM 4779 C CA . LEU B 1 229 ? 5.527 2.096 -20.281 1 97.44 229 LEU B CA 1
ATOM 4780 C C . LEU B 1 229 ? 6.871 2.809 -20.422 1 97.44 229 LEU B C 1
ATOM 4782 O O . LEU B 1 229 ? 7.844 2.443 -19.75 1 97.44 229 LEU B O 1
ATOM 4786 N N . LYS B 1 230 ? 6.91 3.777 -21.25 1 97 230 LYS B N 1
ATOM 4787 C CA . LYS B 1 230 ? 8.133 4.566 -21.391 1 97 230 LYS B CA 1
ATOM 4788 C C . LYS B 1 230 ? 8.477 5.281 -20.078 1 97 230 LYS B C 1
ATOM 4790 O O . LYS B 1 230 ? 9.641 5.309 -19.672 1 97 230 LYS B O 1
ATOM 4795 N N . ALA B 1 231 ? 7.461 5.875 -19.5 1 97.31 231 ALA B N 1
ATOM 4796 C CA . ALA B 1 231 ? 7.668 6.527 -18.203 1 97.31 231 ALA B CA 1
ATOM 4797 C C . ALA B 1 231 ? 8.211 5.547 -17.172 1 97.31 231 ALA B C 1
ATOM 4799 O O . ALA B 1 231 ? 9.117 5.875 -16.406 1 97.31 231 ALA B O 1
ATOM 4800 N N . LEU B 1 232 ? 7.68 4.348 -17.156 1 97.75 232 LEU B N 1
ATOM 4801 C CA . LEU B 1 232 ? 8.148 3.32 -16.234 1 97.75 232 LEU B CA 1
ATOM 4802 C C . LEU B 1 232 ? 9.57 2.898 -16.562 1 97.75 232 LEU B C 1
ATOM 4804 O O . LEU B 1 232 ? 10.367 2.615 -15.664 1 97.75 232 LEU B O 1
ATOM 4808 N N . GLN B 1 233 ? 9.828 2.803 -17.844 1 97.56 233 GLN B N 1
ATOM 4809 C CA . GLN B 1 233 ? 11.164 2.414 -18.281 1 97.56 233 GLN B CA 1
ATOM 4810 C C . GLN B 1 233 ? 12.227 3.375 -17.75 1 97.56 233 GLN B C 1
ATOM 4812 O O . GLN B 1 233 ? 13.344 2.963 -17.438 1 97.56 233 GLN B O 1
ATOM 4817 N N . ASP B 1 234 ? 11.898 4.605 -17.562 1 96.88 234 ASP B N 1
ATOM 4818 C CA . ASP B 1 234 ? 12.812 5.617 -17.047 1 96.88 234 ASP B CA 1
ATOM 4819 C C . ASP B 1 234 ? 13.258 5.285 -15.625 1 96.88 234 ASP B C 1
ATOM 4821 O O . ASP B 1 234 ? 14.273 5.789 -15.148 1 96.88 234 ASP B O 1
ATOM 4825 N N . TRP B 1 235 ? 12.547 4.449 -14.961 1 97.75 235 TRP B N 1
ATOM 4826 C CA . TRP B 1 235 ? 12.867 4.074 -13.586 1 97.75 235 TRP B CA 1
ATOM 4827 C C . TRP B 1 235 ? 13.836 2.898 -13.555 1 97.75 235 TRP B C 1
ATOM 4829 O O . TRP B 1 235 ? 14.406 2.58 -12.508 1 97.75 235 TRP B O 1
ATOM 4839 N N . CYS B 1 236 ? 14.031 2.262 -14.695 1 96.88 236 CYS B N 1
ATOM 4840 C CA . CYS B 1 236 ? 14.898 1.087 -14.711 1 96.88 236 CYS B CA 1
ATOM 4841 C C . CYS B 1 236 ? 15.719 1.027 -15.992 1 96.88 236 CYS B C 1
ATOM 4843 O O . CYS B 1 236 ? 15.68 0.027 -16.719 1 96.88 236 CYS B O 1
ATOM 4845 N N . PRO B 1 237 ? 16.516 1.99 -16.266 1 96.19 237 PRO B N 1
ATOM 4846 C CA . PRO B 1 237 ? 17.266 2.057 -17.531 1 96.19 237 PRO B CA 1
ATOM 4847 C C . PRO B 1 237 ? 18.188 0.859 -17.734 1 96.19 237 PRO B C 1
ATOM 4849 O O . PRO B 1 237 ? 18.531 0.521 -18.859 1 96.19 237 PRO B O 1
ATOM 4852 N N . GLY B 1 238 ? 18.594 0.16 -16.828 1 94.25 238 GLY B N 1
ATOM 4853 C CA . GLY B 1 238 ? 19.453 -1.003 -16.969 1 94.25 238 GLY B CA 1
ATOM 4854 C C . GLY B 1 238 ? 18.688 -2.273 -17.297 1 94.25 238 GLY B C 1
ATOM 4855 O O . GLY B 1 238 ? 19.297 -3.324 -17.531 1 94.25 238 GLY B O 1
ATOM 4856 N N . TYR B 1 239 ? 17.375 -2.188 -17.359 1 96.12 239 TYR B N 1
ATOM 4857 C CA . TYR B 1 239 ? 16.516 -3.334 -17.609 1 96.12 239 TYR B CA 1
ATOM 4858 C C . TYR B 1 239 ? 15.453 -3.012 -18.656 1 96.12 239 TYR B C 1
ATOM 4860 O O . TYR B 1 239 ? 14.289 -2.797 -18.328 1 96.12 239 TYR B O 1
ATOM 4868 N N . PRO B 1 240 ? 15.812 -3.031 -19.891 1 96 240 PRO B N 1
ATOM 4869 C CA . PRO B 1 240 ? 14.805 -2.754 -20.922 1 96 240 PRO B CA 1
ATOM 4870 C C . PRO B 1 240 ? 13.633 -3.73 -20.875 1 96 240 PRO B C 1
ATOM 4872 O O . PRO B 1 240 ? 13.836 -4.941 -20.781 1 96 240 PRO B O 1
ATOM 4875 N N . PHE B 1 241 ? 12.469 -3.205 -20.984 1 97.12 241 PHE B N 1
ATOM 4876 C CA . PHE B 1 241 ? 11.281 -4.047 -20.922 1 97.12 241 PHE B CA 1
ATOM 4877 C C . PHE B 1 241 ? 11.156 -4.898 -22.172 1 97.12 241 PHE B C 1
ATOM 4879 O O . PHE B 1 241 ? 11.242 -4.383 -23.297 1 97.12 241 PHE B O 1
ATOM 4886 N N . LYS B 1 242 ? 11.023 -6.176 -21.984 1 97.75 242 LYS B N 1
ATOM 4887 C CA . LYS B 1 242 ? 10.383 -7 -23.016 1 97.75 242 LYS B CA 1
ATOM 4888 C C . LYS B 1 242 ? 8.867 -6.848 -22.969 1 97.75 242 LYS B C 1
ATOM 4890 O O . LYS B 1 242 ? 8.242 -7.082 -21.922 1 97.75 242 LYS B O 1
ATOM 4895 N N . PHE B 1 243 ? 8.258 -6.406 -24.078 1 97 243 PHE B N 1
ATOM 4896 C CA . PHE B 1 243 ? 6.855 -6 -24.094 1 97 243 PHE B CA 1
ATOM 4897 C C . PHE B 1 243 ? 6.039 -6.895 -25.016 1 97 243 PHE B C 1
ATOM 4899 O O . PHE B 1 243 ? 6.441 -7.152 -26.156 1 97 243 PHE B O 1
ATOM 4906 N N . TYR B 1 244 ? 4.922 -7.473 -24.484 1 98.44 244 TYR B N 1
ATOM 4907 C CA . TYR B 1 244 ? 3.971 -8.234 -25.297 1 98.44 244 TYR B CA 1
ATOM 4908 C C . TYR B 1 244 ? 2.74 -7.398 -25.625 1 98.44 244 TYR B C 1
ATOM 4910 O O . TYR B 1 244 ? 2.072 -6.887 -24.719 1 98.44 244 TYR B O 1
ATOM 4918 N N . GLU B 1 245 ? 2.465 -7.203 -26.844 1 97.94 245 GLU B N 1
ATOM 4919 C CA . GLU B 1 245 ? 1.153 -6.738 -27.281 1 97.94 245 GLU B CA 1
ATOM 4920 C C . GLU B 1 245 ? 0.314 -7.891 -27.828 1 97.94 245 GLU B C 1
ATOM 4922 O O . GLU B 1 245 ? 0.646 -8.469 -28.859 1 97.94 245 GLU B O 1
ATOM 4927 N N . VAL B 1 246 ? -0.761 -8.156 -27.219 1 98.44 246 VAL B N 1
ATOM 4928 C CA . VAL B 1 246 ? -1.563 -9.336 -27.531 1 98.44 246 VAL B CA 1
ATOM 4929 C C . VAL B 1 246 ? -2.91 -8.906 -28.109 1 98.44 246 VAL B C 1
ATOM 4931 O O . VAL B 1 246 ? -3.621 -8.094 -27.5 1 98.44 246 VAL B O 1
ATOM 4934 N N . PRO B 1 247 ? -3.273 -9.445 -29.297 1 97.94 247 PRO B N 1
ATOM 4935 C CA . PRO B 1 247 ? -4.613 -9.156 -29.797 1 97.94 247 PRO B CA 1
ATOM 4936 C C . PRO B 1 247 ? -5.719 -9.75 -28.938 1 97.94 247 PRO B C 1
ATOM 4938 O O . PRO B 1 247 ? -5.688 -10.945 -28.625 1 97.94 247 PRO B O 1
ATOM 4941 N N . HIS B 1 248 ? -6.664 -8.938 -28.562 1 97.44 248 HIS B N 1
ATOM 4942 C CA . HIS B 1 248 ? -7.727 -9.383 -27.656 1 97.44 248 HIS B CA 1
ATOM 4943 C C . HIS B 1 248 ? -9.102 -9.023 -28.219 1 97.44 248 HIS B C 1
ATOM 4945 O O . HIS B 1 248 ? -10.125 -9.398 -27.641 1 97.44 248 HIS B O 1
ATOM 4951 N N . GLY B 1 249 ? -9.195 -8.344 -29.328 1 96.25 249 GLY B N 1
ATOM 4952 C CA . GLY B 1 249 ? -10.445 -7.926 -29.938 1 96.25 249 GLY B CA 1
ATOM 4953 C C . GLY B 1 249 ? -11.352 -9.086 -30.297 1 96.25 249 GLY B C 1
ATOM 4954 O O . GLY B 1 249 ? -12.555 -9.047 -30.047 1 96.25 249 GLY B O 1
ATOM 4955 N N . ASN B 1 250 ? -10.773 -10.094 -30.891 1 96.44 250 ASN B N 1
ATOM 4956 C CA . ASN B 1 250 ? -11.539 -11.266 -31.297 1 96.44 250 ASN B CA 1
ATOM 4957 C C . ASN B 1 250 ? -12.172 -11.969 -30.094 1 96.44 250 ASN B C 1
ATOM 4959 O O . ASN B 1 250 ? -13.273 -12.516 -30.203 1 96.44 250 ASN B O 1
ATOM 4963 N N . ASN B 1 251 ? -11.453 -12.039 -29 1 97.56 251 ASN B N 1
ATOM 4964 C CA . ASN B 1 251 ? -12.023 -12.602 -27.781 1 97.56 251 ASN B CA 1
ATOM 4965 C C . ASN B 1 251 ? -13.258 -11.828 -27.328 1 97.56 251 ASN B C 1
ATOM 4967 O O . ASN B 1 251 ? -14.305 -12.422 -27.062 1 97.56 251 ASN B O 1
ATOM 4971 N N . LEU B 1 252 ? -13.117 -10.508 -27.297 1 96.38 252 LEU B N 1
ATOM 4972 C CA . LEU B 1 252 ? -14.234 -9.664 -26.875 1 96.38 252 LEU B CA 1
ATOM 4973 C C . LEU B 1 252 ? -15.43 -9.844 -27.812 1 96.38 252 LEU B C 1
ATOM 4975 O O . LEU B 1 252 ? -16.578 -9.93 -27.344 1 96.38 252 LEU B O 1
ATOM 4979 N N . GLN B 1 253 ? -15.141 -9.859 -29.062 1 96.38 253 GLN B N 1
ATOM 4980 C CA . GLN B 1 253 ? -16.219 -10.078 -30.031 1 96.38 253 GLN B CA 1
ATOM 4981 C C . GLN B 1 253 ? -16.938 -11.398 -29.766 1 96.38 253 GLN B C 1
ATOM 4983 O O . GLN B 1 253 ? -18.172 -11.453 -29.812 1 96.38 253 GLN B O 1
ATOM 4988 N N . SER B 1 254 ? -16.188 -12.383 -29.469 1 97.31 254 SER B N 1
ATOM 4989 C CA . SER B 1 254 ? -16.781 -13.68 -29.156 1 97.31 254 SER B CA 1
ATOM 4990 C C . SER B 1 254 ? -17.672 -13.609 -27.922 1 97.31 254 SER B C 1
ATOM 4992 O O . SER B 1 254 ? -18.734 -14.219 -27.891 1 97.31 254 SER B O 1
ATOM 4994 N N . PHE B 1 255 ? -17.266 -12.891 -26.859 1 96.88 255 PHE B N 1
ATOM 4995 C CA . PHE B 1 255 ? -18.062 -12.734 -25.641 1 96.88 255 PHE B CA 1
ATOM 4996 C C . PHE B 1 255 ? -19.375 -12.016 -25.938 1 96.88 255 PHE B C 1
ATOM 4998 O O . PHE B 1 255 ? -20.438 -12.461 -25.516 1 96.88 255 PHE B O 1
ATOM 5005 N N . VAL B 1 256 ? -19.25 -10.914 -26.656 1 94.88 256 VAL B N 1
ATOM 5006 C CA . VAL B 1 256 ? -20.406 -10.086 -26.969 1 94.88 256 VAL B CA 1
ATOM 5007 C C . VAL B 1 256 ? -21.422 -10.898 -27.781 1 94.88 256 VAL B C 1
ATOM 5009 O O . VAL B 1 256 ? -22.625 -10.781 -27.562 1 94.88 256 VAL B O 1
ATOM 5012 N N . ASP B 1 257 ? -20.984 -11.734 -28.609 1 96.5 257 ASP B N 1
ATOM 5013 C CA . ASP B 1 257 ? -21.844 -12.469 -29.547 1 96.5 257 ASP B CA 1
ATOM 5014 C C . ASP B 1 257 ? -22.469 -13.68 -28.859 1 96.5 257 ASP B C 1
ATOM 5016 O O . ASP B 1 257 ? -23.594 -14.07 -29.203 1 96.5 257 ASP B O 1
ATOM 5020 N N . ASN B 1 258 ? -21.781 -14.242 -27.906 1 97.12 258 ASN B N 1
ATOM 5021 C CA . ASN B 1 258 ? -22.188 -15.586 -27.516 1 97.12 258 ASN B CA 1
ATOM 5022 C C . ASN B 1 258 ? -22.5 -15.664 -26.016 1 97.12 258 ASN B C 1
ATOM 5024 O O . ASN B 1 258 ? -23.094 -16.625 -25.562 1 97.12 258 ASN B O 1
ATOM 5028 N N . CYS B 1 259 ? -22.094 -14.664 -25.234 1 96.44 259 CYS B N 1
ATOM 5029 C CA . CYS B 1 259 ? -22.234 -14.75 -23.781 1 96.44 259 CYS B CA 1
ATOM 5030 C C . CYS B 1 259 ? -23.156 -13.664 -23.266 1 96.44 259 CYS B C 1
ATOM 5032 O O . CYS B 1 259 ? -23.672 -12.859 -24.031 1 96.44 259 CYS B O 1
ATOM 5034 N N . SER B 1 260 ? -23.453 -13.75 -21.906 1 94.62 260 SER B N 1
ATOM 5035 C CA . SER B 1 260 ? -24.266 -12.727 -21.266 1 94.62 260 SER B CA 1
ATOM 5036 C C . SER B 1 260 ? -23.547 -11.375 -21.266 1 94.62 260 SER B C 1
ATOM 5038 O O . SER B 1 260 ? -22.438 -11.266 -20.75 1 94.62 260 SER B O 1
ATOM 5040 N N . LYS B 1 261 ? -24.234 -10.391 -21.641 1 92.31 261 LYS B N 1
ATOM 5041 C CA . LYS B 1 261 ? -23.625 -9.078 -21.844 1 92.31 261 LYS B CA 1
ATOM 5042 C C . LYS B 1 261 ? -23.109 -8.5 -20.531 1 92.31 261 LYS B C 1
ATOM 5044 O O . LYS B 1 261 ? -22.062 -7.855 -20.5 1 92.31 261 LYS B O 1
ATOM 5049 N N . ASN B 1 262 ? -23.797 -8.727 -19.5 1 92.31 262 ASN B N 1
ATOM 5050 C CA . ASN B 1 262 ? -23.422 -8.156 -18.203 1 92.31 262 ASN B CA 1
ATOM 5051 C C . ASN B 1 262 ? -22.156 -8.797 -17.656 1 92.31 262 ASN B C 1
ATOM 5053 O O . ASN B 1 262 ? -21.578 -8.312 -16.688 1 92.31 262 ASN B O 1
ATOM 5057 N N . LYS B 1 263 ? -21.656 -9.867 -18.312 1 94.12 263 LYS B N 1
ATOM 5058 C CA . LYS B 1 263 ? -20.484 -10.586 -17.812 1 94.12 263 LYS B CA 1
ATOM 5059 C C . LYS B 1 263 ? -19.266 -10.344 -18.703 1 94.12 263 LYS B C 1
ATOM 5061 O O . LYS B 1 263 ? -18.219 -10.938 -18.5 1 94.12 263 LYS B O 1
ATOM 5066 N N . THR B 1 264 ? -19.422 -9.508 -19.672 1 93.69 264 THR B N 1
ATOM 5067 C CA . THR B 1 264 ? -18.391 -9.289 -20.688 1 93.69 264 THR B CA 1
ATOM 5068 C C . THR B 1 264 ? -17.094 -8.859 -20.031 1 93.69 264 THR B C 1
ATOM 5070 O O . THR B 1 264 ? -16.031 -9.422 -20.328 1 93.69 264 THR B O 1
ATOM 5073 N N . CYS B 1 265 ? -17.141 -7.949 -19.094 1 92.5 265 CYS B N 1
ATOM 5074 C CA . CYS B 1 265 ? -15.93 -7.426 -18.469 1 92.5 265 CYS B CA 1
ATOM 5075 C C . CYS B 1 265 ? -15.258 -8.492 -17.609 1 92.5 265 CYS B C 1
ATOM 5077 O O . CYS B 1 265 ? -14.031 -8.555 -17.531 1 92.5 265 CYS B O 1
ATOM 5079 N N . LEU B 1 266 ? -16.016 -9.289 -16.953 1 94.62 266 LEU B N 1
ATOM 5080 C CA . LEU B 1 266 ? -15.469 -10.367 -16.141 1 94.62 266 LEU B CA 1
ATOM 5081 C C . LEU B 1 266 ? -14.789 -11.414 -17.016 1 94.62 266 LEU B C 1
ATOM 5083 O O . LEU B 1 266 ? -13.695 -11.883 -16.688 1 94.62 266 LEU B O 1
ATOM 5087 N N . LEU B 1 267 ? -15.461 -11.727 -18.125 1 96 267 LEU B N 1
ATOM 5088 C CA . LEU B 1 267 ? -14.875 -12.672 -19.062 1 96 267 LEU B CA 1
ATOM 5089 C C . LEU B 1 267 ? -13.586 -12.125 -19.656 1 96 267 LEU B C 1
ATOM 5091 O O . LEU B 1 267 ? -12.617 -12.867 -19.844 1 96 267 LEU B O 1
ATOM 5095 N N . CYS B 1 268 ? -13.633 -10.891 -19.938 1 95.69 268 CYS B N 1
ATOM 5096 C CA . CYS B 1 268 ? -12.453 -10.219 -20.469 1 95.69 268 CYS B CA 1
ATOM 5097 C C . CYS B 1 268 ? -11.266 -10.352 -19.531 1 95.69 268 CYS B C 1
ATOM 5099 O O . CYS B 1 268 ? -10.203 -10.836 -19.938 1 95.69 268 CYS B O 1
ATOM 5101 N N . LYS B 1 269 ? -11.453 -10.008 -18.312 1 95.5 269 LYS B N 1
ATOM 5102 C CA . LYS B 1 269 ? -10.391 -10.07 -17.312 1 95.5 269 LYS B CA 1
ATOM 5103 C C . LYS B 1 269 ? -9.898 -11.508 -17.125 1 95.5 269 LYS B C 1
ATOM 5105 O O . LYS B 1 269 ? -8.695 -11.758 -17.078 1 95.5 269 LYS B O 1
ATOM 5110 N N . ARG B 1 270 ? -10.789 -12.375 -16.969 1 96.88 270 ARG B N 1
ATOM 5111 C CA . ARG B 1 270 ? -10.469 -13.789 -16.797 1 96.88 270 ARG B CA 1
ATOM 5112 C C . ARG B 1 270 ? -9.617 -14.297 -17.969 1 96.88 270 ARG B C 1
ATOM 5114 O O . ARG B 1 270 ? -8.641 -15.016 -17.75 1 96.88 270 ARG B O 1
ATOM 5121 N N . THR B 1 271 ? -10 -13.945 -19.188 1 98 271 THR B N 1
ATOM 5122 C CA . THR B 1 271 ? -9.25 -14.352 -20.375 1 98 271 THR B CA 1
ATOM 5123 C C . THR B 1 271 ? -7.855 -13.734 -20.359 1 98 271 THR B C 1
ATOM 5125 O O . THR B 1 271 ? -6.883 -14.391 -20.734 1 98 271 THR B O 1
ATOM 5128 N N . MET B 1 272 ? -7.75 -12.516 -19.938 1 98.06 272 MET B N 1
ATOM 5129 C CA . MET B 1 272 ? -6.441 -11.883 -19.797 1 98.06 272 MET B CA 1
ATOM 5130 C C . MET B 1 272 ? -5.555 -12.664 -18.828 1 98.06 272 MET B C 1
ATOM 5132 O O . MET B 1 272 ? -4.348 -12.789 -19.062 1 98.06 272 MET B O 1
ATOM 5136 N N . TYR B 1 273 ? -6.125 -13.172 -17.75 1 98 273 TYR B N 1
ATOM 5137 C CA . TYR B 1 273 ? -5.371 -14 -16.812 1 98 273 TYR B CA 1
ATOM 5138 C C . TYR B 1 273 ? -4.84 -15.258 -17.5 1 98 273 TYR B C 1
ATOM 5140 O O . TYR B 1 273 ? -3.686 -15.633 -17.297 1 98 273 TYR B O 1
ATOM 5148 N N . ARG B 1 274 ? -5.668 -15.883 -18.297 1 98.06 274 ARG B N 1
ATOM 5149 C CA . ARG B 1 274 ? -5.262 -17.078 -19.016 1 98.06 274 ARG B CA 1
ATOM 5150 C C . ARG B 1 274 ? -4.105 -16.781 -19.969 1 98.06 274 ARG B C 1
ATOM 5152 O O . ARG B 1 274 ? -3.135 -17.531 -20.031 1 98.06 274 ARG B O 1
ATOM 5159 N N . ILE B 1 275 ? -4.246 -15.68 -20.703 1 98.62 275 ILE B N 1
ATOM 5160 C CA . ILE B 1 275 ? -3.219 -15.258 -21.656 1 98.62 275 ILE B CA 1
ATOM 5161 C C . ILE B 1 275 ? -1.911 -14.992 -20.906 1 98.62 275 ILE B C 1
ATOM 5163 O O . ILE B 1 275 ? -0.853 -15.484 -21.297 1 98.62 275 ILE B O 1
ATOM 5167 N N . ALA B 1 276 ? -2.01 -14.234 -19.812 1 98.62 276 ALA B N 1
ATOM 5168 C CA . ALA B 1 276 ? -0.838 -13.891 -19.016 1 98.62 276 ALA B CA 1
ATOM 5169 C C . ALA B 1 276 ? -0.168 -15.141 -18.453 1 98.62 276 ALA B C 1
ATOM 5171 O O . ALA B 1 276 ? 1.061 -15.211 -18.359 1 98.62 276 ALA B O 1
ATOM 5172 N N . LEU B 1 277 ? -0.955 -16.109 -18.047 1 97.88 277 LEU B N 1
ATOM 5173 C CA . LEU B 1 277 ? -0.419 -17.359 -17.516 1 97.88 277 LEU B CA 1
ATOM 5174 C C . LEU B 1 277 ? 0.412 -18.078 -18.562 1 97.88 277 LEU B C 1
ATOM 5176 O O . LEU B 1 277 ? 1.498 -18.578 -18.266 1 97.88 277 LEU B O 1
ATOM 5180 N N . LYS B 1 278 ? -0.086 -18.172 -19.781 1 98.25 278 LYS B N 1
ATOM 5181 C CA . LYS B 1 278 ? 0.654 -18.828 -20.859 1 98.25 278 LYS B CA 1
ATOM 5182 C C . LYS B 1 278 ? 1.97 -18.094 -21.125 1 98.25 278 LYS B C 1
ATOM 5184 O O . LYS B 1 278 ? 3.014 -18.734 -21.281 1 98.25 278 LYS B O 1
ATOM 5189 N N . ILE B 1 279 ? 1.919 -16.797 -21.141 1 98.62 279 ILE B N 1
ATOM 5190 C CA . ILE B 1 279 ? 3.121 -16.016 -21.391 1 98.62 279 ILE B CA 1
ATOM 5191 C C . ILE B 1 279 ? 4.086 -16.172 -20.219 1 98.62 279 ILE B C 1
ATOM 5193 O O . ILE B 1 279 ? 5.305 -16.25 -20.406 1 98.62 279 ILE B O 1
ATOM 5197 N N . MET B 1 280 ? 3.547 -16.172 -19 1 98.06 280 MET B N 1
ATOM 5198 C CA . MET B 1 280 ? 4.344 -16.391 -17.797 1 98.06 280 MET B CA 1
ATOM 5199 C C . MET B 1 280 ? 5.16 -17.672 -17.922 1 98.06 280 MET B C 1
ATOM 5201 O O . MET B 1 280 ? 6.359 -17.672 -17.625 1 98.06 280 MET B O 1
ATOM 5205 N N . LYS B 1 281 ? 4.547 -18.734 -18.359 1 96.69 281 LYS B N 1
ATOM 5206 C CA . LYS B 1 281 ? 5.223 -20.016 -18.547 1 96.69 281 LYS B CA 1
ATOM 5207 C C . LYS B 1 281 ? 6.293 -19.922 -19.625 1 96.69 281 LYS B C 1
ATOM 5209 O O . LYS B 1 281 ? 7.414 -20.406 -19.438 1 96.69 281 LYS B O 1
ATOM 5214 N N . LYS B 1 282 ? 5.934 -19.297 -20.734 1 97.75 282 LYS B N 1
ATOM 5215 C CA . LYS B 1 282 ? 6.871 -19.125 -21.828 1 97.75 282 LYS B CA 1
ATOM 5216 C C . LYS B 1 282 ? 8.125 -18.375 -21.375 1 97.75 282 LYS B C 1
ATOM 5218 O O . LYS B 1 282 ? 9.234 -18.703 -21.797 1 97.75 282 LYS B O 1
ATOM 5223 N N . GLU B 1 283 ? 7.996 -17.422 -20.484 1 97.69 283 GLU B N 1
ATOM 5224 C CA . GLU B 1 283 ? 9.078 -16.516 -20.109 1 97.69 283 GLU B CA 1
ATOM 5225 C C . GLU B 1 283 ? 9.781 -17 -18.844 1 97.69 283 GLU B C 1
ATOM 5227 O O . GLU B 1 283 ? 10.766 -16.391 -18.406 1 97.69 283 GLU B O 1
ATOM 5232 N N . GLY B 1 284 ? 9.281 -18.062 -18.25 1 96 284 GLY B N 1
ATOM 5233 C CA . GLY B 1 284 ? 9.852 -18.547 -17 1 96 284 GLY B CA 1
ATOM 5234 C C . GLY B 1 284 ? 9.641 -17.594 -15.836 1 96 284 GLY B C 1
ATOM 5235 O O . GLY B 1 284 ? 10.508 -17.469 -14.969 1 96 284 GLY B O 1
ATOM 5236 N N . ALA B 1 285 ? 8.578 -16.781 -15.914 1 97 285 ALA B N 1
ATOM 5237 C CA . ALA B 1 285 ? 8.227 -15.859 -14.836 1 97 285 ALA B CA 1
ATOM 5238 C C . ALA B 1 285 ? 7.496 -16.578 -13.703 1 97 285 ALA B C 1
ATOM 5240 O O . ALA B 1 285 ? 7.07 -17.719 -13.867 1 97 285 ALA B O 1
ATOM 5241 N N . SER B 1 286 ? 7.34 -15.906 -12.578 1 95.62 286 SER B N 1
ATOM 5242 C CA . SER B 1 286 ? 6.844 -16.609 -11.398 1 95.62 286 SER B CA 1
ATOM 5243 C C . SER B 1 286 ? 5.547 -16 -10.883 1 95.62 286 SER B C 1
ATOM 5245 O O . SER B 1 286 ? 5.066 -16.359 -9.812 1 95.62 286 SER B O 1
ATOM 5247 N N . GLY B 1 287 ? 5.004 -15.062 -11.609 1 97.31 287 GLY B N 1
ATOM 5248 C CA . GLY B 1 287 ? 3.766 -14.445 -11.156 1 97.31 287 GLY B CA 1
ATOM 5249 C C . GLY B 1 287 ? 3.193 -13.453 -12.148 1 97.31 287 GLY B C 1
ATOM 5250 O O . GLY B 1 287 ? 3.838 -13.125 -13.148 1 97.31 287 GLY B O 1
ATOM 5251 N N . ILE B 1 288 ? 1.947 -13.031 -11.875 1 98.5 288 ILE B N 1
ATOM 5252 C CA . ILE B 1 288 ? 1.216 -12.07 -12.703 1 98.5 288 ILE B CA 1
ATOM 5253 C C . ILE B 1 288 ? 0.732 -10.914 -11.836 1 98.5 288 ILE B C 1
ATOM 5255 O O . ILE B 1 288 ? 0.142 -11.125 -10.773 1 98.5 288 ILE B O 1
ATOM 5259 N N . ILE B 1 289 ? 1.044 -9.703 -12.281 1 98.5 289 ILE B N 1
ATOM 5260 C CA . ILE B 1 289 ? 0.711 -8.484 -11.547 1 98.5 289 ILE B CA 1
ATOM 5261 C C . ILE B 1 289 ? -0.493 -7.809 -12.195 1 98.5 289 ILE B C 1
ATOM 5263 O O . ILE B 1 289 ? -0.566 -7.695 -13.422 1 98.5 289 ILE B O 1
ATOM 5267 N N . THR B 1 290 ? -1.443 -7.379 -11.391 1 97 290 THR B N 1
ATOM 5268 C CA . THR B 1 290 ? -2.572 -6.59 -11.867 1 97 290 THR B CA 1
ATOM 5269 C C . THR B 1 290 ? -2.764 -5.344 -11.008 1 97 290 THR B C 1
ATOM 5271 O O . THR B 1 290 ? -2.283 -5.285 -9.875 1 97 290 THR B O 1
ATOM 5274 N N . GLY B 1 291 ? -3.467 -4.379 -11.547 1 96.56 291 GLY B N 1
ATOM 5275 C CA . GLY B 1 291 ? -3.717 -3.135 -10.844 1 96.56 291 GLY B CA 1
ATOM 5276 C C . GLY B 1 291 ? -5.055 -3.113 -10.125 1 96.56 291 GLY B C 1
ATOM 5277 O O . GLY B 1 291 ? -5.602 -2.041 -9.852 1 96.56 291 GLY B O 1
ATOM 5278 N N . SER B 1 292 ? -5.562 -4.262 -9.766 1 94.88 292 SER B N 1
ATOM 5279 C CA . SER B 1 292 ? -6.887 -4.32 -9.156 1 94.88 292 SER B CA 1
ATOM 5280 C C . SER B 1 292 ? -6.859 -3.795 -7.727 1 94.88 292 SER B C 1
ATOM 5282 O O . SER B 1 292 ? -5.902 -4.039 -6.988 1 94.88 292 SER B O 1
ATOM 5284 N N . SER B 1 293 ? -7.879 -3.07 -7.367 1 93.88 293 SER B N 1
ATOM 5285 C CA . SER B 1 293 ? -8.117 -2.553 -6.023 1 93.88 293 SER B CA 1
ATOM 5286 C C . SER B 1 293 ? -9.57 -2.756 -5.605 1 93.88 293 SER B C 1
ATOM 5288 O O . SER B 1 293 ? -10.492 -2.432 -6.355 1 93.88 293 SER B O 1
ATOM 5290 N N . ILE B 1 294 ? -9.797 -3.227 -4.441 1 92.81 294 ILE B N 1
ATOM 5291 C CA . ILE B 1 294 ? -11.125 -3.633 -3.998 1 92.81 294 ILE B CA 1
ATOM 5292 C C . ILE B 1 294 ? -12.055 -2.42 -3.967 1 92.81 294 ILE B C 1
ATOM 5294 O O . ILE B 1 294 ? -11.695 -1.37 -3.428 1 92.81 294 ILE B O 1
ATOM 5298 N N . GLY B 1 295 ? -13.234 -2.57 -4.547 1 85.19 295 GLY B N 1
ATOM 5299 C CA . GLY B 1 295 ? -14.344 -1.638 -4.387 1 85.19 295 GLY B CA 1
ATOM 5300 C C . GLY B 1 295 ? -14.203 -0.393 -5.242 1 85.19 295 GLY B C 1
ATOM 5301 O O . GLY B 1 295 ? -15.023 0.524 -5.156 1 85.19 295 GLY B O 1
ATOM 5302 N N . GLN B 1 296 ? -13.172 -0.26 -6.027 1 73.69 296 GLN B N 1
ATOM 5303 C CA . GLN B 1 296 ? -12.938 0.929 -6.84 1 73.69 296 GLN B CA 1
ATOM 5304 C C . GLN B 1 296 ? -13.945 1.029 -7.98 1 73.69 296 GLN B C 1
ATOM 5306 O O . GLN B 1 296 ? -14.477 2.107 -8.25 1 73.69 296 GLN B O 1
ATOM 5311 N N . VAL B 1 297 ? -14.078 -0.04 -8.617 1 72.56 297 VAL B N 1
ATOM 5312 C CA . VAL B 1 297 ? -15.07 -0.072 -9.688 1 72.56 297 VAL B CA 1
ATOM 5313 C C . VAL B 1 297 ? -15.961 -1.299 -9.523 1 72.56 297 VAL B C 1
ATOM 5315 O O . VAL B 1 297 ? -15.703 -2.158 -8.68 1 72.56 297 VAL B O 1
ATOM 5318 N N . ALA B 1 298 ? -17 -1.369 -10.344 1 66.25 298 ALA B N 1
ATOM 5319 C CA . ALA B 1 298 ? -18.047 -2.383 -10.242 1 66.25 298 ALA B CA 1
ATOM 5320 C C . ALA B 1 298 ? -17.469 -3.783 -10.461 1 66.25 298 ALA B C 1
ATOM 5322 O O . ALA B 1 298 ? -17.969 -4.758 -9.883 1 66.25 298 ALA B O 1
ATOM 5323 N N . SER B 1 299 ? -16.516 -3.857 -11.172 1 74 299 SER B N 1
ATOM 5324 C CA . SER B 1 299 ? -15.938 -5.156 -11.5 1 74 299 SER B CA 1
ATOM 5325 C C . SER B 1 299 ? -14.953 -5.613 -10.43 1 74 299 SER B C 1
ATOM 5327 O O . SER B 1 299 ? -14.508 -6.766 -10.438 1 74 299 SER B O 1
ATOM 5329 N N . GLN B 1 300 ? -14.75 -4.762 -9.492 1 81.5 300 GLN B N 1
ATOM 5330 C CA . GLN B 1 300 ? -13.719 -5.113 -8.516 1 81.5 300 GLN B CA 1
ATOM 5331 C C . GLN B 1 300 ? -14.312 -5.297 -7.125 1 81.5 300 GLN B C 1
ATOM 5333 O O . GLN B 1 300 ? -13.789 -4.758 -6.148 1 81.5 300 GLN B O 1
ATOM 5338 N N . THR B 1 301 ? -15.523 -5.887 -7.172 1 85.44 301 THR B N 1
ATOM 5339 C CA . THR B 1 301 ? -16.047 -6.418 -5.918 1 85.44 301 THR B CA 1
ATOM 5340 C C . THR B 1 301 ? -15.367 -7.742 -5.57 1 85.44 301 THR B C 1
ATOM 5342 O O . THR B 1 301 ? -14.766 -8.383 -6.438 1 85.44 301 THR B O 1
ATOM 5345 N N . THR B 1 302 ? -15.469 -8.148 -4.336 1 91 302 THR B N 1
ATOM 5346 C CA . THR B 1 302 ? -14.812 -9.375 -3.891 1 91 302 THR B CA 1
ATOM 5347 C C . THR B 1 302 ? -15.398 -10.586 -4.602 1 91 302 THR B C 1
ATOM 5349 O O . THR B 1 302 ? -14.672 -11.508 -4.984 1 91 302 THR B O 1
ATOM 5352 N N . PHE B 1 303 ? -16.672 -10.586 -4.883 1 90.5 303 PHE B N 1
ATOM 5353 C CA . PHE B 1 303 ? -17.328 -11.703 -5.559 1 90.5 303 PHE B CA 1
ATOM 5354 C C . PHE B 1 303 ? -16.906 -11.766 -7.023 1 90.5 303 PHE B C 1
ATOM 5356 O O . PHE B 1 303 ? -16.625 -12.852 -7.543 1 90.5 303 PHE B O 1
ATOM 5363 N N . ASN B 1 304 ? -16.891 -10.617 -7.629 1 92.38 304 ASN B N 1
ATOM 5364 C CA . ASN B 1 304 ? -16.484 -10.578 -9.031 1 92.38 304 ASN B CA 1
ATOM 5365 C C . ASN B 1 304 ? -15.016 -10.992 -9.195 1 92.38 304 ASN B C 1
ATOM 5367 O O . ASN B 1 304 ? -14.68 -11.727 -10.125 1 92.38 304 ASN B O 1
ATOM 5371 N N . MET B 1 305 ? -14.195 -10.562 -8.289 1 93.88 305 MET B N 1
ATOM 5372 C CA . MET B 1 305 ? -12.789 -10.922 -8.359 1 93.88 305 MET B CA 1
ATOM 5373 C C . MET B 1 305 ? -12.602 -12.43 -8.188 1 93.88 305 MET B C 1
ATOM 5375 O O . MET B 1 305 ? -11.781 -13.039 -8.875 1 93.88 305 MET B O 1
ATOM 5379 N N . TYR B 1 306 ? -13.344 -12.969 -7.277 1 94.44 306 TYR B N 1
ATOM 5380 C CA . TYR B 1 306 ? -13.281 -14.422 -7.098 1 94.44 306 TYR B CA 1
ATOM 5381 C C . TYR B 1 306 ? -13.797 -15.141 -8.328 1 94.44 306 TYR B C 1
ATOM 5383 O O . TYR B 1 306 ? -13.203 -16.125 -8.773 1 94.44 306 TYR B O 1
ATOM 5391 N N . ALA B 1 307 ? -14.859 -14.641 -8.906 1 94.06 307 ALA B N 1
ATOM 5392 C CA . ALA B 1 307 ? -15.445 -15.25 -10.094 1 94.06 307 ALA B CA 1
ATOM 5393 C C . ALA B 1 307 ? -14.453 -15.242 -11.258 1 94.06 307 ALA B C 1
ATOM 5395 O O . ALA B 1 307 ? -14.375 -16.203 -12.023 1 94.06 307 ALA B O 1
ATOM 5396 N N . GLU B 1 308 ? -13.703 -14.203 -11.398 1 94.12 308 GLU B N 1
ATOM 5397 C CA . GLU B 1 308 ? -12.703 -14.078 -12.461 1 94.12 308 GLU B CA 1
ATOM 5398 C C . GLU B 1 308 ? -11.625 -15.141 -12.32 1 94.12 308 GLU B C 1
ATOM 5400 O O . GLU B 1 308 ? -11.07 -15.609 -13.32 1 94.12 308 GLU B O 1
ATOM 5405 N N . LEU B 1 309 ? -11.367 -15.508 -11.094 1 94.06 309 LEU B N 1
ATOM 5406 C CA . LEU B 1 309 ? -10.227 -16.375 -10.797 1 94.06 309 LEU B CA 1
ATOM 5407 C C . LEU B 1 309 ? -10.672 -17.812 -10.633 1 94.06 309 LEU B C 1
ATOM 5409 O O . LEU B 1 309 ? -9.852 -18.734 -10.688 1 94.06 309 LEU B O 1
ATOM 5413 N N . TYR B 1 310 ? -11.938 -18.016 -10.445 1 94.06 310 TYR B N 1
ATOM 5414 C CA . TYR B 1 310 ? -12.461 -19.312 -10.055 1 94.06 310 TYR B CA 1
ATOM 5415 C C . TYR B 1 310 ? -12.016 -20.406 -11.023 1 94.06 310 TYR B C 1
ATOM 5417 O O . TYR B 1 310 ? -12.242 -20.297 -12.234 1 94.06 310 TYR B O 1
ATOM 5425 N N . GLY B 1 311 ? -11.32 -21.344 -10.398 1 93 311 GLY B N 1
ATOM 5426 C CA . GLY B 1 311 ? -10.906 -22.5 -11.188 1 93 311 GLY B CA 1
ATOM 5427 C C . GLY B 1 311 ? -9.602 -22.281 -11.922 1 93 311 GLY B C 1
ATOM 5428 O O . GLY B 1 311 ? -9.086 -23.188 -12.578 1 93 311 GLY B O 1
ATOM 5429 N N . LEU B 1 312 ? -9.109 -21.062 -11.867 1 93.88 312 LEU B N 1
ATOM 5430 C CA . LEU B 1 312 ? -7.82 -20.781 -12.484 1 93.88 312 LEU B CA 1
ATOM 5431 C C . LEU B 1 312 ? -6.691 -20.875 -11.461 1 93.88 312 LEU B C 1
ATOM 5433 O O . LEU B 1 312 ? -6.828 -20.391 -10.336 1 93.88 312 LEU B O 1
ATOM 5437 N N . CYS B 1 313 ? -5.688 -21.641 -11.633 1 93.62 313 CYS B N 1
ATOM 5438 C CA . CYS B 1 313 ? -4.52 -21.766 -10.773 1 93.62 313 CYS B CA 1
ATOM 5439 C C . CYS B 1 313 ? -3.428 -20.781 -11.188 1 93.62 313 CYS B C 1
ATOM 5441 O O . CYS B 1 313 ? -2.311 -21.188 -11.508 1 93.62 313 CYS B O 1
ATOM 5443 N N . VAL B 1 314 ? -3.768 -19.516 -11.117 1 94.06 314 VAL B N 1
ATOM 5444 C CA . VAL B 1 314 ? -2.861 -18.453 -11.547 1 94.06 314 VAL B CA 1
ATOM 5445 C C . VAL B 1 314 ? -2.277 -17.75 -10.336 1 94.06 314 VAL B C 1
ATOM 5447 O O . VAL B 1 314 ? -2.998 -17.438 -9.383 1 94.06 314 VAL B O 1
ATOM 5450 N N . PRO B 1 315 ? -0.945 -17.625 -10.242 1 96 315 PRO B N 1
ATOM 5451 C CA . PRO B 1 315 ? -0.349 -16.812 -9.188 1 96 315 PRO B CA 1
ATOM 5452 C C . PRO B 1 315 ? -0.518 -15.312 -9.438 1 96 315 PRO B C 1
ATOM 5454 O O . PRO B 1 315 ? 0.381 -14.672 -9.984 1 96 315 PRO B O 1
ATOM 5457 N N . LEU B 1 316 ? -1.598 -14.789 -8.992 1 96.62 316 LEU B N 1
ATOM 5458 C CA . LEU B 1 316 ? -1.985 -13.406 -9.258 1 96.62 316 LEU B CA 1
ATOM 5459 C C . LEU B 1 316 ? -1.684 -12.523 -8.055 1 96.62 316 LEU B C 1
ATOM 5461 O O . LEU B 1 316 ? -2.012 -12.875 -6.918 1 96.62 316 LEU B O 1
ATOM 5465 N N . TYR B 1 317 ? -1.021 -11.406 -8.281 1 97.38 317 TYR B N 1
ATOM 5466 C CA . TYR B 1 317 ? -0.661 -10.453 -7.234 1 97.38 317 TYR B CA 1
ATOM 5467 C C . TYR B 1 317 ? -1.287 -9.094 -7.496 1 97.38 317 TYR B C 1
ATOM 5469 O O . TYR B 1 317 ? -1.246 -8.594 -8.625 1 97.38 317 TYR B O 1
ATOM 5477 N N . HIS B 1 318 ? -1.881 -8.531 -6.484 1 97.44 318 HIS B N 1
ATOM 5478 C CA . HIS B 1 318 ? -2.561 -7.246 -6.543 1 97.44 318 HIS B CA 1
ATOM 5479 C C . HIS B 1 318 ? -1.918 -6.238 -5.594 1 97.44 318 HIS B C 1
ATOM 5481 O O . HIS B 1 318 ? -2.463 -5.953 -4.527 1 97.44 318 HIS B O 1
ATOM 5487 N N . PRO B 1 319 ? -0.891 -5.559 -6.016 1 97.94 319 PRO B N 1
ATOM 5488 C CA . PRO B 1 319 ? -0.206 -4.648 -5.098 1 97.94 319 PRO B CA 1
ATOM 5489 C C . PRO B 1 319 ? -1.101 -3.506 -4.621 1 97.94 319 PRO B C 1
ATOM 5491 O O . PRO B 1 319 ? -0.841 -2.908 -3.574 1 97.94 319 PRO B O 1
ATOM 5494 N N . LEU B 1 320 ? -2.152 -3.211 -5.293 1 97.81 320 LEU B N 1
ATOM 5495 C CA . LEU B 1 320 ? -3 -2.068 -4.969 1 97.81 320 LEU B CA 1
ATOM 5496 C C . LEU B 1 320 ? -4.273 -2.52 -4.258 1 97.81 320 LEU B C 1
ATOM 5498 O O . LEU B 1 320 ? -5.176 -1.715 -4.023 1 97.81 320 LEU B O 1
ATOM 5502 N N . ILE B 1 321 ? -4.348 -3.746 -3.861 1 97.5 321 ILE B N 1
ATOM 5503 C CA . ILE B 1 321 ? -5.613 -4.375 -3.486 1 97.5 321 ILE B CA 1
ATOM 5504 C C . ILE B 1 321 ? -6.25 -3.6 -2.336 1 97.5 321 ILE B C 1
ATOM 5506 O O . ILE B 1 321 ? -7.477 -3.488 -2.26 1 97.5 321 ILE B O 1
ATOM 5510 N N . ALA B 1 322 ? -5.449 -2.994 -1.451 1 96.69 322 ALA B N 1
ATOM 5511 C CA . ALA B 1 322 ? -5.984 -2.334 -0.263 1 96.69 322 ALA B CA 1
ATOM 5512 C C . ALA B 1 322 ? -5.801 -0.821 -0.345 1 96.69 322 ALA B C 1
ATOM 5514 O O . ALA B 1 322 ? -5.957 -0.115 0.653 1 96.69 322 ALA B O 1
ATOM 5515 N N . PHE B 1 323 ? -5.465 -0.286 -1.501 1 95 323 PHE B N 1
ATOM 5516 C CA . PHE B 1 323 ? -5.246 1.146 -1.662 1 95 323 PHE B CA 1
ATOM 5517 C C . PHE B 1 323 ? -6.547 1.855 -2.023 1 95 323 PHE B C 1
ATOM 5519 O O . PHE B 1 323 ? -7.359 1.323 -2.781 1 95 323 PHE B O 1
ATOM 5526 N N . ASP B 1 324 ? -6.656 3.002 -1.506 1 90.75 324 ASP B N 1
ATOM 5527 C CA . ASP B 1 324 ? -7.73 3.855 -2.006 1 90.75 324 ASP B CA 1
ATOM 5528 C C . ASP B 1 324 ? -7.289 4.613 -3.256 1 90.75 324 ASP B C 1
ATOM 5530 O O . ASP B 1 324 ? -6.109 4.617 -3.604 1 90.75 324 ASP B O 1
ATOM 5534 N N . LYS B 1 325 ? -8.234 5.16 -3.906 1 90.12 325 LYS B N 1
ATOM 5535 C CA . LYS B 1 325 ? -7.992 5.824 -5.184 1 90.12 325 LYS B CA 1
ATOM 5536 C C . LYS B 1 325 ? -6.988 6.965 -5.027 1 90.12 325 LYS B C 1
ATOM 5538 O O . LYS B 1 325 ? -6.094 7.129 -5.859 1 90.12 325 LYS B O 1
ATOM 5543 N N . ASN B 1 326 ? -7.078 7.762 -4 1 90.75 326 ASN B N 1
ATOM 5544 C CA . ASN B 1 326 ? -6.191 8.906 -3.811 1 90.75 326 ASN B CA 1
ATOM 5545 C C . ASN B 1 326 ? -4.75 8.461 -3.568 1 90.75 326 ASN B C 1
ATOM 5547 O O . ASN B 1 326 ? -3.811 9.109 -4.031 1 90.75 326 ASN B O 1
ATOM 5551 N N . GLU B 1 327 ? -4.625 7.438 -2.77 1 93.75 327 GLU B N 1
ATOM 5552 C CA . GLU B 1 327 ? -3.285 6.891 -2.561 1 93.75 327 GLU B CA 1
ATOM 5553 C C . GLU B 1 327 ? -2.643 6.488 -3.885 1 93.75 327 GLU B C 1
ATOM 5555 O O . GLU B 1 327 ? -1.465 6.766 -4.117 1 93.75 327 GLU B O 1
ATOM 5560 N N . ILE B 1 328 ? -3.402 5.863 -4.754 1 96.25 328 ILE B N 1
ATOM 5561 C CA . ILE B 1 328 ? -2.918 5.402 -6.051 1 96.25 328 ILE B CA 1
ATOM 5562 C C . ILE B 1 328 ? -2.541 6.602 -6.914 1 96.25 328 ILE B C 1
ATOM 5564 O O . ILE B 1 328 ? -1.478 6.617 -7.539 1 96.25 328 ILE B O 1
ATOM 5568 N N . ILE B 1 329 ? -3.359 7.562 -6.898 1 96.38 329 ILE B N 1
ATOM 5569 C CA . ILE B 1 329 ? -3.135 8.766 -7.688 1 96.38 329 ILE B CA 1
ATOM 5570 C C . ILE B 1 329 ? -1.851 9.453 -7.227 1 96.38 329 ILE B C 1
ATOM 5572 O O . ILE B 1 329 ? -1.049 9.898 -8.055 1 96.38 329 ILE B O 1
ATOM 5576 N N . ASP B 1 330 ? -1.684 9.531 -5.934 1 97 330 ASP B N 1
ATOM 5577 C CA . ASP B 1 330 ? -0.484 10.156 -5.387 1 97 330 ASP B CA 1
ATOM 5578 C C . ASP B 1 330 ? 0.777 9.453 -5.879 1 97 330 ASP B C 1
ATOM 5580 O O . ASP B 1 330 ? 1.754 10.102 -6.254 1 97 330 ASP B O 1
ATOM 5584 N N . ILE B 1 331 ? 0.766 8.18 -5.871 1 97.94 331 ILE B N 1
ATOM 5585 C CA . ILE B 1 331 ? 1.915 7.422 -6.355 1 97.94 331 ILE B CA 1
ATOM 5586 C C . ILE B 1 331 ? 2.086 7.645 -7.855 1 97.94 331 ILE B C 1
ATOM 5588 O O . ILE B 1 331 ? 3.203 7.848 -8.336 1 97.94 331 ILE B O 1
ATOM 5592 N N . ALA B 1 332 ? 0.961 7.633 -8.586 1 98.5 332 ALA B N 1
ATOM 5593 C CA . ALA B 1 332 ? 1.015 7.852 -10.031 1 98.5 332 ALA B CA 1
ATOM 5594 C C . ALA B 1 332 ? 1.68 9.188 -10.359 1 98.5 332 ALA B C 1
ATOM 5596 O O . ALA B 1 332 ? 2.463 9.273 -11.305 1 98.5 332 ALA B O 1
ATOM 5597 N N . ARG B 1 333 ? 1.386 10.172 -9.594 1 98.31 333 ARG B N 1
ATOM 5598 C CA . ARG B 1 333 ? 2 11.484 -9.773 1 98.31 333 ARG B CA 1
ATOM 5599 C C . ARG B 1 333 ? 3.494 11.438 -9.477 1 98.31 333 ARG B C 1
ATOM 5601 O O . ARG B 1 333 ? 4.305 11.977 -10.227 1 98.31 333 ARG B O 1
ATOM 5608 N N . LYS B 1 334 ? 3.768 10.797 -8.445 1 97.38 334 LYS B N 1
ATOM 5609 C CA . LYS B 1 334 ? 5.164 10.68 -8.031 1 97.38 334 LYS B CA 1
ATOM 5610 C C . LYS B 1 334 ? 5.996 9.984 -9.109 1 97.38 334 LYS B C 1
ATOM 5612 O O . LYS B 1 334 ? 7.141 10.367 -9.359 1 97.38 334 LYS B O 1
ATOM 5617 N N . ILE B 1 335 ? 5.426 9.023 -9.797 1 97.88 335 ILE B N 1
ATOM 5618 C CA . ILE B 1 335 ? 6.25 8.211 -10.688 1 97.88 335 ILE B CA 1
ATOM 5619 C C . ILE B 1 335 ? 6.102 8.711 -12.117 1 97.88 335 ILE B C 1
ATOM 5621 O O . ILE B 1 335 ? 6.715 8.172 -13.039 1 97.88 335 ILE B O 1
ATOM 5625 N N . GLY B 1 336 ? 5.215 9.719 -12.352 1 97.81 336 GLY B N 1
ATOM 5626 C CA . GLY B 1 336 ? 5.156 10.406 -13.625 1 97.81 336 GLY B CA 1
ATOM 5627 C C . GLY B 1 336 ? 4.184 9.773 -14.609 1 97.81 336 GLY B C 1
ATOM 5628 O O . GLY B 1 336 ? 4.25 10.039 -15.812 1 97.81 336 GLY B O 1
ATOM 5629 N N . THR B 1 337 ? 3.301 8.945 -14.141 1 98.44 337 THR B N 1
ATOM 5630 C CA . THR B 1 337 ? 2.395 8.258 -15.055 1 98.44 337 THR B CA 1
ATOM 5631 C C . THR B 1 337 ? 1.006 8.891 -15.016 1 98.44 337 THR B C 1
ATOM 5633 O O . THR B 1 337 ? 0.18 8.648 -15.891 1 98.44 337 THR B O 1
ATOM 5636 N N . TYR B 1 338 ? 0.691 9.758 -14.023 1 98.44 338 TYR B N 1
ATOM 5637 C CA . TYR B 1 338 ? -0.665 10.25 -13.805 1 98.44 338 TYR B CA 1
ATOM 5638 C C . TYR B 1 338 ? -1.16 11.039 -15.008 1 98.44 338 TYR B C 1
ATOM 5640 O O . TYR B 1 338 ? -2.217 10.734 -15.57 1 98.44 338 TYR B O 1
ATOM 5648 N N . ASP B 1 339 ? -0.339 11.984 -15.43 1 98.19 339 ASP B N 1
ATOM 5649 C CA . ASP B 1 339 ? -0.756 12.867 -16.516 1 98.19 339 ASP B CA 1
ATOM 5650 C C . ASP B 1 339 ? -0.972 12.086 -17.812 1 98.19 339 ASP B C 1
ATOM 5652 O O . ASP B 1 339 ? -1.836 12.438 -18.609 1 98.19 339 ASP B O 1
ATOM 5656 N N . ILE B 1 340 ? -0.25 11.086 -18 1 98.06 340 ILE B N 1
ATOM 5657 C CA . ILE B 1 340 ? -0.393 10.227 -19.172 1 98.06 340 ILE B CA 1
ATOM 5658 C C . ILE B 1 340 ? -1.689 9.43 -19.078 1 98.06 340 ILE B C 1
ATOM 5660 O O . ILE B 1 340 ? -2.488 9.406 -20.016 1 98.06 340 ILE B O 1
ATOM 5664 N N . SER B 1 341 ? -1.91 8.875 -17.938 1 97.31 341 SER B N 1
ATOM 5665 C CA . SER B 1 341 ? -2.99 7.918 -17.703 1 97.31 341 SER B CA 1
ATOM 5666 C C . SER B 1 341 ? -4.355 8.594 -17.797 1 97.31 341 SER B C 1
ATOM 5668 O O . SER B 1 341 ? -5.363 7.934 -18.047 1 97.31 341 SER B O 1
ATOM 5670 N N . ILE B 1 342 ? -4.43 9.891 -17.562 1 96.12 342 ILE B N 1
ATOM 5671 C CA . ILE B 1 342 ? -5.734 10.547 -17.516 1 96.12 342 ILE B CA 1
ATOM 5672 C C . ILE B 1 342 ? -6.066 11.133 -18.875 1 96.12 342 ILE B C 1
ATOM 5674 O O . ILE B 1 342 ? -7.113 11.758 -19.062 1 96.12 342 ILE B O 1
ATOM 5678 N N . ARG B 1 343 ? -5.133 10.945 -19.828 1 95.5 343 ARG B N 1
ATOM 5679 C CA . ARG B 1 343 ? -5.457 11.367 -21.188 1 95.5 343 ARG B CA 1
ATOM 5680 C C . ARG B 1 343 ? -6.723 10.672 -21.688 1 95.5 343 ARG B C 1
ATOM 5682 O O . ARG B 1 343 ? -6.938 9.492 -21.406 1 95.5 343 ARG B O 1
ATOM 5689 N N . GLU B 1 344 ? -7.488 11.359 -22.391 1 90.06 344 GLU B N 1
ATOM 5690 C CA . GLU B 1 344 ? -8.781 10.859 -22.844 1 90.06 344 GLU B CA 1
ATOM 5691 C C . GLU B 1 344 ? -8.609 9.758 -23.891 1 90.06 344 GLU B C 1
ATOM 5693 O O . GLU B 1 344 ? -7.727 9.836 -24.75 1 90.06 344 GLU B O 1
ATOM 5698 N N . THR B 1 345 ? -9.453 8.75 -23.688 1 88.38 345 THR B N 1
ATOM 5699 C CA . THR B 1 345 ? -9.57 7.688 -24.672 1 88.38 345 THR B CA 1
ATOM 5700 C C . THR B 1 345 ? -11.031 7.445 -25.031 1 88.38 345 THR B C 1
ATOM 5702 O O . THR B 1 345 ? -11.93 8.047 -24.438 1 88.38 345 THR B O 1
ATOM 5705 N N . GLY B 1 346 ? -11.328 6.742 -26.094 1 80.56 346 GLY B N 1
ATOM 5706 C CA . GLY B 1 346 ? -12.688 6.445 -26.5 1 80.56 346 GLY B CA 1
ATOM 5707 C C . GLY B 1 346 ? -13.383 5.438 -25.609 1 80.56 346 GLY B C 1
ATOM 5708 O O . GLY B 1 346 ? -14.578 5.176 -25.766 1 80.56 346 GLY B O 1
ATOM 5709 N N . GLY B 1 347 ? -12.656 5 -24.578 1 80.31 347 GLY B N 1
ATOM 5710 C CA . GLY B 1 347 ? -13.219 3.926 -23.781 1 80.31 347 GLY B CA 1
ATOM 5711 C C . GLY B 1 347 ? -13.344 2.617 -24.531 1 80.31 347 GLY B C 1
ATOM 5712 O O . GLY B 1 347 ? -12.945 2.523 -25.703 1 80.31 347 GLY B O 1
ATOM 5713 N N . CYS B 1 348 ? -13.781 1.589 -23.797 1 83.56 348 CYS B N 1
ATOM 5714 C CA . CYS B 1 348 ? -14 0.293 -24.422 1 83.56 348 CYS B CA 1
ATOM 5715 C C . CYS B 1 348 ? -15.461 0.128 -24.828 1 83.56 348 CYS B C 1
ATOM 5717 O O . CYS B 1 348 ? -16.359 0.174 -23.984 1 83.56 348 CYS B O 1
ATOM 5719 N N . GLY B 1 349 ? -15.688 -0.096 -26 1 82.62 349 GLY B N 1
ATOM 5720 C CA . GLY B 1 349 ? -17.031 -0.229 -26.547 1 82.62 349 GLY B CA 1
ATOM 5721 C C . GLY B 1 349 ? -17.719 -1.506 -26.125 1 82.62 349 GLY B C 1
ATOM 5722 O O . GLY B 1 349 ? -18.922 -1.66 -26.328 1 82.62 349 GLY B O 1
ATOM 5723 N N . ALA B 1 350 ? -17.031 -2.371 -25.469 1 82.56 350 ALA B N 1
ATOM 5724 C CA . ALA B 1 350 ? -17.609 -3.656 -25.078 1 82.56 350 ALA B CA 1
ATOM 5725 C C . ALA B 1 350 ? -18.156 -3.615 -23.656 1 82.56 350 ALA B C 1
ATOM 5727 O O . ALA B 1 350 ? -18.75 -4.586 -23.172 1 82.56 350 ALA B O 1
ATOM 5728 N N . VAL B 1 351 ? -17.984 -2.529 -22.938 1 82.25 351 VAL B N 1
ATOM 5729 C CA . VAL B 1 351 ? -18.453 -2.418 -21.562 1 82.25 351 VAL B CA 1
ATOM 5730 C C . VAL B 1 351 ? -19.984 -2.426 -21.531 1 82.25 351 VAL B C 1
ATOM 5732 O O . VAL B 1 351 ? -20.625 -1.626 -22.219 1 82.25 351 VAL B O 1
ATOM 5735 N N . PRO B 1 352 ? -20.531 -3.297 -20.75 1 83.62 352 PRO B N 1
ATOM 5736 C CA . PRO B 1 352 ? -22 -3.336 -20.703 1 83.62 352 PRO B CA 1
ATOM 5737 C C . PRO B 1 352 ? -22.594 -2.148 -19.938 1 83.62 352 PRO B C 1
ATOM 5739 O O . PRO B 1 352 ? -21.922 -1.552 -19.094 1 83.62 352 PRO B O 1
ATOM 5742 N N . VAL B 1 353 ? -23.797 -1.813 -20.188 1 79.25 353 VAL B N 1
ATOM 5743 C CA . VAL B 1 353 ? -24.531 -0.727 -19.531 1 79.25 353 VAL B CA 1
ATOM 5744 C C . VAL B 1 353 ? -24.703 -1.047 -18.047 1 79.25 353 VAL B C 1
ATOM 5746 O O . VAL B 1 353 ? -24.531 -0.176 -17.203 1 79.25 353 VAL B O 1
ATOM 5749 N N . HIS B 1 354 ? -25 -2.324 -17.797 1 81.19 354 HIS B N 1
ATOM 5750 C CA . HIS B 1 354 ? -25.156 -2.777 -16.422 1 81.19 354 HIS B CA 1
ATOM 5751 C C . HIS B 1 354 ? -24.203 -3.926 -16.109 1 81.19 354 HIS B C 1
ATOM 5753 O O . HIS B 1 354 ? -24.594 -5.094 -16.156 1 81.19 354 HIS B O 1
ATOM 5759 N N . PRO B 1 355 ? -23.094 -3.578 -15.68 1 80.75 355 PRO B N 1
ATOM 5760 C CA . PRO B 1 355 ? -22.109 -4.629 -15.383 1 80.75 355 PRO B CA 1
ATOM 5761 C C . PRO B 1 355 ? -22.469 -5.438 -14.141 1 80.75 355 PRO B C 1
ATOM 5763 O O . PRO B 1 355 ? -23.125 -4.922 -13.234 1 80.75 355 PRO B O 1
ATOM 5766 N N . GLU B 1 356 ? -22.094 -6.688 -14.195 1 82.19 356 GLU B N 1
ATOM 5767 C CA . GLU B 1 356 ? -22.328 -7.582 -13.07 1 82.19 356 GLU B CA 1
ATOM 5768 C C . GLU B 1 356 ? -21.547 -7.137 -11.836 1 82.19 356 GLU B C 1
ATOM 5770 O O . GLU B 1 356 ? -20.344 -6.871 -11.922 1 82.19 356 GLU B O 1
ATOM 5775 N N . VAL B 1 357 ? -22.266 -7.012 -10.672 1 77.88 357 VAL B N 1
ATOM 5776 C CA . VAL B 1 357 ? -21.625 -6.504 -9.469 1 77.88 357 VAL B CA 1
ATOM 5777 C C . VAL B 1 357 ? -21.391 -7.652 -8.484 1 77.88 357 VAL B C 1
ATOM 5779 O O . VAL B 1 357 ? -20.516 -7.574 -7.621 1 77.88 357 VAL B O 1
ATOM 5782 N N . LYS B 1 358 ? -22.203 -8.664 -8.617 1 84.94 358 LYS B N 1
ATOM 5783 C CA . LYS B 1 358 ? -22.094 -9.836 -7.742 1 84.94 358 LYS B CA 1
ATOM 5784 C C . LYS B 1 358 ? -22.297 -11.125 -8.523 1 84.94 358 LYS B C 1
ATOM 5786 O O . LYS B 1 358 ? -23.375 -11.711 -8.5 1 84.94 358 LYS B O 1
ATOM 5791 N N . ALA B 1 359 ? -21.219 -11.586 -9.047 1 86.06 359 ALA B N 1
ATOM 5792 C CA . ALA B 1 359 ? -21.266 -12.781 -9.875 1 86.06 359 ALA B CA 1
ATOM 5793 C C . ALA B 1 359 ? -21.188 -14.047 -9.023 1 86.06 359 ALA B C 1
ATOM 5795 O O . ALA B 1 359 ? -20.484 -14.078 -8.008 1 86.06 359 ALA B O 1
ATOM 5796 N N . ALA B 1 360 ? -21.953 -15 -9.492 1 86.81 360 ALA B N 1
ATOM 5797 C CA . ALA B 1 360 ? -21.75 -16.312 -8.898 1 86.81 360 ALA B CA 1
ATOM 5798 C C . ALA B 1 360 ? -20.328 -16.828 -9.164 1 86.81 360 ALA B C 1
ATOM 5800 O O . ALA B 1 360 ? -19.766 -16.562 -10.227 1 86.81 360 ALA B O 1
ATOM 5801 N N . ILE B 1 361 ? -19.812 -17.609 -8.266 1 88.69 361 ILE B N 1
ATOM 5802 C CA . ILE B 1 361 ? -18.406 -17.969 -8.281 1 88.69 361 ILE B CA 1
ATOM 5803 C C . ILE B 1 361 ? -18.094 -18.781 -9.547 1 88.69 361 ILE B C 1
ATOM 5805 O O . ILE B 1 361 ? -17 -18.641 -10.117 1 88.69 361 ILE B O 1
ATOM 5809 N N . ASP B 1 362 ? -19.016 -19.547 -10.047 1 91.31 362 ASP B N 1
ATOM 5810 C CA . ASP B 1 362 ? -18.734 -20.422 -11.172 1 91.31 362 ASP B CA 1
ATOM 5811 C C . ASP B 1 362 ? -19.422 -19.938 -12.445 1 91.31 362 ASP B C 1
ATOM 5813 O O . ASP B 1 362 ? -19.484 -20.656 -13.438 1 91.31 362 ASP B O 1
ATOM 5817 N N . SER B 1 363 ? -19.906 -18.75 -12.414 1 92.44 363 SER B N 1
ATOM 5818 C CA . SER B 1 363 ? -20.672 -18.234 -13.531 1 92.44 363 SER B CA 1
ATOM 5819 C C . SER B 1 363 ? -19.812 -18.078 -14.781 1 92.44 363 SER B C 1
ATOM 5821 O O . SER B 1 363 ? -20.297 -18.234 -15.906 1 92.44 363 SER B O 1
ATOM 5823 N N . MET B 1 364 ? -18.531 -17.797 -14.602 1 93.75 364 MET B N 1
ATOM 5824 C CA . MET B 1 364 ? -17.672 -17.594 -15.758 1 93.75 364 MET B CA 1
ATOM 5825 C C . MET B 1 364 ? -17.406 -18.922 -16.469 1 93.75 364 MET B C 1
ATOM 5827 O O . MET B 1 364 ? -17.219 -18.938 -17.688 1 93.75 364 MET B O 1
ATOM 5831 N N . ILE B 1 365 ? -17.375 -19.953 -15.75 1 94.94 365 ILE B N 1
ATOM 5832 C CA . ILE B 1 365 ? -17.172 -21.266 -16.359 1 94.94 365 ILE B CA 1
ATOM 5833 C C . ILE B 1 365 ? -18.328 -21.594 -17.297 1 94.94 365 ILE B C 1
ATOM 5835 O O . ILE B 1 365 ? -18.125 -22.078 -18.406 1 94.94 365 ILE B O 1
ATOM 5839 N N . THR B 1 366 ? -19.516 -21.281 -16.828 1 95.5 366 THR B N 1
ATOM 5840 C CA . THR B 1 366 ? -20.703 -21.5 -17.641 1 95.5 366 THR B CA 1
ATOM 5841 C C . THR B 1 366 ? -20.641 -20.672 -18.922 1 95.5 366 THR B C 1
ATOM 5843 O O . THR B 1 366 ? -20.984 -21.172 -20 1 95.5 366 THR B O 1
ATOM 5846 N N . GLU B 1 367 ? -20.25 -19.484 -18.797 1 96.12 367 GLU B N 1
ATOM 5847 C CA . GLU B 1 367 ? -20.141 -18.594 -19.953 1 96.12 367 GLU B CA 1
ATOM 5848 C C . GLU B 1 367 ? -19.047 -19.078 -20.906 1 96.12 367 GLU B C 1
ATOM 5850 O O . GLU B 1 367 ? -19.25 -19.078 -22.125 1 96.12 367 GLU B O 1
ATOM 5855 N N . GLU B 1 368 ? -17.922 -19.5 -20.391 1 96.69 368 GLU B N 1
ATOM 5856 C CA . GLU B 1 368 ? -16.797 -19.953 -21.203 1 96.69 368 GLU B CA 1
ATOM 5857 C C . GLU B 1 368 ? -17.141 -21.203 -22 1 96.69 368 GLU B C 1
ATOM 5859 O O . GLU B 1 368 ? -16.594 -21.453 -23.062 1 96.69 368 GLU B O 1
ATOM 5864 N N . ALA B 1 369 ? -18.062 -21.969 -21.484 1 96.69 369 ALA B N 1
ATOM 5865 C CA . ALA B 1 369 ? -18.484 -23.203 -22.156 1 96.69 369 ALA B CA 1
ATOM 5866 C C . ALA B 1 369 ? -19.219 -22.891 -23.453 1 96.69 369 ALA B C 1
ATOM 5868 O O . ALA B 1 369 ? -19.359 -23.75 -24.328 1 96.69 369 ALA B O 1
ATOM 5869 N N . LYS B 1 370 ? -19.656 -21.672 -23.609 1 97.31 370 LYS B N 1
ATOM 5870 C CA . LYS B 1 370 ? -20.406 -21.25 -24.797 1 97.31 370 LYS B CA 1
ATOM 5871 C C . LYS B 1 370 ? -19.453 -20.906 -25.938 1 97.31 370 LYS B C 1
ATOM 5873 O O . LYS B 1 370 ? -19.891 -20.703 -27.078 1 97.31 370 LYS B O 1
ATOM 5878 N N . ILE B 1 371 ? -18.188 -20.828 -25.688 1 97.5 371 ILE B N 1
ATOM 5879 C CA . ILE B 1 371 ? -17.188 -20.438 -26.672 1 97.5 371 ILE B CA 1
ATOM 5880 C C . ILE B 1 371 ? -15.977 -21.359 -26.578 1 97.5 371 ILE B C 1
ATOM 5882 O O . ILE B 1 371 ? -15.867 -22.156 -25.641 1 97.5 371 ILE B O 1
ATOM 5886 N N . ASP B 1 372 ? -15.078 -21.312 -27.547 1 96.94 372 ASP B N 1
ATOM 5887 C CA . ASP B 1 372 ? -13.828 -22.078 -27.5 1 96.94 372 ASP B CA 1
ATOM 5888 C C . ASP B 1 372 ? -12.711 -21.234 -26.891 1 96.94 372 ASP B C 1
ATOM 5890 O O . ASP B 1 372 ? -11.789 -20.812 -27.578 1 96.94 372 ASP B O 1
ATOM 5894 N N . ILE B 1 373 ? -12.805 -21.141 -25.625 1 97.81 373 ILE B N 1
ATOM 5895 C CA . ILE B 1 373 ? -11.961 -20.219 -24.875 1 97.81 373 ILE B CA 1
ATOM 5896 C C . ILE B 1 373 ? -10.492 -20.625 -25.047 1 97.81 373 ILE B C 1
ATOM 5898 O O . ILE B 1 373 ? -9.617 -19.766 -25.156 1 97.81 373 ILE B O 1
ATOM 5902 N N . GLU B 1 374 ? -10.188 -21.891 -25.047 1 97.56 374 GLU B N 1
ATOM 5903 C CA . GLU B 1 374 ? -8.805 -22.344 -25.156 1 97.56 374 GLU B CA 1
ATOM 5904 C C . GLU B 1 374 ? -8.195 -21.938 -26.5 1 97.56 374 GLU B C 1
ATOM 5906 O O . GLU B 1 374 ? -7.051 -21.484 -26.547 1 97.56 374 GLU B O 1
ATOM 5911 N N . ASP B 1 375 ? -8.969 -22.094 -27.531 1 98 375 ASP B N 1
ATOM 5912 C CA . ASP B 1 375 ? -8.492 -21.703 -28.859 1 98 375 ASP B CA 1
ATOM 5913 C C . ASP B 1 375 ? -8.289 -20.188 -28.938 1 98 375 ASP B C 1
ATOM 5915 O O . ASP B 1 375 ? -7.328 -19.719 -29.562 1 98 375 ASP B O 1
ATOM 5919 N N . LEU B 1 376 ? -9.203 -19.484 -28.359 1 98.31 376 LEU B N 1
ATOM 5920 C CA . LEU B 1 376 ? -9.117 -18.031 -28.375 1 98.31 376 LEU B CA 1
ATOM 5921 C C . LEU B 1 376 ? -7.848 -17.562 -27.656 1 98.31 376 LEU B C 1
ATOM 5923 O O . LEU B 1 376 ? -7.125 -16.703 -28.172 1 98.31 376 LEU B O 1
ATOM 5927 N N . VAL B 1 377 ? -7.574 -18.141 -26.516 1 98.44 377 VAL B N 1
ATOM 5928 C CA . VAL B 1 377 ? -6.398 -17.797 -25.734 1 98.44 377 VAL B CA 1
ATOM 5929 C C . VAL B 1 377 ? -5.129 -18.156 -26.5 1 98.44 377 VAL B C 1
ATOM 5931 O O . VAL B 1 377 ? -4.203 -17.344 -26.594 1 98.44 377 VAL B O 1
ATOM 5934 N N . GLU B 1 378 ? -5.109 -19.328 -27.062 1 98.31 378 GLU B N 1
ATOM 5935 C CA . GLU B 1 378 ? -3.953 -19.781 -27.828 1 98.31 378 GLU B CA 1
ATOM 5936 C C . GLU B 1 378 ? -3.676 -18.859 -29.016 1 98.31 378 GLU B C 1
ATOM 5938 O O . GLU B 1 378 ? -2.527 -18.484 -29.25 1 98.31 378 GLU B O 1
ATOM 5943 N N . ALA B 1 379 ? -4.695 -18.547 -29.719 1 98.25 379 ALA B N 1
ATOM 5944 C CA . ALA B 1 379 ? -4.562 -17.656 -30.859 1 98.25 379 ALA B CA 1
ATOM 5945 C C . ALA B 1 379 ? -4.02 -16.297 -30.438 1 98.25 379 ALA B C 1
ATOM 5947 O O . ALA B 1 379 ? -3.182 -15.711 -31.141 1 98.25 379 ALA B O 1
ATOM 5948 N N . SER B 1 380 ? -4.492 -15.766 -29.328 1 98.44 380 SER B N 1
ATOM 5949 C CA . SER B 1 380 ? -4.031 -14.477 -28.828 1 98.44 380 SER B CA 1
ATOM 5950 C C . SER B 1 380 ? -2.535 -14.5 -28.516 1 98.44 380 SER B C 1
ATOM 5952 O O . SER B 1 380 ? -1.802 -13.594 -28.906 1 98.44 380 SER B O 1
ATOM 5954 N N . VAL B 1 381 ? -2.078 -15.562 -27.828 1 98.56 381 VAL B N 1
ATOM 5955 C CA . VAL B 1 381 ? -0.683 -15.68 -27.422 1 98.56 381 VAL B CA 1
ATOM 5956 C C . VAL B 1 381 ? 0.202 -15.883 -28.641 1 98.56 381 VAL B C 1
ATOM 5958 O O . VAL B 1 381 ? 1.262 -15.258 -28.766 1 98.56 381 VAL B O 1
ATOM 5961 N N . GLU B 1 382 ? -0.234 -16.703 -29.578 1 98.12 382 GLU B N 1
ATOM 5962 C CA . GLU B 1 382 ? 0.532 -17 -30.781 1 98.12 382 GLU B CA 1
ATOM 5963 C C . GLU B 1 382 ? 0.688 -15.773 -31.672 1 98.12 382 GLU B C 1
ATOM 5965 O O . GLU B 1 382 ? 1.701 -15.617 -32.344 1 98.12 382 GLU B O 1
ATOM 5970 N N . ASN B 1 383 ? -0.238 -14.953 -31.656 1 98.19 383 ASN B N 1
ATOM 5971 C CA . ASN B 1 383 ? -0.223 -13.797 -32.531 1 98.19 383 ASN B CA 1
ATOM 5972 C C . ASN B 1 383 ? 0.251 -12.539 -31.812 1 98.19 383 ASN B C 1
ATOM 5974 O O . ASN B 1 383 ? 0.11 -11.43 -32.344 1 98.19 383 ASN B O 1
ATOM 5978 N N . ALA B 1 384 ? 0.81 -12.703 -30.672 1 98.38 384 ALA B N 1
ATOM 5979 C CA . ALA B 1 384 ? 1.322 -11.57 -29.906 1 98.38 384 ALA B CA 1
ATOM 5980 C C . ALA B 1 384 ? 2.539 -10.953 -30.594 1 98.38 384 ALA B C 1
ATOM 5982 O O . ALA B 1 384 ? 3.385 -11.664 -31.141 1 98.38 384 ALA B O 1
ATOM 5983 N N . SER B 1 385 ? 2.592 -9.625 -30.594 1 97.75 385 SER B N 1
ATOM 5984 C CA . SER B 1 385 ? 3.791 -8.906 -31.016 1 97.75 385 SER B CA 1
ATOM 5985 C C . SER B 1 385 ? 4.73 -8.664 -29.844 1 97.75 385 SER B C 1
ATOM 5987 O O . SER B 1 385 ? 4.305 -8.188 -28.781 1 97.75 385 SER B O 1
ATOM 5989 N N . ILE B 1 386 ? 5.984 -9.07 -30 1 97.38 386 ILE B N 1
ATOM 5990 C CA . ILE B 1 386 ? 6.977 -8.914 -28.938 1 97.38 386 ILE B CA 1
ATOM 5991 C C . ILE B 1 386 ? 7.984 -7.836 -29.344 1 97.38 386 ILE B C 1
ATOM 5993 O O . ILE B 1 386 ? 8.523 -7.859 -30.438 1 97.38 386 ILE B O 1
ATOM 5997 N N . SER B 1 387 ? 8.164 -6.871 -28.469 1 95.19 387 SER B N 1
ATOM 5998 C CA . SER B 1 387 ? 9.109 -5.789 -28.734 1 95.19 387 SER B CA 1
ATOM 5999 C C . SER B 1 387 ? 9.836 -5.383 -27.453 1 95.19 387 SER B C 1
ATOM 6001 O O . SER B 1 387 ? 9.609 -5.969 -26.391 1 95.19 387 SER B O 1
ATOM 6003 N N . ARG B 1 388 ? 10.82 -4.57 -27.609 1 92.75 388 ARG B N 1
ATOM 6004 C CA . ARG B 1 388 ? 11.523 -3.992 -26.469 1 92.75 388 ARG B CA 1
ATOM 6005 C C . ARG B 1 388 ? 11.273 -2.49 -26.375 1 92.75 388 ARG B C 1
ATOM 6007 O O . ARG B 1 388 ? 11.219 -1.8 -27.391 1 92.75 388 ARG B O 1
ATOM 6014 N N . ILE B 1 389 ? 11.023 -2.111 -25.172 1 83.44 389 ILE B N 1
ATOM 6015 C CA . ILE B 1 389 ? 10.867 -0.68 -24.938 1 83.44 389 ILE B CA 1
ATOM 6016 C C . ILE B 1 389 ? 12.234 -0.05 -24.688 1 83.44 389 ILE B C 1
ATOM 6018 O O . ILE B 1 389 ? 12.984 -0.506 -23.828 1 83.44 389 ILE B O 1
ATOM 6022 N N . ASN B 1 390 ? 12.945 0.537 -25.641 1 69.12 390 ASN B N 1
ATOM 6023 C CA . ASN B 1 390 ? 14.242 1.161 -25.406 1 69.12 390 ASN B CA 1
ATOM 6024 C C . ASN B 1 390 ? 14.109 2.666 -25.203 1 69.12 390 ASN B C 1
ATOM 6026 O O . ASN B 1 390 ? 13.172 3.289 -25.688 1 69.12 390 ASN B O 1
ATOM 6030 N N . ASN B 1 391 ? 14.773 3.186 -24.062 1 61.34 391 ASN B N 1
ATOM 6031 C CA . ASN B 1 391 ? 14.859 4.625 -23.844 1 61.34 391 ASN B CA 1
ATOM 6032 C C . ASN B 1 391 ? 15.609 5.324 -24.969 1 61.34 391 ASN B C 1
ATOM 6034 O O . ASN B 1 391 ? 15.906 6.516 -24.891 1 61.34 391 ASN B O 1
ATOM 6038 N N . GLU B 1 392 ? 15.953 4.758 -26.141 1 49.22 392 GLU B N 1
ATOM 6039 C CA . GLU B 1 392 ? 16.688 5.57 -27.109 1 49.22 392 GLU B CA 1
ATOM 6040 C C . GLU B 1 392 ? 15.75 6.5 -27.875 1 49.22 392 GLU B C 1
ATOM 6042 O O . GLU B 1 392 ? 14.586 6.164 -28.094 1 49.22 392 GLU B O 1
#

Foldseek 3Di:
DWKKKKWAFDPLVVDDPVLSVVQVVLLQVQLVLQCVLVVFDWDDWDDDDRIIMTGHPDPVSQVSSLLFQRTFKMFIWDKDWLDLVTLLQVLLVVLVVVDDAPFAEFEAFEEDDDDPDDSVVSRVSSVVSNCVSCVVVVGDYHYDPPDTPFYWYWYRYDTMIIIGGDMGGHPHAGGAQSPEEAEQEFFLALQRLLQVLVVRSNRYHYAYEYADQPPQWDVLRVVSRLVSVLLSCSSGQVRWHWYKYFYCNVVLVCCLVFFDLLCSVLLSLLLVQVLRQVVCVVVVHDAYEYRAADPQDLCRHPQNVLLSCQPPPGRYDHPCHHPDPVVSLVSSVVSVSNVSNPPDIPDGNSNDPNHDRHDHNPVSVVRCVRDVSVVSSVNRNVPIDIDISHPD/DWKKKKWAFDPLVVDDPVLSVVQVVLLQVQLVLQCVLVVFDWDDWDDDDRIIMTGHPDPVSQVSSLLFQRTFKMFIWDKDWLDLVGLLQVLLVVLVVVDDAPFAEFEAEEEDDDDPDDSVVSRVSSVVSNCVSCVVVVGHYHYDHPDTPFYWYWYRYDTMIIIGGDMGGHPHAGGAQSPEEAEQEFFLALQRLLQVLVVRSNRYHYAYEYADQPPQWDVLRVVSRLVSVLLSCSSGQVRWHWYKYFYCNVVLVCCLVFFDLLCSVLLSLLLVQVLRQVVCVVVVHDAYEYRAADPQDLCRHPQNVLLSCQPPPGRYDHPCHHPDPVVSLVSSVVSVSNVSNPPDIPDGNSNDPNHDRHDHNPVSVVRCVRDVSVVSSVNRNVPIDIDISHND

Radius of gyration: 29.34 Å; Cα contacts (8 Å, |Δi|>4): 1767; chains: 2; bounding box: 70×83×59 Å

InterPro domains:
  IPR003720 tRNA sulfurtransferase ThiI [MF_00021] (1-392)
  IPR004114 THUMP domain [PF02926] (90-165)
  IPR004114 THUMP domain [PS51165] (59-167)
  IPR004114 THUMP domain [SM00981] (73-167)
  IPR014729 Rossmann-like alpha/beta/alpha sandwich fold [G3DSA:3.40.50.620] (177-392)
  IPR020536 Thil, AANH domain [PF02568] (177-372)
  IPR020536 Thil, AANH domain [cd01712] (176-359)
  IPR049961 ThiI, N-terminal [TIGR00342] (5-377)
  IPR049962 ThiI, THUMP domain [cd11716] (4-172)
  IPR050102 tRNA sulfurtransferase, ThiI [PTHR43209] (2-391)
  IPR054173 ThiI, ferredoxin-like domain [PF22025] (4-75)

Nearest PDB structures (foldseek):
  4kr7-assembly1_A  TM=8.921E-01  e=1.618E-34  Thermotoga maritima MSB8
  2c5s-assembly1_A-2  TM=8.527E-01  e=1.022E-34  Bacillus anthracis str. Ames
  1vbk-assembly1_B  TM=8.155E-01  e=4.992E-27  Pyrococcus horikoshii OT3
  1vbk-assembly1_A  TM=8.047E-01  e=2.976E-27  Pyrococcus horikoshii OT3
  3tm5-assembly1_A  TM=4.670E-01  e=3.958E-09  Pyrococcus furiosus DSM 3638

Sequence (784 aa):
MENVIIVRYGELALKSTGVRNWYEKILVKNISAMLDHRGVPYSSITREWGRIFIKSDDTRAAKAAADVFGVVSTSFAQVTSASIEAAGSLCAELADGYISEGQSFAIRARRTGNHSFSSRDIGMKCGDAVWKMLESKGFSPSVDLTNPDREIFVEMRQSKSYVFTETVEGVGGLPLGTQGKMISLVSGGIDSPVATWLMMKRGIEVIPVYCNNTPFNDDRAHRRTMDCLKALQDWCPGYPFKFYEVPHGNNLQSFVDNCSKNKTCLLCKRTMYRIALKIMKKEGASGIITGSSIGQVASQTTFNMYAELYGLCVPLYHPLIAFDKNEIIDIARKIGTYDISIRETGGCGAVPVHPEVKAAIDSMITEEAKIDIEDLVEASVENASISRINNEMENVIIVRYGELALKSTGVRNWYEKILVKNISAMLDHRGVPYSSITREWGRIFIKSDDTRAAKAAADVFGVVSTSFAQVTSASIEAAGSLCAELADGYISEGQSFAIRARRTGNHSFSSRDIGMKCGDAVWKMLESKGFSPSVDLTNPDREIFVEMRQSKSYVFTETVEGVGGLPLGTQGKMISLVSGGIDSPVATWLMMKRGIEVIPVYCNNTPFNDDRAHRRTMDCLKALQDWCPGYPFKFYEVPHGNNLQSFVDNCSKNKTCLLCKRTMYRIALKIMKKEGASGIITGSSIGQVASQTTFNMYAELYGLCVPLYHPLIAFDKNEIIDIARKIGTYDISIRETGGCGAVPVHPEVKAAIDSMITEEAKIDIEDLVEASVENASISRINNE

pLDDT: mean 94.52, std 6.01, range [49.09, 98.81]

Solvent-accessible surface area (backbone atoms only — not comparable to full-atom values): 39429 Å² total; per-residue (Å²): 128,49,42,28,24,43,39,36,58,56,70,54,75,75,45,57,70,70,57,28,52,52,48,50,53,45,34,51,52,48,38,52,32,38,27,57,72,68,69,46,69,64,81,50,73,46,78,54,97,89,32,36,40,35,35,29,85,48,75,66,47,27,60,45,41,11,60,27,39,20,19,40,28,16,24,57,26,39,45,44,52,56,41,60,66,51,45,9,53,50,44,23,58,58,39,60,88,65,60,52,81,81,43,28,31,32,54,48,46,44,69,48,73,90,66,98,66,52,41,67,53,41,24,50,52,25,41,49,36,32,42,52,48,36,42,74,73,71,35,68,70,44,78,29,87,83,78,40,74,39,56,39,35,36,41,35,46,66,72,31,20,38,39,31,66,56,75,44,76,26,72,22,52,29,29,60,62,73,42,48,41,28,31,26,47,42,67,22,46,58,44,21,56,44,26,48,50,40,43,30,28,43,2,28,36,59,32,43,35,32,73,42,39,52,81,41,34,50,68,53,42,54,51,29,27,53,52,35,48,51,43,54,42,69,65,37,64,74,55,67,35,50,34,38,41,24,58,34,22,68,55,51,52,50,36,66,73,60,36,63,53,40,44,34,63,50,51,49,52,31,49,49,52,54,38,49,49,54,50,21,62,75,69,69,33,43,32,35,38,34,36,51,30,53,64,74,48,63,64,27,25,45,39,28,48,30,17,40,42,53,82,45,58,64,55,60,42,34,52,31,35,51,48,47,70,65,62,50,48,54,50,16,52,75,64,59,35,34,76,49,27,68,52,81,55,83,51,60,71,67,63,46,94,62,58,51,53,72,43,55,53,63,50,52,59,60,46,45,68,66,49,66,54,67,59,48,39,50,52,23,61,72,62,37,47,77,46,68,56,67,94,120,130,48,42,28,25,44,38,37,58,57,70,55,75,75,45,56,70,70,57,28,52,52,47,50,54,44,35,53,53,46,36,52,31,38,26,56,72,69,68,45,69,65,81,49,73,47,79,55,96,88,32,36,39,34,35,30,85,47,72,65,46,27,59,45,42,12,60,27,37,19,19,41,26,17,24,57,24,41,44,44,51,57,41,60,66,51,46,9,54,49,46,23,56,60,38,61,88,67,61,51,81,81,43,27,30,32,52,48,47,44,70,47,74,90,66,97,66,51,39,64,53,41,23,50,52,25,39,48,36,33,43,53,50,37,41,73,74,71,36,70,70,44,76,29,88,84,78,41,75,38,56,38,36,37,40,36,45,65,71,32,22,37,40,32,68,56,73,43,75,25,74,20,50,29,29,59,62,74,42,48,41,28,30,26,49,40,65,22,46,59,43,20,55,42,26,48,51,38,43,28,27,43,2,27,35,59,32,42,33,32,70,41,39,51,82,39,34,49,69,52,43,54,50,30,26,51,53,34,50,52,41,53,42,70,64,36,64,75,56,67,36,49,34,37,43,24,58,34,21,70,55,52,51,50,36,65,74,60,35,63,54,40,44,34,62,48,50,49,52,30,49,49,51,54,40,49,50,55,50,21,61,74,68,69,31,44,33,36,38,34,36,51,29,52,64,74,47,62,64,28,25,43,38,27,47,30,18,41,40,52,82,44,56,66,56,58,42,33,51,31,35,51,47,47,72,65,60,50,49,53,50,14,51,73,62,59,34,36,76,49,26,68,50,80,55,84,51,59,71,65,63,44,95,63,60,52,54,72,44,55,53,62,49,52,59,61,45,44,68,65,50,65,54,68,59,50,40,50,53,23,61,72,61,38,47,76,47,67,55,66,96,120

Organism: NCBI:txid1090322